Protein 3D5K (pdb70)

Radius of gyration: 39.55 Å; Cα contacts (8 Å, |Δi|>4): 2605; chains: 3; bounding box: 68×72×136 Å

Structure (mmCIF, N/CA/C/O backbone):
data_3D5K
#
_entry.id   3D5K
#
_cell.length_a   73.900
_cell.length_b   70.200
_cell.length_c   344.500
_cell.angle_alpha   90.00
_cell.angle_beta   90.00
_cell.angle_gamma   90.00
#
_symmetry.space_group_name_H-M   'P 21 21 21'
#
loop_
_entity.id
_entity.type
_entity.pdbx_description
1 polymer 'Outer membrane protein oprM'
2 non-polymer 'SODIUM ION'
3 non-polymer 'CHLORIDE ION'
4 water water
#
loop_
_atom_site.group_PDB
_atom_site.id
_atom_site.type_symbol
_atom_site.label_atom_id
_atom_site.label_alt_id
_atom_site.label_comp_id
_atom_site.label_asym_id
_atom_site.label_entity_id
_atom_site.label_seq_id
_atom_site.pdbx_PDB_ins_code
_atom_site.Cartn_x
_atom_site.Cartn_y
_atom_site.Cartn_z
_atom_site.occupancy
_atom_site.B_iso_or_equiv
_atom_site.auth_seq_id
_atom_site.auth_comp_id
_atom_site.auth_asym_id
_atom_site.auth_atom_id
_atom_site.pdbx_PDB_model_num
ATOM 10 N N . SER A 1 2 ? 1.162 0.787 -13.020 1.00 41.15 2 SER A N 1
ATOM 11 C CA . SER A 1 2 ? 0.592 0.382 -14.300 1.00 41.03 2 SER A CA 1
ATOM 12 C C . SER A 1 2 ? 0.937 -1.040 -14.727 1.00 40.87 2 SER A C 1
ATOM 13 O O . SER A 1 2 ? 2.093 -1.457 -14.655 1.00 40.81 2 SER A O 1
ATOM 16 N N . LEU A 1 3 ? -0.073 -1.780 -15.173 1.00 40.58 3 LEU A N 1
ATOM 17 C CA . LEU A 1 3 ? 0.121 -3.157 -15.613 1.00 40.32 3 LEU A CA 1
ATOM 18 C C . LEU A 1 3 ? 0.067 -3.263 -17.133 1.00 40.14 3 LEU A C 1
ATOM 19 O O . LEU A 1 3 ? -0.036 -4.358 -17.685 1.00 40.18 3 LEU A O 1
ATOM 24 N N . ILE A 1 4 ? 0.137 -2.118 -17.804 1.00 39.98 4 ILE A N 1
ATOM 25 C CA . ILE A 1 4 ? 0.097 -2.080 -19.261 1.00 39.82 4 ILE A CA 1
ATOM 26 C C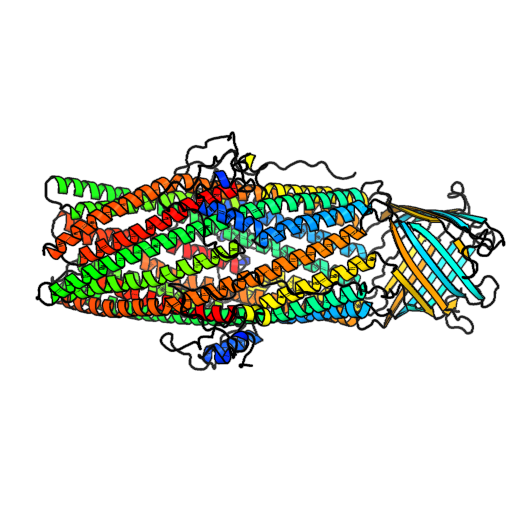 . ILE A 1 4 ? 1.406 -2.650 -19.808 1.00 39.87 4 ILE A C 1
ATOM 27 O O . ILE A 1 4 ? 2.485 -2.172 -19.447 1.00 39.95 4 ILE A O 1
ATOM 32 N N . PRO A 1 5 ? 1.318 -3.680 -20.675 1.00 39.82 5 PRO A N 1
ATOM 33 C CA . PRO A 1 5 ? 2.508 -4.272 -21.290 1.00 39.76 5 PRO A CA 1
ATOM 34 C C . PRO A 1 5 ? 3.215 -3.271 -22.198 1.00 39.71 5 PRO A C 1
ATOM 35 O O . PRO A 1 5 ? 2.588 -2.312 -22.651 1.00 39.74 5 PRO A O 1
ATOM 39 N N . ASP A 1 6 ? 4.506 -3.492 -22.453 1.00 39.70 6 ASP A N 1
ATOM 40 C CA . ASP A 1 6 ? 5.288 -2.619 -23.337 1.00 39.68 6 ASP A CA 1
ATOM 41 C C . ASP A 1 6 ? 4.730 -2.657 -24.755 1.00 39.32 6 ASP A C 1
ATOM 42 O O . ASP A 1 6 ? 4.389 -3.729 -25.265 1.00 39.21 6 ASP A O 1
ATOM 47 N N . TYR A 1 7 ? 4.627 -1.488 -25.386 1.00 38.87 7 TYR A N 1
ATOM 48 C CA . TYR A 1 7 ? 4.177 -1.430 -26.771 1.00 38.49 7 TYR A CA 1
ATOM 49 C C . TYR A 1 7 ? 5.332 -1.579 -27.761 1.00 38.53 7 TYR A C 1
ATOM 50 O O . TYR A 1 7 ? 6.261 -0.766 -27.785 1.00 38.43 7 TYR A O 1
ATOM 59 N N . GLN A 1 8 ? 5.246 -2.625 -28.577 1.00 38.54 8 GLN A N 1
ATOM 60 C CA . GLN A 1 8 ? 6.165 -2.846 -29.682 1.00 38.59 8 GLN A CA 1
ATOM 61 C C . GLN A 1 8 ? 5.360 -2.810 -30.979 1.00 38.23 8 GLN A C 1
ATOM 62 O O . GLN A 1 8 ? 4.373 -3.534 -31.125 1.00 38.41 8 GLN A O 1
ATOM 68 N N . ARG A 1 9 ? 5.774 -1.945 -31.901 1.00 37.84 9 ARG A N 1
ATOM 69 C CA . ARG A 1 9 ? 5.138 -1.838 -33.207 1.00 37.42 9 ARG A CA 1
ATOM 70 C C . ARG A 1 9 ? 5.520 -3.047 -34.061 1.00 37.36 9 ARG A C 1
ATOM 71 O O . ARG A 1 9 ? 6.710 -3.303 -34.270 1.00 37.54 9 ARG A O 1
ATOM 79 N N . PRO A 1 10 ? 4.512 -3.800 -34.548 1.00 37.12 10 PRO A N 1
ATOM 80 C CA . PRO A 1 10 ? 4.755 -4.956 -35.417 1.00 36.88 10 PRO A CA 1
ATOM 81 C C . PRO A 1 10 ? 5.519 -4.580 -36.687 1.00 36.65 10 PRO A C 1
ATOM 82 O O . PRO A 1 10 ? 5.393 -3.454 -37.176 1.00 36.56 10 PRO A O 1
ATOM 86 N N . GLU A 1 11 ? 6.308 -5.521 -37.201 1.00 36.36 11 GLU A N 1
ATOM 87 C CA . GLU A 1 11 ? 7.063 -5.320 -38.436 1.00 36.30 11 GLU A CA 1
ATOM 88 C C . GLU A 1 11 ? 6.120 -5.248 -39.633 1.00 35.90 11 GLU A C 1
ATOM 89 O O . GLU A 1 11 ? 5.059 -5.880 -39.633 1.00 35.95 11 GLU A O 1
ATOM 95 N N . ALA A 1 12 ? 6.508 -4.472 -40.645 1.00 35.29 12 ALA A N 1
ATOM 96 C CA . ALA A 1 12 ? 5.740 -4.362 -41.884 1.00 34.60 12 ALA A CA 1
ATOM 97 C C . ALA A 1 12 ? 5.754 -5.693 -42.644 1.00 34.12 12 ALA A C 1
ATOM 98 O O . ALA A 1 12 ? 6.819 -6.149 -43.075 1.00 34.19 12 ALA A O 1
ATOM 100 N N . PRO A 1 13 ? 4.572 -6.327 -42.795 1.00 33.54 13 PRO A N 1
ATOM 101 C CA . PRO A 1 13 ? 4.457 -7.593 -43.516 1.00 33.01 13 PRO A CA 1
ATOM 102 C C . PRO A 1 13 ? 4.286 -7.397 -45.030 1.00 32.54 13 PRO A C 1
ATOM 103 O O . PRO A 1 13 ? 3.451 -8.056 -45.655 1.00 32.45 13 PRO A O 1
ATOM 107 N N . VAL A 1 14 ? 5.077 -6.487 -45.596 1.00 31.99 14 VAL A N 1
ATOM 108 C CA . VAL A 1 14 ? 5.121 -6.246 -47.035 1.00 31.37 14 VAL A CA 1
ATOM 109 C C . VAL A 1 14 ? 6.573 -6.259 -47.508 1.00 31.20 14 VAL A C 1
ATOM 110 O O . VAL A 1 14 ? 7.492 -6.350 -46.693 1.00 31.22 14 VAL A O 1
ATOM 114 N N . ALA A 1 15 ? 6.769 -6.169 -48.822 1.00 30.92 15 ALA A N 1
ATOM 115 C CA . ALA A 1 15 ? 8.099 -6.135 -49.424 1.00 30.69 15 ALA A CA 1
ATOM 116 C C . ALA A 1 15 ? 8.838 -4.831 -49.110 1.00 30.74 15 ALA A C 1
ATOM 117 O O . ALA A 1 15 ? 8.212 -3.778 -48.942 1.00 30.67 15 ALA A O 1
ATOM 119 N N . ALA A 1 16 ? 10.169 -4.909 -49.040 1.00 30.71 16 ALA A N 1
ATOM 120 C CA . ALA A 1 16 ? 11.019 -3.742 -48.750 1.00 30.72 16 ALA A CA 1
ATOM 121 C C . ALA A 1 16 ? 11.011 -2.697 -49.869 1.00 30.73 16 ALA A C 1
ATOM 122 O O . ALA A 1 16 ? 11.464 -1.564 -49.680 1.00 31.04 16 ALA A O 1
ATOM 124 N N . ALA A 1 17 ? 10.495 -3.086 -51.032 1.00 30.63 17 ALA A N 1
ATOM 125 C CA . ALA A 1 17 ? 10.405 -2.205 -52.188 1.00 30.37 17 ALA A CA 1
ATOM 126 C C . ALA A 1 17 ? 9.149 -2.519 -52.995 1.00 30.29 17 ALA A C 1
ATOM 127 O O . ALA A 1 17 ? 8.608 -3.627 -52.920 1.00 30.08 17 ALA A O 1
ATOM 129 N N . TYR A 1 18 ? 8.689 -1.533 -53.760 1.00 30.30 18 TYR A N 1
ATOM 130 C CA . TYR A 1 18 ? 7.510 -1.685 -54.605 1.00 30.23 18 TYR A CA 1
ATOM 131 C C . TYR A 1 18 ? 7.825 -2.565 -55.816 1.00 30.42 18 TYR A C 1
ATOM 132 O O . TYR A 1 18 ? 8.975 -2.615 -56.248 1.00 30.46 18 TYR A O 1
ATOM 141 N N . PRO A 1 19 ? 6.804 -3.253 -56.374 1.00 30.74 19 PRO A N 1
ATOM 142 C CA . PRO A 1 19 ? 7.026 -4.249 -57.437 1.00 30.86 19 PRO A CA 1
ATOM 143 C C . PRO A 1 19 ? 7.818 -3.742 -58.651 1.00 31.11 19 PRO A C 1
ATOM 144 O O . PRO A 1 19 ? 7.885 -2.536 -58.901 1.00 31.18 19 PRO A O 1
ATOM 148 N N . GLN A 1 20 ? 8.421 -4.674 -59.381 1.00 31.35 20 GLN A N 1
ATOM 149 C CA . GLN A 1 20 ? 9.127 -4.367 -60.618 1.00 31.70 20 GLN A CA 1
ATOM 150 C C . GLN A 1 20 ? 8.688 -5.324 -61.723 1.00 31.77 20 GLN A C 1
ATOM 151 O O . GLN A 1 20 ? 8.292 -6.462 -61.457 1.00 31.55 20 GLN A O 1
ATOM 157 N N . GLY A 1 21 ? 8.771 -4.855 -62.963 1.00 31.91 21 GLY A N 1
ATOM 158 C CA . GLY A 1 21 ? 8.381 -5.650 -64.117 1.00 32.17 21 GLY A CA 1
ATOM 159 C C . GLY A 1 21 ? 8.070 -4.790 -65.321 1.00 32.33 21 GLY A C 1
ATOM 160 O O . GLY A 1 21 ? 8.344 -3.590 -65.323 1.00 32.36 21 GLY A O 1
ATOM 161 N N . GLN A 1 22 ? 7.488 -5.418 -66.338 1.00 32.64 22 GLN A N 1
ATOM 162 C CA . GLN A 1 22 ? 7.132 -4.775 -67.602 1.00 33.06 22 GLN A CA 1
ATOM 163 C C . GLN A 1 22 ? 6.265 -3.526 -67.404 1.00 33.15 22 GLN A C 1
ATOM 164 O O . GLN A 1 22 ? 6.360 -2.574 -68.176 1.00 33.06 22 GLN A O 1
ATOM 170 N N . ALA A 1 23 ? 5.436 -3.538 -66.359 1.00 33.36 23 ALA A N 1
ATOM 171 C CA . ALA A 1 23 ? 4.461 -2.474 -66.101 1.00 33.48 23 ALA A CA 1
ATOM 172 C C . ALA A 1 23 ? 4.981 -1.339 -65.222 1.00 33.72 23 ALA A C 1
ATOM 173 O O . ALA A 1 23 ? 4.318 -0.310 -65.073 1.00 33.82 23 ALA A O 1
ATOM 175 N N . TYR A 1 24 ? 6.163 -1.518 -64.643 1.00 33.99 24 TYR A N 1
ATOM 176 C CA . TYR A 1 24 ? 6.682 -0.557 -63.674 1.00 34.36 24 TYR A CA 1
ATOM 177 C C . TYR A 1 24 ? 7.901 0.219 -64.162 1.00 34.74 24 TYR A C 1
ATOM 178 O O . TYR A 1 24 ? 8.779 -0.329 -64.827 1.00 34.82 24 TYR A O 1
ATOM 187 N N . GLY A 1 25 ? 7.929 1.507 -63.833 1.00 35.34 25 GLY A N 1
ATOM 188 C CA . GLY A 1 25 ? 9.138 2.307 -63.960 1.00 36.04 25 GLY A CA 1
ATOM 189 C C . GLY A 1 25 ? 10.071 1.953 -62.817 1.00 36.57 25 GLY A C 1
ATOM 190 O O . GLY A 1 25 ? 9.628 1.443 -61.780 1.00 36.66 25 GLY A O 1
ATOM 191 N N . GLN A 1 26 ? 11.363 2.213 -63.005 1.00 37.03 26 GLN A N 1
ATOM 192 C CA . GLN A 1 26 ? 12.375 1.975 -61.969 1.00 37.46 26 GLN A CA 1
ATOM 193 C C . GLN A 1 26 ? 11.957 2.572 -60.629 1.00 37.53 26 GLN A C 1
ATOM 194 O O . GLN A 1 26 ? 11.324 3.627 -60.591 1.00 37.53 26 GLN A O 1
ATOM 200 N N . ASN A 1 27 ? 12.300 1.895 -59.535 1.00 37.77 27 ASN A N 1
ATOM 201 C CA . ASN A 1 27 ? 12.002 2.418 -58.204 1.00 38.06 27 ASN A CA 1
ATOM 202 C C . ASN A 1 27 ? 12.877 3.625 -57.891 1.00 38.43 27 ASN A C 1
ATOM 203 O O . ASN A 1 27 ? 14.108 3.538 -57.931 1.00 38.45 27 ASN A O 1
ATOM 208 N N . THR A 1 28 ? 12.226 4.750 -57.598 1.00 38.81 28 THR A N 1
ATOM 209 C CA . THR A 1 28 ? 12.906 6.041 -57.444 1.00 39.21 28 THR A CA 1
ATOM 210 C C . THR A 1 28 ? 13.685 6.181 -56.131 1.00 39.50 28 THR A C 1
ATOM 211 O O . THR A 1 28 ? 14.703 6.878 -56.078 1.00 39.71 28 THR A O 1
ATOM 215 N N . GLY A 1 29 ? 13.208 5.515 -55.082 1.00 39.76 29 GLY A N 1
ATOM 216 C CA . GLY A 1 29 ? 13.887 5.509 -53.787 1.00 39.99 29 GLY A CA 1
ATOM 217 C C . GLY A 1 29 ? 13.171 6.335 -52.739 1.00 40.19 29 GLY A C 1
ATOM 218 O O . GLY A 1 29 ? 11.972 6.592 -52.853 1.00 40.02 29 GLY A O 1
ATOM 219 N N . ALA A 1 30 ? 13.912 6.745 -51.711 1.00 40.52 30 ALA A N 1
ATOM 220 C CA . ALA A 1 30 ? 13.378 7.605 -50.659 1.00 40.93 30 ALA A CA 1
ATOM 221 C C . ALA A 1 30 ? 13.253 9.040 -51.164 1.00 41.26 30 ALA A C 1
ATOM 222 O O . ALA A 1 30 ? 14.176 9.569 -51.792 1.00 41.42 30 ALA A O 1
ATOM 224 N N . ALA A 1 31 ? 12.107 9.658 -50.889 1.00 41.55 31 ALA A N 1
ATOM 225 C CA . ALA A 1 31 ? 11.806 11.005 -51.369 1.00 41.88 31 ALA A CA 1
ATOM 226 C C . ALA A 1 31 ? 12.142 12.066 -50.325 1.00 42.17 31 ALA A C 1
ATOM 227 O O . ALA A 1 31 ? 11.878 11.875 -49.129 1.00 42.31 31 ALA A O 1
ATOM 229 N N . ALA A 1 32 ? 12.718 13.179 -50.783 1.00 42.27 32 ALA A N 1
ATOM 230 C CA . ALA A 1 32 ? 13.026 14.312 -49.911 1.00 42.44 32 ALA A CA 1
ATOM 231 C C . ALA A 1 32 ? 11.744 14.901 -49.330 1.00 42.52 32 ALA A C 1
ATOM 232 O O . ALA A 1 32 ? 11.567 14.941 -48.110 1.00 42.58 32 ALA A O 1
ATOM 234 N N . VAL A 1 33 ? 10.856 15.351 -50.211 1.00 42.56 33 VAL A N 1
ATOM 235 C CA . VAL A 1 33 ? 9.540 15.827 -49.807 1.00 42.63 33 VAL A CA 1
ATOM 236 C C . VAL A 1 33 ? 8.533 14.710 -50.100 1.00 42.73 33 VAL A C 1
ATOM 237 O O . VAL A 1 33 ? 8.224 14.431 -51.267 1.00 42.84 33 VAL A O 1
ATOM 241 N N . PRO A 1 34 ? 8.032 14.048 -49.041 1.00 42.65 34 PRO A N 1
ATOM 242 C CA . PRO A 1 34 ? 7.113 12.926 -49.216 1.00 42.60 34 PRO A CA 1
ATOM 243 C C . PRO A 1 34 ? 5.787 13.355 -49.833 1.00 42.49 34 PRO A C 1
ATOM 244 O O . PRO A 1 34 ? 5.404 14.526 -49.738 1.00 42.51 34 PRO A O 1
ATOM 248 N N . ALA A 1 35 ? 5.103 12.398 -50.455 1.00 42.37 35 ALA A N 1
ATOM 249 C CA . ALA A 1 35 ? 3.800 12.616 -51.087 1.00 42.15 35 ALA A CA 1
ATOM 250 C C . ALA A 1 35 ? 2.736 13.139 -50.119 1.00 41.93 35 ALA A C 1
ATOM 251 O O . ALA A 1 35 ? 1.841 13.889 -50.515 1.00 41.92 35 ALA A O 1
ATOM 253 N N . ALA A 1 36 ? 2.843 12.734 -48.856 1.00 41.75 36 ALA A N 1
ATOM 254 C CA . ALA A 1 36 ? 1.905 13.146 -47.815 1.00 41.57 36 ALA A CA 1
ATOM 255 C C . ALA A 1 36 ? 2.007 14.638 -47.502 1.00 41.44 36 ALA A C 1
ATOM 256 O O . ALA A 1 36 ? 1.007 15.270 -47.142 1.00 41.39 36 ALA A O 1
ATOM 258 N N . ASP A 1 37 ? 3.214 15.186 -47.651 1.00 41.15 37 ASP A N 1
ATOM 259 C CA . ASP A 1 37 ? 3.504 16.581 -47.307 1.00 40.88 37 ASP A CA 1
ATOM 260 C C . ASP A 1 37 ? 3.225 17.579 -48.434 1.00 40.49 37 ASP A C 1
ATOM 261 O O . ASP A 1 37 ? 3.203 18.789 -48.201 1.00 40.38 37 ASP A O 1
ATOM 266 N N . ILE A 1 38 ? 3.010 17.071 -49.647 1.00 40.02 38 ILE A N 1
ATOM 267 C CA . ILE A 1 38 ? 2.640 17.909 -50.788 1.00 39.53 38 ILE A CA 1
ATOM 268 C C . ILE A 1 38 ? 1.206 18.402 -50.608 1.00 39.15 38 ILE A C 1
ATOM 269 O O . ILE A 1 38 ? 0.302 17.608 -50.343 1.00 39.16 38 ILE A O 1
ATOM 274 N N . GLY A 1 39 ? 1.013 19.714 -50.726 1.00 38.59 39 GLY A N 1
ATOM 275 C CA . GLY A 1 39 ? -0.305 20.322 -50.569 1.00 37.97 39 GLY A CA 1
ATOM 276 C C . GLY A 1 39 ? -1.179 20.066 -51.777 1.00 37.62 39 GLY A C 1
ATOM 277 O O . GLY A 1 39 ? -0.669 19.934 -52.888 1.00 37.74 39 GLY A O 1
ATOM 278 N N . TRP A 1 40 ? -2.493 19.980 -51.568 1.00 37.28 40 TRP A N 1
ATOM 279 C CA . TRP A 1 40 ? -3.426 19.771 -52.683 1.00 36.83 40 TRP A CA 1
ATOM 280 C C . TRP A 1 40 ? -3.503 20.990 -53.598 1.00 36.73 40 TRP A C 1
ATOM 281 O O . TRP A 1 40 ? -3.754 20.862 -54.795 1.00 36.72 40 TRP A O 1
ATOM 292 N N . ARG A 1 41 ? -3.264 22.165 -53.020 1.00 36.61 41 ARG A N 1
ATOM 293 C CA . ARG A 1 41 ? -3.105 23.411 -53.766 1.00 36.51 41 ARG A CA 1
ATOM 294 C C . ARG A 1 41 ? -1.913 23.325 -54.739 1.00 36.14 41 ARG A C 1
ATOM 295 O O . ARG A 1 41 ? -1.962 23.887 -55.834 1.00 36.08 41 ARG A O 1
ATOM 303 N N . GLU A 1 42 ? -0.862 22.607 -54.336 1.00 35.79 42 GLU A N 1
ATOM 304 C CA . GLU A 1 42 ? 0.303 22.342 -55.189 1.00 35.52 42 GLU A CA 1
ATOM 305 C C . GLU A 1 42 ? 0.072 21.192 -56.183 1.00 35.13 42 GLU A C 1
ATOM 306 O O . GLU A 1 42 ? 0.430 21.307 -57.359 1.00 35.08 42 GLU A O 1
ATOM 312 N N . PHE A 1 43 ? -0.523 20.094 -55.707 1.00 34.66 43 PHE A N 1
ATOM 313 C CA . PHE A 1 43 ? -0.741 18.889 -56.522 1.00 34.14 43 PHE A CA 1
ATOM 314 C C . PHE A 1 43 ? -1.766 19.082 -57.642 1.00 33.79 43 PHE A C 1
ATOM 315 O O . PHE A 1 43 ? -1.549 18.624 -58.766 1.00 33.53 43 PHE A O 1
ATOM 323 N N . PHE A 1 44 ? -2.880 19.741 -57.329 1.00 33.46 44 PHE A N 1
ATOM 324 C CA . PHE A 1 44 ? -3.903 20.036 -58.331 1.00 33.21 44 PHE A CA 1
ATOM 325 C C . PHE A 1 44 ? -3.645 21.409 -58.946 1.00 33.20 44 PHE A C 1
ATOM 326 O O . PHE A 1 44 ? -3.873 22.438 -58.305 1.00 33.21 44 PHE A O 1
ATOM 334 N N . ARG A 1 45 ? -3.168 21.408 -60.190 1.00 33.03 45 ARG A N 1
ATOM 335 C CA . ARG A 1 45 ? -2.792 22.632 -60.900 1.00 33.01 45 ARG A CA 1
ATOM 336 C C . ARG A 1 45 ? -3.987 23.504 -61.314 1.00 32.57 45 ARG A C 1
ATOM 337 O O . ARG A 1 45 ? -3.856 24.725 -61.430 1.00 32.83 45 ARG A O 1
ATOM 345 N N . ASP A 1 46 ? -5.139 22.875 -61.535 1.00 32.02 46 ASP A N 1
ATOM 346 C CA . ASP A 1 46 ? -6.358 23.568 -61.978 1.00 31.56 46 ASP A CA 1
ATOM 347 C C . ASP A 1 46 ? -6.954 24.450 -60.866 1.00 31.23 46 ASP A C 1
ATOM 348 O O . ASP A 1 46 ? -7.362 23.931 -59.822 1.00 31.03 46 ASP A O 1
ATOM 353 N N . PRO A 1 47 ? -7.006 25.785 -61.089 1.00 30.95 47 PRO A N 1
ATOM 354 C CA . PRO A 1 47 ? -7.557 26.726 -60.096 1.00 30.75 47 PRO A CA 1
ATOM 355 C C . PRO A 1 47 ? -9.073 26.617 -59.889 1.00 30.52 47 PRO A C 1
ATOM 356 O O . PRO A 1 47 ? -9.568 26.964 -58.814 1.00 30.60 47 PRO A O 1
ATOM 360 N N . GLN A 1 48 ? -9.794 26.143 -60.904 1.00 30.15 48 GLN A N 1
ATOM 361 C CA . GLN A 1 48 ? -11.220 25.853 -60.765 1.00 29.87 48 GLN A CA 1
ATOM 362 C C . GLN A 1 48 ? -11.464 24.645 -59.850 1.00 29.62 48 GLN A C 1
ATOM 363 O O . GLN A 1 48 ? -12.463 24.598 -59.131 1.00 29.53 48 GLN A O 1
ATOM 369 N N . LEU A 1 49 ? -10.549 23.678 -59.876 1.00 29.24 49 LEU A N 1
ATOM 370 C CA . LEU A 1 49 ? -10.635 22.526 -58.982 1.00 28.89 49 LEU A CA 1
ATOM 371 C C . LEU A 1 49 ? -10.271 22.906 -57.546 1.00 28.85 49 LEU A C 1
ATOM 372 O O . LEU A 1 49 ? -10.850 22.383 -56.600 1.00 28.99 49 LEU A O 1
ATOM 377 N N . GLN A 1 50 ? -9.328 23.831 -57.394 1.00 28.95 50 GLN A N 1
ATOM 378 C CA . GLN A 1 50 ? -8.893 24.308 -56.076 1.00 28.86 50 GLN A CA 1
ATOM 379 C C . GLN A 1 50 ? -9.990 25.053 -55.321 1.00 28.83 50 GLN A C 1
ATOM 380 O O . GLN A 1 50 ? -10.105 24.917 -54.098 1.00 28.97 50 GLN A O 1
ATOM 386 N N . GLN A 1 51 ? -10.781 25.852 -56.039 1.00 28.73 51 GLN A N 1
ATOM 387 C CA . GLN A 1 51 ? -11.920 26.537 -55.426 1.00 28.74 51 GLN A CA 1
ATOM 388 C C . GLN A 1 51 ? -13.000 25.517 -55.047 1.00 28.43 51 GLN A C 1
ATOM 389 O O . GLN A 1 51 ? -13.613 25.621 -53.986 1.00 28.53 51 GLN A O 1
ATOM 395 N N . LEU A 1 52 ? -13.206 24.518 -55.904 1.00 28.11 52 LEU A N 1
ATOM 396 C CA . LEU A 1 52 ? -14.169 23.451 -55.627 1.00 27.74 52 LEU A CA 1
ATOM 397 C C . LEU A 1 52 ? -13.810 22.598 -54.402 1.00 27.51 52 LEU A C 1
ATOM 398 O O . LEU A 1 52 ? -14.679 22.330 -53.564 1.00 27.59 52 LEU A O 1
ATOM 403 N N . ILE A 1 53 ? -12.544 22.193 -54.289 1.00 27.04 53 ILE A N 1
ATOM 404 C CA . ILE A 1 53 ? -12.075 21.446 -53.116 1.00 26.87 53 ILE A CA 1
ATOM 405 C C . ILE A 1 53 ? -12.236 22.268 -51.835 1.00 26.85 53 ILE A C 1
ATOM 406 O O . ILE A 1 53 ? -12.619 21.733 -50.795 1.00 26.88 53 ILE A O 1
ATOM 411 N N . GLY A 1 54 ? -11.958 23.568 -51.918 1.00 26.87 54 GLY A N 1
ATOM 412 C CA . GLY A 1 54 ? -12.167 24.479 -50.788 1.00 26.82 54 GLY A CA 1
ATOM 413 C C . GLY A 1 54 ? -13.619 24.558 -50.339 1.00 26.75 54 GLY A C 1
ATOM 414 O O . GLY A 1 54 ? -13.908 24.594 -49.140 1.00 26.64 54 GLY A O 1
ATOM 415 N N . VAL A 1 55 ? -14.528 24.590 -51.310 1.00 26.78 55 VAL A N 1
ATOM 416 C CA . VAL A 1 55 ? -15.970 24.560 -51.049 1.00 26.95 55 VAL A CA 1
ATOM 417 C C . VAL A 1 55 ? -16.375 23.246 -50.367 1.00 26.99 55 VAL A C 1
ATOM 418 O O . VAL A 1 55 ? -17.138 23.250 -49.400 1.00 27.15 55 VAL A O 1
ATOM 422 N N . ALA A 1 56 ? -15.839 22.134 -50.866 1.00 26.96 56 ALA A N 1
ATOM 423 C CA . ALA A 1 56 ? -16.134 20.806 -50.321 1.00 26.88 56 ALA A CA 1
ATOM 424 C C . ALA A 1 56 ? -15.608 20.619 -48.896 1.00 26.81 56 ALA A C 1
ATOM 425 O O . ALA A 1 56 ? -16.267 19.997 -48.063 1.00 26.52 56 ALA A O 1
ATOM 427 N N . LEU A 1 57 ? -14.429 21.168 -48.614 1.00 26.96 57 LEU A N 1
ATOM 428 C CA . LEU A 1 57 ? -13.814 21.006 -47.294 1.00 27.06 57 LEU A CA 1
ATOM 429 C C . LEU A 1 57 ? -14.620 21.658 -46.183 1.00 27.38 57 LEU A C 1
ATOM 430 O O . LEU A 1 57 ? -14.527 21.253 -45.020 1.00 27.70 57 LEU A O 1
ATOM 435 N N . GLU A 1 58 ? -15.418 22.659 -46.542 1.00 27.57 58 GLU A N 1
ATOM 436 C CA . GLU A 1 58 ? -16.212 23.372 -45.551 1.00 27.56 58 GLU A CA 1
ATOM 437 C C . GLU A 1 58 ? -17.708 23.056 -45.592 1.00 27.03 58 GLU A C 1
ATOM 438 O O . GLU A 1 58 ? -18.395 23.237 -44.590 1.00 27.22 58 GLU A O 1
ATOM 444 N N . ASN A 1 59 ? -18.204 22.568 -46.728 1.00 26.22 59 ASN A N 1
ATOM 445 C CA . ASN A 1 59 ? -19.629 22.249 -46.858 1.00 25.67 59 ASN A CA 1
ATOM 446 C C . ASN A 1 59 ? -20.020 20.761 -46.785 1.00 25.36 59 ASN A C 1
ATOM 447 O O . ASN A 1 59 ? -21.127 20.445 -46.359 1.00 25.13 59 ASN A O 1
ATOM 452 N N . ASN A 1 60 ? -19.124 19.858 -47.183 1.00 25.12 60 ASN A N 1
ATOM 453 C CA . ASN A 1 60 ? -19.423 18.416 -47.168 1.00 25.08 60 ASN A CA 1
ATOM 454 C C . ASN A 1 60 ? -19.781 17.883 -45.781 1.00 25.25 60 ASN A C 1
ATOM 455 O O . ASN A 1 60 ? -19.033 18.072 -44.821 1.00 25.35 60 ASN A O 1
ATOM 460 N N . ARG A 1 61 ? -20.922 17.203 -45.691 1.00 25.58 61 ARG A N 1
ATOM 461 C CA . ARG A 1 61 ? -21.458 16.779 -44.393 1.00 25.92 61 ARG A CA 1
ATOM 462 C C . ARG A 1 61 ? -20.726 15.594 -43.761 1.00 26.25 61 ARG A C 1
ATOM 463 O O . ARG A 1 61 ? -20.616 15.524 -42.537 1.00 26.35 61 ARG A O 1
ATOM 471 N N . ASP A 1 62 ? -20.209 14.681 -44.586 1.00 26.68 62 ASP A N 1
ATOM 472 C CA . ASP A 1 62 ? -19.442 13.529 -44.083 1.00 27.04 62 ASP A CA 1
ATOM 473 C C . ASP A 1 62 ? -18.102 13.911 -43.445 1.00 27.00 62 ASP A C 1
ATOM 474 O O . ASP A 1 62 ? -17.637 13.238 -42.524 1.00 26.94 62 ASP A O 1
ATOM 479 N N . LEU A 1 63 ? -17.486 14.989 -43.924 1.00 27.06 63 LEU A N 1
ATOM 480 C CA . LEU A 1 63 ? -16.279 15.502 -43.276 1.00 27.02 63 LEU A CA 1
ATOM 481 C C . LEU A 1 63 ? -16.644 16.263 -42.002 1.00 26.92 63 LEU A C 1
ATOM 482 O O . LEU A 1 63 ? -15.871 16.298 -41.044 1.00 26.91 63 LEU A O 1
ATOM 487 N N . ARG A 1 64 ? -17.832 16.863 -42.000 1.00 26.83 64 ARG A N 1
ATOM 488 C CA . ARG A 1 64 ? -18.358 17.533 -40.817 1.00 26.74 64 ARG A CA 1
ATOM 489 C C . ARG A 1 64 ? -18.605 16.517 -39.697 1.00 26.56 64 ARG A C 1
ATOM 490 O O . ARG A 1 64 ? -18.229 16.763 -38.551 1.00 26.55 64 ARG A O 1
ATOM 498 N N . VAL A 1 65 ? -19.212 15.375 -40.043 1.00 26.36 65 VAL A N 1
ATOM 499 C CA . VAL A 1 65 ? -19.442 14.270 -39.091 1.00 26.07 65 VAL A CA 1
ATOM 500 C C . VAL A 1 65 ? -18.122 13.697 -38.565 1.00 26.11 65 VAL A C 1
ATOM 501 O O . VAL A 1 65 ? -18.002 13.386 -37.380 1.00 26.09 65 VAL A O 1
ATOM 505 N N . ALA A 1 66 ? -17.137 13.567 -39.451 1.00 26.21 66 ALA A N 1
ATOM 506 C CA . ALA A 1 66 ? -15.825 13.025 -39.087 1.00 26.39 66 ALA A CA 1
ATOM 507 C C . ALA A 1 66 ? -15.070 13.903 -38.079 1.00 26.51 66 ALA A C 1
ATOM 508 O O . ALA A 1 66 ? -14.384 13.383 -37.196 1.00 26.42 66 ALA A O 1
ATOM 510 N N . ALA A 1 67 ? -15.201 15.225 -38.219 1.00 26.55 67 ALA A N 1
ATOM 511 C CA . ALA A 1 67 ? -14.585 16.180 -37.296 1.00 26.47 67 ALA A CA 1
ATOM 512 C C . ALA A 1 67 ? -15.351 16.266 -35.978 1.00 26.41 67 ALA A C 1
ATOM 513 O O . ALA A 1 67 ? -14.760 16.515 -34.924 1.00 26.42 67 ALA A O 1
ATOM 515 N N . LEU A 1 68 ? -16.665 16.067 -36.041 1.00 26.40 68 LEU A N 1
ATOM 516 C CA . LEU A 1 68 ? -17.493 16.034 -34.834 1.00 26.37 68 LEU A CA 1
ATOM 517 C C . LEU A 1 68 ? -17.284 14.738 -34.053 1.00 26.47 68 LEU A C 1
ATOM 518 O O . LEU A 1 68 ? -17.350 14.734 -32.825 1.00 26.43 68 LEU A O 1
ATOM 523 N N . ASN A 1 69 ? -17.018 13.644 -34.765 1.00 26.81 69 ASN A N 1
ATOM 524 C CA . ASN A 1 69 ? -16.678 12.369 -34.122 1.00 27.05 69 ASN A CA 1
ATOM 525 C C . ASN A 1 69 ? -15.438 12.465 -33.232 1.00 27.05 69 ASN A C 1
ATOM 526 O O . ASN A 1 69 ? -15.383 11.844 -32.172 1.00 27.24 69 ASN A O 1
ATOM 531 N N . VAL A 1 70 ? -14.459 13.254 -33.668 1.00 27.26 70 VAL A N 1
ATOM 532 C CA . VAL A 1 70 ? -13.228 13.489 -32.909 1.00 27.50 70 VAL A CA 1
ATOM 533 C C . VAL A 1 70 ? -13.547 14.143 -31.566 1.00 27.76 70 VAL A C 1
ATOM 534 O O . VAL A 1 70 ? -12.941 13.809 -30.547 1.00 27.77 70 VAL A O 1
ATOM 538 N N . GLU A 1 71 ? -14.507 15.066 -31.583 1.00 28.05 71 GLU A N 1
ATOM 539 C CA . GLU A 1 71 ? -14.965 15.755 -30.382 1.00 28.45 71 GLU A CA 1
ATOM 540 C C . GLU A 1 71 ? -15.722 14.825 -29.433 1.00 28.38 71 GLU A C 1
ATOM 541 O O . GLU A 1 71 ? -15.605 14.944 -28.215 1.00 28.25 71 GLU A O 1
ATOM 547 N N . ALA A 1 72 ? -16.503 13.910 -30.003 1.00 28.57 72 ALA A N 1
ATOM 548 C CA . ALA A 1 72 ? -17.258 12.922 -29.231 1.00 28.68 72 ALA A CA 1
ATOM 549 C C . ALA A 1 72 ? -16.341 11.933 -28.510 1.00 28.90 72 ALA A C 1
ATOM 550 O O . ALA A 1 72 ? -16.574 11.599 -27.348 1.00 28.79 72 ALA A O 1
ATOM 552 N N . PHE A 1 73 ? -15.296 11.475 -29.197 1.00 29.20 73 PHE A N 1
ATOM 553 C CA . PHE A 1 73 ? -14.338 10.551 -28.596 1.00 29.54 73 PHE A CA 1
ATOM 554 C C . PHE A 1 73 ? -13.412 11.237 -27.592 1.00 29.91 73 PHE A C 1
ATOM 555 O O . PHE A 1 73 ? -12.925 10.595 -26.656 1.00 29.90 73 PHE A O 1
ATOM 563 N N . ARG A 1 74 ? -13.176 12.535 -27.792 1.00 30.39 74 ARG A N 1
ATOM 564 C CA . ARG A 1 74 ? -12.409 13.351 -26.845 1.00 30.88 74 ARG A CA 1
ATOM 565 C C . ARG A 1 74 ? -13.200 13.560 -25.560 1.00 31.10 74 ARG A C 1
ATOM 566 O O . ARG A 1 74 ? -12.643 13.494 -24.466 1.00 31.31 74 ARG A O 1
ATOM 574 N N . ALA A 1 75 ? -14.498 13.814 -25.706 1.00 31.40 75 ALA A N 1
ATOM 575 C CA . ALA A 1 75 ? -15.402 13.931 -24.566 1.00 31.77 75 ALA A CA 1
ATOM 576 C C . ALA A 1 75 ? -15.443 12.620 -23.784 1.00 31.95 75 ALA A C 1
ATOM 577 O O . ALA A 1 75 ? -15.553 12.626 -22.562 1.00 31.95 75 ALA A O 1
ATOM 579 N N . GLN A 1 76 ? -15.331 11.504 -24.501 1.00 32.39 76 GLN A N 1
ATOM 580 C CA . GLN A 1 76 ? -15.321 10.175 -23.892 1.00 32.86 76 GLN A CA 1
ATOM 581 C C . GLN A 1 76 ? -14.023 9.901 -23.130 1.00 32.88 76 GLN A C 1
ATOM 582 O O . GLN A 1 76 ? -14.027 9.177 -22.135 1.00 32.97 76 GLN A O 1
ATOM 588 N N . TYR A 1 77 ? -12.919 10.478 -23.603 1.00 33.12 77 TYR A N 1
ATOM 589 C CA . TYR A 1 77 ? -11.639 10.412 -22.894 1.00 33.37 77 TYR A CA 1
ATOM 590 C C . TYR A 1 77 ? -11.672 11.232 -21.600 1.00 33.51 77 TYR A C 1
ATOM 591 O O . TYR A 1 77 ? -11.127 10.812 -20.572 1.00 33.43 77 TYR A O 1
ATOM 600 N N . ARG A 1 78 ? -12.317 12.396 -21.661 1.00 33.58 78 ARG A N 1
ATOM 601 C CA . ARG A 1 78 ? -12.416 13.303 -20.518 1.00 33.53 78 ARG A CA 1
ATOM 602 C C . ARG A 1 78 ? -13.265 12.720 -19.394 1.00 33.79 78 ARG A C 1
ATOM 603 O O . ARG A 1 78 ? -12.957 12.914 -18.214 1.00 33.67 78 ARG A O 1
ATOM 611 N N . ILE A 1 79 ? -14.327 12.008 -19.773 1.00 34.20 79 ILE A N 1
ATOM 612 C CA . ILE A 1 79 ? -15.219 11.335 -18.823 1.00 34.71 79 ILE A CA 1
ATOM 613 C C . ILE A 1 79 ? -14.467 10.275 -18.014 1.00 35.13 79 ILE A C 1
ATOM 614 O O . ILE A 1 79 ? -14.671 10.151 -16.809 1.00 35.33 79 ILE A O 1
ATOM 619 N N . GLN A 1 80 ? -13.590 9.530 -18.678 1.00 35.71 80 GLN A N 1
ATOM 620 C CA . GLN A 1 80 ? -12.838 8.460 -18.027 1.00 36.38 80 GLN A CA 1
ATOM 621 C C . GLN A 1 80 ? -11.576 8.947 -17.304 1.00 36.68 80 GLN A C 1
ATOM 622 O O . GLN A 1 80 ? -11.074 8.274 -16.403 1.00 36.63 80 GLN A O 1
ATOM 628 N N . ARG A 1 81 ? -11.079 10.119 -17.696 1.00 37.15 81 ARG A N 1
ATOM 629 C CA . ARG A 1 81 ? -9.991 10.785 -16.979 1.00 37.60 81 ARG A CA 1
ATOM 630 C C . ARG A 1 81 ? -10.487 11.306 -15.631 1.00 38.01 81 ARG A C 1
ATOM 631 O O . ARG A 1 81 ? -9.728 11.364 -14.659 1.00 37.94 81 ARG A O 1
ATOM 639 N N . ALA A 1 82 ? -11.768 11.675 -15.592 1.00 38.54 82 ALA A N 1
ATOM 640 C CA . ALA A 1 82 ? -12.419 12.205 -14.394 1.00 38.84 82 ALA A CA 1
ATOM 641 C C . ALA A 1 82 ? -12.745 11.128 -13.359 1.00 39.18 82 ALA A C 1
ATOM 642 O O . ALA A 1 82 ? -12.879 11.427 -12.172 1.00 39.32 82 ALA A O 1
ATOM 644 N N . ASP A 1 83 ? -12.865 9.880 -13.812 1.00 39.64 83 ASP A N 1
ATOM 645 C CA . ASP A 1 83 ? -13.148 8.739 -12.929 1.00 40.07 83 ASP A CA 1
ATOM 646 C C . ASP A 1 83 ? -12.026 8.445 -11.922 1.00 40.22 83 ASP A C 1
ATOM 647 O O . ASP A 1 83 ? -12.219 7.675 -10.976 1.00 40.26 83 ASP A O 1
ATOM 652 N N . LEU A 1 84 ? -10.863 9.059 -12.135 1.00 40.42 84 LEU A N 1
ATOM 653 C CA . LEU A 1 84 ? -9.716 8.922 -11.237 1.00 40.61 84 LEU A CA 1
ATOM 654 C C . LEU A 1 84 ? -9.854 9.802 -10.000 1.00 40.78 84 LEU A C 1
ATOM 655 O O . LEU A 1 84 ? -9.296 9.497 -8.944 1.00 40.78 84 LEU A O 1
ATOM 660 N N . PHE A 1 85 ? -10.599 10.894 -10.142 1.00 41.02 85 PHE A N 1
ATOM 661 C CA . PHE A 1 85 ? -10.788 11.859 -9.065 1.00 41.27 85 PHE A CA 1
ATOM 662 C C . PHE A 1 85 ? -12.110 11.621 -8.339 1.00 41.34 85 PHE A C 1
ATOM 663 O O . PHE A 1 85 ? -13.094 11.230 -8.968 1.00 41.30 85 PHE A O 1
ATOM 671 N N . PRO A 1 86 ? -12.133 11.848 -7.010 1.00 41.57 86 PRO A N 1
ATOM 672 C CA . PRO A 1 86 ? -13.323 11.594 -6.198 1.00 41.74 86 PRO A CA 1
ATOM 673 C C . PRO A 1 86 ? -14.483 12.529 -6.527 1.00 41.99 86 PRO A C 1
ATOM 674 O O . PRO A 1 86 ? -14.291 13.740 -6.654 1.00 42.08 86 PRO A O 1
ATOM 678 N N . ARG A 1 87 ? -15.674 11.956 -6.669 1.00 42.25 87 ARG A N 1
ATOM 679 C CA . ARG A 1 87 ? -16.882 12.730 -6.920 1.00 42.46 87 ARG A CA 1
ATOM 680 C C . ARG A 1 87 ? -17.411 13.295 -5.605 1.00 42.57 87 ARG A C 1
ATOM 681 O O . ARG A 1 87 ? -17.950 12.559 -4.775 1.00 42.55 87 ARG A O 1
ATOM 689 N N . ILE A 1 88 ? -17.244 14.603 -5.419 1.00 42.72 88 ILE A N 1
ATOM 690 C CA . ILE A 1 88 ? -17.684 15.270 -4.195 1.00 42.88 88 ILE A CA 1
ATOM 691 C C . ILE A 1 88 ? -19.038 15.933 -4.417 1.00 43.03 88 ILE A C 1
ATOM 692 O O . ILE A 1 88 ? -19.193 16.755 -5.320 1.00 42.94 88 ILE A O 1
ATOM 697 N N . GLY A 1 89 ? -20.013 15.559 -3.592 1.00 43.22 89 GLY A N 1
ATOM 698 C CA . GLY A 1 89 ? -21.348 16.143 -3.659 1.00 43.55 89 GLY A CA 1
ATOM 699 C C . GLY A 1 89 ? -21.952 16.430 -2.296 1.00 43.85 89 GLY A C 1
ATOM 700 O O . GLY A 1 89 ? -21.336 16.170 -1.261 1.00 43.79 89 GLY A O 1
ATOM 701 N N . VAL A 1 90 ? -23.161 16.985 -2.309 1.00 44.17 90 VAL A N 1
ATOM 702 C CA . VAL A 1 90 ? -23.946 17.196 -1.099 1.00 44.49 90 VAL A CA 1
ATOM 703 C C . VAL A 1 90 ? -24.958 16.056 -0.999 1.00 44.77 90 VAL A C 1
ATOM 704 O O . VAL A 1 90 ? -25.786 15.881 -1.894 1.00 44.77 90 VAL A O 1
ATOM 708 N N . ASP A 1 91 ? -24.882 15.279 0.079 1.00 45.15 91 ASP A N 1
ATOM 709 C CA . ASP A 1 91 ? -25.797 14.157 0.267 1.00 45.57 91 ASP A CA 1
ATOM 710 C C . ASP A 1 91 ? -26.718 14.377 1.469 1.00 45.73 91 ASP A C 1
ATOM 711 O O . ASP A 1 91 ? -26.273 14.388 2.621 1.00 45.63 91 ASP A O 1
ATOM 716 N N . GLY A 1 92 ? -28.001 14.578 1.179 1.00 46.00 92 GLY A N 1
ATOM 717 C CA . GLY A 1 92 ? -29.031 14.698 2.206 1.00 46.36 92 GLY A CA 1
ATOM 718 C C . GLY A 1 92 ? -29.784 13.389 2.322 1.00 46.66 92 GLY A C 1
ATOM 719 O O . GLY A 1 92 ? -30.200 12.819 1.312 1.00 46.69 92 GLY A O 1
ATOM 720 N N . SER A 1 93 ? -29.953 12.904 3.549 1.00 46.96 93 SER A N 1
ATOM 721 C CA . SER A 1 93 ? -30.601 11.612 3.773 1.00 47.29 93 SER A CA 1
ATOM 722 C C . SER A 1 93 ? -31.539 11.610 4.974 1.00 47.40 93 SER A C 1
ATOM 723 O O . SER A 1 93 ? -31.261 12.232 5.999 1.00 47.36 93 SER A O 1
ATOM 726 N N . GLY A 1 94 ? -32.653 10.902 4.826 1.00 47.63 94 GLY A N 1
ATOM 727 C CA . GLY A 1 94 ? -33.607 10.702 5.909 1.00 47.86 94 GLY A CA 1
ATOM 728 C C . GLY A 1 94 ? -33.837 9.222 6.119 1.00 48.07 94 GLY A C 1
ATOM 729 O O . GLY A 1 94 ? -33.662 8.424 5.196 1.00 48.17 94 GLY A O 1
ATOM 730 N N . THR A 1 95 ? -34.213 8.854 7.341 1.00 48.24 95 THR A N 1
ATOM 731 C CA . THR A 1 95 ? -34.494 7.459 7.691 1.00 48.44 95 THR A CA 1
ATOM 732 C C . THR A 1 95 ? -35.519 7.416 8.819 1.00 48.48 95 THR A C 1
ATOM 733 O O . THR A 1 95 ? -35.348 8.064 9.854 1.00 48.42 95 THR A O 1
ATOM 737 N N . ARG A 1 96 ? -36.585 6.654 8.604 1.00 48.54 96 ARG A N 1
ATOM 738 C CA . ARG A 1 96 ? -37.646 6.517 9.588 1.00 48.68 96 ARG A CA 1
ATOM 739 C C . ARG A 1 96 ? -38.236 5.115 9.502 1.00 48.63 96 ARG A C 1
ATOM 740 O O . ARG A 1 96 ? -38.864 4.757 8.502 1.00 48.56 96 ARG A O 1
ATOM 748 N N . GLN A 1 97 ? -38.016 4.317 10.542 1.00 48.63 97 GLN A N 1
ATOM 749 C CA . GLN A 1 97 ? -38.534 2.952 10.562 1.00 48.70 97 GLN A CA 1
ATOM 750 C C . GLN A 1 97 ? -39.135 2.523 11.899 1.00 48.76 97 GLN A C 1
ATOM 751 O O . GLN A 1 97 ? -38.574 2.784 12.966 1.00 48.68 97 GLN A O 1
ATOM 757 N N . ARG A 1 98 ? -40.293 1.875 11.819 1.00 48.87 98 ARG A N 1
ATOM 758 C CA . ARG A 1 98 ? -40.877 1.204 12.966 1.00 49.10 98 ARG A CA 1
ATOM 759 C C . ARG A 1 98 ? -40.220 -0.165 13.116 1.00 49.17 98 ARG A C 1
ATOM 760 O O . ARG A 1 98 ? -40.108 -0.921 12.148 1.00 49.10 98 ARG A O 1
ATOM 768 N N . LEU A 1 99 ? -39.770 -0.460 14.331 1.00 49.38 99 LEU A N 1
ATOM 769 C CA . LEU A 1 99 ? -39.203 -1.761 14.660 1.00 49.61 99 LEU A CA 1
ATOM 770 C C . LEU A 1 99 ? -40.088 -2.467 15.683 1.00 49.79 99 LEU A C 1
ATOM 771 O O . LEU A 1 99 ? -40.519 -1.845 16.657 1.00 49.79 99 LEU A O 1
ATOM 776 N N . PRO A 1 100 ? -40.375 -3.766 15.459 1.00 49.94 100 PRO A N 1
ATOM 777 C CA . PRO A 1 100 ? -41.185 -4.555 16.391 1.00 50.09 100 PRO A CA 1
ATOM 778 C C . PRO A 1 100 ? -40.469 -4.803 17.722 1.00 50.25 100 PRO A C 1
ATOM 779 O O . PRO A 1 100 ? -39.254 -4.621 17.812 1.00 50.17 100 PRO A O 1
ATOM 783 N N . GLY A 1 101 ? -41.230 -5.225 18.731 1.00 50.48 101 GLY A N 1
ATOM 784 C CA . GLY A 1 101 ? -40.736 -5.392 20.101 1.00 50.66 101 GLY A CA 1
ATOM 785 C C . GLY A 1 101 ? -39.369 -6.027 20.263 1.00 50.77 101 GLY A C 1
ATOM 786 O O . GLY A 1 101 ? -38.506 -5.489 20.958 1.00 50.75 101 GLY A O 1
ATOM 787 N N . ASP A 1 102 ? -39.170 -7.167 19.607 1.00 51.00 102 ASP A N 1
ATOM 788 C CA . ASP A 1 102 ? -37.945 -7.956 19.753 1.00 51.18 102 ASP A CA 1
ATOM 789 C C . ASP A 1 102 ? -36.698 -7.323 19.123 1.00 51.41 102 ASP A C 1
ATOM 790 O O . ASP A 1 102 ? -35.571 -7.666 19.494 1.00 51.57 102 ASP A O 1
ATOM 795 N N . LEU A 1 103 ? -36.902 -6.399 18.186 1.00 51.59 103 LEU A N 1
ATOM 796 C CA . LEU A 1 103 ? -35.797 -5.779 17.449 1.00 51.76 103 LEU A CA 1
ATOM 797 C C . LEU A 1 103 ? -35.398 -4.396 17.963 1.00 51.90 103 LEU A C 1
ATOM 798 O O . LEU A 1 103 ? -34.272 -3.950 17.737 1.00 51.90 103 LEU A O 1
ATOM 803 N N . SER A 1 104 ? -36.321 -3.731 18.652 1.00 52.13 104 SER A N 1
ATOM 804 C CA . SER A 1 104 ? -36.093 -2.387 19.180 1.00 52.34 104 SER A CA 1
ATOM 805 C C . SER A 1 104 ? -35.178 -2.388 20.406 1.00 52.56 104 SER A C 1
ATOM 806 O O . SER A 1 104 ? -34.987 -3.423 21.053 1.00 52.58 104 SER A O 1
ATOM 809 N N . THR A 1 105 ? -34.622 -1.219 20.715 1.00 52.80 105 THR A N 1
ATOM 810 C CA . THR A 1 105 ? -33.731 -1.045 21.866 1.00 53.06 105 THR A CA 1
ATOM 811 C C . THR A 1 105 ? -34.492 -0.943 23.193 1.00 53.13 105 THR A C 1
ATOM 812 O O . THR A 1 105 ? -33.927 -1.199 24.260 1.00 53.15 105 THR A O 1
ATOM 816 N N . THR A 1 106 ? -35.771 -0.577 23.117 1.00 53.24 106 THR A N 1
ATOM 817 C CA . THR A 1 106 ? -36.613 -0.422 24.308 1.00 53.25 106 THR A CA 1
ATOM 818 C C . THR A 1 106 ? -37.298 -1.723 24.744 1.00 53.21 106 THR A C 1
ATOM 819 O O . THR A 1 106 ? -37.711 -1.854 25.899 1.00 53.23 106 THR A O 1
ATOM 823 N N . GLY A 1 107 ? -37.411 -2.679 23.825 1.00 53.16 107 GLY A N 1
ATOM 824 C CA . GLY A 1 107 ? -38.074 -3.955 24.107 1.00 53.10 107 GLY A CA 1
ATOM 825 C C . GLY A 1 107 ? -39.530 -3.985 23.675 1.00 53.05 107 GLY A C 1
ATOM 826 O O . GLY A 1 107 ? -40.200 -5.017 23.781 1.00 53.00 107 GLY A O 1
ATOM 827 N N . SER A 1 108 ? -40.015 -2.844 23.189 1.00 53.02 108 SER A N 1
ATOM 828 C CA . SER A 1 108 ? -41.385 -2.700 22.705 1.00 53.00 108 SER A CA 1
ATOM 829 C C . SER A 1 108 ? -41.386 -1.946 21.369 1.00 52.94 108 SER A C 1
ATOM 830 O O . SER A 1 108 ? -40.413 -1.259 21.059 1.00 53.00 108 SER A O 1
ATOM 833 N N . PRO A 1 109 ? -42.465 -2.085 20.567 1.00 52.91 109 PRO A N 1
ATOM 834 C CA . PRO A 1 109 ? -42.572 -1.382 19.283 1.00 52.92 109 PRO A CA 1
ATOM 835 C C . PRO A 1 109 ? -42.149 0.090 19.345 1.00 52.95 109 PRO A C 1
ATOM 836 O O . PRO A 1 109 ? -42.821 0.911 19.983 1.00 53.11 109 PRO A O 1
ATOM 840 N N . ALA A 1 110 ? -41.036 0.403 18.682 1.00 52.87 110 ALA A N 1
ATOM 841 C CA . ALA A 1 110 ? -40.465 1.750 18.677 1.00 52.75 110 ALA A CA 1
ATOM 842 C C . ALA A 1 110 ? -40.172 2.241 17.258 1.00 52.68 110 ALA A C 1
ATOM 843 O O . ALA A 1 110 ? -39.971 1.439 16.342 1.00 52.69 110 ALA A O 1
ATOM 845 N N . ILE A 1 111 ? -40.147 3.562 17.089 1.00 52.50 111 ILE A N 1
ATOM 846 C CA . ILE A 1 111 ? -39.849 4.180 15.796 1.00 52.28 111 ILE A CA 1
ATOM 847 C C . ILE A 1 111 ? -38.512 4.931 15.851 1.00 52.10 111 ILE A C 1
ATOM 848 O O . ILE A 1 111 ? -38.395 5.970 16.509 1.00 52.20 111 ILE A O 1
ATOM 853 N N . SER A 1 112 ? -37.504 4.391 15.169 1.00 51.77 112 SER A N 1
ATOM 854 C CA . SER A 1 112 ? -36.189 5.029 15.120 1.00 51.35 112 SER A CA 1
ATOM 855 C C . SER A 1 112 ? -36.123 6.071 13.999 1.00 51.03 112 SER A C 1
ATOM 856 O O . SER A 1 112 ? -36.901 6.019 13.043 1.00 51.00 112 SER A O 1
ATOM 859 N N . SER A 1 113 ? -35.202 7.022 14.132 1.00 50.55 113 SER A N 1
ATOM 860 C CA . SER A 1 113 ? -35.101 8.136 13.193 1.00 49.99 113 SER A CA 1
ATOM 861 C C . SER A 1 113 ? -33.659 8.617 13.050 1.00 49.64 113 SER A C 1
ATOM 862 O O . SER A 1 113 ? -32.896 8.617 14.021 1.00 49.56 113 SER A O 1
ATOM 865 N N . GLN A 1 114 ? -33.299 9.027 11.834 1.00 49.17 114 GLN A N 1
ATOM 866 C CA . GLN A 1 114 ? -31.943 9.477 11.520 1.00 48.75 114 GLN A CA 1
ATOM 867 C C . GLN A 1 114 ? -31.948 10.420 10.318 1.00 48.44 114 GLN A C 1
ATOM 868 O O . GLN A 1 114 ? -32.507 10.096 9.267 1.00 48.47 114 GLN A O 1
ATOM 874 N N . TYR A 1 115 ? -31.323 11.583 10.485 1.00 47.91 115 TYR A N 1
ATOM 875 C CA . TYR A 1 115 ? -31.213 12.578 9.419 1.00 47.30 115 TYR A CA 1
ATOM 876 C C . TYR A 1 115 ? -29.766 13.033 9.244 1.00 46.87 115 TYR A C 1
ATOM 877 O O . TYR A 1 115 ? -28.929 12.809 10.122 1.00 46.80 115 TYR A O 1
ATOM 886 N N . GLY A 1 116 ? -29.478 13.666 8.108 1.00 46.25 116 GLY A N 1
ATOM 887 C CA . GLY A 1 116 ? -28.126 14.125 7.808 1.00 45.56 116 GLY A CA 1
ATOM 888 C C . GLY A 1 116 ? -27.960 14.863 6.492 1.00 45.09 116 GLY A C 1
ATOM 889 O O . GLY A 1 116 ? -28.402 14.396 5.443 1.00 44.95 116 GLY A O 1
ATOM 890 N N . VAL A 1 117 ? -27.327 16.031 6.568 1.00 44.70 117 VAL A N 1
ATOM 891 C CA . VAL A 1 117 ? -26.894 16.779 5.395 1.00 44.35 117 VAL A CA 1
ATOM 892 C C . VAL A 1 117 ? -25.371 16.814 5.440 1.00 44.24 117 VAL A C 1
ATOM 893 O O . VAL A 1 117 ? -24.781 17.337 6.386 1.00 44.15 117 VAL A O 1
ATOM 897 N N . THR A 1 118 ? -24.742 16.238 4.421 1.00 44.14 118 THR A N 1
ATOM 898 C CA . THR A 1 118 ? -23.303 16.002 4.445 1.00 44.09 118 THR A CA 1
ATOM 899 C C . THR A 1 118 ? -22.626 16.384 3.123 1.00 44.03 118 THR A C 1
ATOM 900 O O . THR A 1 118 ? -23.290 16.566 2.101 1.00 43.90 118 THR A O 1
ATOM 904 N N . LEU A 1 119 ? -21.304 16.520 3.166 1.00 44.01 119 LEU A N 1
ATOM 905 C CA . LEU A 1 119 ? -20.498 16.775 1.979 1.00 43.96 119 LEU A CA 1
ATOM 906 C C . LEU A 1 119 ? -19.366 15.760 1.918 1.00 44.05 119 LEU A C 1
ATOM 907 O O . LEU A 1 119 ? -18.515 15.722 2.808 1.00 44.08 119 LEU A O 1
ATOM 912 N N . GLY A 1 120 ? -19.356 14.933 0.876 1.00 44.20 120 GLY A N 1
ATOM 913 C CA . GLY A 1 120 ? -18.287 13.951 0.717 1.00 44.38 120 GLY A CA 1
ATOM 914 C C . GLY A 1 120 ? -18.302 13.094 -0.533 1.00 44.48 120 GLY A C 1
ATOM 915 O O . GLY A 1 120 ? -18.948 13.426 -1.532 1.00 44.28 120 GLY A O 1
ATOM 916 N N . THR A 1 121 ? -17.569 11.985 -0.460 1.00 44.67 121 THR A N 1
ATOM 917 C CA . THR A 1 121 ? -17.435 11.045 -1.565 1.00 44.88 121 THR A CA 1
ATOM 918 C C . THR A 1 121 ? -17.873 9.645 -1.140 1.00 44.92 121 THR A C 1
ATOM 919 O O . THR A 1 121 ? -17.505 9.163 -0.065 1.00 44.91 121 THR A O 1
ATOM 923 N N . THR A 1 122 ? -18.666 9.005 -1.993 1.00 45.04 122 THR A N 1
ATOM 924 C CA . THR A 1 122 ? -19.103 7.629 -1.774 1.00 45.08 122 THR A CA 1
ATOM 925 C C . THR A 1 122 ? -18.467 6.688 -2.803 1.00 45.06 122 THR A C 1
ATOM 926 O O . THR A 1 122 ? -18.521 6.945 -4.010 1.00 45.16 122 THR A O 1
ATOM 930 N N . ALA A 1 123 ? -17.845 5.620 -2.298 1.00 44.94 123 ALA A N 1
ATOM 931 C CA . ALA A 1 123 ? -17.184 4.581 -3.104 1.00 44.80 123 ALA A CA 1
ATOM 932 C C . ALA A 1 123 ? -16.121 5.097 -4.085 1.00 44.74 123 ALA A C 1
ATOM 933 O O . ALA A 1 123 ? -16.207 4.858 -5.293 1.00 44.82 123 ALA A O 1
ATOM 935 N N . TRP A 1 124 ? -15.116 5.796 -3.563 1.00 44.57 124 TRP A N 1
ATOM 936 C CA . TRP A 1 124 ? -14.022 6.286 -4.401 1.00 44.33 124 TRP A CA 1
ATOM 937 C C . TRP A 1 124 ? -12.911 5.247 -4.556 1.00 44.24 124 TRP A C 1
ATOM 938 O O . TRP A 1 124 ? -12.228 4.894 -3.593 1.00 44.28 124 TRP A O 1
ATOM 949 N N . GLU A 1 125 ? -12.738 4.779 -5.788 1.00 44.10 125 GLU A N 1
ATOM 950 C CA . GLU A 1 125 ? -11.741 3.771 -6.113 1.00 43.97 125 GLU A CA 1
ATOM 951 C C . GLU A 1 125 ? -10.350 4.393 -6.244 1.00 43.87 125 GLU A C 1
ATOM 952 O O . GLU A 1 125 ? -10.072 5.121 -7.202 1.00 43.93 125 GLU A O 1
ATOM 958 N N . LEU A 1 126 ? -9.491 4.112 -5.267 1.00 43.72 126 LEU A N 1
ATOM 959 C CA . LEU A 1 126 ? -8.092 4.541 -5.304 1.00 43.62 126 LEU A CA 1
ATOM 960 C C . LEU A 1 126 ? -7.285 3.671 -6.264 1.00 43.31 126 LEU A C 1
ATOM 961 O O . LEU A 1 126 ? -7.080 2.480 -6.019 1.00 43.23 126 LEU A O 1
ATOM 966 N N . ASP A 1 127 ? -6.821 4.283 -7.348 1.00 43.01 127 ASP A N 1
ATOM 967 C CA . ASP A 1 127 ? -6.211 3.552 -8.456 1.00 42.74 127 ASP A CA 1
ATOM 968 C C . ASP A 1 127 ? -4.769 3.129 -8.177 1.00 42.43 127 ASP A C 1
ATOM 969 O O . ASP A 1 127 ? -3.831 3.613 -8.820 1.00 42.59 127 ASP A O 1
ATOM 974 N N . LEU A 1 128 ? -4.602 2.208 -7.231 1.00 41.90 128 LEU A N 1
ATOM 975 C CA . LEU A 1 128 ? -3.276 1.764 -6.811 1.00 41.44 128 LEU A CA 1
ATOM 976 C C . LEU A 1 128 ? -2.540 0.993 -7.905 1.00 40.92 128 LEU A C 1
ATOM 977 O O . LEU A 1 128 ? -1.362 1.249 -8.162 1.00 40.92 128 LEU A O 1
ATOM 982 N N . PHE A 1 129 ? -3.236 0.062 -8.554 1.00 40.24 129 PHE A N 1
ATOM 983 C CA . PHE A 1 129 ? -2.612 -0.783 -9.578 1.00 39.62 129 PHE A CA 1
ATOM 984 C C . PHE A 1 129 ? -2.947 -0.380 -11.024 1.00 38.98 129 PHE A C 1
ATOM 985 O O . PHE A 1 129 ? -2.750 -1.156 -11.957 1.00 38.93 129 PHE A O 1
ATOM 993 N N . GLY A 1 130 ? -3.444 0.842 -11.190 1.00 38.36 130 GLY A N 1
ATOM 994 C CA . GLY A 1 130 ? -3.617 1.455 -12.503 1.00 37.53 130 GLY A CA 1
ATOM 995 C C . GLY A 1 130 ? -4.703 0.903 -13.404 1.00 36.99 130 GLY A C 1
ATOM 996 O O . GLY A 1 130 ? -4.538 0.888 -14.625 1.00 36.98 130 GLY A O 1
ATOM 997 N N . ARG A 1 131 ? -5.812 0.456 -12.818 1.00 36.40 131 ARG A N 1
ATOM 998 C CA . ARG A 1 131 ? -6.940 -0.041 -13.604 1.00 35.85 131 ARG A CA 1
ATOM 999 C C . ARG A 1 131 ? -7.646 1.101 -14.338 1.00 35.34 131 ARG A C 1
ATOM 1000 O O . ARG A 1 131 ? -7.867 1.023 -15.548 1.00 35.27 131 ARG A O 1
ATOM 1008 N N . LEU A 1 132 ? -7.983 2.157 -13.599 1.00 34.73 132 LEU A N 1
ATOM 1009 C CA . LEU A 1 132 ? -8.692 3.317 -14.147 1.00 34.16 132 LEU A CA 1
ATOM 1010 C C . LEU A 1 132 ? -7.828 4.149 -15.092 1.00 33.87 132 LEU A C 1
ATOM 1011 O O . LEU A 1 132 ? -8.339 4.726 -16.053 1.00 33.84 132 LEU A O 1
ATOM 1016 N N . ARG A 1 133 ? -6.527 4.211 -14.814 1.00 33.40 133 ARG A N 1
ATOM 1017 C CA . ARG A 1 133 ? -5.577 4.877 -15.703 1.00 33.12 133 ARG A CA 1
ATOM 1018 C C . ARG A 1 133 ? -5.419 4.127 -17.025 1.00 32.82 133 ARG A C 1
ATOM 1019 O O . ARG A 1 133 ? -5.251 4.747 -18.074 1.00 32.71 133 ARG A O 1
ATOM 1027 N N . SER A 1 134 ? -5.485 2.795 -16.964 1.00 32.48 134 SER A N 1
ATOM 1028 C CA . SER A 1 134 ? -5.473 1.948 -18.158 1.00 32.15 134 SER A CA 1
ATOM 1029 C C . SER A 1 134 ? -6.707 2.188 -19.029 1.00 31.99 134 SER A C 1
ATOM 1030 O O . SER A 1 134 ? -6.600 2.258 -20.256 1.00 31.86 134 SER A O 1
ATOM 1033 N N . LEU A 1 135 ? -7.871 2.314 -18.392 1.00 31.82 135 LEU A N 1
ATOM 1034 C CA . LEU A 1 135 ? -9.110 2.636 -19.102 1.00 31.77 135 LEU A CA 1
ATOM 1035 C C . LEU A 1 135 ? -9.050 4.024 -19.736 1.00 31.70 135 LEU A C 1
ATOM 1036 O O . LEU A 1 135 ? -9.528 4.217 -20.854 1.00 31.66 135 LEU A O 1
ATOM 1041 N N . ARG A 1 136 ? -8.457 4.977 -19.017 1.00 31.75 136 ARG A N 1
ATOM 1042 C CA . ARG A 1 136 ? -8.256 6.343 -19.509 1.00 31.93 136 ARG A CA 1
ATOM 1043 C C . ARG A 1 136 ? -7.317 6.385 -20.721 1.00 31.95 136 ARG A C 1
ATOM 1044 O O . ARG A 1 136 ? -7.566 7.109 -21.688 1.00 31.82 136 ARG A O 1
ATOM 1052 N N . ASP A 1 137 ? -6.243 5.603 -20.653 1.00 32.17 137 ASP A N 1
ATOM 1053 C CA . ASP A 1 137 ? -5.274 5.507 -21.739 1.00 32.44 137 ASP A CA 1
ATOM 1054 C C . ASP A 1 137 ? -5.831 4.754 -22.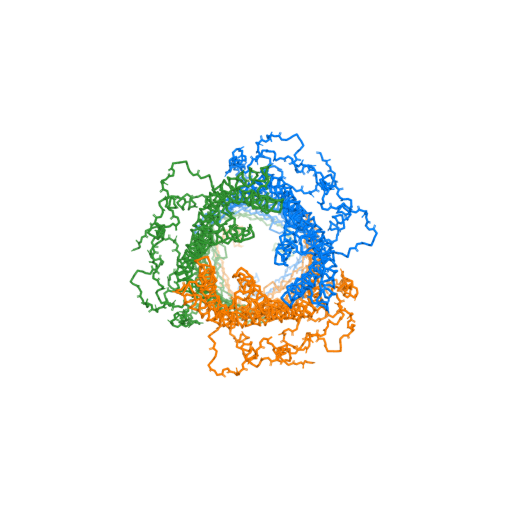941 1.00 32.35 137 ASP A C 1
ATOM 1055 O O . ASP A 1 137 ? -5.422 5.004 -24.078 1.00 32.48 137 ASP A O 1
ATOM 1060 N N . GLN A 1 138 ? -6.761 3.835 -22.684 1.00 32.20 138 GLN A N 1
ATOM 1061 C CA . GLN A 1 138 ? -7.510 3.174 -23.750 1.00 31.91 138 GLN A CA 1
ATOM 1062 C C . GLN A 1 138 ? -8.358 4.202 -24.498 1.00 31.85 138 GLN A C 1
ATOM 1063 O O . GLN A 1 138 ? -8.316 4.270 -25.726 1.00 31.89 138 GLN A O 1
ATOM 1069 N N . ALA A 1 139 ? -9.099 5.012 -23.743 1.00 31.90 139 ALA A N 1
ATOM 1070 C CA . ALA A 1 139 ? -9.977 6.048 -24.297 1.00 31.90 139 ALA A CA 1
ATOM 1071 C C . ALA A 1 139 ? -9.226 7.188 -24.986 1.00 31.99 139 ALA A C 1
ATOM 1072 O O . ALA A 1 139 ? -9.751 7.794 -25.922 1.00 32.12 139 ALA A O 1
ATOM 1074 N N . LEU A 1 140 ? -8.032 7.499 -24.520 1.00 31.99 140 LEU A N 1
ATOM 1075 C CA . LEU A 1 140 ? -7.132 8.414 -25.197 1.00 32.03 140 LEU A CA 1
ATOM 1076 C C . LEU A 1 140 ? -6.683 7.991 -26.575 1.00 32.09 140 LEU A C 1
ATOM 1077 O O . LEU A 1 140 ? -6.661 8.782 -27.468 1.00 31.97 140 LEU A O 1
ATOM 1082 N N . GLU A 1 141 ? -6.312 6.736 -26.719 1.00 32.16 141 GLU A N 1
ATOM 1083 C CA . GLU A 1 141 ? -5.855 6.243 -27.976 1.00 32.44 141 GLU A CA 1
ATOM 1084 C C . GLU A 1 141 ? -6.936 5.995 -29.007 1.00 32.38 141 GLU A C 1
ATOM 1085 O O . GLU A 1 141 ? -6.687 6.027 -30.162 1.00 32.44 141 GLU A O 1
ATOM 1091 N N . GLN A 1 142 ? -8.154 5.835 -28.548 1.00 32.23 142 GLN A N 1
ATOM 1092 C CA . GLN A 1 142 ? -9.337 5.809 -29.413 1.00 32.14 142 GLN A CA 1
ATOM 1093 C C . GLN A 1 142 ? -9.682 7.218 -29.910 1.00 31.97 142 GLN A C 1
ATOM 1094 O O . GLN A 1 142 ? -10.232 7.381 -30.998 1.00 31.99 142 GLN A O 1
ATOM 1100 N N . TYR A 1 143 ? -9.366 8.227 -29.101 1.00 31.82 143 TYR A N 1
ATOM 1101 C CA . TYR A 1 143 ? -9.465 9.626 -29.522 1.00 31.79 143 TYR A CA 1
ATOM 1102 C C . TYR A 1 143 ? -8.387 9.942 -30.561 1.00 31.26 143 TYR A C 1
ATOM 1103 O O . TYR A 1 143 ? -8.671 10.544 -31.596 1.00 31.18 143 TYR A O 1
ATOM 1112 N N . LEU A 1 144 ? -7.156 9.523 -30.275 1.00 30.84 144 LEU A N 1
ATOM 1113 C CA . LEU A 1 144 ? -6.028 9.685 -31.195 1.00 30.28 144 LEU A CA 1
ATOM 1114 C C . LEU A 1 144 ? -6.237 8.986 -32.538 1.00 29.90 144 LEU A C 1
ATOM 1115 O O . LEU A 1 144 ? -5.805 9.492 -33.578 1.00 29.87 144 LEU A O 1
ATOM 1120 N N . ALA A 1 145 ? -6.900 7.831 -32.502 1.00 29.41 145 ALA A N 1
ATOM 1121 C CA . ALA A 1 145 ? -7.275 7.089 -33.705 1.00 28.96 145 ALA A CA 1
ATOM 1122 C C . ALA A 1 145 ? -8.364 7.809 -34.506 1.00 28.70 145 ALA A C 1
ATOM 1123 O O . ALA A 1 145 ? -8.313 7.855 -35.735 1.00 28.65 145 ALA A O 1
ATOM 1125 N N . THR A 1 146 ? -9.344 8.370 -33.804 1.00 28.47 146 THR A N 1
ATOM 1126 C CA . THR A 1 146 ? -10.418 9.134 -34.440 1.00 28.32 146 THR A CA 1
ATOM 1127 C C . THR A 1 146 ? -9.890 10.428 -35.068 1.00 28.11 146 THR A C 1
ATOM 1128 O O . THR A 1 146 ? -10.433 10.902 -36.067 1.00 27.95 146 THR A O 1
ATOM 1132 N N . GLU A 1 147 ? -8.818 10.975 -34.497 1.00 27.99 147 GLU A N 1
ATOM 1133 C CA . GLU A 1 147 ? -8.130 12.123 -35.088 1.00 28.05 147 GLU A CA 1
ATOM 1134 C C . GLU A 1 147 ? -7.490 11.751 -36.430 1.00 27.65 147 GLU A C 1
ATOM 1135 O O . GLU A 1 147 ? -7.546 12.529 -37.385 1.00 27.62 147 GLU A O 1
ATOM 1141 N N . GLN A 1 148 ? -6.896 10.560 -36.503 1.00 27.24 148 GLN A N 1
ATOM 1142 C CA . GLN A 1 148 ? -6.324 10.063 -37.758 1.00 26.79 148 GLN A CA 1
ATOM 1143 C C . GLN A 1 148 ? -7.397 9.724 -38.799 1.00 26.61 148 GLN A C 1
ATOM 1144 O O . GLN A 1 148 ? -7.212 9.980 -39.994 1.00 26.51 148 GLN A O 1
ATOM 1150 N N . ALA A 1 149 ? -8.518 9.164 -38.337 1.00 26.29 149 ALA A N 1
ATOM 1151 C CA . ALA A 1 149 ? -9.648 8.820 -39.204 1.00 25.97 149 ALA A CA 1
ATOM 1152 C C . ALA A 1 149 ? -10.253 10.049 -39.878 1.00 25.92 149 ALA A C 1
ATOM 1153 O O . ALA A 1 149 ? -10.751 9.959 -41.005 1.00 25.94 149 ALA A O 1
ATOM 1155 N N . GLN A 1 150 ? -10.209 11.187 -39.182 1.00 25.61 150 GLN A N 1
ATOM 1156 C CA . GLN A 1 150 ? -10.618 12.470 -39.750 1.00 25.33 150 GLN A CA 1
ATOM 1157 C C . GLN A 1 150 ? -9.677 12.867 -40.887 1.00 25.01 150 GLN A C 1
ATOM 1158 O O . GLN A 1 150 ? -10.122 13.342 -41.931 1.00 25.00 150 GLN A O 1
ATOM 1164 N N . ARG A 1 151 ? -8.379 12.656 -40.686 1.00 24.67 151 ARG A N 1
ATOM 1165 C CA . ARG A 1 151 ? -7.381 12.957 -41.717 1.00 24.40 151 ARG A CA 1
ATOM 1166 C C . ARG A 1 151 ? -7.536 12.069 -42.952 1.00 23.69 151 ARG A C 1
ATOM 1167 O O . ARG A 1 151 ? -7.278 12.501 -44.068 1.00 23.53 151 ARG A O 1
ATOM 1175 N N . SER A 1 152 ? -7.969 10.830 -42.739 1.00 23.16 152 SER A N 1
ATOM 1176 C CA . SER A 1 152 ? -8.241 9.907 -43.835 1.00 22.51 152 SER A CA 1
ATOM 1177 C C . SER A 1 152 ? -9.538 10.282 -44.542 1.00 21.97 152 SER A C 1
ATOM 1178 O O . SER A 1 152 ? -9.650 10.140 -45.755 1.00 22.09 152 SER A O 1
ATOM 1181 N N . ALA A 1 153 ? -10.509 10.770 -43.777 1.00 21.65 153 ALA A N 1
ATOM 1182 C CA . ALA A 1 153 ? -11.777 11.253 -44.329 1.00 21.18 153 ALA A CA 1
ATOM 1183 C C . ALA A 1 153 ? -11.580 12.398 -45.321 1.00 20.87 153 ALA A C 1
ATOM 1184 O O . ALA A 1 153 ? -12.241 12.440 -46.359 1.00 20.72 153 ALA A O 1
ATOM 1186 N N . GLN A 1 154 ? -10.667 13.315 -45.003 1.00 20.79 154 GLN A N 1
ATOM 1187 C CA . GLN A 1 154 ? -10.350 14.436 -45.890 1.00 20.64 154 GLN A CA 1
ATOM 1188 C C . GLN A 1 154 ? -9.699 13.977 -47.193 1.00 20.45 154 GLN A C 1
ATOM 1189 O O . GLN A 1 154 ? -10.157 14.346 -48.278 1.00 20.48 154 GLN A O 1
ATOM 1195 N N . THR A 1 155 ? -8.644 13.169 -47.086 1.00 20.18 155 THR A N 1
ATOM 1196 C CA . THR A 1 155 ? -7.923 12.671 -48.265 1.00 19.92 155 THR A CA 1
ATOM 1197 C C . THR A 1 155 ? -8.848 11.893 -49.203 1.00 20.02 155 THR A C 1
ATOM 1198 O O . THR A 1 155 ? -8.647 11.879 -50.420 1.00 20.16 155 THR A O 1
ATOM 1202 N N . THR A 1 156 ? -9.862 11.254 -48.625 1.00 19.95 156 THR A N 1
ATOM 1203 C CA . THR A 1 156 ? -10.873 10.542 -49.399 1.00 19.89 156 THR A CA 1
ATOM 1204 C C . THR A 1 156 ? -11.779 11.531 -50.122 1.00 19.89 156 THR A C 1
ATOM 1205 O O . THR A 1 156 ? -12.080 11.350 -51.303 1.00 19.96 156 THR A O 1
ATOM 1209 N N . LEU A 1 157 ? -12.204 12.573 -49.409 1.00 20.01 157 LEU A N 1
ATOM 1210 C CA . LEU A 1 157 ? -13.038 13.626 -49.996 1.00 20.24 157 LEU A CA 1
ATOM 1211 C C . LEU A 1 157 ? -12.316 14.362 -51.117 1.00 20.16 157 LEU A C 1
ATOM 1212 O O . LEU A 1 157 ? -12.885 14.568 -52.191 1.00 20.28 157 LEU A O 1
ATOM 1217 N N . VAL A 1 158 ? -11.066 14.746 -50.859 1.00 20.24 158 VAL A N 1
ATOM 1218 C CA . VAL A 1 158 ? -10.228 15.445 -51.844 1.00 20.41 158 VAL A CA 1
ATOM 1219 C C . VAL A 1 158 ? -10.119 14.666 -53.164 1.00 20.55 158 VAL A C 1
ATOM 1220 O O . VAL A 1 158 ? -10.230 15.250 -54.245 1.00 20.73 158 VAL A O 1
ATOM 1224 N N . ALA A 1 159 ? -9.912 13.352 -53.058 1.00 20.57 159 ALA A N 1
ATOM 1225 C CA . ALA A 1 159 ? -9.833 12.454 -54.214 1.00 20.36 159 ALA A CA 1
ATOM 1226 C C . ALA A 1 159 ? -11.175 12.302 -54.929 1.00 20.37 159 ALA A C 1
ATOM 1227 O O . ALA A 1 159 ? -11.228 12.289 -56.161 1.00 20.68 159 ALA A O 1
ATOM 1229 N N . SER A 1 160 ? -12.248 12.177 -54.149 1.00 20.34 160 SER A N 1
ATOM 1230 C CA . SER A 1 160 ? -13.613 12.048 -54.676 1.00 20.25 160 SER A CA 1
ATOM 1231 C C . SER A 1 160 ? -14.058 13.267 -55.470 1.00 20.12 160 SER A C 1
ATOM 1232 O O . SER A 1 160 ? -14.676 13.122 -56.529 1.00 20.16 160 SER A O 1
ATOM 1235 N N . VAL A 1 161 ? -13.752 14.458 -54.948 1.00 19.92 161 VAL A N 1
ATOM 1236 C CA . VAL A 1 161 ? -14.066 15.723 -55.622 1.00 19.67 161 VAL A CA 1
ATOM 1237 C C . VAL A 1 161 ? -13.278 15.839 -56.926 1.00 19.57 161 VAL A C 1
ATOM 1238 O O . VAL A 1 161 ? -13.852 16.115 -57.983 1.00 19.62 161 VAL A O 1
ATOM 1242 N N . ALA A 1 162 ? -11.969 15.600 -56.844 1.00 19.58 162 ALA A N 1
ATOM 1243 C CA . ALA A 1 162 ? -11.081 15.621 -58.011 1.00 19.51 162 ALA A CA 1
ATOM 1244 C C . ALA A 1 162 ? -11.557 14.674 -59.108 1.00 19.55 162 ALA A C 1
ATOM 1245 O O . ALA A 1 162 ? -11.608 15.061 -60.272 1.00 19.68 162 ALA A O 1
ATOM 1247 N N . THR A 1 163 ? -11.919 13.447 -58.724 1.00 19.65 163 THR A N 1
ATOM 1248 C CA . THR A 1 163 ? -12.450 12.441 -59.655 1.00 19.74 163 THR A CA 1
ATOM 1249 C C . THR A 1 163 ? -13.794 12.875 -60.252 1.00 19.77 163 THR A C 1
ATOM 1250 O O . THR A 1 163 ? -13.999 12.783 -61.465 1.00 19.87 163 THR A O 1
ATOM 1254 N N . ALA A 1 164 ? -14.699 13.358 -59.405 1.00 19.84 164 ALA A N 1
ATOM 1255 C CA . ALA A 1 164 ? -15.991 13.869 -59.874 1.00 19.97 164 ALA A CA 1
ATOM 1256 C C . ALA A 1 164 ? -15.826 15.016 -60.869 1.00 20.03 164 ALA A C 1
ATOM 1257 O O . ALA A 1 164 ? -16.516 15.062 -61.887 1.00 20.08 164 ALA A O 1
ATOM 1259 N N . TYR A 1 165 ? -14.903 15.929 -60.569 1.00 20.34 165 TYR A N 1
ATOM 1260 C CA . TYR A 1 165 ? -14.611 17.073 -61.434 1.00 20.55 165 TYR A CA 1
ATOM 1261 C C . TYR A 1 165 ? -14.065 16.631 -62.789 1.00 20.37 165 TYR A C 1
ATOM 1262 O O . TYR A 1 165 ? -14.501 17.130 -63.828 1.00 20.55 165 TYR A O 1
ATOM 1271 N N . LEU A 1 166 ? -13.128 15.683 -62.771 1.00 19.97 166 LEU A N 1
ATOM 1272 C CA . LEU A 1 166 ? -12.521 15.171 -63.998 1.00 19.67 166 LEU A CA 1
ATOM 1273 C C . LEU A 1 166 ? -13.508 14.386 -64.857 1.00 19.54 166 LEU A C 1
ATOM 1274 O O . LEU A 1 166 ? -13.482 14.487 -66.089 1.00 19.16 166 LEU A O 1
ATOM 1279 N N . THR A 1 167 ? -14.371 13.607 -64.202 1.00 19.50 167 THR A N 1
ATOM 1280 C CA . THR A 1 167 ? -15.410 12.829 -64.884 1.00 19.53 167 THR A CA 1
ATOM 1281 C C . THR A 1 167 ? -16.396 13.724 -65.628 1.00 19.54 167 THR A C 1
ATOM 1282 O O . THR A 1 167 ? -16.732 13.447 -66.776 1.00 19.50 167 THR A O 1
ATOM 1286 N N . LEU A 1 168 ? -16.851 14.790 -64.970 1.00 19.96 168 LEU A N 1
ATOM 1287 C CA . LEU A 1 168 ? -17.711 15.795 -65.610 1.00 20.38 168 LEU A CA 1
ATOM 1288 C C . LEU A 1 168 ? -16.980 16.463 -66.777 1.00 20.94 168 LEU A C 1
ATOM 1289 O O . LEU A 1 168 ? -17.557 16.661 -67.842 1.00 21.23 168 LEU A O 1
ATOM 1294 N N . LYS A 1 169 ? -15.742 16.817 -66.594 1.00 21.67 169 LYS A N 1
ATOM 1295 C CA . LYS A 1 169 ? -14.921 17.353 -67.635 1.00 22.71 169 LYS A CA 1
ATOM 1296 C C . LYS A 1 169 ? -14.684 16.424 -68.839 1.00 23.09 169 LYS A C 1
ATOM 1297 O O . LYS A 1 169 ? -14.739 16.843 -69.956 1.00 23.19 169 LYS A O 1
ATOM 1303 N N . ALA A 1 170 ? -14.460 15.149 -68.576 1.00 23.67 170 ALA A N 1
ATOM 1304 C CA . ALA A 1 170 ? -14.328 14.135 -69.629 1.00 24.14 170 ALA A CA 1
ATOM 1305 C C . ALA A 1 170 ? -15.630 13.905 -70.384 1.00 24.49 170 ALA A C 1
ATOM 1306 O O . ALA A 1 170 ? -15.620 13.711 -71.599 1.00 24.73 170 ALA A O 1
ATOM 1308 N N . ASP A 1 171 ? -16.749 13.926 -69.665 1.00 24.95 171 ASP A N 1
ATOM 1309 C CA . ASP A 1 171 ? -18.062 13.791 -70.298 1.00 25.33 171 ASP A CA 1
ATOM 1310 C C . ASP A 1 171 ? -18.482 15.040 -71.065 1.00 25.05 171 ASP A C 1
ATOM 1311 O O . ASP A 1 171 ? -19.236 14.948 -72.034 1.00 25.23 171 ASP A O 1
ATOM 1316 N N . GLN A 1 172 ? -17.980 16.200 -70.643 1.00 24.83 172 GLN A N 1
ATOM 1317 C CA . GLN A 1 172 ? -18.172 17.440 -71.407 1.00 24.46 172 GLN A CA 1
ATOM 1318 C C . GLN A 1 172 ? -17.406 17.413 -72.735 1.00 23.77 172 GLN A C 1
ATOM 1319 O O . GLN A 1 172 ? -17.870 17.954 -73.737 1.00 23.57 172 GLN A O 1
ATOM 1325 N N . ALA A 1 173 ? -16.246 16.758 -72.735 1.00 23.39 173 ALA A N 1
ATOM 1326 C CA . ALA A 1 173 ? -15.469 16.547 -73.958 1.00 22.66 173 ALA A CA 1
ATOM 1327 C C . ALA A 1 173 ? -16.115 15.501 -74.866 1.00 22.16 173 ALA A C 1
ATOM 1328 O O . ALA A 1 173 ? -16.051 15.622 -76.088 1.00 22.00 173 ALA A O 1
ATOM 1330 N N . GLN A 1 174 ? -16.746 14.489 -74.269 1.00 21.81 174 GLN A N 1
ATOM 1331 C CA . GLN A 1 174 ? -17.475 13.462 -75.029 1.00 21.49 174 GLN A CA 1
ATOM 1332 C C . GLN A 1 174 ? -18.694 14.071 -75.719 1.00 21.28 174 GLN A C 1
ATOM 1333 O O . GLN A 1 174 ? -18.976 13.763 -76.877 1.00 21.12 174 GLN A O 1
ATOM 1339 N N . LEU A 1 175 ? -19.405 14.938 -75.000 1.00 21.29 175 LEU A N 1
ATOM 1340 C CA . LEU A 1 175 ? -20.585 15.622 -75.536 1.00 21.45 175 LEU A CA 1
ATOM 1341 C C . LEU A 1 175 ? -20.230 16.595 -76.660 1.00 21.65 175 LEU A C 1
ATOM 1342 O O . LEU A 1 175 ? -20.898 16.615 -77.700 1.00 21.57 175 LEU A O 1
ATOM 1347 N N . GLN A 1 176 ? -19.184 17.394 -76.445 1.00 21.89 176 GLN A N 1
ATOM 1348 C CA . GLN A 1 176 ? -18.730 18.360 -77.444 1.00 22.50 176 GLN A CA 1
ATOM 1349 C C . GLN A 1 176 ? -18.291 17.662 -78.731 1.00 22.59 176 GLN A C 1
ATOM 1350 O O . GLN A 1 176 ? -18.681 18.069 -79.830 1.00 22.72 176 GLN A O 1
ATOM 1356 N N . LEU A 1 177 ? -17.490 16.606 -78.579 1.00 22.71 177 LEU A N 1
ATOM 1357 C CA . LEU A 1 177 ? -17.036 15.785 -79.699 1.00 22.84 177 LEU A CA 1
ATOM 1358 C C . LEU A 1 177 ? -18.204 15.176 -80.488 1.00 23.13 177 LEU A C 1
ATOM 1359 O O . LEU A 1 177 ? -18.141 15.075 -81.717 1.00 23.11 177 LEU A O 1
ATOM 1364 N N . THR A 1 178 ? -19.259 14.772 -79.780 1.00 23.41 178 THR A N 1
ATOM 1365 C CA . THR A 1 178 ? -20.449 14.194 -80.418 1.00 23.94 178 THR A CA 1
ATOM 1366 C C . THR A 1 178 ? -21.248 15.239 -81.216 1.00 24.32 178 THR A C 1
ATOM 1367 O O . THR A 1 178 ? -21.782 14.928 -82.283 1.00 24.39 178 THR A O 1
ATOM 1371 N N . LYS A 1 179 ? -21.322 16.469 -80.706 1.00 24.86 179 LYS A N 1
ATOM 1372 C CA . LYS A 1 179 ? -21.941 17.578 -81.449 1.00 25.41 179 LYS A CA 1
ATOM 1373 C C . LYS A 1 179 ? -21.204 17.828 -82.764 1.00 25.60 179 LYS A C 1
ATOM 1374 O O . LYS A 1 179 ? -21.826 17.966 -83.822 1.00 25.44 179 LYS A O 1
ATOM 1380 N N . ASP A 1 180 ? -19.875 17.866 -82.690 1.00 25.99 180 ASP A N 1
ATOM 1381 C CA . ASP A 1 180 ? -19.040 18.048 -83.881 1.00 26.60 180 ASP A CA 1
ATOM 1382 C C . ASP A 1 180 ? -19.225 16.919 -84.888 1.00 26.67 180 ASP A C 1
ATOM 1383 O O . ASP A 1 180 ? -19.414 17.173 -86.082 1.00 26.69 180 ASP A O 1
ATOM 1388 N N . THR A 1 181 ? -19.197 15.681 -84.392 1.00 26.92 181 THR A N 1
ATOM 1389 C CA . THR A 1 181 ? -19.367 14.484 -85.224 1.00 27.21 181 THR A CA 1
ATOM 1390 C C . THR A 1 181 ? -20.769 14.391 -85.858 1.00 27.58 181 THR A C 1
ATOM 1391 O O . THR A 1 181 ? -20.889 14.024 -87.027 1.00 27.61 181 THR A O 1
ATOM 1395 N N . LEU A 1 182 ? -21.814 14.729 -85.098 1.00 28.11 182 LEU A N 1
ATOM 1396 C CA . LEU A 1 182 ? -23.189 14.743 -85.630 1.00 28.83 182 LEU A CA 1
ATOM 1397 C C . LEU A 1 182 ? -23.383 15.736 -86.785 1.00 29.23 182 LEU A C 1
ATOM 1398 O O . LEU A 1 182 ? -24.087 15.436 -87.755 1.00 29.30 182 LEU A O 1
ATOM 1403 N N . GLY A 1 183 ? -22.770 16.913 -86.667 1.00 29.78 183 GLY A N 1
ATOM 1404 C CA . GLY A 1 183 ? -22.831 17.934 -87.711 1.00 30.45 183 GLY A CA 1
ATOM 1405 C C . GLY A 1 183 ? -22.115 17.486 -88.971 1.00 31.02 183 GLY A C 1
ATOM 1406 O O . GLY A 1 183 ? -22.583 17.734 -90.081 1.00 31.04 183 GLY A O 1
ATOM 1407 N N . THR A 1 184 ? -20.978 16.816 -88.784 1.00 31.64 184 THR A N 1
ATOM 1408 C CA . THR A 1 184 ? -20.179 16.263 -89.879 1.00 32.24 184 THR A CA 1
ATOM 1409 C C . THR A 1 184 ? -20.923 15.136 -90.607 1.00 32.60 184 THR A C 1
ATOM 1410 O O . THR A 1 184 ? -20.845 15.031 -91.834 1.00 32.69 184 THR A O 1
ATOM 1414 N N . TYR A 1 185 ? -21.644 14.307 -89.849 1.00 32.97 185 TYR A N 1
ATOM 1415 C CA . TYR A 1 185 ? -22.435 13.218 -90.426 1.00 33.28 185 TYR A CA 1
ATOM 1416 C C . TYR A 1 185 ? -23.653 13.743 -91.168 1.00 33.77 185 TYR A C 1
ATOM 1417 O O . TYR A 1 185 ? -24.032 13.198 -92.205 1.00 33.93 185 TYR A O 1
ATOM 1426 N N . GLN A 1 186 ? -24.264 14.799 -90.633 1.00 34.47 186 GLN A N 1
ATOM 1427 C CA . GLN A 1 186 ? -25.453 15.395 -91.240 1.00 35.14 186 GLN A CA 1
ATOM 1428 C C . GLN A 1 186 ? -25.099 16.111 -92.543 1.00 35.34 186 GLN A C 1
ATOM 1429 O O . GLN A 1 186 ? -25.805 15.974 -93.544 1.00 35.13 186 GLN A O 1
ATOM 1435 N N . LYS A 1 187 ? -24.001 16.867 -92.519 1.00 35.77 187 LYS A N 1
ATOM 1436 C CA . LYS A 1 187 ? -23.434 17.462 -93.727 1.00 36.26 187 LYS A CA 1
ATOM 1437 C C . LYS A 1 187 ? -23.220 16.384 -94.793 1.00 36.28 187 LYS A C 1
ATOM 1438 O O . LYS A 1 187 ? -23.703 16.515 -95.917 1.00 36.33 187 LYS A O 1
ATOM 1444 N N . SER A 1 188 ? -22.514 15.318 -94.416 1.00 36.53 188 SER A N 1
ATOM 1445 C CA . SER A 1 188 ? -22.240 14.182 -95.300 1.00 36.76 188 SER A CA 1
ATOM 1446 C C . SER A 1 188 ? -23.514 13.532 -95.855 1.00 36.85 188 SER A C 1
ATOM 1447 O O . SER A 1 188 ? -23.599 13.265 -97.057 1.00 36.71 188 SER A O 1
ATOM 1450 N N . PHE A 1 189 ? -24.491 13.287 -94.980 1.00 37.09 189 PHE A N 1
ATOM 1451 C CA . PHE A 1 189 ? -25.780 12.709 -95.376 1.00 37.48 189 PHE A CA 1
ATOM 1452 C C . PHE A 1 189 ? -26.512 13.558 -96.418 1.00 37.83 189 PHE A C 1
ATOM 1453 O O . PHE A 1 189 ? -27.039 13.023 -97.394 1.00 37.92 189 PHE A O 1
ATOM 1461 N N . ASP A 1 190 ? -26.543 14.872 -96.199 1.00 38.20 190 ASP A N 1
ATOM 1462 C CA . ASP A 1 190 ? -27.215 15.803 -97.107 1.00 38.68 190 ASP A CA 1
ATOM 1463 C C . ASP A 1 190 ? -26.586 15.822 -98.506 1.00 38.98 190 ASP A C 1
ATOM 1464 O O . ASP A 1 190 ? -27.305 15.822 -99.508 1.00 38.86 190 ASP A O 1
ATOM 1469 N N . LEU A 1 191 ? -25.253 15.825 -98.566 1.00 39.38 191 LEU A N 1
ATOM 1470 C CA . LEU A 1 191 ? -24.530 15.758 -99.845 1.00 39.88 191 LEU A CA 1
ATOM 1471 C C . LEU A 1 191 ? -24.749 14.438 -100.588 1.00 40.10 191 LEU A C 1
ATOM 1472 O O . LEU A 1 191 ? -24.705 14.403 -101.819 1.00 40.18 191 LEU A O 1
ATOM 1477 N N . THR A 1 192 ? -24.972 13.360 -99.834 1.00 40.44 192 THR A N 1
ATOM 1478 C CA . THR A 1 192 ? -25.366 12.072 -100.405 1.00 40.79 192 THR A CA 1
ATOM 1479 C C . THR A 1 192 ? -26.812 12.153 -100.897 1.00 41.08 192 THR A C 1
ATOM 1480 O O . THR A 1 192 ? -27.137 11.626 -101.958 1.00 41.10 192 THR A O 1
ATOM 1484 N N . GLN A 1 193 ? -27.665 12.827 -100.127 1.00 41.60 193 GLN A N 1
ATOM 1485 C CA . GLN A 1 193 ? -29.061 13.054 -100.508 1.00 42.20 193 GLN A CA 1
ATOM 1486 C C . GLN A 1 193 ? -29.187 13.837 -101.825 1.00 42.61 193 GLN A C 1
ATOM 1487 O O . GLN A 1 193 ? -30.071 13.554 -102.641 1.00 42.76 193 GLN A O 1
ATOM 1493 N N . ARG A 1 194 ? -28.299 14.812 -102.021 1.00 42.87 194 ARG A N 1
ATOM 1494 C CA . ARG A 1 194 ? -28.240 15.582 -103.265 1.00 43.12 194 ARG A CA 1
ATOM 1495 C C . ARG A 1 194 ? -27.699 14.724 -104.408 1.00 43.19 194 ARG A C 1
ATOM 1496 O O . ARG A 1 194 ? -28.183 14.808 -105.539 1.00 43.24 194 ARG A O 1
ATOM 1504 N N . SER A 1 195 ? -26.705 13.894 -104.095 1.00 43.26 195 SER A N 1
ATOM 1505 C CA . SER A 1 195 ? -26.118 12.955 -105.052 1.00 43.32 195 SER A CA 1
ATOM 1506 C C . SER A 1 195 ? -27.055 11.796 -105.393 1.00 43.58 195 SER A C 1
ATOM 1507 O O . SER A 1 195 ? -26.904 11.165 -106.442 1.00 43.62 195 SER A O 1
ATOM 1510 N N . TYR A 1 196 ? -28.011 11.514 -104.506 1.00 43.90 196 TYR A N 1
ATOM 1511 C CA . TYR A 1 196 ? -28.983 10.440 -104.730 1.00 44.13 196 TYR A CA 1
ATOM 1512 C C . TYR A 1 196 ? -30.075 10.850 -105.713 1.00 44.38 196 TYR A C 1
ATOM 1513 O O . TYR A 1 196 ? -30.472 10.058 -106.573 1.00 44.46 196 TYR A O 1
ATOM 1522 N N . ASP A 1 197 ? -30.554 12.085 -105.577 1.00 44.65 197 ASP A N 1
ATOM 1523 C CA . ASP A 1 197 ? -31.640 12.600 -106.412 1.00 45.02 197 ASP A CA 1
ATOM 1524 C C . ASP A 1 197 ? -31.231 12.721 -107.882 1.00 45.13 197 ASP A C 1
ATOM 1525 O O . ASP A 1 197 ? -32.082 12.858 -108.768 1.00 45.26 197 ASP A O 1
ATOM 1530 N N . VAL A 1 198 ? -29.923 12.653 -108.129 1.00 45.18 198 VAL A N 1
ATOM 1531 C CA . VAL A 1 198 ? -29.364 12.791 -109.473 1.00 45.10 198 VAL A CA 1
ATOM 1532 C C . VAL A 1 198 ? -28.834 11.449 -110.014 1.00 44.99 198 VAL A C 1
ATOM 1533 O O . VAL A 1 198 ? -28.099 11.407 -111.006 1.00 45.02 198 VAL A O 1
ATOM 1537 N N . GLY A 1 199 ? -29.223 10.357 -109.360 1.00 44.85 199 GLY A N 1
ATOM 1538 C CA . GLY A 1 199 ? -28.894 9.007 -109.818 1.00 44.66 199 GLY A CA 1
ATOM 1539 C C . GLY A 1 199 ? -27.415 8.653 -109.805 1.00 44.51 199 GLY A C 1
ATOM 1540 O O . GLY A 1 199 ? -26.964 7.824 -110.605 1.00 44.55 199 GLY A O 1
ATOM 1541 N N . VAL A 1 200 ? -26.663 9.281 -108.901 1.00 44.25 200 VAL A N 1
ATOM 1542 C CA . VAL A 1 200 ? -25.236 8.984 -108.728 1.00 43.91 200 VAL A CA 1
ATOM 1543 C C . VAL A 1 200 ? -25.026 8.128 -107.482 1.00 43.61 200 VAL A C 1
ATOM 1544 O O . VAL A 1 200 ? -24.325 7.114 -107.532 1.00 43.75 200 VAL A O 1
ATOM 1548 N N . ALA A 1 201 ? -25.632 8.551 -106.373 1.00 43.18 201 ALA A N 1
ATOM 1549 C CA . ALA A 1 201 ? -25.641 7.773 -105.137 1.00 42.74 201 ALA A CA 1
ATOM 1550 C C . ALA A 1 201 ? -26.793 6.769 -105.160 1.00 42.34 201 ALA A C 1
ATOM 1551 O O . ALA A 1 201 ? -27.887 7.082 -105.633 1.00 42.22 201 ALA A O 1
ATOM 1553 N N . SER A 1 202 ? -26.537 5.564 -104.657 1.00 41.85 202 SER A N 1
ATOM 1554 C CA . SER A 1 202 ? -27.554 4.513 -104.615 1.00 41.35 202 SER A CA 1
ATOM 1555 C C . SER A 1 202 ? -28.429 4.615 -103.364 1.00 40.98 202 SER A C 1
ATOM 1556 O O . SER A 1 202 ? -28.166 5.428 -102.473 1.00 40.93 202 SER A O 1
ATOM 1559 N N . ALA A 1 203 ? -29.479 3.799 -103.311 1.00 40.51 203 ALA A N 1
ATOM 1560 C CA . ALA A 1 203 ? -30.344 3.722 -102.135 1.00 40.03 203 ALA A CA 1
ATOM 1561 C C . ALA A 1 203 ? -29.585 3.156 -100.934 1.00 39.65 203 ALA A C 1
ATOM 1562 O O . ALA A 1 203 ? -29.885 3.491 -99.785 1.00 39.62 203 ALA A O 1
ATOM 1564 N N . LEU A 1 204 ? -28.602 2.304 -101.221 1.00 39.08 204 LEU A N 1
ATOM 1565 C CA . LEU A 1 204 ? -27.737 1.702 -100.210 1.00 38.49 204 LEU A CA 1
ATOM 1566 C C . LEU A 1 204 ? -26.829 2.748 -99.560 1.00 38.06 204 LEU A C 1
ATOM 1567 O O . LEU A 1 204 ? -26.677 2.770 -98.338 1.00 38.11 204 LEU A O 1
ATOM 1572 N N . ASP A 1 205 ? -26.240 3.610 -100.387 1.00 37.51 205 ASP A N 1
ATOM 1573 C CA . ASP A 1 205 ? -25.361 4.688 -99.923 1.00 36.92 205 ASP A CA 1
ATOM 1574 C C . ASP A 1 205 ? -26.068 5.624 -98.950 1.00 36.50 205 ASP A C 1
ATOM 1575 O O . ASP A 1 205 ? -25.467 6.096 -97.980 1.00 36.50 205 ASP A O 1
ATOM 1580 N N . LEU A 1 206 ? -27.343 5.883 -99.223 1.00 35.82 206 LEU A N 1
ATOM 1581 C CA . LEU A 1 206 ? -28.138 6.837 -98.461 1.00 35.29 206 LEU A CA 1
ATOM 1582 C C . LEU A 1 206 ? -28.556 6.290 -97.096 1.00 34.91 206 LEU A C 1
ATOM 1583 O O . LEU A 1 206 ? -28.533 7.018 -96.099 1.00 34.90 206 LEU A O 1
ATOM 1588 N N . ARG A 1 207 ? -28.945 5.016 -97.063 1.00 34.25 207 ARG A N 1
ATOM 1589 C CA . ARG A 1 207 ? -29.347 4.360 -95.823 1.00 33.71 207 ARG A CA 1
ATOM 1590 C C . ARG A 1 207 ? -28.158 4.147 -94.886 1.00 33.02 207 ARG A C 1
ATOM 1591 O O . ARG A 1 207 ? -28.304 4.260 -93.669 1.00 32.97 207 ARG A O 1
ATOM 1599 N N . GLN A 1 208 ? -26.994 3.841 -95.459 1.00 32.24 208 GLN A N 1
ATOM 1600 C CA . GLN A 1 208 ? -25.740 3.769 -94.704 1.00 31.66 208 GLN A CA 1
ATOM 1601 C C . GLN A 1 208 ? -25.421 5.113 -94.059 1.00 31.21 208 GLN A C 1
ATOM 1602 O O . GLN A 1 208 ? -25.091 5.178 -92.873 1.00 30.95 208 GLN A O 1
ATOM 1608 N N . ALA A 1 209 ? -25.527 6.177 -94.857 1.00 30.74 209 ALA A N 1
ATOM 1609 C CA . ALA A 1 209 ? -25.316 7.549 -94.399 1.00 30.31 209 ALA A CA 1
ATOM 1610 C C . ALA A 1 209 ? -26.280 7.908 -93.278 1.00 30.03 209 ALA A C 1
ATOM 1611 O O . ALA A 1 209 ? -25.916 8.616 -92.338 1.00 29.85 209 ALA A O 1
ATOM 1613 N N . GLN A 1 210 ? -27.507 7.403 -93.394 1.00 29.65 210 GLN A N 1
ATOM 1614 C CA . GLN A 1 210 ? -28.562 7.631 -92.417 1.00 29.50 210 GLN A CA 1
ATOM 1615 C C . GLN A 1 210 ? -28.261 6.968 -91.071 1.00 29.11 210 GLN A C 1
ATOM 1616 O O . GLN A 1 210 ? -28.352 7.622 -90.030 1.00 29.03 210 GLN A O 1
ATOM 1622 N N . THR A 1 211 ? -27.901 5.683 -91.094 1.00 28.67 211 THR A N 1
ATOM 1623 C CA . THR A 1 211 ? -27.624 4.935 -89.859 1.00 28.26 211 THR A CA 1
ATOM 1624 C C . THR A 1 211 ? -26.618 5.668 -88.979 1.00 27.97 211 THR A C 1
ATOM 1625 O O . THR A 1 211 ? -26.809 5.769 -87.766 1.00 27.96 211 THR A O 1
ATOM 1629 N N . ALA A 1 212 ? -25.564 6.188 -89.607 1.00 27.63 212 ALA A N 1
ATOM 1630 C CA . ALA A 1 212 ? -24.523 6.964 -88.928 1.00 27.37 212 ALA A CA 1
ATOM 1631 C C . ALA A 1 212 ? -25.086 8.174 -88.171 1.00 27.15 212 ALA A C 1
ATOM 1632 O O . ALA A 1 212 ? -24.696 8.435 -87.032 1.00 27.28 212 ALA A O 1
ATOM 1634 N N . VAL A 1 213 ? -26.006 8.899 -88.806 1.00 26.90 213 VAL A N 1
ATOM 1635 C CA . VAL A 1 213 ? -26.627 10.082 -88.200 1.00 26.67 213 VAL A CA 1
ATOM 1636 C C . VAL A 1 213 ? -27.472 9.721 -86.971 1.00 26.53 213 VAL A C 1
ATOM 1637 O O . VAL A 1 213 ? -27.338 10.341 -85.915 1.00 26.39 213 VAL A O 1
ATOM 1641 N N . GLU A 1 214 ? -28.323 8.708 -87.119 1.00 26.48 214 GLU A N 1
ATOM 1642 C CA . GLU A 1 214 ? -29.171 8.222 -86.032 1.00 26.47 214 GLU A CA 1
ATOM 1643 C C . GLU A 1 214 ? -28.347 7.645 -84.879 1.00 26.24 214 GLU A C 1
ATOM 1644 O O . GLU A 1 214 ? -28.718 7.786 -83.709 1.00 26.30 214 GLU A O 1
ATOM 1650 N N . GLY A 1 215 ? -27.233 6.996 -85.216 1.00 25.83 215 GLY A N 1
ATOM 1651 C CA . GLY A 1 215 ? -26.314 6.464 -84.214 1.00 25.28 215 GLY A CA 1
ATOM 1652 C C . GLY A 1 215 ? -25.683 7.577 -83.402 1.00 25.02 215 GLY A C 1
ATOM 1653 O O . GLY A 1 215 ? -25.612 7.490 -82.179 1.00 24.95 215 GLY A O 1
ATOM 1654 N N . ALA A 1 216 ? -25.239 8.626 -84.094 1.00 24.84 216 ALA A N 1
ATOM 1655 C CA . ALA A 1 216 ? -24.641 9.809 -83.466 1.00 24.63 216 ALA A CA 1
ATOM 1656 C C . ALA A 1 216 ? -25.647 10.616 -82.650 1.00 24.43 216 ALA A C 1
ATOM 1657 O O . ALA A 1 216 ? -25.281 11.270 -81.677 1.00 24.51 216 ALA A O 1
ATOM 1659 N N . ARG A 1 217 ? -26.912 10.556 -83.054 1.00 24.43 217 ARG A N 1
ATOM 1660 C CA . ARG A 1 217 ? -28.005 11.261 -82.385 1.00 24.55 217 ARG A CA 1
ATOM 1661 C C . ARG A 1 217 ? -28.319 10.628 -81.026 1.00 24.43 217 ARG A C 1
ATOM 1662 O O . ARG A 1 217 ? -28.688 11.322 -80.076 1.00 24.29 217 ARG A O 1
ATOM 1670 N N . ALA A 1 218 ? -28.161 9.307 -80.944 1.00 24.32 218 ALA A N 1
ATOM 1671 C CA . ALA A 1 218 ? -28.438 8.560 -79.722 1.00 24.11 218 ALA A CA 1
ATOM 1672 C C . ALA A 1 218 ? -27.320 8.713 -78.691 1.00 23.93 218 ALA A C 1
ATOM 1673 O O . ALA A 1 218 ? -27.575 8.700 -77.487 1.00 23.93 218 ALA A O 1
ATOM 1675 N N . THR A 1 219 ? -26.088 8.859 -79.167 1.00 23.79 219 THR A N 1
ATOM 1676 C CA . THR A 1 219 ? -24.938 9.082 -78.290 1.00 23.67 219 THR A CA 1
ATOM 1677 C C . THR A 1 219 ? -24.975 10.487 -77.704 1.00 23.66 219 THR A C 1
ATOM 1678 O O . THR A 1 219 ? -24.575 10.696 -76.555 1.00 23.65 219 THR A O 1
ATOM 1682 N N . LEU A 1 220 ? -25.465 11.440 -78.499 1.00 23.74 220 LEU A N 1
ATOM 1683 C CA . LEU A 1 220 ? -25.653 12.825 -78.053 1.00 23.68 220 LEU A CA 1
ATOM 1684 C C . LEU A 1 220 ? -26.596 12.912 -76.850 1.00 23.53 220 LEU A C 1
ATOM 1685 O O . LEU A 1 220 ? -26.264 13.529 -75.833 1.00 23.53 220 LEU A O 1
ATOM 1690 N N . ALA A 1 221 ? -27.758 12.275 -76.970 1.00 23.39 221 ALA A N 1
ATOM 1691 C CA . ALA A 1 221 ? -28.750 12.218 -75.892 1.00 23.36 221 ALA A CA 1
ATOM 1692 C C . ALA A 1 221 ? -28.184 11.586 -74.619 1.00 23.31 221 ALA A C 1
ATOM 1693 O O . ALA A 1 221 ? -28.446 12.063 -73.512 1.00 23.46 221 ALA A O 1
ATOM 1695 N N . GLN A 1 222 ? -27.400 10.524 -74.793 1.00 23.08 222 GLN A N 1
ATOM 1696 C CA . GLN A 1 222 ? -26.721 9.842 -73.692 1.00 22.97 222 GLN A CA 1
ATOM 1697 C C . GLN A 1 222 ? -25.697 10.726 -72.960 1.00 22.45 222 GLN A C 1
ATOM 1698 O O . GLN A 1 222 ? -25.728 10.820 -71.732 1.00 22.42 222 GLN A O 1
ATOM 1704 N N . TYR A 1 223 ? -24.796 11.371 -73.700 1.00 22.07 223 TYR A N 1
ATOM 1705 C CA . TYR A 1 223 ? -23.795 12.251 -73.076 1.00 21.64 223 TYR A CA 1
ATOM 1706 C C . TYR A 1 223 ? -24.400 13.516 -72.460 1.00 21.48 223 TYR A C 1
ATOM 1707 O O . TYR A 1 223 ? -23.871 14.038 -71.482 1.00 21.42 223 TYR A O 1
ATOM 1716 N N . THR A 1 224 ? -25.511 13.999 -73.019 1.00 21.44 224 THR A N 1
ATOM 1717 C CA . THR A 1 224 ? -26.279 15.090 -72.404 1.00 21.40 224 THR A CA 1
ATOM 1718 C C . THR A 1 224 ? -26.743 14.699 -70.990 1.00 21.46 224 THR A C 1
ATOM 1719 O O . THR A 1 224 ? -26.642 15.495 -70.057 1.00 21.43 224 THR A O 1
ATOM 1723 N N . ARG A 1 225 ? -27.231 13.464 -70.844 1.00 21.55 225 ARG A N 1
ATOM 1724 C CA . ARG A 1 225 ? -27.634 12.911 -69.544 1.00 21.48 225 ARG A CA 1
ATOM 1725 C C . ARG A 1 225 ? -26.446 12.723 -68.604 1.00 21.68 225 ARG A C 1
ATOM 1726 O O . ARG A 1 225 ? -26.500 13.134 -67.441 1.00 21.79 225 ARG A O 1
ATOM 1734 N N . LEU A 1 226 ? -25.380 12.097 -69.107 1.00 21.88 226 LEU A N 1
ATOM 1735 C CA . LEU A 1 226 ? -24.193 11.809 -68.288 1.00 21.73 226 LEU A CA 1
ATOM 1736 C C . LEU A 1 226 ? -23.524 13.073 -67.761 1.00 21.60 226 LEU A C 1
ATOM 1737 O O . LEU A 1 226 ? -23.019 13.078 -66.645 1.00 21.62 226 LEU A O 1
ATOM 1742 N N . VAL A 1 227 ? -23.528 14.141 -68.555 1.00 21.74 227 VAL A N 1
ATOM 1743 C CA . VAL A 1 227 ? -23.027 15.443 -68.090 1.00 22.05 227 VAL A CA 1
ATOM 1744 C C . VAL A 1 227 ? -23.915 15.989 -66.961 1.00 21.99 227 VAL A C 1
ATOM 1745 O O . VAL A 1 227 ? -23.413 16.457 -65.940 1.00 22.08 227 VAL A O 1
ATOM 1749 N N . ALA A 1 228 ? -25.230 15.910 -67.147 1.00 21.99 228 ALA A N 1
ATOM 1750 C CA . ALA A 1 228 ? -26.181 16.383 -66.139 1.00 22.13 228 ALA A CA 1
ATOM 1751 C C . ALA A 1 228 ? -26.021 15.617 -64.824 1.00 21.98 228 ALA A C 1
ATOM 1752 O O . ALA A 1 228 ? -25.876 16.223 -63.757 1.00 21.87 228 ALA A O 1
ATOM 1754 N N . GLN A 1 229 ? -26.026 14.288 -64.920 1.00 21.75 229 GLN A N 1
ATOM 1755 C CA . GLN A 1 229 ? -25.872 13.414 -63.759 1.00 21.74 229 GLN A CA 1
ATOM 1756 C C . GLN A 1 229 ? -24.488 13.525 -63.109 1.00 21.75 229 GLN A C 1
ATOM 1757 O O . GLN A 1 229 ? -24.360 13.345 -61.896 1.00 22.05 229 GLN A O 1
ATOM 1763 N N . ASP A 1 230 ? -23.465 13.832 -63.906 1.00 21.75 230 ASP A N 1
ATOM 1764 C CA . ASP A 1 230 ? -22.126 14.147 -63.376 1.00 21.91 230 ASP A CA 1
ATOM 1765 C C . ASP A 1 230 ? -22.051 15.458 -62.589 1.00 21.59 230 ASP A C 1
ATOM 1766 O O . ASP A 1 230 ? -21.274 15.558 -61.639 1.00 21.54 230 ASP A O 1
ATOM 1771 N N . GLN A 1 231 ? -22.837 16.457 -62.995 1.00 21.41 231 GLN A N 1
ATOM 1772 C CA . GLN A 1 231 ? -22.984 17.700 -62.225 1.00 21.34 231 GLN A CA 1
ATOM 1773 C C . GLN A 1 231 ? -23.635 17.401 -60.878 1.00 20.99 231 GLN A C 1
ATOM 1774 O O . GLN A 1 231 ? -23.191 17.894 -59.838 1.00 20.79 231 GLN A O 1
ATOM 1780 N N . ASN A 1 232 ? -24.684 16.578 -60.916 1.00 20.87 232 ASN A N 1
ATOM 1781 C CA . ASN A 1 232 ? -25.451 16.195 -59.730 1.00 20.70 232 ASN A CA 1
ATOM 1782 C C . ASN A 1 232 ? -24.624 15.434 -58.706 1.00 20.68 232 ASN A C 1
ATOM 1783 O O . ASN A 1 232 ? -24.780 15.640 -57.500 1.00 20.62 232 ASN A O 1
ATOM 1788 N N . ALA A 1 233 ? -23.745 14.559 -59.190 1.00 20.90 233 ALA A N 1
ATOM 1789 C CA . ALA A 1 233 ? -22.828 13.819 -58.317 1.00 21.10 233 ALA A CA 1
ATOM 1790 C C . ALA A 1 233 ? -21.788 14.737 -57.676 1.00 21.16 233 ALA A C 1
ATOM 1791 O O . ALA A 1 233 ? -21.362 14.502 -56.543 1.00 21.44 233 ALA A O 1
ATOM 1793 N N . LEU A 1 234 ? -21.382 15.780 -58.397 1.00 21.24 234 LEU A N 1
ATOM 1794 C CA . LEU A 1 234 ? -20.422 16.755 -57.863 1.00 21.44 234 LEU A CA 1
ATOM 1795 C C . LEU A 1 234 ? -21.031 17.646 -56.773 1.00 21.55 234 LEU A C 1
ATOM 1796 O O . LEU A 1 234 ? -20.417 17.851 -55.727 1.00 21.64 234 LEU A O 1
ATOM 1801 N N . VAL A 1 235 ? -22.237 18.157 -57.020 1.00 21.80 235 VAL A N 1
ATOM 1802 C CA . VAL A 1 235 ? -22.961 18.979 -56.044 1.00 22.21 235 VAL A CA 1
ATOM 1803 C C . VAL A 1 235 ? -23.127 18.257 -54.698 1.00 22.66 235 VAL A C 1
ATOM 1804 O O . VAL A 1 235 ? -22.979 18.877 -53.640 1.00 22.82 235 VAL A O 1
ATOM 1808 N N . LEU A 1 236 ? -23.416 16.953 -54.739 1.00 23.07 236 LEU A N 1
ATOM 1809 C CA . LEU A 1 236 ? -23.530 16.151 -53.515 1.00 23.55 236 LEU A CA 1
ATOM 1810 C C . LEU A 1 236 ? -22.225 16.129 -52.713 1.00 23.82 236 LEU A C 1
ATOM 1811 O O . LEU A 1 236 ? -22.247 16.259 -51.487 1.00 23.94 236 LEU A O 1
ATOM 1816 N N . LEU A 1 237 ? -21.101 15.973 -53.412 1.00 24.09 237 LEU A N 1
ATOM 1817 C CA . LEU A 1 237 ? -19.778 15.955 -52.788 1.00 24.40 237 LEU A CA 1
ATOM 1818 C C . LEU A 1 237 ? -19.360 17.318 -52.248 1.00 24.85 237 LEU A C 1
ATOM 1819 O O . LEU A 1 237 ? -18.663 17.402 -51.237 1.00 24.89 237 LEU A O 1
ATOM 1824 N N . LEU A 1 238 ? -19.783 18.378 -52.932 1.00 25.52 238 LEU A N 1
ATOM 1825 C CA . LEU A 1 238 ? -19.486 19.745 -52.508 1.00 26.10 238 LEU A CA 1
ATOM 1826 C C . LEU A 1 238 ? -20.247 20.146 -51.248 1.00 26.52 238 LEU A C 1
ATOM 1827 O O . LEU A 1 238 ? -19.780 20.990 -50.484 1.00 26.57 238 LEU A O 1
ATOM 1832 N N . GLY A 1 239 ? -21.418 19.543 -51.045 1.00 27.02 239 GLY A N 1
ATOM 1833 C CA . GLY A 1 239 ? -22.316 19.919 -49.952 1.00 27.70 239 GLY A CA 1
ATOM 1834 C C . GLY A 1 239 ? -22.984 21.255 -50.229 1.00 28.19 239 GLY A C 1
ATOM 1835 O O . GLY A 1 239 ? -23.513 21.900 -49.322 1.00 28.16 239 GLY A O 1
ATOM 1836 N N . SER A 1 240 ? -22.968 21.647 -51.501 1.00 28.75 240 SER A N 1
ATOM 1837 C CA . SER A 1 240 ? -23.363 22.977 -51.947 1.00 29.43 240 SER A CA 1
ATOM 1838 C C . SER A 1 240 ? -23.407 22.996 -53.473 1.00 29.72 240 SER A C 1
ATOM 1839 O O . SER A 1 240 ? -22.817 22.132 -54.123 1.00 29.77 240 SER A O 1
ATOM 1842 N N . GLY A 1 241 ? -24.103 23.978 -54.044 1.00 30.17 241 GLY A N 1
ATOM 1843 C CA . GLY A 1 241 ? -24.154 24.141 -55.500 1.00 30.69 241 GLY A CA 1
ATOM 1844 C C . GLY A 1 241 ? -22.821 24.555 -56.108 1.00 31.18 241 GLY A C 1
ATOM 1845 O O . GLY A 1 241 ? -21.898 24.964 -55.399 1.00 31.18 241 GLY A O 1
ATOM 1846 N N . ILE A 1 242 ? -22.712 24.436 -57.426 1.00 31.74 242 ILE A N 1
ATOM 1847 C CA . ILE A 1 242 ? -21.514 24.880 -58.130 1.00 32.36 242 ILE A CA 1
ATOM 1848 C C . ILE A 1 242 ? -21.578 26.399 -58.300 1.00 32.93 242 ILE A C 1
ATOM 1849 O O . ILE A 1 242 ? -22.556 26.914 -58.852 1.00 32.80 242 ILE A O 1
ATOM 1854 N N . PRO A 1 243 ? -20.548 27.119 -57.801 1.00 33.49 243 PRO A N 1
ATOM 1855 C CA . PRO A 1 243 ? -20.470 28.579 -57.903 1.00 33.93 243 PRO A CA 1
ATOM 1856 C C . PRO A 1 243 ? -20.469 29.063 -59.352 1.00 34.51 243 PRO A C 1
ATOM 1857 O O . PRO A 1 243 ? -19.950 28.375 -60.236 1.00 34.58 243 PRO A O 1
ATOM 1861 N N . ALA A 1 244 ? -21.046 30.241 -59.578 1.00 35.15 244 ALA A N 1
ATOM 1862 C CA . ALA A 1 244 ? -21.166 30.813 -60.921 1.00 35.79 244 ALA A CA 1
ATOM 1863 C C . ALA A 1 244 ? -19.886 31.503 -61.401 1.00 36.14 244 ALA A C 1
ATOM 1864 O O . ALA A 1 244 ? -19.611 31.538 -62.606 1.00 36.37 244 ALA A O 1
ATOM 1866 N N . ASN A 1 245 ? -19.108 32.041 -60.463 1.00 36.54 245 ASN A N 1
ATOM 1867 C CA . ASN A 1 245 ? -17.907 32.817 -60.799 1.00 36.87 245 ASN A CA 1
ATOM 1868 C C . ASN A 1 245 ? -16.574 32.081 -60.596 1.00 36.74 245 ASN A C 1
ATOM 1869 O O . ASN A 1 245 ? -15.578 32.682 -60.177 1.00 37.01 245 ASN A O 1
ATOM 1874 N N . LEU A 1 246 ? -16.557 30.788 -60.913 1.00 36.55 246 LEU A N 1
ATOM 1875 C CA . LEU A 1 246 ? -15.346 29.964 -60.813 1.00 36.24 246 LEU A CA 1
ATOM 1876 C C . LEU A 1 246 ? -14.194 30.503 -61.670 1.00 36.13 246 LEU A C 1
ATOM 1877 O O . LEU A 1 246 ? -14.436 31.108 -62.716 1.00 35.97 246 LEU A O 1
ATOM 1882 N N . PRO A 1 247 ? -12.936 30.286 -61.227 1.00 36.12 247 PRO A N 1
ATOM 1883 C CA . PRO A 1 247 ? -11.773 30.605 -62.062 1.00 36.18 247 PRO A CA 1
ATOM 1884 C C . PRO A 1 247 ? -11.788 29.820 -63.374 1.00 36.23 247 PRO A C 1
ATOM 1885 O O . PRO A 1 247 ? -12.563 28.870 -63.518 1.00 36.25 247 PRO A O 1
ATOM 1889 N N . GLN A 1 248 ? -10.944 30.225 -64.319 1.00 36.24 248 GLN A N 1
ATOM 1890 C CA . GLN A 1 248 ? -10.809 29.530 -65.596 1.00 36.33 248 GLN A CA 1
ATOM 1891 C C . GLN A 1 248 ? -10.169 28.162 -65.362 1.00 36.10 248 GLN A C 1
ATOM 1892 O O . GLN A 1 248 ? -9.157 28.061 -64.671 1.00 36.09 248 GLN A O 1
ATOM 1898 N N . GLY A 1 249 ? -10.768 27.117 -65.929 1.00 35.91 249 GLY A N 1
ATOM 1899 C CA . GLY A 1 249 ? -10.247 25.755 -65.785 1.00 35.58 249 GLY A CA 1
ATOM 1900 C C . GLY A 1 249 ? -9.394 25.316 -66.960 1.00 35.30 249 GLY A C 1
ATOM 1901 O O . GLY A 1 249 ? -9.536 25.839 -68.066 1.00 35.24 249 GLY A O 1
ATOM 1902 N N . LEU A 1 250 ? -8.507 24.352 -66.715 1.00 35.19 250 LEU A N 1
ATOM 1903 C CA . LEU A 1 250 ? -7.648 23.777 -67.758 1.00 35.03 250 LEU A CA 1
ATOM 1904 C C . LEU A 1 250 ? -8.329 22.584 -68.433 1.00 34.95 250 LEU A C 1
ATOM 1905 O O . LEU A 1 250 ? -9.033 21.817 -67.775 1.00 34.82 250 LEU A O 1
ATOM 1910 N N . GLY A 1 251 ? -8.105 22.425 -69.737 1.00 34.82 251 GLY A N 1
ATOM 1911 C CA . GLY A 1 251 ? -8.654 21.295 -70.491 1.00 34.82 251 GLY A CA 1
ATOM 1912 C C . GLY A 1 251 ? -8.019 19.956 -70.145 1.00 34.88 251 GLY A C 1
ATOM 1913 O O . GLY A 1 251 ? -6.970 19.906 -69.495 1.00 34.90 251 GLY A O 1
ATOM 1914 N N . LEU A 1 252 ? -8.657 18.869 -70.586 1.00 34.88 252 LEU A N 1
ATOM 1915 C CA . LEU A 1 252 ? -8.170 17.500 -70.346 1.00 34.95 252 LEU A CA 1
ATOM 1916 C C . LEU A 1 252 ? -6.814 17.186 -70.986 1.00 35.01 252 LEU A C 1
ATOM 1917 O O . LEU A 1 252 ? -6.105 16.284 -70.535 1.00 35.00 252 LEU A O 1
ATOM 1922 N N . ASP A 1 253 ? -6.469 17.922 -72.040 1.00 35.07 253 ASP A N 1
ATOM 1923 C CA . ASP A 1 253 ? -5.229 17.701 -72.781 1.00 35.20 253 ASP A CA 1
ATOM 1924 C C . ASP A 1 253 ? -4.021 18.477 -72.232 1.00 35.12 253 ASP A C 1
ATOM 1925 O O . ASP A 1 253 ? -2.949 18.471 -72.840 1.00 35.33 253 ASP A O 1
ATOM 1930 N N . GLN A 1 254 ? -4.194 19.125 -71.081 1.00 35.00 254 GLN A N 1
ATOM 1931 C CA . GLN A 1 254 ? -3.133 19.928 -70.464 1.00 34.87 254 GLN A CA 1
ATOM 1932 C C . GLN A 1 254 ? -2.417 19.134 -69.367 1.00 34.83 254 GLN A C 1
ATOM 1933 O O . GLN A 1 254 ? -2.759 17.978 -69.110 1.00 34.84 254 GLN A O 1
ATOM 1939 N N . THR A 1 255 ? -1.424 19.756 -68.728 1.00 34.67 255 THR A N 1
ATOM 1940 C CA . THR A 1 255 ? -0.811 19.198 -67.520 1.00 34.54 255 THR A CA 1
ATOM 1941 C C . THR A 1 255 ? -1.620 19.646 -66.301 1.00 34.52 255 THR A C 1
ATOM 1942 O O . THR A 1 255 ? -1.579 20.816 -65.910 1.00 34.69 255 THR A O 1
ATOM 1946 N N . LEU A 1 256 ? -2.350 18.704 -65.710 1.00 34.39 256 LEU A N 1
ATOM 1947 C CA . LEU A 1 256 ? -3.285 18.999 -64.628 1.00 34.34 256 LEU A CA 1
ATOM 1948 C C . LEU A 1 256 ? -2.723 18.696 -63.238 1.00 34.43 256 LEU A C 1
ATOM 1949 O O . LEU A 1 256 ? -3.265 19.164 -62.239 1.00 34.46 256 LEU A O 1
ATOM 1954 N N . LEU A 1 257 ? -1.646 17.914 -63.177 1.00 34.69 257 LEU A N 1
ATOM 1955 C CA . LEU A 1 257 ? -1.083 17.461 -61.899 1.00 35.00 257 LEU A CA 1
ATOM 1956 C C . LEU A 1 257 ? 0.445 17.512 -61.853 1.00 35.29 257 LEU A C 1
ATOM 1957 O O . LEU A 1 257 ? 1.114 17.454 -62.885 1.00 35.27 257 LEU A O 1
ATOM 1962 N N . THR A 1 258 ? 0.977 17.621 -60.638 1.00 35.86 258 THR A N 1
ATOM 1963 C CA . THR A 1 258 ? 2.408 17.495 -60.369 1.00 36.49 258 THR A CA 1
ATOM 1964 C C . THR A 1 258 ? 2.724 16.020 -60.125 1.00 36.81 258 THR A C 1
ATOM 1965 O O . THR A 1 258 ? 1.903 15.296 -59.555 1.00 36.93 258 THR A O 1
ATOM 1969 N N . GLU A 1 259 ? 3.897 15.570 -60.572 1.00 37.18 259 GLU A N 1
ATOM 1970 C CA . GLU A 1 259 ? 4.297 14.181 -60.360 1.00 37.45 259 GLU A CA 1
ATOM 1971 C C . GLU A 1 259 ? 4.712 13.972 -58.913 1.00 37.28 259 GLU A C 1
ATOM 1972 O O . GLU A 1 259 ? 5.660 14.592 -58.424 1.00 37.52 259 GLU A O 1
ATOM 1978 N N . VAL A 1 260 ? 3.978 13.098 -58.235 1.00 37.10 260 VAL A N 1
ATOM 1979 C CA . VAL A 1 260 ? 4.209 12.794 -56.831 1.00 36.83 260 VAL A CA 1
ATOM 1980 C C . VAL A 1 260 ? 5.166 11.603 -56.703 1.00 36.73 260 VAL A C 1
ATOM 1981 O O . VAL A 1 260 ? 4.961 10.576 -57.351 1.00 36.83 260 VAL A O 1
ATOM 1985 N N . PRO A 1 261 ? 6.223 11.744 -55.878 1.00 36.53 261 PRO A N 1
ATOM 1986 C CA . PRO A 1 261 ? 7.169 10.645 -55.694 1.00 36.48 261 PRO A CA 1
ATOM 1987 C C . PRO A 1 261 ? 6.553 9.493 -54.902 1.00 36.44 261 PRO A C 1
ATOM 1988 O O . PRO A 1 261 ? 5.741 9.724 -54.001 1.00 36.35 261 PRO A O 1
ATOM 1992 N N . ALA A 1 262 ? 6.943 8.269 -55.248 1.00 36.33 262 ALA A N 1
ATOM 1993 C CA . ALA A 1 262 ? 6.415 7.065 -54.611 1.00 36.34 262 ALA A CA 1
ATOM 1994 C C . ALA A 1 262 ? 6.996 6.840 -53.219 1.00 36.38 262 ALA A C 1
ATOM 1995 O O . ALA A 1 262 ? 6.299 6.362 -52.320 1.00 36.43 262 ALA A O 1
ATOM 1997 N N . GLY A 1 263 ? 8.271 7.179 -53.046 1.00 36.28 263 GLY A N 1
ATOM 1998 C CA . GLY A 1 263 ? 8.970 6.931 -51.787 1.00 36.35 263 GLY A CA 1
ATOM 1999 C C . GLY A 1 263 ? 9.211 5.449 -51.552 1.00 36.37 263 GLY A C 1
ATOM 2000 O O . GLY A 1 263 ? 9.130 4.642 -52.479 1.00 36.33 263 GLY A O 1
ATOM 2001 N N . LEU A 1 264 ? 9.518 5.099 -50.307 1.00 36.44 264 LEU A N 1
ATOM 2002 C CA . LEU A 1 264 ? 9.646 3.707 -49.897 1.00 36.53 264 LEU A CA 1
ATOM 2003 C C . LEU A 1 264 ? 8.377 3.279 -49.163 1.00 36.80 264 LEU A C 1
ATOM 2004 O O . LEU A 1 264 ? 7.737 4.109 -48.516 1.00 37.04 264 LEU A O 1
ATOM 2009 N N . PRO A 1 265 ? 7.996 1.986 -49.268 1.00 36.96 265 PRO A N 1
ATOM 2010 C CA . PRO A 1 265 ? 6.813 1.467 -48.565 1.00 36.89 265 PRO A CA 1
ATOM 2011 C C . PRO A 1 265 ? 6.791 1.788 -47.068 1.00 36.97 265 PRO A C 1
ATOM 2012 O O . PRO A 1 265 ? 5.712 1.962 -46.494 1.00 36.89 265 PRO A O 1
ATOM 2016 N N . SER A 1 266 ? 7.970 1.876 -46.452 1.00 37.10 266 SER A N 1
ATOM 2017 C CA . SER A 1 266 ? 8.085 2.198 -45.024 1.00 37.11 266 SER A CA 1
ATOM 2018 C C . SER A 1 266 ? 7.720 3.648 -44.668 1.00 37.04 266 SER A C 1
ATOM 2019 O O . SER A 1 266 ? 7.668 4.004 -43.489 1.00 37.16 266 SER A O 1
ATOM 2022 N N . ASP A 1 267 ? 7.473 4.476 -45.684 1.00 37.00 267 ASP A N 1
ATOM 2023 C CA . ASP A 1 267 ? 6.910 5.817 -45.487 1.00 37.05 267 ASP A CA 1
ATOM 2024 C C . ASP A 1 267 ? 5.473 5.746 -44.971 1.00 36.78 267 ASP A C 1
ATOM 2025 O O . ASP A 1 267 ? 5.079 6.544 -44.122 1.00 36.87 267 ASP A O 1
ATOM 2030 N N . LEU A 1 268 ? 4.703 4.794 -45.502 1.00 36.38 268 LEU A N 1
ATOM 2031 C CA . LEU A 1 268 ? 3.277 4.643 -45.194 1.00 36.12 268 LEU A CA 1
ATOM 2032 C C . LEU A 1 268 ? 3.020 4.442 -43.700 1.00 35.95 268 LEU A C 1
ATOM 2033 O O . LEU A 1 268 ? 2.023 4.929 -43.161 1.00 35.92 268 LEU A O 1
ATOM 2038 N N . LEU A 1 269 ? 3.887 3.695 -43.070 1.00 35.76 269 LEU A N 1
ATOM 2039 C CA . LEU A 1 269 ? 3.890 3.501 -41.653 1.00 35.69 269 LEU A CA 1
ATOM 2040 C C . LEU A 1 269 ? 3.890 4.745 -40.823 1.00 35.54 269 LEU A C 1
ATOM 2041 O O . LEU A 1 269 ? 3.526 4.707 -39.708 1.00 35.67 269 LEU A O 1
ATOM 2046 N N . GLN A 1 270 ? 4.315 5.859 -41.360 1.00 35.41 270 GLN A N 1
ATOM 2047 C CA . GLN A 1 270 ? 4.349 7.065 -40.585 1.00 35.30 270 GLN A CA 1
ATOM 2048 C C . GLN A 1 270 ? 3.463 8.122 -41.165 1.00 34.97 270 GLN A C 1
ATOM 2049 O O . GLN A 1 270 ? 3.098 9.023 -40.511 1.00 34.89 270 GLN A O 1
ATOM 2055 N N . ARG A 1 271 ? 3.099 7.961 -42.419 1.00 34.61 271 ARG A N 1
ATOM 2056 C CA . ARG A 1 271 ? 2.485 9.037 -43.213 1.00 34.27 271 ARG A CA 1
ATOM 2057 C C . ARG A 1 271 ? 1.063 8.782 -43.740 1.00 33.58 271 ARG A C 1
ATOM 2058 O O . ARG A 1 271 ? 0.429 9.703 -44.261 1.00 33.41 271 ARG A O 1
ATOM 2066 N N . ARG A 1 272 ? 0.565 7.553 -43.620 1.00 32.71 272 ARG A N 1
ATOM 2067 C CA . ARG A 1 272 ? -0.801 7.258 -44.063 1.00 31.97 272 ARG A CA 1
ATOM 2068 C C . ARG A 1 272 ? -1.772 7.246 -42.886 1.00 31.54 272 ARG A C 1
ATOM 2069 O O . ARG A 1 272 ? -1.579 6.477 -41.938 1.00 31.33 272 ARG A O 1
ATOM 2077 N N . PRO A 1 273 ? -2.825 8.092 -42.950 1.00 31.17 273 PRO A N 1
ATOM 2078 C CA . PRO A 1 273 ? -3.729 8.293 -41.814 1.00 30.98 273 PRO A CA 1
ATOM 2079 C C . PRO A 1 273 ? -4.383 7.008 -41.319 1.00 30.70 273 PRO A C 1
ATOM 2080 O O . PRO A 1 273 ? -4.373 6.756 -40.118 1.00 30.69 273 PRO A O 1
ATOM 2084 N N . ASP A 1 274 ? -4.917 6.190 -42.226 1.00 30.68 274 ASP A N 1
ATOM 2085 C CA . ASP A 1 274 ? -5.640 4.981 -41.805 1.00 30.53 274 ASP A CA 1
ATOM 2086 C C . ASP A 1 274 ? -4.728 3.850 -41.306 1.00 30.07 274 ASP A C 1
ATOM 2087 O O . ASP A 1 274 ? -5.187 2.936 -40.624 1.00 30.09 274 ASP A O 1
ATOM 2092 N N . ILE A 1 275 ? -3.441 3.925 -41.633 1.00 29.66 275 ILE A N 1
ATOM 2093 C CA . ILE A 1 275 ? -2.446 3.042 -41.015 1.00 29.27 275 ILE A CA 1
ATOM 2094 C C . ILE A 1 275 ? -2.131 3.514 -39.589 1.00 29.07 275 ILE A C 1
ATOM 2095 O O . ILE A 1 275 ? -2.037 2.700 -38.669 1.00 29.18 275 ILE A O 1
ATOM 2100 N N . LEU A 1 276 ? -1.986 4.829 -39.414 1.00 28.73 276 LEU A N 1
ATOM 2101 C CA . LEU A 1 276 ? -1.785 5.431 -38.091 1.00 28.41 276 LEU A CA 1
ATOM 2102 C C . LEU A 1 276 ? -3.016 5.285 -37.199 1.00 28.35 276 LEU A C 1
ATOM 2103 O O . LEU A 1 276 ? -2.892 5.104 -35.988 1.00 28.18 276 LEU A O 1
ATOM 2108 N N . GLU A 1 277 ? -4.198 5.377 -37.809 1.00 28.42 277 GLU A N 1
ATOM 2109 C CA . GLU A 1 277 ? -5.468 5.126 -37.131 1.00 28.75 277 GLU A CA 1
ATOM 2110 C C . GLU A 1 277 ? -5.519 3.708 -36.553 1.00 28.75 277 GLU A C 1
ATOM 2111 O O . GLU A 1 277 ? -5.922 3.510 -35.405 1.00 28.80 277 GLU A O 1
ATOM 2117 N N . ALA A 1 278 ? -5.099 2.733 -37.358 1.00 28.78 278 ALA A N 1
ATOM 2118 C CA . ALA A 1 278 ? -5.030 1.336 -36.937 1.00 28.67 278 ALA A CA 1
ATOM 2119 C C . ALA A 1 278 ? -4.038 1.129 -35.792 1.00 28.68 278 ALA A C 1
ATOM 2120 O O . ALA A 1 278 ? -4.244 0.262 -34.938 1.00 28.67 278 ALA A O 1
ATOM 2122 N N . GLU A 1 279 ? -2.968 1.925 -35.782 1.00 28.64 279 GLU A N 1
ATOM 2123 C CA . GLU A 1 279 ? -1.912 1.787 -34.780 1.00 28.72 279 GLU A CA 1
ATOM 2124 C C . GLU A 1 279 ? -2.361 2.270 -33.408 1.00 28.55 279 GLU A C 1
ATOM 2125 O O . GLU A 1 279 ? -1.995 1.681 -32.393 1.00 28.51 279 GLU A O 1
ATOM 2131 N N . HIS A 1 280 ? -3.145 3.346 -33.383 1.00 28.62 280 HIS A N 1
ATOM 2132 C CA . HIS A 1 280 ? -3.713 3.855 -32.137 1.00 28.69 280 HIS A CA 1
ATOM 2133 C C . HIS A 1 280 ? -4.797 2.931 -31.585 1.00 28.72 280 HIS A C 1
ATOM 2134 O O . HIS A 1 280 ? -4.931 2.796 -30.371 1.00 28.80 280 HIS A O 1
ATOM 2141 N N . GLN A 1 281 ? -5.563 2.298 -32.474 1.00 28.83 281 GLN A N 1
ATOM 2142 C CA . GLN A 1 281 ? -6.553 1.297 -32.073 1.00 29.06 281 GLN A CA 1
ATOM 2143 C C . GLN A 1 281 ? -5.866 0.095 -31.425 1.00 29.18 281 GLN A C 1
ATOM 2144 O O . GLN A 1 281 ? -6.346 -0.434 -30.420 1.00 29.26 281 GLN A O 1
ATOM 2150 N N . LEU A 1 282 ? -4.737 -0.322 -32.003 1.00 29.19 282 LEU A N 1
ATOM 2151 C CA . LEU A 1 282 ? -3.901 -1.374 -31.426 1.00 29.15 282 LEU A CA 1
ATOM 2152 C C . LEU A 1 282 ? -3.349 -0.959 -30.065 1.00 29.26 282 LEU A C 1
ATOM 2153 O O . LEU A 1 282 ? -3.378 -1.745 -29.113 1.00 29.37 282 LEU A O 1
ATOM 2158 N N . MET A 1 283 ? -2.854 0.276 -29.985 1.00 29.17 283 MET A N 1
ATOM 2159 C CA . MET A 1 283 ? -2.324 0.828 -28.738 1.00 29.33 283 MET A CA 1
ATOM 2160 C C . MET A 1 283 ? -3.404 0.908 -27.661 1.00 29.25 283 MET A C 1
ATOM 2161 O O . MET A 1 283 ? -3.128 0.672 -26.485 1.00 29.31 283 MET A O 1
ATOM 2166 N N . ALA A 1 284 ? -4.626 1.236 -28.078 1.00 29.21 284 ALA A N 1
ATOM 2167 C CA . ALA A 1 284 ? -5.779 1.306 -27.184 1.00 29.15 284 ALA A CA 1
ATOM 2168 C C . ALA A 1 284 ? -6.135 -0.059 -26.604 1.00 29.13 284 ALA A C 1
ATOM 2169 O O . ALA A 1 284 ? -6.481 -0.162 -25.430 1.00 29.39 284 ALA A O 1
ATOM 2171 N N . ALA A 1 285 ? -6.048 -1.100 -27.432 1.00 29.14 285 ALA A N 1
ATOM 2172 C CA . ALA A 1 285 ? -6.295 -2.479 -26.997 1.00 29.04 285 ALA A CA 1
ATOM 2173 C C . ALA A 1 285 ? -5.189 -3.001 -26.079 1.00 29.09 285 ALA A C 1
ATOM 2174 O O . ALA A 1 285 ? -5.444 -3.839 -25.214 1.00 29.06 285 ALA A O 1
ATOM 2176 N N . ASN A 1 286 ? -3.969 -2.498 -26.279 1.00 29.19 286 ASN A N 1
ATOM 2177 C CA . ASN A 1 286 ? -2.818 -2.825 -25.431 1.00 29.26 286 ASN A CA 1
ATOM 2178 C C . ASN A 1 286 ? -3.002 -2.298 -24.015 1.00 29.28 286 ASN A C 1
ATOM 2179 O O . ASN A 1 286 ? -2.648 -2.967 -23.041 1.00 29.38 286 ASN A O 1
ATOM 2184 N N . ALA A 1 287 ? -3.565 -1.096 -23.915 1.00 29.38 287 ALA A N 1
ATOM 2185 C CA . ALA A 1 287 ? -3.864 -0.468 -22.630 1.00 29.61 287 ALA A CA 1
ATOM 2186 C C . ALA A 1 287 ? -4.984 -1.185 -21.873 1.00 29.66 287 ALA A C 1
ATOM 2187 O O . ALA A 1 287 ? -4.968 -1.233 -20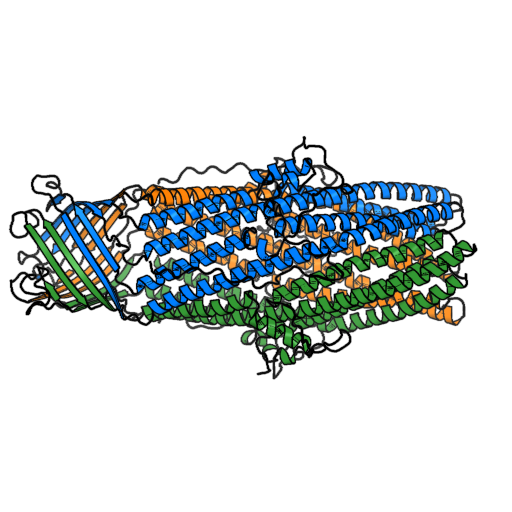.645 1.00 29.64 287 ALA A O 1
ATOM 2189 N N . SER A 1 288 ? -5.946 -1.745 -22.609 1.00 29.86 288 SER A N 1
ATOM 2190 C CA . SER A 1 288 ? -7.079 -2.455 -22.005 1.00 30.05 288 SER A CA 1
ATOM 2191 C C . SER A 1 288 ? -6.663 -3.748 -21.298 1.00 29.93 288 SER A C 1
ATOM 2192 O O . SER A 1 288 ? -7.360 -4.206 -20.390 1.00 30.08 288 SER A O 1
ATOM 2195 N N . ILE A 1 289 ? -5.533 -4.321 -21.719 1.00 29.85 289 ILE A N 1
ATOM 2196 C CA . ILE A 1 289 ? -4.908 -5.457 -21.033 1.00 29.61 289 ILE A CA 1
ATOM 2197 C C . ILE A 1 289 ? -4.451 -5.063 -19.622 1.00 29.65 289 ILE A C 1
ATOM 2198 O O . ILE A 1 289 ? -4.531 -5.865 -18.691 1.00 29.55 289 ILE A O 1
ATOM 2203 N N . GLY A 1 290 ? -3.980 -3.825 -19.475 1.00 29.79 290 GLY A N 1
ATOM 2204 C CA . GLY A 1 290 ? -3.588 -3.277 -18.177 1.00 29.87 290 GLY A CA 1
ATOM 2205 C C . GLY A 1 290 ? -4.734 -3.179 -17.182 1.00 29.93 290 GLY A C 1
ATOM 2206 O O . GLY A 1 290 ? -4.530 -3.336 -15.978 1.00 29.97 290 GLY A O 1
ATOM 2207 N N . ALA A 1 291 ? -5.939 -2.918 -17.683 1.00 30.15 291 ALA A N 1
ATOM 2208 C CA . ALA A 1 291 ? -7.145 -2.904 -16.848 1.00 30.38 291 ALA A CA 1
ATOM 2209 C C . ALA A 1 291 ? -7.637 -4.319 -16.517 1.00 30.59 291 ALA A C 1
ATOM 2210 O O . ALA A 1 291 ? -8.266 -4.540 -15.483 1.00 30.56 291 ALA A O 1
ATOM 2212 N N . ALA A 1 292 ? -7.346 -5.271 -17.400 1.00 30.91 292 ALA A N 1
ATOM 2213 C CA . ALA A 1 292 ? -7.714 -6.669 -17.184 1.00 31.30 292 ALA A CA 1
ATOM 2214 C C . ALA A 1 292 ? -6.779 -7.350 -16.184 1.00 31.66 292 ALA A C 1
ATOM 2215 O O . ALA A 1 292 ? -7.211 -8.200 -15.402 1.00 31.63 292 ALA A O 1
ATOM 2217 N N . ARG A 1 293 ? -5.503 -6.968 -16.214 1.00 32.28 293 ARG A N 1
ATOM 2218 C CA . ARG A 1 293 ? -4.504 -7.476 -15.268 1.00 32.80 293 ARG A CA 1
ATOM 2219 C C . ARG A 1 293 ? -4.730 -6.956 -13.852 1.00 33.03 293 ARG A C 1
ATOM 2220 O O . ARG A 1 293 ? -4.552 -7.691 -12.879 1.00 32.90 293 ARG A O 1
ATOM 2228 N N . ALA A 1 294 ? -5.123 -5.687 -13.748 1.00 33.56 294 ALA A N 1
ATOM 2229 C CA . ALA A 1 294 ? -5.338 -5.033 -12.457 1.00 34.09 294 ALA A CA 1
ATOM 2230 C C . ALA A 1 294 ? -6.620 -5.490 -11.751 1.00 34.49 294 ALA A C 1
ATOM 2231 O O . ALA A 1 294 ? -6.968 -4.973 -10.691 1.00 34.63 294 ALA A O 1
ATOM 2233 N N . ALA A 1 295 ? -7.308 -6.467 -12.340 1.00 35.00 295 ALA A N 1
ATOM 2234 C CA . ALA A 1 295 ? -8.486 -7.083 -11.729 1.00 35.54 295 ALA A CA 1
ATOM 2235 C C . ALA A 1 295 ? -8.099 -8.213 -10.770 1.00 35.92 295 ALA A C 1
ATOM 2236 O O . ALA A 1 295 ? -8.893 -8.612 -9.913 1.00 35.99 295 ALA A O 1
ATOM 2238 N N . PHE A 1 296 ? -6.882 -8.726 -10.929 1.00 36.37 296 PHE A N 1
ATOM 2239 C CA . PHE A 1 296 ? -6.342 -9.753 -10.040 1.00 36.96 296 PHE A CA 1
ATOM 2240 C C . PHE A 1 296 ? -5.761 -9.143 -8.765 1.00 37.46 296 PHE A C 1
ATOM 2241 O O . PHE A 1 296 ? -5.661 -9.812 -7.738 1.00 37.44 296 PHE A O 1
ATOM 2249 N N . PHE A 1 297 ? -5.384 -7.870 -8.848 1.00 38.20 297 PHE A N 1
ATOM 2250 C CA . PHE A 1 297 ? -4.743 -7.157 -7.747 1.00 38.89 297 PHE A CA 1
ATOM 2251 C C . PHE A 1 297 ? -5.750 -6.478 -6.809 1.00 39.23 297 PHE A C 1
ATOM 2252 O O . PHE A 1 297 ? -6.907 -6.274 -7.190 1.00 39.22 297 PHE A O 1
ATOM 2260 N N . PRO A 1 298 ? -5.319 -6.149 -5.568 1.00 39.68 298 PRO A N 1
ATOM 2261 C CA . PRO A 1 298 ? -6.189 -5.510 -4.569 1.00 40.03 298 PRO A CA 1
ATOM 2262 C C . PRO A 1 298 ? -6.893 -4.240 -5.063 1.00 40.50 298 PRO A C 1
ATOM 2263 O O . PRO A 1 298 ? -6.277 -3.394 -5.723 1.00 40.44 298 PRO A O 1
ATOM 2267 N N . SER A 1 299 ? -8.179 -4.127 -4.739 1.00 41.02 299 SER A N 1
ATOM 2268 C CA . SER A 1 299 ? -8.985 -2.965 -5.103 1.00 41.68 299 SER A CA 1
ATOM 2269 C C . SER A 1 299 ? -9.331 -2.154 -3.861 1.00 41.97 299 SER A C 1
ATOM 2270 O O . SER A 1 299 ? -10.057 -2.628 -2.980 1.00 42.08 299 SER A O 1
ATOM 2273 N N . ILE A 1 300 ? -8.805 -0.934 -3.802 1.00 42.28 300 ILE A N 1
ATOM 2274 C CA . ILE A 1 300 ? -9.031 -0.036 -2.671 1.00 42.64 300 ILE A CA 1
ATOM 2275 C C . ILE A 1 300 ? -10.177 0.949 -2.950 1.00 42.73 300 ILE A C 1
ATOM 2276 O O . ILE A 1 300 ? -10.245 1.547 -4.024 1.00 42.90 300 ILE A O 1
ATOM 2281 N N . SER A 1 301 ? -11.074 1.091 -1.976 1.00 42.88 301 SER A N 1
ATOM 2282 C CA . SER A 1 301 ? -12.211 2.008 -2.062 1.00 43.02 301 SER A CA 1
ATOM 2283 C C . SER A 1 301 ? -12.341 2.839 -0.785 1.00 43.09 301 SER A C 1
ATOM 2284 O O . SER A 1 301 ? -12.074 2.350 0.315 1.00 43.08 301 SER A O 1
ATOM 2287 N N . LEU A 1 302 ? -12.765 4.091 -0.941 1.00 43.17 302 LEU A N 1
ATOM 2288 C CA . LEU A 1 302 ? -12.809 5.037 0.169 1.00 43.25 302 LEU A CA 1
ATOM 2289 C C . LEU A 1 302 ? -14.099 5.864 0.191 1.00 43.32 302 LEU A C 1
ATOM 2290 O O . LEU A 1 302 ? -14.431 6.546 -0.779 1.00 43.21 302 LEU A O 1
ATOM 2295 N N . THR A 1 303 ? -14.823 5.780 1.305 1.00 43.49 303 THR A N 1
ATOM 2296 C CA . THR A 1 303 ? -15.991 6.624 1.557 1.00 43.71 303 THR A CA 1
ATOM 2297 C C . THR A 1 303 ? -15.680 7.561 2.726 1.00 43.73 303 THR A C 1
ATOM 2298 O O . THR A 1 303 ? -15.341 7.106 3.819 1.00 43.70 303 THR A O 1
ATOM 2302 N N . ALA A 1 304 ? -15.780 8.866 2.477 1.00 43.82 304 ALA A N 1
ATOM 2303 C CA . ALA A 1 304 ? -15.478 9.886 3.481 1.00 43.79 304 ALA A CA 1
ATOM 2304 C C . ALA A 1 304 ? -16.340 11.138 3.304 1.00 43.84 304 ALA A C 1
ATOM 2305 O O . ALA A 1 304 ? -16.469 11.664 2.197 1.00 43.79 304 ALA A O 1
ATOM 2307 N N . ASN A 1 305 ? -16.926 11.605 4.405 1.00 43.92 305 ASN A N 1
ATOM 2308 C CA . ASN A 1 305 ? -17.780 12.791 4.393 1.00 43.94 305 ASN A CA 1
ATOM 2309 C C . ASN A 1 305 ? -17.758 13.553 5.716 1.00 44.03 305 ASN A C 1
ATOM 2310 O O . ASN A 1 305 ? -17.281 13.042 6.733 1.00 44.01 305 ASN A O 1
ATOM 2315 N N . ALA A 1 306 ? -18.284 14.776 5.688 1.00 44.10 306 ALA A N 1
ATOM 2316 C CA . ALA A 1 306 ? -18.464 15.591 6.889 1.00 44.09 306 ALA A CA 1
ATOM 2317 C C . ALA A 1 306 ? -19.693 16.477 6.732 1.00 44.05 306 ALA A C 1
ATOM 2318 O O . ALA A 1 306 ? -20.002 16.933 5.630 1.00 43.91 306 ALA A O 1
ATOM 2320 N N . GLY A 1 307 ? -20.399 16.709 7.833 1.00 44.12 307 GLY A N 1
ATOM 2321 C CA . GLY A 1 307 ? -21.595 17.541 7.804 1.00 44.35 307 GLY A CA 1
ATOM 2322 C C . GLY A 1 307 ? -22.304 17.604 9.137 1.00 44.59 307 GLY A C 1
ATOM 2323 O O . GLY A 1 307 ? -21.670 17.744 10.184 1.00 44.58 307 GLY A O 1
ATOM 2324 N N . THR A 1 308 ? -23.628 17.510 9.089 1.00 44.92 308 THR A N 1
ATOM 2325 C CA . THR A 1 308 ? -24.463 17.539 10.283 1.00 45.39 308 THR A CA 1
ATOM 2326 C C . THR A 1 308 ? -25.402 16.340 10.303 1.00 45.68 308 THR A C 1
ATOM 2327 O O . THR A 1 308 ? -25.921 15.938 9.264 1.00 45.65 308 THR A O 1
ATOM 2331 N N . MET A 1 309 ? -25.610 15.776 11.491 1.00 46.23 309 MET A N 1
ATOM 2332 C CA . MET A 1 309 ? -26.548 14.669 11.688 1.00 46.77 309 MET A CA 1
ATOM 2333 C C . MET A 1 309 ? -27.402 14.875 12.940 1.00 47.14 309 MET A C 1
ATOM 2334 O O . MET A 1 309 ? -27.001 15.583 13.866 1.00 47.26 309 MET A O 1
ATOM 2339 N N . SER A 1 310 ? -28.580 14.252 12.957 1.00 47.60 310 SER A N 1
ATOM 2340 C CA . SER A 1 310 ? -29.563 14.453 14.022 1.00 48.02 310 SER A CA 1
ATOM 2341 C C . SER A 1 310 ? -30.635 13.357 14.042 1.00 48.32 310 SER A C 1
ATOM 2342 O O . SER A 1 310 ? -30.808 12.622 13.067 1.00 48.19 310 SER A O 1
ATOM 2345 N N . ARG A 1 311 ? -31.347 13.265 15.164 1.00 48.82 311 ARG A N 1
ATOM 2346 C CA . ARG A 1 311 ? -32.508 12.387 15.302 1.00 49.40 311 ARG A CA 1
ATOM 2347 C C . ARG A 1 311 ? -33.762 13.035 14.698 1.00 49.65 311 ARG A C 1
ATOM 2348 O O . ARG A 1 311 ? -34.615 12.346 14.136 1.00 49.68 311 ARG A O 1
ATOM 2356 N N . GLN A 1 312 ? -33.863 14.357 14.818 1.00 50.12 312 GLN A N 1
ATOM 2357 C CA . GLN A 1 312 ? -34.989 15.113 14.263 1.00 50.65 312 GLN A CA 1
ATOM 2358 C C . GLN A 1 312 ? -34.532 15.956 13.078 1.00 50.85 312 GLN A C 1
ATOM 2359 O O . GLN A 1 312 ? -33.338 16.217 12.916 1.00 50.91 312 GLN A O 1
ATOM 2365 N N . LEU A 1 313 ? -35.489 16.390 12.261 1.00 51.15 313 LEU A N 1
ATOM 2366 C CA . LEU A 1 313 ? -35.198 17.249 11.115 1.00 51.47 313 LEU A CA 1
ATOM 2367 C C . LEU A 1 313 ? -34.876 18.683 11.554 1.00 51.66 313 LEU A C 1
ATOM 2368 O O . LEU A 1 313 ? -34.079 19.370 10.910 1.00 51.59 313 LEU A O 1
ATOM 2373 N N . SER A 1 314 ? -35.491 19.113 12.657 1.00 51.93 314 SER A N 1
ATOM 2374 C CA . SER A 1 314 ? -35.370 20.488 13.148 1.00 52.15 314 SER A CA 1
ATOM 2375 C C . SER A 1 314 ? -34.018 20.792 13.795 1.00 52.29 314 SER A C 1
ATOM 2376 O O . SER A 1 314 ? -33.571 21.943 13.801 1.00 52.36 314 SER A O 1
ATOM 2379 N N . GLY A 1 315 ? -33.375 19.761 14.339 1.00 52.38 315 GLY A N 1
ATOM 2380 C CA . GLY A 1 315 ? -32.086 19.927 15.005 1.00 52.48 315 GLY A CA 1
ATOM 2381 C C . GLY A 1 315 ? -30.885 19.607 14.135 1.00 52.58 315 GLY A C 1
ATOM 2382 O O . GLY A 1 315 ? -29.885 19.082 14.631 1.00 52.65 315 GLY A O 1
ATOM 2383 N N . LEU A 1 316 ? -30.971 19.935 12.845 1.00 52.60 316 LEU A N 1
ATOM 2384 C CA . LEU A 1 316 ? -29.908 19.600 11.888 1.00 52.65 316 LEU A CA 1
ATOM 2385 C C . LEU A 1 316 ? -28.648 20.462 11.994 1.00 52.71 316 LEU A C 1
ATOM 2386 O O . LEU A 1 316 ? -27.591 19.959 12.378 1.00 52.99 316 LEU A O 1
ATOM 2391 N N . PHE A 1 317 ? -28.755 21.745 11.655 1.00 52.57 317 PHE A N 1
ATOM 2392 C CA . PHE A 1 317 ? -27.590 22.639 11.659 1.00 52.48 317 PHE A CA 1
ATOM 2393 C C . PHE A 1 317 ? -27.352 23.304 13.025 1.00 52.33 317 PHE A C 1
ATOM 2394 O O . PHE A 1 317 ? -26.975 24.477 13.103 1.00 52.30 317 PHE A O 1
ATOM 2402 N N . ASP A 1 318 ? -27.556 22.544 14.087 1.00 52.09 318 ASP A N 1
ATOM 2403 C CA . ASP A 1 318 ? -27.395 23.000 15.457 1.00 51.89 318 ASP A CA 1
ATOM 2404 C C . ASP A 1 318 ? -26.006 22.782 16.014 1.00 51.67 318 ASP A C 1
ATOM 2405 O O . ASP A 1 318 ? -25.206 22.152 15.380 1.00 51.72 318 ASP A O 1
ATOM 2410 N N . ALA A 1 319 ? -25.727 23.334 17.192 1.00 51.26 319 ALA A N 1
ATOM 2411 C CA . ALA A 1 319 ? -24.428 23.188 17.842 1.00 50.76 319 ALA A CA 1
ATOM 2412 C C . ALA A 1 319 ? -24.247 21.772 18.381 1.00 50.47 319 ALA A C 1
ATOM 2413 O O . ALA A 1 319 ? -25.160 21.209 18.993 1.00 50.42 319 ALA A O 1
ATOM 2415 N N . GLY A 1 320 ? -23.070 21.202 18.139 1.00 50.11 320 GLY A N 1
ATOM 2416 C CA . GLY A 1 320 ? -22.762 19.837 18.565 1.00 49.67 320 GLY A CA 1
ATOM 2417 C C . GLY A 1 320 ? -23.458 18.765 17.744 1.00 49.36 320 GLY A C 1
ATOM 2418 O O . GLY A 1 320 ? -23.535 17.609 18.166 1.00 49.28 320 GLY A O 1
ATOM 2419 N N . SER A 1 321 ? -23.966 19.154 16.574 1.00 49.09 321 SER A N 1
ATOM 2420 C CA . SER A 1 321 ? -24.635 18.231 15.654 1.00 48.78 321 SER A CA 1
ATOM 2421 C C . SER A 1 321 ? -23.709 17.783 14.519 1.00 48.62 321 SER A C 1
ATOM 2422 O O . SER A 1 321 ? -24.131 17.062 13.613 1.00 48.60 321 SER A O 1
ATOM 2425 N N . GLY A 1 322 ? -22.452 18.219 14.577 1.00 48.46 322 GLY A N 1
ATOM 2426 C CA . GLY A 1 322 ? -21.444 17.840 13.590 1.00 48.32 322 GLY A CA 1
ATOM 2427 C C . GLY A 1 322 ? -21.183 16.346 13.552 1.00 48.18 322 GLY A C 1
ATOM 2428 O O . GLY A 1 322 ? -21.331 15.648 14.561 1.00 48.19 322 GLY A O 1
ATOM 2429 N N . SER A 1 323 ? -20.800 15.858 12.375 1.00 48.01 323 SER A N 1
ATOM 2430 C CA . SER A 1 323 ? -20.540 14.437 12.157 1.00 47.83 323 SER A CA 1
ATOM 2431 C C . SER A 1 323 ? -19.550 14.234 11.018 1.00 47.82 323 SER A C 1
ATOM 2432 O O . SER A 1 323 ? -19.423 15.086 10.135 1.00 47.76 323 SER A O 1
ATOM 2435 N N . TRP A 1 324 ? -18.848 13.105 11.050 1.00 47.81 324 TRP A N 1
ATOM 2436 C CA . TRP A 1 324 ? -18.017 12.684 9.929 1.00 47.93 324 TRP A CA 1
ATOM 2437 C C . TRP A 1 324 ? -18.029 11.169 9.747 1.00 47.74 324 TRP A C 1
ATOM 2438 O O . TRP A 1 324 ? -18.507 10.430 10.612 1.00 47.64 324 TRP A O 1
ATOM 2449 N N . LEU A 1 325 ? -17.503 10.723 8.610 1.00 47.48 325 LEU A N 1
ATOM 2450 C CA . LEU A 1 325 ? -17.317 9.304 8.337 1.00 47.19 325 LEU A CA 1
ATOM 2451 C C . LEU A 1 325 ? -16.047 9.099 7.524 1.00 46.98 325 LEU A C 1
ATOM 2452 O O . LEU A 1 325 ? -15.756 9.866 6.607 1.00 46.92 325 LEU A O 1
ATOM 2457 N N . PHE A 1 326 ? -15.287 8.073 7.892 1.00 46.81 326 PHE A N 1
ATOM 2458 C CA . PHE A 1 326 ? -14.100 7.659 7.155 1.00 46.66 326 PHE A CA 1
ATOM 2459 C C . PHE A 1 326 ? -14.142 6.140 7.048 1.00 46.40 326 PHE A C 1
ATOM 2460 O O . PHE A 1 326 ? -14.089 5.438 8.060 1.00 46.41 326 PHE A O 1
ATOM 2468 N N . GLN A 1 327 ? -14.262 5.643 5.819 1.00 46.08 327 GLN A N 1
ATOM 2469 C CA . GLN A 1 327 ? -14.538 4.227 5.582 1.00 45.73 327 GLN A CA 1
ATOM 2470 C C . GLN A 1 327 ? -13.664 3.623 4.472 1.00 45.45 327 GLN A C 1
ATOM 2471 O O . GLN A 1 327 ? -14.135 3.422 3.350 1.00 45.45 327 GLN A O 1
ATOM 2477 N N . PRO A 1 328 ? -12.382 3.344 4.781 1.00 45.24 328 PRO A N 1
ATOM 2478 C CA . PRO A 1 328 ? -11.508 2.674 3.815 1.00 45.06 328 PRO A CA 1
ATOM 2479 C C . PRO A 1 328 ? -11.817 1.184 3.654 1.00 44.83 328 PRO A C 1
ATOM 2480 O O . PRO A 1 328 ? -12.250 0.529 4.606 1.00 44.84 328 PRO A O 1
ATOM 2484 N N . SER A 1 329 ? -11.589 0.669 2.448 1.00 44.61 329 SER A N 1
ATOM 2485 C CA . SER A 1 329 ? -11.801 -0.745 2.131 1.00 44.33 329 SER A CA 1
ATOM 2486 C C . SER A 1 329 ? -10.681 -1.282 1.240 1.00 44.05 329 SER A C 1
ATOM 2487 O O . SER A 1 329 ? -10.034 -0.523 0.514 1.00 43.96 329 SER A O 1
ATOM 2490 N N . ILE A 1 330 ? -10.453 -2.591 1.317 1.00 43.69 330 ILE A N 1
ATOM 2491 C CA . ILE A 1 330 ? -9.570 -3.300 0.390 1.00 43.37 330 ILE A CA 1
ATOM 2492 C C . ILE A 1 330 ? -10.231 -4.628 0.024 1.00 43.08 330 ILE A C 1
ATOM 2493 O O . ILE A 1 330 ? -10.628 -5.395 0.907 1.00 43.03 330 ILE A O 1
ATOM 2498 N N . ASN A 1 331 ? -10.356 -4.885 -1.277 1.00 42.68 331 ASN A N 1
ATOM 2499 C CA . ASN A 1 331 ? -10.855 -6.166 -1.771 1.00 42.28 331 ASN A CA 1
ATOM 2500 C C . ASN A 1 331 ? -9.797 -6.897 -2.592 1.00 41.89 331 ASN A C 1
ATOM 2501 O O . ASN A 1 331 ? -9.161 -6.305 -3.464 1.00 41.83 331 ASN A O 1
ATOM 2506 N N . LEU A 1 332 ? -9.608 -8.181 -2.299 1.00 41.40 332 LEU A N 1
ATOM 2507 C CA . LEU A 1 332 ? -8.749 -9.039 -3.111 1.00 40.89 332 LEU A CA 1
ATOM 2508 C C . LEU A 1 332 ? -9.485 -10.317 -3.506 1.00 40.53 332 LEU A C 1
ATOM 2509 O O . LEU A 1 332 ? -9.823 -11.127 -2.641 1.00 40.50 332 LEU A O 1
ATOM 2514 N N . PRO A 1 333 ? -9.748 -10.494 -4.816 1.00 40.20 333 PRO A N 1
ATOM 2515 C CA . PRO A 1 333 ? -10.367 -11.719 -5.321 1.00 39.90 333 PRO A CA 1
ATOM 2516 C C . PRO A 1 333 ? -9.456 -12.934 -5.148 1.00 39.59 333 PRO A C 1
ATOM 2517 O O . PRO A 1 333 ? -8.246 -12.844 -5.361 1.00 39.44 333 PRO A O 1
ATOM 2521 N N . ILE A 1 334 ? -10.051 -14.052 -4.749 1.00 39.30 334 ILE A N 1
ATOM 2522 C CA . ILE A 1 334 ? -9.324 -15.296 -4.518 1.00 39.01 334 ILE A CA 1
ATOM 2523 C C . ILE A 1 334 ? -9.888 -16.364 -5.456 1.00 38.64 334 ILE A C 1
ATOM 2524 O O . ILE A 1 334 ? -9.186 -16.877 -6.330 1.00 38.63 334 ILE A O 1
ATOM 2529 N N . PHE A 1 335 ? -11.165 -16.683 -5.272 1.00 38.14 335 PHE A N 1
ATOM 2530 C CA . PHE A 1 335 ? -11.847 -17.616 -6.144 1.00 37.66 335 PHE A CA 1
ATOM 2531 C C . PHE A 1 335 ? -12.780 -16.899 -7.114 1.00 37.38 335 PHE A C 1
ATOM 2532 O O . PHE A 1 335 ? -13.686 -16.163 -6.720 1.00 37.23 335 PHE A O 1
ATOM 2540 N N . THR A 1 336 ? -12.502 -17.110 -8.392 1.00 37.06 336 THR A N 1
ATOM 2541 C CA . THR A 1 336 ? -13.431 -16.851 -9.474 1.00 36.64 336 THR A CA 1
ATOM 2542 C C . THR A 1 336 ? -13.354 -18.114 -10.313 1.00 36.37 336 THR A C 1
ATOM 2543 O O . THR A 1 336 ? -12.269 -18.701 -10.452 1.00 36.55 336 THR A O 1
ATOM 2547 N N . ALA A 1 337 ? -14.489 -18.551 -10.851 1.00 35.62 337 ALA A N 1
ATOM 2548 C CA . ALA A 1 337 ? -14.535 -19.789 -11.631 1.00 35.00 337 ALA A CA 1
ATOM 2549 C C . ALA A 1 337 ? -13.973 -19.469 -13.020 1.00 34.54 337 ALA A C 1
ATOM 2550 O O . ALA A 1 337 ? -14.622 -19.723 -14.043 1.00 34.57 337 ALA A O 1
ATOM 2552 N N . GLY A 1 338 ? -12.730 -19.061 -13.082 1.00 33.82 338 GLY A N 1
ATOM 2553 C CA . GLY A 1 338 ? -12.085 -18.595 -14.304 1.00 33.11 338 GLY A CA 1
ATOM 2554 C C . GLY A 1 338 ? -12.494 -17.266 -14.914 1.00 32.66 338 GLY A C 1
ATOM 2555 O O . GLY A 1 338 ? -12.015 -16.905 -15.991 1.00 32.72 338 GLY A O 1
ATOM 2556 N N . SER A 1 339 ? -13.371 -16.538 -14.220 1.00 32.15 339 SER A N 1
ATOM 2557 C CA . SER A 1 339 ? -13.945 -15.285 -14.714 1.00 31.60 339 SER A CA 1
ATOM 2558 C C . SER A 1 339 ? -12.896 -14.238 -15.100 1.00 31.37 339 SER A C 1
ATOM 2559 O O . SER A 1 339 ? -12.924 -13.707 -16.211 1.00 31.39 339 SER A O 1
ATOM 2562 N N . LEU A 1 340 ? -11.973 -13.952 -14.186 1.00 31.05 340 LEU A N 1
ATOM 2563 C CA . LEU A 1 340 ? -10.944 -12.929 -14.406 1.00 30.78 340 LEU A CA 1
ATOM 2564 C C . LEU A 1 340 ? -9.905 -13.347 -15.445 1.00 30.64 340 LEU A C 1
ATOM 2565 O O . LEU A 1 340 ? -9.323 -12.495 -16.115 1.00 30.72 340 LEU A O 1
ATOM 2570 N N . ARG A 1 341 ? -9.673 -14.653 -15.573 1.00 30.45 341 ARG A N 1
ATOM 2571 C CA . ARG A 1 341 ? -8.765 -15.168 -16.591 1.00 30.28 341 ARG A CA 1
ATOM 2572 C C . ARG A 1 341 ? -9.371 -15.006 -17.979 1.00 29.94 341 ARG A C 1
ATOM 2573 O O . ARG A 1 341 ? -8.680 -14.604 -18.918 1.00 29.94 341 ARG A O 1
ATOM 2581 N N . ALA A 1 342 ? -10.660 -15.315 -18.098 1.00 29.54 342 ALA A N 1
ATOM 2582 C CA . ALA A 1 342 ? -11.388 -15.145 -19.353 1.00 29.36 342 ALA A CA 1
ATOM 2583 C C . ALA A 1 342 ? -11.417 -13.683 -19.805 1.00 29.15 342 ALA A C 1
ATOM 2584 O O . ALA A 1 342 ? -11.245 -13.399 -20.990 1.00 29.17 342 ALA A O 1
ATOM 2586 N N . SER A 1 343 ? -11.616 -12.768 -18.857 1.00 28.89 343 SER A N 1
ATOM 2587 C CA . SER A 1 343 ? -11.609 -11.333 -19.144 1.00 28.77 343 SER A CA 1
ATOM 2588 C C . SER A 1 343 ? -10.221 -10.848 -19.563 1.00 28.61 343 SER A C 1
ATOM 2589 O O . SER A 1 343 ? -10.102 -9.917 -20.358 1.00 28.61 343 SER A O 1
ATOM 2592 N N . LEU A 1 344 ? -9.180 -11.477 -19.022 1.00 28.45 344 LEU A N 1
ATOM 2593 C CA . LEU A 1 344 ? -7.805 -11.172 -19.419 1.00 28.25 344 LEU A CA 1
ATOM 2594 C C . LEU A 1 344 ? -7.490 -11.768 -20.789 1.00 28.04 344 LEU A C 1
ATOM 2595 O O . LEU A 1 344 ? -6.862 -11.114 -21.627 1.00 28.23 344 LEU A O 1
ATOM 2600 N N . ASP A 1 345 ? -7.924 -13.010 -21.006 1.00 27.75 345 ASP A N 1
ATOM 2601 C CA . ASP A 1 345 ? -7.831 -13.652 -22.315 1.00 27.33 345 ASP A CA 1
ATOM 2602 C C . ASP A 1 345 ? -8.521 -12.801 -23.386 1.00 27.04 345 ASP A C 1
ATOM 2603 O O . ASP A 1 345 ? -7.961 -12.589 -24.462 1.00 27.03 345 ASP A O 1
ATOM 2608 N N . TYR A 1 346 ? -9.722 -12.303 -23.075 1.00 26.64 346 TYR A N 1
ATOM 2609 C CA . TYR A 1 346 ? -10.488 -11.457 -23.998 1.00 26.28 346 TYR A CA 1
ATOM 2610 C C . TYR A 1 346 ? -9.717 -10.207 -24.413 1.00 26.16 346 TYR A C 1
ATOM 2611 O O . TYR A 1 346 ? -9.703 -9.849 -25.592 1.00 26.03 346 TYR A O 1
ATOM 2620 N N . ALA A 1 347 ? -9.084 -9.547 -23.444 1.00 26.14 347 ALA A N 1
ATOM 2621 C CA . ALA A 1 347 ? -8.292 -8.347 -23.716 1.00 26.17 347 ALA A CA 1
ATOM 2622 C C . ALA A 1 347 ? -7.099 -8.671 -24.614 1.00 26.22 347 ALA A C 1
ATOM 2623 O O . ALA A 1 347 ? -6.830 -7.951 -25.577 1.00 26.36 347 ALA A O 1
ATOM 2625 N N . LYS A 1 348 ? -6.407 -9.767 -24.299 1.00 26.20 348 LYS A N 1
ATOM 2626 C CA . LYS A 1 348 ? -5.274 -10.244 -25.089 1.00 26.05 348 LYS A CA 1
ATOM 2627 C C . LYS A 1 348 ? -5.678 -10.661 -26.498 1.00 25.96 348 LYS A C 1
ATOM 2628 O O . LYS A 1 348 ? -4.933 -10.426 -27.448 1.00 26.16 348 LYS A O 1
ATOM 2634 N N . ILE A 1 349 ? -6.851 -11.280 -26.632 1.00 25.77 349 ILE A N 1
ATOM 2635 C CA . ILE A 1 349 ? -7.383 -11.652 -27.946 1.00 25.55 349 ILE A CA 1
ATOM 2636 C C . ILE A 1 349 ? -7.676 -10.411 -28.793 1.00 25.36 349 ILE A C 1
ATOM 2637 O O . ILE A 1 349 ? -7.359 -10.380 -29.983 1.00 25.17 349 ILE A O 1
ATOM 2642 N N . GLN A 1 350 ? -8.263 -9.389 -28.171 1.00 25.28 350 GLN A N 1
ATOM 2643 C CA . GLN A 1 350 ? -8.560 -8.130 -28.859 1.00 25.39 350 GLN A CA 1
ATOM 2644 C C . GLN A 1 350 ? -7.303 -7.397 -29.342 1.00 25.41 350 GLN A C 1
ATOM 2645 O O . GLN A 1 350 ? -7.318 -6.800 -30.415 1.00 25.32 350 GLN A O 1
ATOM 2651 N N . LYS A 1 351 ? -6.228 -7.442 -28.554 1.00 25.63 351 LYS A N 1
ATOM 2652 C CA . LYS A 1 351 ? -4.939 -6.894 -28.982 1.00 25.78 351 LYS A CA 1
ATOM 2653 C C . LYS A 1 351 ? -4.428 -7.611 -30.230 1.00 25.65 351 LYS A C 1
ATOM 2654 O O . LYS A 1 351 ? -4.003 -6.958 -31.183 1.00 25.84 351 LYS A O 1
ATOM 2660 N N . ASP A 1 352 ? -4.477 -8.944 -30.210 1.00 25.37 352 ASP A N 1
ATOM 2661 C CA . ASP A 1 352 ? -4.130 -9.789 -31.364 1.00 25.29 352 ASP A CA 1
ATOM 2662 C C . ASP A 1 352 ? -4.960 -9.499 -32.617 1.00 24.86 352 ASP A C 1
ATOM 2663 O O . ASP A 1 352 ? -4.457 -9.611 -33.738 1.00 24.70 352 ASP A O 1
ATOM 2668 N N . ILE A 1 353 ? -6.228 -9.140 -32.416 1.00 24.66 353 ILE A N 1
ATOM 2669 C CA . ILE A 1 353 ? -7.131 -8.754 -33.511 1.00 24.42 353 ILE A CA 1
ATOM 2670 C C . ILE A 1 353 ? -6.682 -7.431 -34.131 1.00 24.21 353 ILE A C 1
ATOM 2671 O O . ILE A 1 353 ? -6.654 -7.279 -35.355 1.00 24.27 353 ILE A O 1
ATOM 2676 N N . ASN A 1 354 ? -6.318 -6.483 -33.277 1.00 24.08 354 ASN A N 1
ATOM 2677 C CA . ASN A 1 354 ? -5.838 -5.189 -33.736 1.00 24.04 354 ASN A CA 1
ATOM 2678 C C . ASN A 1 354 ? -4.470 -5.256 -34.411 1.00 23.91 354 ASN A C 1
ATOM 2679 O O . ASN A 1 354 ? -4.175 -4.439 -35.275 1.00 24.09 354 ASN A O 1
ATOM 2684 N N . VAL A 1 355 ? -3.651 -6.235 -34.026 1.00 23.87 355 VAL A N 1
ATOM 2685 C CA . VAL A 1 355 ? -2.371 -6.506 -34.695 1.00 23.74 355 VAL A CA 1
ATOM 2686 C C . VAL A 1 355 ? -2.622 -6.910 -36.147 1.00 23.74 355 VAL A C 1
ATOM 2687 O O . VAL A 1 355 ? -2.005 -6.364 -37.063 1.00 23.88 355 VAL A O 1
ATOM 2691 N N . ALA A 1 356 ? -3.536 -7.862 -36.339 1.00 23.64 356 ALA A N 1
ATOM 2692 C CA . ALA A 1 356 ? -3.914 -8.355 -37.663 1.00 23.54 356 ALA A CA 1
ATOM 2693 C C . ALA A 1 356 ? -4.565 -7.275 -38.530 1.00 23.48 356 ALA A C 1
ATOM 2694 O O . ALA A 1 356 ? -4.335 -7.224 -39.736 1.00 23.66 356 ALA A O 1
ATOM 2696 N N . GLN A 1 357 ? -5.376 -6.421 -37.910 1.00 23.42 357 GLN A N 1
ATOM 2697 C CA . GLN A 1 357 ? -5.980 -5.274 -38.596 1.00 23.35 357 GLN A CA 1
ATOM 2698 C C . GLN A 1 357 ? -4.970 -4.181 -38.960 1.00 23.24 357 GLN A C 1
ATOM 2699 O O . GLN A 1 357 ? -5.140 -3.497 -39.969 1.00 23.12 357 GLN A O 1
ATOM 2705 N N . TYR A 1 358 ? -3.936 -4.015 -38.136 1.00 23.27 358 TYR A N 1
ATOM 2706 C CA . TYR A 1 358 ? -2.840 -3.083 -38.432 1.00 23.41 358 TYR A CA 1
ATOM 2707 C C . TYR A 1 358 ? -1.959 -3.611 -39.569 1.00 23.64 358 TYR A C 1
ATOM 2708 O O . TYR A 1 358 ? -1.570 -2.855 -40.460 1.00 23.56 358 TYR A O 1
ATOM 2717 N N . GLU A 1 359 ? -1.661 -4.910 -39.534 1.00 23.78 359 GLU A N 1
ATOM 2718 C CA . GLU A 1 359 ? -0.899 -5.570 -40.594 1.00 24.13 359 GLU A CA 1
ATOM 2719 C C . GLU A 1 359 ? -1.660 -5.580 -41.919 1.00 24.27 359 GLU A C 1
ATOM 2720 O O . GLU A 1 359 ? -1.054 -5.501 -42.992 1.00 24.33 359 GLU A O 1
ATOM 2726 N N . LYS A 1 360 ? -2.987 -5.671 -41.841 1.00 24.45 360 LYS A N 1
ATOM 2727 C CA . LYS A 1 360 ? -3.827 -5.662 -43.037 1.00 24.54 360 LYS A CA 1
ATOM 2728 C C . LYS A 1 360 ? -3.904 -4.280 -43.665 1.00 24.21 360 LYS A C 1
ATOM 2729 O O . LYS A 1 360 ? -3.928 -4.157 -44.888 1.00 24.36 360 LYS A O 1
ATOM 2735 N N . ALA A 1 361 ? -3.954 -3.248 -42.825 1.00 24.08 361 ALA A N 1
ATOM 2736 C CA . ALA A 1 361 ? -3.963 -1.858 -43.292 1.00 23.92 361 ALA A CA 1
ATOM 2737 C C . ALA A 1 361 ? -2.718 -1.530 -44.130 1.00 23.60 361 ALA A C 1
ATOM 2738 O O . ALA A 1 361 ? -2.808 -0.839 -45.147 1.00 23.45 361 ALA A O 1
ATOM 2740 N N . ILE A 1 362 ? -1.572 -2.048 -43.698 1.00 23.33 362 ILE A N 1
ATOM 2741 C CA . ILE A 1 362 ? -0.300 -1.889 -44.411 1.00 23.14 362 ILE A CA 1
ATOM 2742 C C . ILE A 1 362 ? -0.307 -2.655 -45.736 1.00 23.10 362 ILE A C 1
ATOM 2743 O O . ILE A 1 362 ? 0.085 -2.112 -46.774 1.00 23.22 362 ILE A O 1
ATOM 2748 N N . GLN A 1 363 ? -0.762 -3.910 -45.696 1.00 23.08 363 GLN A N 1
ATOM 2749 C CA . GLN A 1 363 ? -0.876 -4.746 -46.894 1.00 22.90 363 GLN A CA 1
ATOM 2750 C C . GLN A 1 363 ? -1.832 -4.153 -47.927 1.00 22.74 363 GLN A C 1
ATOM 2751 O O . GLN A 1 363 ? -1.558 -4.189 -49.126 1.00 23.05 363 GLN A O 1
ATOM 2757 N N . THR A 1 364 ? -2.950 -3.609 -47.455 1.00 22.52 364 THR A N 1
ATOM 2758 C CA . THR A 1 364 ? -3.927 -2.935 -48.318 1.00 22.14 364 THR A CA 1
ATOM 2759 C C . THR A 1 364 ? -3.326 -1.683 -48.963 1.00 22.04 364 THR A C 1
ATOM 2760 O O . THR A 1 364 ? -3.487 -1.456 -50.161 1.00 22.02 364 THR A O 1
ATOM 2764 N N . ALA A 1 365 ? -2.624 -0.883 -48.164 1.00 22.04 365 ALA A N 1
ATOM 2765 C CA . ALA A 1 365 ? -2.007 0.350 -48.650 1.00 21.99 365 ALA A CA 1
ATOM 2766 C C . ALA A 1 365 ? -0.945 0.049 -49.696 1.00 22.04 365 ALA A C 1
ATOM 2767 O O . ALA A 1 365 ? -0.804 0.793 -50.662 1.00 21.94 365 ALA A O 1
ATOM 2769 N N . PHE A 1 366 ? -0.209 -1.047 -49.489 1.00 22.27 366 PHE A N 1
ATOM 2770 C CA . PHE A 1 366 ? 0.789 -1.521 -50.442 1.00 22.38 366 PHE A CA 1
ATOM 2771 C C . PHE A 1 366 ? 0.155 -1.844 -51.798 1.00 22.55 366 PHE A C 1
ATOM 2772 O O . PHE A 1 366 ? 0.666 -1.423 -52.837 1.00 22.66 366 PHE A O 1
ATOM 2780 N N . GLN A 1 367 ? -0.961 -2.578 -51.778 1.00 22.82 367 GLN A N 1
ATOM 2781 C CA . GLN A 1 367 ? -1.694 -2.946 -52.994 1.00 22.84 367 GLN A CA 1
ATOM 2782 C C . GLN A 1 367 ? -2.120 -1.726 -53.804 1.00 22.99 367 GLN A C 1
ATOM 2783 O O . GLN A 1 367 ? -1.938 -1.693 -55.026 1.00 23.23 367 GLN A O 1
ATOM 2789 N N . GLU A 1 368 ? -2.666 -0.723 -53.119 1.00 23.06 368 GLU A N 1
ATOM 2790 C CA . GLU A 1 368 ? -3.214 0.468 -53.780 1.00 23.25 368 GLU A CA 1
ATOM 2791 C C . GLU A 1 368 ? -2.134 1.340 -54.433 1.00 23.10 368 GLU A C 1
ATOM 2792 O O . GLU A 1 368 ? -2.350 1.891 -55.514 1.00 23.11 368 GLU A O 1
ATOM 2798 N N . VAL A 1 369 ? -0.980 1.461 -53.777 1.00 23.05 369 VAL A N 1
ATOM 2799 C CA . VAL A 1 369 ? 0.155 2.210 -54.334 1.00 23.07 369 VAL A CA 1
ATOM 2800 C C . VAL A 1 369 ? 0.776 1.436 -55.504 1.00 23.19 369 VAL A C 1
ATOM 2801 O O . VAL A 1 369 ? 1.102 2.022 -56.539 1.00 23.02 369 VAL A O 1
ATOM 2805 N N . ALA A 1 370 ? 0.924 0.121 -55.334 1.00 23.32 370 ALA A N 1
ATOM 2806 C CA . ALA A 1 370 ? 1.509 -0.737 -56.367 1.00 23.44 370 ALA A CA 1
ATOM 2807 C C . ALA A 1 370 ? 0.681 -0.717 -57.656 1.00 23.53 370 ALA A C 1
ATOM 2808 O O . ALA A 1 370 ? 1.238 -0.658 -58.756 1.00 23.79 370 ALA A O 1
ATOM 2810 N N . ASP A 1 371 ? -0.642 -0.751 -57.511 1.00 23.58 371 ASP A N 1
ATOM 2811 C CA . ASP A 1 371 ? -1.565 -0.589 -58.642 1.00 23.61 371 ASP A CA 1
ATOM 2812 C C . ASP A 1 371 ? -1.480 0.800 -59.257 1.00 23.29 371 ASP A C 1
ATOM 2813 O O . ASP A 1 371 ? -1.656 0.961 -60.466 1.00 23.22 371 ASP A O 1
ATOM 2818 N N . GLY A 1 372 ? -1.213 1.796 -58.414 1.00 23.19 372 GLY A N 1
ATOM 2819 C CA . GLY A 1 372 ? -1.038 3.180 -58.856 1.00 22.93 372 GLY A CA 1
ATOM 2820 C C . GLY A 1 372 ? 0.250 3.403 -59.625 1.00 22.73 372 GLY A C 1
ATOM 2821 O O . GLY A 1 372 ? 0.299 4.242 -60.525 1.00 22.77 372 GLY A O 1
ATOM 2822 N N . LEU A 1 373 ? 1.292 2.656 -59.263 1.00 22.57 373 LEU A N 1
ATOM 2823 C CA . LEU A 1 373 ? 2.570 2.699 -59.974 1.00 22.46 373 LEU A CA 1
ATOM 2824 C C . LEU A 1 373 ? 2.512 1.923 -61.289 1.00 22.49 373 LEU A C 1
ATOM 2825 O O . LEU A 1 373 ? 3.182 2.286 -62.261 1.00 22.47 373 LEU A O 1
ATOM 2830 N N . ALA A 1 374 ? 1.705 0.859 -61.306 1.00 22.59 374 ALA A N 1
ATOM 2831 C CA . ALA A 1 374 ? 1.424 0.087 -62.521 1.00 22.50 374 ALA A CA 1
ATOM 2832 C C . ALA A 1 374 ? 0.656 0.910 -63.553 1.00 22.53 374 ALA A C 1
ATOM 2833 O O . ALA A 1 374 ? 0.896 0.787 -64.755 1.00 22.75 374 ALA A O 1
ATOM 2835 N N . ALA A 1 375 ? -0.271 1.740 -63.082 1.00 22.51 375 ALA A N 1
ATOM 2836 C CA . ALA A 1 375 ? -0.954 2.709 -63.945 1.00 22.50 375 ALA A CA 1
ATOM 2837 C C . ALA A 1 375 ? 0.015 3.781 -64.455 1.00 22.63 375 ALA A C 1
ATOM 2838 O O . ALA A 1 375 ? 0.010 4.118 -65.642 1.00 22.81 375 ALA A O 1
ATOM 2840 N N . ARG A 1 376 ? 0.848 4.306 -63.559 1.00 22.75 376 ARG A N 1
ATOM 2841 C CA . ARG A 1 376 ? 1.874 5.280 -63.937 1.00 23.22 376 ARG A CA 1
ATOM 2842 C C . ARG A 1 376 ? 2.770 4.736 -65.056 1.00 23.31 376 ARG A C 1
ATOM 2843 O O . ARG A 1 376 ? 2.983 5.410 -66.068 1.00 23.26 376 ARG A O 1
ATOM 2851 N N . GLY A 1 377 ? 3.255 3.505 -64.880 1.00 23.29 377 GLY A N 1
ATOM 2852 C CA . GLY A 1 377 ? 4.205 2.901 -65.809 1.00 23.19 377 GLY A CA 1
ATOM 2853 C C . GLY A 1 377 ? 3.648 2.337 -67.105 1.00 23.08 377 GLY A C 1
ATOM 2854 O O . GLY A 1 377 ? 4.382 1.692 -67.854 1.00 23.38 377 GLY A O 1
ATOM 2855 N N . THR A 1 378 ? 2.367 2.574 -67.384 1.00 22.85 378 THR A N 1
ATOM 2856 C CA . THR A 1 378 ? 1.718 1.990 -68.570 1.00 22.50 378 THR A CA 1
ATOM 2857 C C . THR A 1 378 ? 0.813 2.942 -69.359 1.00 22.50 378 THR A C 1
ATOM 2858 O O . THR A 1 378 ? 0.639 2.765 -70.563 1.00 22.12 378 THR A O 1
ATOM 2862 N N . PHE A 1 379 ? 0.233 3.936 -68.690 1.00 22.86 379 PHE A N 1
ATOM 2863 C CA . PHE A 1 379 ? -0.699 4.865 -69.355 1.00 23.26 379 PHE A CA 1
ATOM 2864 C C . PHE A 1 379 ? -0.074 5.817 -70.382 1.00 23.50 379 PHE A C 1
ATOM 2865 O O . PHE A 1 379 ? -0.721 6.161 -71.372 1.00 23.57 379 PHE A O 1
ATOM 2873 N N . THR A 1 380 ? 1.169 6.241 -70.156 1.00 24.02 380 THR A N 1
ATOM 2874 C CA . THR A 1 380 ? 1.901 7.052 -71.144 1.00 24.57 380 THR A CA 1
ATOM 2875 C C . THR A 1 380 ? 1.951 6.324 -72.489 1.00 25.04 380 THR A C 1
ATOM 2876 O O . THR A 1 380 ? 1.620 6.897 -73.532 1.00 25.10 380 THR A O 1
ATOM 2880 N N . GLU A 1 381 ? 2.352 5.054 -72.441 1.00 25.56 381 GLU A N 1
ATOM 2881 C CA . GLU A 1 381 ? 2.411 4.183 -73.613 1.00 26.15 381 GLU A CA 1
ATOM 2882 C C . GLU A 1 381 ? 1.039 3.970 -74.265 1.00 25.90 381 GLU A C 1
ATOM 2883 O O . GLU A 1 381 ? 0.903 4.075 -75.487 1.00 26.13 381 GLU A O 1
ATOM 2889 N N . GLN A 1 382 ? 0.025 3.679 -73.452 1.00 25.53 382 GLN A N 1
ATOM 2890 C CA . GLN A 1 382 ? -1.328 3.456 -73.960 1.00 25.10 382 GLN A CA 1
ATOM 2891 C C . GLN A 1 382 ? -1.867 4.687 -74.688 1.00 25.10 382 GLN A C 1
ATOM 2892 O O . GLN A 1 382 ? -2.350 4.583 -75.816 1.00 24.97 382 GLN A O 1
ATOM 2898 N N . LEU A 1 383 ? -1.758 5.849 -74.048 1.00 25.20 383 LEU A N 1
ATOM 2899 C CA . LEU A 1 383 ? -2.269 7.097 -74.620 1.00 25.46 383 LEU A CA 1
ATOM 2900 C C . LEU A 1 383 ? -1.499 7.559 -75.859 1.00 25.61 383 LEU A C 1
ATOM 2901 O O . LEU A 1 383 ? -2.088 8.130 -76.774 1.00 25.65 383 LEU A O 1
ATOM 2906 N N . GLN A 1 384 ? -0.197 7.293 -75.892 1.00 25.82 384 GLN A N 1
ATOM 2907 C CA . GLN A 1 384 ? 0.612 7.565 -77.080 1.00 26.15 384 GLN A CA 1
ATOM 2908 C C . GLN A 1 384 ? 0.110 6.733 -78.258 1.00 25.81 384 GLN A C 1
ATOM 2909 O O . GLN A 1 384 ? -0.171 7.274 -79.330 1.00 25.86 384 GLN A O 1
ATOM 2915 N N . ALA A 1 385 ? -0.018 5.425 -78.042 1.00 25.48 385 ALA A N 1
ATOM 2916 C CA . ALA A 1 385 ? -0.609 4.516 -79.026 1.00 25.13 385 ALA A CA 1
ATOM 2917 C C . ALA A 1 385 ? -2.027 4.927 -79.455 1.00 24.91 385 ALA A C 1
ATOM 2918 O O . ALA A 1 385 ? -2.351 4.880 -80.638 1.00 24.75 385 ALA A O 1
ATOM 2920 N N . GLN A 1 386 ? -2.858 5.337 -78.499 1.00 25.10 386 GLN A N 1
ATOM 2921 C CA . GLN A 1 386 ? -4.233 5.775 -78.793 1.00 25.31 386 GLN A CA 1
ATOM 2922 C C . GLN A 1 386 ? -4.292 7.101 -79.574 1.00 25.58 386 GLN A C 1
ATOM 2923 O O . GLN A 1 386 ? -5.157 7.276 -80.438 1.00 25.50 386 GLN A O 1
ATOM 2929 N N . ARG A 1 387 ? -3.373 8.019 -79.271 1.00 26.00 387 ARG A N 1
ATOM 2930 C CA . ARG A 1 387 ? -3.230 9.272 -80.023 1.00 26.71 387 ARG A CA 1
ATOM 2931 C C . ARG A 1 387 ? -2.804 9.013 -81.462 1.00 26.75 387 ARG A C 1
ATOM 2932 O O . ARG A 1 387 ? -3.351 9.609 -82.392 1.00 26.80 387 ARG A O 1
ATOM 2940 N N . ASP A 1 388 ? -1.826 8.122 -81.631 1.00 26.90 388 ASP A N 1
ATOM 2941 C CA . ASP A 1 388 ? -1.367 7.692 -82.951 1.00 27.07 388 ASP A CA 1
ATOM 2942 C C . ASP A 1 388 ? -2.485 7.004 -83.729 1.00 26.92 388 ASP A C 1
ATOM 2943 O O . ASP A 1 388 ? -2.565 7.135 -84.951 1.00 26.89 388 ASP A O 1
ATOM 2948 N N . LEU A 1 389 ? -3.335 6.267 -83.015 1.00 26.81 389 LEU A N 1
ATOM 2949 C CA . LEU A 1 389 ? -4.506 5.620 -83.615 1.00 27.01 389 LEU A CA 1
ATOM 2950 C C . LEU A 1 389 ? -5.520 6.649 -84.129 1.00 26.97 389 LEU A C 1
ATOM 2951 O O . LEU A 1 389 ? -5.973 6.555 -85.270 1.00 26.83 389 LEU A O 1
ATOM 2956 N N . VAL A 1 390 ? -5.855 7.627 -83.287 1.00 27.15 390 VAL A N 1
ATOM 2957 C CA . VAL A 1 390 ? -6.732 8.744 -83.674 1.00 27.37 390 VAL A CA 1
ATOM 2958 C C . VAL A 1 390 ? -6.219 9.457 -84.933 1.00 27.54 390 VAL A C 1
ATOM 2959 O O . VAL A 1 390 ? -6.984 9.671 -85.879 1.00 27.53 390 VAL A O 1
ATOM 2963 N N . LYS A 1 391 ? -4.929 9.802 -84.943 1.00 27.74 391 LYS A N 1
ATOM 2964 C CA . LYS A 1 391 ? -4.295 10.443 -86.105 1.00 27.86 391 LYS A CA 1
ATOM 2965 C C . LYS A 1 391 ? -4.405 9.598 -87.370 1.00 27.80 391 LYS A C 1
ATOM 2966 O O . LYS A 1 391 ? -4.815 10.099 -88.417 1.00 27.77 391 LYS A O 1
ATOM 2972 N N . ALA A 1 392 ? -4.056 8.317 -87.257 1.00 27.79 392 ALA A N 1
ATOM 2973 C CA . ALA A 1 392 ? -4.128 7.373 -88.377 1.00 27.69 392 ALA A CA 1
ATOM 2974 C C . ALA A 1 392 ? -5.554 7.202 -88.893 1.00 27.69 392 ALA A C 1
ATOM 2975 O O . ALA A 1 392 ? -5.767 7.079 -90.095 1.00 27.64 392 ALA A O 1
ATOM 2977 N N . SER A 1 393 ? -6.519 7.195 -87.976 1.00 27.94 393 SER A N 1
ATOM 2978 C CA . SER A 1 393 ? -7.940 7.126 -88.327 1.00 28.29 393 SER A CA 1
ATOM 2979 C C . SER A 1 393 ? -8.412 8.427 -88.980 1.00 28.56 393 SER A C 1
ATOM 2980 O O . SER A 1 393 ? -9.277 8.415 -89.859 1.00 28.63 393 SER A O 1
ATOM 2983 N N . ASP A 1 394 ? -7.833 9.543 -88.545 1.00 28.92 394 ASP A N 1
ATOM 2984 C CA . ASP A 1 394 ? -8.108 10.852 -89.133 1.00 29.38 394 ASP A CA 1
ATOM 2985 C C . ASP A 1 394 ? -7.654 10.916 -90.595 1.00 29.31 394 ASP A C 1
ATOM 2986 O O . ASP A 1 394 ? -8.429 11.317 -91.462 1.00 29.19 394 ASP A O 1
ATOM 2991 N N . GLU A 1 395 ? -6.407 10.511 -90.859 1.00 29.41 395 GLU A N 1
ATOM 2992 C CA . GLU A 1 395 ? -5.871 10.447 -92.227 1.00 29.66 395 GLU A CA 1
ATOM 2993 C C . GLU A 1 395 ? -6.727 9.499 -93.066 1.00 29.49 395 GLU A C 1
ATOM 2994 O O . GLU A 1 395 ? -7.032 9.783 -94.224 1.00 29.42 395 GLU A O 1
ATOM 3000 N N . TYR A 1 396 ? -7.110 8.380 -92.450 1.00 29.59 396 TYR A N 1
ATOM 3001 C CA . TYR A 1 396 ? -7.953 7.345 -93.055 1.00 29.68 396 TYR A CA 1
ATOM 3002 C C . TYR A 1 396 ? -9.327 7.892 -93.455 1.00 30.12 396 TYR A C 1
ATOM 3003 O O . TYR A 1 396 ? -9.758 7.706 -94.595 1.00 30.01 396 TYR A O 1
ATOM 3012 N N . TYR A 1 397 ? -9.998 8.579 -92.532 1.00 30.76 397 TYR A N 1
ATOM 3013 C CA . TYR A 1 397 ? -11.296 9.190 -92.827 1.00 31.55 397 TYR A CA 1
ATOM 3014 C C . TYR A 1 397 ? -11.222 10.190 -93.986 1.00 31.98 397 TYR A C 1
ATOM 3015 O O . TYR A 1 397 ? -12.073 10.169 -94.876 1.00 31.85 397 TYR A O 1
ATOM 3024 N N . GLN A 1 398 ? -10.204 11.051 -93.965 1.00 32.57 398 GLN A N 1
ATOM 3025 C CA . GLN A 1 398 ? -10.005 12.066 -95.003 1.00 33.28 398 GLN A CA 1
ATOM 3026 C C . GLN A 1 398 ? -9.801 11.454 -96.387 1.00 33.58 398 GLN A C 1
ATOM 3027 O O . GLN A 1 398 ? -10.409 11.905 -97.360 1.00 33.58 398 GLN A O 1
ATOM 3033 N N . LEU A 1 399 ? -8.947 10.432 -96.466 1.00 34.12 399 LEU A N 1
ATOM 3034 C CA . LEU A 1 399 ? -8.725 9.690 -97.708 1.00 34.58 399 LEU A CA 1
ATOM 3035 C C . LEU A 1 399 ? -10.003 8.995 -98.169 1.00 35.05 399 LEU A C 1
ATOM 3036 O O . LEU A 1 399 ? -10.371 9.083 -99.341 1.00 35.14 399 LEU A O 1
ATOM 3041 N N . ALA A 1 400 ? -10.676 8.313 -97.243 1.00 35.57 400 ALA A N 1
ATOM 3042 C CA . ALA A 1 400 ? -11.933 7.625 -97.542 1.00 36.23 400 ALA A CA 1
ATOM 3043 C C . ALA A 1 400 ? -13.050 8.577 -97.981 1.00 36.68 400 ALA A C 1
ATOM 3044 O O . ALA A 1 400 ? -13.847 8.227 -98.851 1.00 36.73 400 ALA A O 1
ATOM 3046 N N . ASP A 1 401 ? -13.093 9.771 -97.385 1.00 37.40 401 ASP A N 1
ATOM 3047 C CA . ASP A 1 401 ? -14.099 10.789 -97.713 1.00 38.15 401 ASP A CA 1
ATOM 3048 C C . ASP A 1 401 ? -13.991 11.274 -99.157 1.00 38.61 401 ASP A C 1
ATOM 3049 O O . ASP A 1 401 ? -14.982 11.268 -99.887 1.00 38.65 401 ASP A O 1
ATOM 3054 N N . LYS A 1 402 ? -12.789 11.692 -99.555 1.00 39.28 402 LYS A N 1
ATOM 3055 C CA . LYS A 1 402 ? -12.525 12.167 -100.916 1.00 39.89 402 LYS A CA 1
ATOM 3056 C C . LYS A 1 402 ? -12.717 11.056 -101.942 1.00 40.22 402 LYS A C 1
ATOM 3057 O O . LYS A 1 402 ? -13.313 11.270 -102.999 1.00 40.46 402 LYS A O 1
ATOM 3063 N N . ARG A 1 403 ? -12.215 9.870 -101.610 1.00 40.52 403 ARG A N 1
ATOM 3064 C CA . ARG A 1 403 ? -12.303 8.692 -102.465 1.00 40.97 403 ARG A CA 1
ATOM 3065 C C . ARG A 1 403 ? -13.746 8.305 -102.810 1.00 41.17 403 ARG A C 1
ATOM 3066 O O . ARG A 1 403 ? -14.002 7.792 -103.898 1.00 41.24 403 ARG A O 1
ATOM 3074 N N . TYR A 1 404 ? -14.681 8.544 -101.891 1.00 41.51 404 TYR A N 1
ATOM 3075 C CA . TYR A 1 404 ? -16.095 8.267 -102.160 1.00 41.94 404 TYR A CA 1
ATOM 3076 C C . TYR A 1 404 ? -16.725 9.273 -103.127 1.00 42.40 404 TYR A C 1
ATOM 3077 O O . TYR A 1 404 ? -17.175 8.892 -104.210 1.00 42.48 404 TYR A O 1
ATOM 3086 N N . ARG A 1 405 ? -16.762 10.547 -102.735 1.00 42.93 405 ARG A N 1
ATOM 3087 C CA . ARG A 1 405 ? -17.425 11.583 -103.541 1.00 43.47 405 ARG A CA 1
ATOM 3088 C C . ARG A 1 405 ? -16.782 11.818 -104.919 1.00 43.49 405 ARG A C 1
ATOM 3089 O O . ARG A 1 405 ? -17.380 12.464 -105.786 1.00 43.65 405 ARG A O 1
ATOM 3097 N N . THR A 1 406 ? -15.581 11.278 -105.120 1.00 43.45 406 THR A N 1
ATOM 3098 C CA . THR A 1 406 ? -14.917 11.323 -106.426 1.00 43.41 406 THR A CA 1
ATOM 3099 C C . THR A 1 406 ? -15.266 10.090 -107.276 1.00 43.28 406 THR A C 1
ATOM 3100 O O . THR A 1 406 ? -14.893 10.007 -108.447 1.00 43.40 406 THR A O 1
ATOM 3104 N N . GLY A 1 407 ? -15.993 9.142 -106.687 1.00 43.03 407 GLY A N 1
ATOM 3105 C CA . GLY A 1 407 ? -16.442 7.952 -107.405 1.00 42.80 407 GLY A CA 1
ATOM 3106 C C . GLY A 1 407 ? -15.448 6.802 -107.415 1.00 42.75 407 GLY A C 1
ATOM 3107 O O . GLY A 1 407 ? -15.730 5.736 -107.963 1.00 42.84 407 GLY A O 1
ATOM 3108 N N . VAL A 1 408 ? -14.287 7.017 -106.801 1.00 42.62 408 VAL A N 1
ATOM 3109 C CA . VAL A 1 408 ? -13.231 6.005 -106.735 1.00 42.40 408 VAL A CA 1
ATOM 3110 C C . VAL A 1 408 ? -13.632 4.817 -105.842 1.00 42.21 408 VAL A C 1
ATOM 3111 O O . VAL A 1 408 ? -13.474 3.660 -106.241 1.00 42.24 408 VAL A O 1
ATOM 3115 N N . ASP A 1 409 ? -14.176 5.104 -104.664 1.00 41.91 409 ASP A N 1
ATOM 3116 C CA . ASP A 1 409 ? -14.620 4.091 -103.715 1.00 41.58 409 ASP A CA 1
ATOM 3117 C C . ASP A 1 409 ? -16.082 4.173 -103.292 1.00 41.08 409 ASP A C 1
ATOM 3118 O O . ASP A 1 409 ? -16.770 5.119 -103.610 1.00 41.13 409 ASP A O 1
ATOM 3123 N N . ASN A 1 410 ? -16.537 3.164 -102.559 1.00 40.28 410 ASN A N 1
ATOM 3124 C CA . ASN A 1 410 ? -17.927 3.064 -102.114 1.00 39.33 410 ASN A CA 1
ATOM 3125 C C . ASN A 1 410 ? -18.093 3.564 -100.676 1.00 38.40 410 ASN A C 1
ATOM 3126 O O . ASN A 1 410 ? -17.102 3.776 -99.972 1.00 38.23 410 ASN A O 1
ATOM 3131 N N . TYR A 1 411 ? -19.343 3.750 -100.247 1.00 37.27 411 TYR A N 1
ATOM 3132 C CA . TYR A 1 411 ? -19.638 4.368 -98.949 1.00 36.09 411 TYR A CA 1
ATOM 3133 C C . TYR A 1 411 ? -19.215 3.547 -97.723 1.00 35.29 411 TYR A C 1
ATOM 3134 O O . TYR A 1 411 ? -18.903 4.120 -96.674 1.00 35.09 411 TYR A O 1
ATOM 3143 N N . LEU A 1 412 ? -19.208 2.219 -97.857 1.00 34.08 412 LEU A N 1
ATOM 3144 C CA . LEU A 1 412 ? -18.876 1.322 -96.743 1.00 33.04 412 LEU A CA 1
ATOM 3145 C C . LEU A 1 412 ? -17.524 1.653 -96.110 1.00 32.35 412 LEU A C 1
ATOM 3146 O O . LEU A 1 412 ? -17.388 1.642 -94.883 1.00 32.27 412 LEU A O 1
ATOM 3151 N N . THR A 1 413 ? -16.538 1.961 -96.950 1.00 31.42 413 THR A N 1
ATOM 3152 C CA . THR A 1 413 ? -15.205 2.329 -96.479 1.00 30.61 413 THR A CA 1
ATOM 3153 C C . THR A 1 413 ? -15.246 3.662 -95.720 1.00 29.87 413 THR A C 1
ATOM 3154 O O . THR A 1 413 ? -14.612 3.798 -94.676 1.00 29.59 413 THR A O 1
ATOM 3158 N N . LEU A 1 414 ? -16.007 4.627 -96.239 1.00 29.26 414 LEU A N 1
ATOM 3159 C CA . LEU A 1 414 ? -16.249 5.893 -95.538 1.00 28.60 414 LEU A CA 1
ATOM 3160 C C . LEU A 1 414 ? -16.948 5.666 -94.192 1.00 28.19 414 LEU A C 1
ATOM 3161 O O . LEU A 1 414 ? -16.531 6.212 -93.170 1.00 28.10 414 LEU A O 1
ATOM 3166 N N . LEU A 1 415 ? -18.002 4.852 -94.203 1.00 27.71 415 LEU A N 1
ATOM 3167 C CA . LEU A 1 415 ? -18.726 4.476 -92.987 1.00 27.44 415 LEU A CA 1
ATOM 3168 C C . LEU A 1 415 ? -17.800 3.865 -91.926 1.00 27.23 415 LEU A C 1
ATOM 3169 O O . LEU A 1 415 ? -17.884 4.223 -90.753 1.00 27.25 415 LEU A O 1
ATOM 3174 N N . ASP A 1 416 ? -16.913 2.962 -92.345 1.00 27.04 416 ASP A N 1
ATOM 3175 C CA . ASP A 1 416 ? -15.963 2.311 -91.435 1.00 26.92 416 ASP A CA 1
ATOM 3176 C C . ASP A 1 416 ? -14.892 3.265 -90.899 1.00 26.69 416 ASP A C 1
ATOM 3177 O O . ASP A 1 416 ? -14.486 3.167 -89.742 1.00 26.76 416 ASP A O 1
ATOM 3182 N N . ALA A 1 417 ? -14.435 4.181 -91.744 1.00 26.61 417 ALA A N 1
ATOM 3183 C CA . ALA A 1 417 ? -13.500 5.224 -91.322 1.00 26.52 417 ALA A CA 1
ATOM 3184 C C . ALA A 1 417 ? -14.130 6.155 -90.287 1.00 26.47 417 ALA A C 1
ATOM 3185 O O . ALA A 1 417 ? -13.443 6.617 -89.377 1.00 26.45 417 ALA A O 1
ATOM 3187 N N . GLN A 1 418 ? -15.433 6.415 -90.427 1.00 26.41 418 GLN A N 1
ATOM 3188 C CA . GLN A 1 418 ? -16.181 7.258 -89.487 1.00 26.59 418 GLN A CA 1
ATOM 3189 C C . GLN A 1 418 ? -16.326 6.592 -88.118 1.00 26.43 418 GLN A C 1
ATOM 3190 O O . GLN A 1 418 ? -16.120 7.235 -87.091 1.00 26.64 418 GLN A O 1
ATOM 3196 N N . ARG A 1 419 ? -16.677 5.306 -88.113 1.00 26.30 419 ARG A N 1
ATOM 3197 C CA . ARG A 1 419 ? -16.786 4.525 -86.876 1.00 26.25 419 ARG A CA 1
ATOM 3198 C C . ARG A 1 419 ? -15.459 4.447 -86.130 1.00 25.96 419 ARG A C 1
ATOM 3199 O O . ARG A 1 419 ? -15.417 4.651 -84.915 1.00 26.08 419 ARG A O 1
ATOM 3207 N N . SER A 1 420 ? -14.391 4.124 -86.861 1.00 25.45 420 SER A N 1
ATOM 3208 C CA . SER A 1 420 ? -13.063 3.964 -86.276 1.00 25.11 420 SER A CA 1
ATOM 3209 C C . SER A 1 420 ? -12.599 5.233 -85.574 1.00 24.68 420 SER A C 1
ATOM 3210 O O . SER A 1 420 ? -12.148 5.174 -84.435 1.00 24.77 420 SER A O 1
ATOM 3213 N N . LEU A 1 421 ? -12.718 6.370 -86.259 1.00 24.10 421 LEU A N 1
ATOM 3214 C CA . LEU A 1 421 ? -12.283 7.659 -85.727 1.00 23.46 421 LEU A CA 1
ATOM 3215 C C . LEU A 1 421 ? -13.103 8.086 -84.509 1.00 23.28 421 LEU A C 1
ATOM 3216 O O . LEU A 1 421 ? -12.536 8.474 -83.487 1.00 23.16 421 LEU A O 1
ATOM 3221 N N . PHE A 1 422 ? -14.430 8.003 -84.619 1.00 23.05 422 PHE A N 1
ATOM 3222 C CA . PHE A 1 422 ? -15.319 8.392 -83.524 1.00 22.78 422 PHE A CA 1
ATOM 3223 C C . PHE A 1 422 ? -15.109 7.522 -82.280 1.00 22.61 422 PHE A C 1
ATOM 3224 O O . PHE A 1 422 ? -15.027 8.047 -81.167 1.00 22.74 422 PHE A O 1
ATOM 3232 N N . THR A 1 423 ? -15.004 6.205 -82.475 1.00 22.19 423 THR A N 1
ATOM 3233 C CA . THR A 1 423 ? -14.696 5.271 -81.391 1.00 21.90 423 THR A CA 1
ATOM 3234 C C . THR A 1 423 ? -13.308 5.554 -80.820 1.00 21.61 423 THR A C 1
ATOM 3235 O O . THR A 1 423 ? -13.147 5.651 -79.607 1.00 21.67 423 THR A O 1
ATOM 3239 N N . ALA A 1 424 ? -12.320 5.694 -81.705 1.00 21.46 424 ALA A N 1
ATOM 3240 C CA . ALA A 1 424 ? -10.942 6.054 -81.331 1.00 21.37 424 ALA A CA 1
ATOM 3241 C C . ALA A 1 424 ? -10.855 7.290 -80.434 1.00 21.16 424 ALA A C 1
ATOM 3242 O O . ALA A 1 424 ? -10.164 7.271 -79.416 1.00 20.99 424 ALA A O 1
ATOM 3244 N N . GLN A 1 425 ? -11.562 8.350 -80.823 1.00 21.36 425 GLN A N 1
ATOM 3245 C CA . GLN A 1 425 ? -11.581 9.622 -80.084 1.00 21.56 425 GLN A CA 1
ATOM 3246 C C . GLN A 1 425 ? -12.270 9.520 -78.728 1.00 21.37 425 GLN A C 1
ATOM 3247 O O . GLN A 1 425 ? -11.816 10.117 -77.755 1.00 21.60 425 GLN A O 1
ATOM 3253 N N . GLN A 1 426 ? -13.368 8.772 -78.673 1.00 21.43 426 GLN A N 1
ATOM 3254 C CA . GLN A 1 426 ? -14.087 8.527 -77.416 1.00 21.41 426 GLN A CA 1
ATOM 3255 C C . GLN A 1 426 ? -13.207 7.760 -76.434 1.00 21.36 426 GLN A C 1
ATOM 3256 O O . GLN A 1 426 ? -13.189 8.064 -75.237 1.00 21.29 426 GLN A O 1
ATOM 3262 N N . GLN A 1 427 ? -12.485 6.766 -76.950 1.00 21.24 427 GLN A N 1
ATOM 3263 C CA . GLN A 1 427 ? -11.608 5.929 -76.132 1.00 21.43 427 GLN A CA 1
ATOM 3264 C C . GLN A 1 427 ? -10.391 6.694 -75.599 1.00 21.25 427 GLN A C 1
ATOM 3265 O O . GLN A 1 427 ? -9.920 6.424 -74.500 1.00 21.27 427 GLN A O 1
ATOM 3271 N N . LEU A 1 428 ? -9.896 7.650 -76.378 1.00 21.53 428 LEU A N 1
ATOM 3272 C CA . LEU A 1 428 ? -8.785 8.511 -75.948 1.00 21.66 428 LEU A CA 1
ATOM 3273 C C . LEU A 1 428 ? -9.166 9.389 -74.748 1.00 21.65 428 LEU A C 1
ATOM 3274 O O . LEU A 1 428 ? -8.376 9.557 -73.816 1.00 21.64 428 LEU A O 1
ATOM 3279 N N . ILE A 1 429 ? -10.377 9.938 -74.779 1.00 21.71 429 ILE A N 1
ATOM 3280 C CA . ILE A 1 429 ? -10.910 10.694 -73.645 1.00 21.89 429 ILE A CA 1
ATOM 3281 C C . ILE A 1 429 ? -11.001 9.810 -72.389 1.00 22.19 429 ILE A C 1
ATOM 3282 O O . ILE A 1 429 ? -10.486 10.182 -71.326 1.00 22.17 429 ILE A O 1
ATOM 3287 N N . THR A 1 430 ? -11.627 8.639 -72.534 1.00 22.40 430 THR A N 1
ATOM 3288 C CA . THR A 1 430 ? -11.733 7.646 -71.459 1.00 22.74 430 THR A CA 1
ATOM 3289 C C . THR A 1 430 ? -10.374 7.235 -70.880 1.00 22.99 430 THR A C 1
ATOM 3290 O O . THR A 1 430 ? -10.223 7.156 -69.656 1.00 23.31 430 THR A O 1
ATOM 3294 N N . ASP A 1 431 ? -9.395 6.970 -71.747 1.00 23.10 431 ASP A N 1
ATOM 3295 C CA . ASP A 1 431 ? -8.043 6.589 -71.294 1.00 23.28 431 ASP A CA 1
ATOM 3296 C C . ASP A 1 431 ? -7.345 7.718 -70.552 1.00 22.75 431 ASP A C 1
ATOM 3297 O O . ASP A 1 431 ? -6.629 7.473 -69.584 1.00 22.63 431 ASP A O 1
ATOM 3302 N N . ARG A 1 432 ? -7.563 8.947 -71.017 1.00 22.55 432 ARG A N 1
ATOM 3303 C CA . ARG A 1 432 ? -7.084 10.148 -70.333 1.00 22.35 432 ARG A CA 1
ATOM 3304 C C . ARG A 1 432 ? -7.737 10.278 -68.958 1.00 22.33 432 ARG A C 1
ATOM 3305 O O . ARG A 1 432 ? -7.057 10.570 -67.979 1.00 22.44 432 ARG A O 1
ATOM 3313 N N . LEU A 1 433 ? -9.043 10.023 -68.880 1.00 22.59 433 LEU A N 1
ATOM 3314 C CA . LEU A 1 433 ? -9.755 10.075 -67.600 1.00 22.69 433 LEU A CA 1
ATOM 3315 C C . LEU A 1 433 ? -9.206 9.052 -66.611 1.00 22.83 433 LEU A C 1
ATOM 3316 O O . LEU A 1 433 ? -8.992 9.369 -65.438 1.00 22.89 433 LEU A O 1
ATOM 3321 N N . ASN A 1 434 ? -8.971 7.834 -67.095 1.00 22.98 434 ASN A N 1
ATOM 3322 C CA . ASN A 1 434 ? -8.481 6.752 -66.249 1.00 23.21 434 ASN A CA 1
ATOM 3323 C C . ASN A 1 434 ? -7.029 6.929 -65.811 1.00 23.16 434 ASN A C 1
ATOM 3324 O O . ASN A 1 434 ? -6.680 6.599 -64.678 1.00 23.37 434 ASN A O 1
ATOM 3329 N N . GLN A 1 435 ? -6.191 7.458 -66.697 1.00 23.13 435 GLN A N 1
ATOM 3330 C CA . GLN A 1 435 ? -4.813 7.793 -66.333 1.00 23.13 435 GLN A CA 1
ATOM 3331 C C . GLN A 1 435 ? -4.777 8.790 -65.184 1.00 22.80 435 GLN A C 1
ATOM 3332 O O . GLN A 1 435 ? -4.008 8.627 -64.237 1.00 23.04 435 GLN A O 1
ATOM 3338 N N . LEU A 1 436 ? -5.608 9.824 -65.290 1.00 22.65 436 LEU A N 1
ATOM 3339 C CA . LEU A 1 436 ? -5.683 10.892 -64.294 1.00 22.32 436 LEU A CA 1
ATOM 3340 C C . LEU A 1 436 ? -6.272 10.431 -62.965 1.00 22.31 436 LEU A C 1
ATOM 3341 O O . LEU A 1 436 ? -5.757 10.787 -61.903 1.00 22.35 436 LEU A O 1
ATOM 3346 N N . THR A 1 437 ? -7.347 9.644 -63.028 1.00 22.24 437 THR A N 1
ATOM 3347 C CA . THR A 1 437 ? -7.953 9.046 -61.835 1.00 22.35 437 THR A CA 1
ATOM 3348 C C . THR A 1 437 ? -6.916 8.253 -61.036 1.00 22.25 437 THR A C 1
ATOM 3349 O O . THR A 1 437 ? -6.796 8.408 -59.820 1.00 22.33 437 THR A O 1
ATOM 3353 N N . SER A 1 438 ? -6.159 7.413 -61.733 1.00 22.13 438 SER A N 1
ATOM 3354 C CA . SER A 1 438 ? -5.135 6.590 -61.102 1.00 22.25 438 SER A CA 1
ATOM 3355 C C . SER A 1 438 ? -4.099 7.426 -60.343 1.00 22.03 438 SER A C 1
ATOM 3356 O O . SER A 1 438 ? -3.725 7.089 -59.221 1.00 21.94 438 SER A O 1
ATOM 3359 N N . GLU A 1 439 ? -3.656 8.519 -60.960 1.00 21.98 439 GLU A N 1
ATOM 3360 C CA . GLU A 1 439 ? -2.731 9.457 -60.325 1.00 21.92 439 GLU A CA 1
ATOM 3361 C C . GLU A 1 439 ? -3.357 10.127 -59.107 1.00 21.89 439 GLU A C 1
ATOM 3362 O O . GLU A 1 439 ? -2.713 10.248 -58.065 1.00 21.96 439 GLU A O 1
ATOM 3368 N N . VAL A 1 440 ? -4.616 10.542 -59.242 1.00 21.96 440 VAL A N 1
ATOM 3369 C CA . VAL A 1 440 ? -5.394 11.093 -58.126 1.00 22.14 440 VAL A CA 1
ATOM 3370 C C . VAL A 1 440 ? -5.488 10.100 -56.957 1.00 22.12 440 VAL A C 1
ATOM 3371 O O . VAL A 1 440 ? -5.242 10.465 -55.810 1.00 22.14 440 VAL A O 1
ATOM 3375 N N . ASN A 1 441 ? -5.829 8.849 -57.262 1.00 22.45 441 ASN A N 1
ATOM 3376 C CA . ASN A 1 441 ? -5.927 7.788 -56.254 1.00 22.67 441 ASN A CA 1
ATOM 3377 C C . ASN A 1 441 ? -4.582 7.334 -55.676 1.00 23.02 441 ASN A C 1
ATOM 3378 O O . ASN A 1 441 ? -4.523 6.869 -54.534 1.00 23.07 441 ASN A O 1
ATOM 3383 N N . LEU A 1 442 ? -3.512 7.460 -56.460 1.00 23.33 442 LEU A N 1
ATOM 3384 C CA . LEU A 1 442 ? -2.157 7.168 -55.972 1.00 24.07 442 LEU A CA 1
ATOM 3385 C C . LEU A 1 442 ? -1.721 8.163 -54.884 1.00 24.53 442 LEU A C 1
ATOM 3386 O O . LEU A 1 442 ? -1.222 7.760 -53.828 1.00 24.62 442 LEU A O 1
ATOM 3391 N N . TYR A 1 443 ? -1.915 9.454 -55.162 1.00 24.93 443 TYR A N 1
ATOM 3392 C CA . TYR A 1 443 ? -1.672 10.538 -54.209 1.00 25.54 443 TYR A CA 1
ATOM 3393 C C . TYR A 1 443 ? -2.367 10.269 -52.876 1.00 26.01 443 TYR A C 1
ATOM 3394 O O . TYR A 1 443 ? -1.769 10.430 -51.812 1.00 25.87 443 TYR A O 1
ATOM 3403 N N . LYS A 1 444 ? -3.628 9.843 -52.958 1.00 26.65 444 LYS A N 1
ATOM 3404 C CA . LYS A 1 444 ? -4.442 9.483 -51.798 1.00 27.25 444 LYS A CA 1
ATOM 3405 C C . LYS A 1 444 ? -3.888 8.266 -51.047 1.00 27.56 444 LYS A C 1
ATOM 3406 O O . LYS A 1 444 ? -3.889 8.238 -49.815 1.00 27.75 444 LYS A O 1
ATOM 3412 N N . ALA A 1 445 ? -3.412 7.272 -51.794 1.00 27.99 445 ALA A N 1
ATOM 3413 C CA . ALA A 1 445 ? -2.865 6.044 -51.212 1.00 28.49 445 ALA A CA 1
ATOM 3414 C C . ALA A 1 445 ? -1.566 6.279 -50.437 1.00 28.87 445 ALA A C 1
ATOM 3415 O O . ALA A 1 445 ? -1.262 5.563 -49.485 1.00 28.68 445 ALA A O 1
ATOM 3417 N N . LEU A 1 446 ? -0.808 7.287 -50.855 1.00 29.56 446 LEU A N 1
ATOM 3418 C CA . LEU A 1 446 ? 0.475 7.591 -50.232 1.00 30.33 446 LEU A CA 1
ATOM 3419 C C . LEU A 1 446 ? 0.289 8.397 -48.951 1.00 30.99 446 LEU A C 1
ATOM 3420 O O . LEU A 1 446 ? 1.154 8.396 -48.075 1.00 31.11 446 LEU A O 1
ATOM 3425 N N . GLY A 1 447 ? -0.845 9.082 -48.848 1.00 31.93 447 GLY A N 1
ATOM 3426 C CA . GLY A 1 447 ? -1.208 9.778 -47.628 1.00 33.00 447 GLY A CA 1
ATOM 3427 C C . GLY A 1 447 ? -2.102 10.975 -47.886 1.00 33.89 447 GLY A C 1
ATOM 3428 O O . GLY A 1 447 ? -2.579 11.618 -46.951 1.00 33.94 447 GLY A O 1
ATOM 3429 N N . GLY A 1 448 ? -2.329 11.273 -49.161 1.00 34.66 448 GLY A N 1
ATOM 3430 C CA . GLY A 1 448 ? -3.483 12.075 -49.569 1.00 35.41 448 GLY A CA 1
ATOM 3431 C C . GLY A 1 448 ? -3.305 13.572 -49.505 1.00 35.93 448 GLY A C 1
ATOM 3432 O O . GLY A 1 448 ? -2.180 14.070 -49.499 1.00 36.16 448 GLY A O 1
ATOM 3433 N N . GLY A 1 449 ? -4.429 14.282 -49.456 1.00 36.42 449 GLY A N 1
ATOM 3434 C CA . GLY A 1 449 ? -4.433 15.738 -49.402 1.00 36.99 449 GLY A CA 1
ATOM 3435 C C . GLY A 1 449 ? -4.968 16.340 -48.118 1.00 37.55 449 GLY A C 1
ATOM 3436 O O . GLY A 1 449 ? -5.976 17.052 -48.129 1.00 37.53 449 GLY A O 1
ATOM 3437 N N . TRP A 1 450 ? -4.289 16.048 -47.010 1.00 38.12 450 TRP A N 1
ATOM 3438 C CA . TRP A 1 450 ? -4.569 16.686 -45.723 1.00 38.75 450 TRP A CA 1
ATOM 3439 C C . TRP A 1 450 ? -4.039 18.129 -45.626 1.00 39.26 450 TRP A C 1
ATOM 3440 O O . TRP A 1 450 ? -4.731 19.024 -45.128 1.00 39.15 450 TRP A O 1
ATOM 3451 N N . ASN A 1 451 ? -2.816 18.346 -46.106 1.00 39.82 451 ASN A N 1
ATOM 3452 C CA . ASN A 1 451 ? -2.215 19.678 -46.115 1.00 40.35 451 ASN A CA 1
ATOM 3453 C C . ASN A 1 451 ? -2.647 20.488 -47.331 1.00 40.67 451 ASN A C 1
ATOM 3454 O O . ASN A 1 451 ? -2.679 19.969 -48.449 1.00 40.72 451 ASN A O 1
ATOM 3459 N N . GLN A 1 452 ? -2.983 21.755 -47.098 1.00 41.02 452 GLN A N 1
ATOM 3460 C CA . GLN A 1 452 ? -3.359 22.683 -48.161 1.00 41.50 452 GLN A CA 1
ATOM 3461 C C . GLN A 1 452 ? -2.126 23.144 -48.936 1.00 41.84 452 GLN A C 1
ATOM 3462 O O . GLN A 1 452 ? -2.070 23.011 -50.156 1.00 41.88 452 GLN A O 1
ATOM 3468 N N . GLN A 1 453 ? -1.153 23.701 -48.219 1.00 42.29 453 GLN A N 1
ATOM 3469 C CA . GLN A 1 453 ? 0.138 24.050 -48.799 1.00 42.81 453 GLN A CA 1
ATOM 3470 C C . GLN A 1 453 ? 1.143 22.950 -48.477 1.00 43.00 453 GLN A C 1
ATOM 3471 O O . GLN A 1 453 ? 0.931 22.156 -47.557 1.00 43.01 453 GLN A O 1
ATOM 3477 N N . THR A 1 454 ? 2.231 22.909 -49.241 1.00 43.35 454 THR A N 1
ATOM 3478 C CA . THR A 1 454 ? 3.299 21.933 -49.039 1.00 43.64 454 THR A CA 1
ATOM 3479 C C . THR A 1 454 ? 4.063 22.189 -47.734 1.00 43.83 454 THR A C 1
ATOM 3480 O O . THR A 1 454 ? 4.331 23.335 -47.374 1.00 44.06 454 THR A O 1
ATOM 3484 N N . VAL A 1 455 ? 4.395 21.107 -47.033 1.00 44.07 455 VAL A N 1
ATOM 3485 C CA . VAL A 1 455 ? 5.074 21.173 -45.739 1.00 44.20 455 VAL A CA 1
ATOM 3486 C C . VAL A 1 455 ? 6.554 20.797 -45.866 1.00 44.34 455 VAL A C 1
ATOM 3487 O O . VAL A 1 455 ? 6.900 19.664 -46.214 1.00 44.35 455 VAL A O 1
ATOM 3500 N N . SER B 1 2 ? -38.767 19.712 -17.507 1.00 42.22 2 SER B N 1
ATOM 3501 C CA . SER B 1 2 ? -37.676 19.132 -18.356 1.00 41.60 2 SER B CA 1
ATOM 3502 C C . SER B 1 2 ? -36.711 20.190 -18.885 1.00 41.38 2 SER B C 1
ATOM 3503 O O . SER B 1 2 ? -37.076 21.358 -19.045 1.00 41.39 2 SER B O 1
ATOM 3506 N N . LEU B 1 3 ? -35.481 19.761 -19.158 1.00 40.90 3 LEU B N 1
ATOM 3507 C CA . LEU B 1 3 ? -34.420 20.654 -19.618 1.00 40.36 3 LEU B CA 1
ATOM 3508 C C . LEU B 1 3 ? -34.068 20.410 -21.089 1.00 40.09 3 LEU B C 1
ATOM 3509 O O . LEU B 1 3 ? -33.003 20.821 -21.562 1.00 40.02 3 LEU B O 1
ATOM 3514 N N . ILE B 1 4 ? -34.969 19.741 -21.806 1.00 39.76 4 ILE B N 1
ATOM 3515 C CA . ILE B 1 4 ? -34.797 19.499 -23.239 1.00 39.51 4 ILE B CA 1
ATOM 3516 C C . ILE B 1 4 ? -34.922 20.823 -23.989 1.00 39.38 4 ILE B C 1
ATOM 3517 O O . ILE B 1 4 ? -35.928 21.520 -23.841 1.00 39.38 4 ILE B O 1
ATOM 3522 N N . PRO B 1 5 ? -33.889 21.183 -24.781 1.00 39.31 5 PRO B N 1
ATOM 3523 C CA . PRO B 1 5 ? -33.954 22.398 -25.599 1.00 39.28 5 PRO B CA 1
ATOM 3524 C C . PRO B 1 5 ? -35.085 22.325 -26.624 1.00 39.36 5 PRO B C 1
ATOM 3525 O O . PRO B 1 5 ? -35.544 21.232 -26.966 1.00 39.26 5 PRO B O 1
ATOM 3529 N N . ASP B 1 6 ? -35.543 23.485 -27.090 1.00 39.46 6 ASP B N 1
ATOM 3530 C CA . ASP B 1 6 ? -36.570 23.540 -28.128 1.00 39.47 6 ASP B CA 1
ATOM 3531 C C . ASP B 1 6 ? -36.008 23.013 -29.444 1.00 39.14 6 ASP B C 1
ATOM 3532 O O . ASP B 1 6 ? -34.814 23.153 -29.724 1.00 39.11 6 ASP B O 1
ATOM 3537 N N . TYR B 1 7 ? -36.866 22.386 -30.239 1.00 38.82 7 TYR B N 1
ATOM 3538 C CA . TYR B 1 7 ? -36.447 21.862 -31.530 1.00 38.41 7 TYR B CA 1
ATOM 3539 C C . TYR B 1 7 ? -36.758 22.843 -32.654 1.00 38.23 7 TYR B C 1
ATOM 3540 O O . TYR B 1 7 ? -37.844 23.429 -32.708 1.00 38.22 7 TYR B O 1
ATOM 3549 N N . GLN B 1 8 ? -35.785 23.013 -33.542 1.00 37.97 8 GLN B N 1
ATOM 3550 C CA . GLN B 1 8 ? -35.959 23.803 -34.747 1.00 37.77 8 GLN B CA 1
ATOM 3551 C C . GLN B 1 8 ? -35.345 23.044 -35.917 1.00 37.28 8 GLN B C 1
ATOM 3552 O O . GLN B 1 8 ? -34.141 22.770 -35.927 1.00 37.13 8 GLN B O 1
ATOM 3558 N N . ARG B 1 9 ? -36.189 22.690 -36.885 1.00 36.76 9 ARG B N 1
ATOM 3559 C CA . ARG B 1 9 ? -35.761 21.985 -38.089 1.00 36.23 9 ARG B CA 1
ATOM 3560 C C . ARG B 1 9 ? -34.733 22.823 -38.848 1.00 35.96 9 ARG B C 1
ATOM 3561 O O . ARG B 1 9 ? -35.019 23.967 -39.212 1.00 35.86 9 ARG B O 1
ATOM 3569 N N . PRO B 1 10 ? -33.530 22.257 -39.078 1.00 35.75 10 PRO B N 1
ATOM 3570 C CA . PRO B 1 10 ? -32.489 22.948 -39.838 1.00 35.58 10 PRO B CA 1
ATOM 3571 C C . PRO B 1 10 ? -32.962 23.243 -41.255 1.00 35.45 10 PRO B C 1
ATOM 3572 O O . PRO B 1 10 ? -33.798 22.507 -41.791 1.00 35.48 10 PRO B O 1
ATOM 3576 N N . GLU B 1 11 ? -32.448 24.321 -41.844 1.00 35.18 11 GLU B N 1
ATOM 3577 C CA . GLU B 1 11 ? -32.806 24.695 -43.213 1.00 35.07 11 GLU B CA 1
ATOM 3578 C C . GLU B 1 11 ? -32.313 23.638 -44.195 1.00 34.41 11 GLU B C 1
ATOM 3579 O O . GLU B 1 11 ? -31.252 23.049 -43.993 1.00 34.37 11 GLU B O 1
ATOM 3585 N N . ALA B 1 12 ? -33.095 23.390 -45.244 1.00 33.82 12 ALA B N 1
ATOM 3586 C CA . ALA B 1 12 ? -32.700 22.451 -46.294 1.00 33.32 12 ALA B CA 1
ATOM 3587 C C . ALA B 1 12 ? -31.535 23.031 -47.102 1.00 32.76 12 ALA B C 1
ATOM 3588 O O . ALA B 1 12 ? -31.685 24.079 -47.732 1.00 32.88 12 ALA B O 1
ATOM 3590 N N . PRO B 1 13 ? -30.368 22.355 -47.077 1.00 32.16 13 PRO B N 1
ATOM 3591 C CA . PRO B 1 13 ? -29.172 22.864 -47.743 1.00 31.68 13 PRO B CA 1
ATOM 3592 C C . PRO B 1 13 ? -29.107 22.478 -49.227 1.00 31.18 13 PRO B C 1
ATOM 3593 O O . PRO B 1 13 ? -28.047 22.092 -49.732 1.00 30.89 13 PRO B O 1
ATOM 3597 N N . VAL B 1 14 ? -30.247 22.586 -49.906 1.00 30.71 14 VAL B N 1
ATOM 3598 C CA . VAL B 1 14 ? -30.344 22.350 -51.347 1.00 30.29 14 VAL B CA 1
ATOM 3599 C C . VAL B 1 14 ? -31.007 23.552 -52.023 1.00 30.21 14 VAL B C 1
ATOM 3600 O O . VAL B 1 14 ? -31.559 24.421 -51.344 1.00 30.35 14 VAL B O 1
ATOM 3604 N N . ALA B 1 15 ? -30.945 23.598 -53.352 1.00 30.03 15 ALA B N 1
ATOM 3605 C CA . ALA B 1 15 ? -31.570 24.669 -54.130 1.00 29.83 15 ALA B CA 1
ATOM 3606 C C . ALA B 1 15 ? -33.096 24.558 -54.097 1.00 29.65 15 ALA B C 1
ATOM 3607 O O . ALA B 1 15 ? -33.637 23.464 -53.923 1.00 29.49 15 ALA B O 1
ATOM 3609 N N . ALA B 1 16 ? -33.776 25.693 -54.266 1.00 29.58 16 ALA B N 1
ATOM 3610 C CA . ALA B 1 16 ? -35.238 25.770 -54.146 1.00 29.43 16 ALA B CA 1
ATOM 3611 C C . ALA B 1 16 ? -35.979 25.087 -55.292 1.00 29.24 16 ALA B C 1
ATOM 3612 O O . ALA B 1 16 ? -37.119 24.648 -55.127 1.00 29.41 16 ALA B O 1
ATOM 3614 N N . ALA B 1 17 ? -35.335 25.014 -56.452 1.00 28.99 17 ALA B N 1
ATOM 3615 C CA . ALA B 1 17 ? -35.892 24.316 -57.605 1.00 28.81 17 ALA B CA 1
ATOM 3616 C C . ALA B 1 17 ? -34.905 23.283 -58.145 1.00 28.64 17 ALA B C 1
ATOM 3617 O O . ALA B 1 17 ? -33.701 23.385 -57.908 1.00 28.80 17 ALA B O 1
ATOM 3619 N N . TYR B 1 18 ? -35.421 22.286 -58.861 1.00 28.43 18 TYR B N 1
ATOM 3620 C CA . TYR B 1 18 ? -34.581 21.270 -59.500 1.00 28.23 18 TYR B CA 1
ATOM 3621 C C . TYR B 1 18 ? -33.815 21.853 -60.705 1.00 28.29 18 TYR B C 1
ATOM 3622 O O . TYR B 1 18 ? -34.234 22.878 -61.256 1.00 28.23 18 TYR B O 1
ATOM 3631 N N . PRO B 1 19 ? -32.690 21.213 -61.108 1.00 28.25 19 PRO B N 1
ATOM 3632 C CA . PRO B 1 19 ? -31.811 21.762 -62.146 1.00 28.31 19 PRO B CA 1
ATOM 3633 C C . PRO B 1 19 ? -32.473 21.936 -63.508 1.00 28.46 19 PRO B C 1
ATOM 3634 O O . PRO B 1 19 ? -33.465 21.272 -63.816 1.00 28.46 19 PRO B O 1
ATOM 3638 N N . GLN B 1 20 ? -31.923 22.840 -64.311 1.00 28.72 20 GLN B N 1
ATOM 3639 C CA . GLN B 1 20 ? -32.415 23.065 -65.666 1.00 28.95 20 GLN B CA 1
ATOM 3640 C C . GLN B 1 20 ? -31.243 23.055 -66.641 1.00 28.93 20 GLN B C 1
ATOM 3641 O O . GLN B 1 20 ? -30.093 23.232 -66.240 1.00 28.83 20 GLN B O 1
ATOM 3647 N N . GLY B 1 21 ? -31.543 22.828 -67.916 1.00 29.20 21 GLY B N 1
ATOM 3648 C CA . GLY B 1 21 ? -30.516 22.731 -68.944 1.00 29.48 21 GLY B CA 1
ATOM 3649 C C . GLY B 1 21 ? -30.895 21.764 -70.043 1.00 29.72 21 GLY B C 1
ATOM 3650 O O . GLY B 1 21 ? -32.062 21.392 -70.176 1.00 29.74 21 GLY B O 1
ATOM 3651 N N . GLN B 1 22 ? -29.896 21.355 -70.823 1.00 30.04 22 GLN B N 1
ATOM 3652 C CA . GLN B 1 22 ? -30.082 20.472 -71.978 1.00 30.31 22 GLN B CA 1
ATOM 3653 C C . GLN B 1 22 ? -30.793 19.156 -71.635 1.00 30.16 22 GLN B C 1
ATOM 3654 O O . GLN B 1 22 ? -31.601 18.653 -72.421 1.00 30.13 22 GLN B O 1
ATOM 3660 N N . ALA B 1 23 ? -30.490 18.617 -70.458 1.00 30.04 23 ALA B N 1
ATOM 3661 C CA . ALA B 1 23 ? -30.957 17.291 -70.060 1.00 30.06 23 ALA B CA 1
ATOM 3662 C C . ALA B 1 23 ? -32.278 17.316 -69.297 1.00 30.11 23 ALA B C 1
ATOM 3663 O O . ALA B 1 23 ? -32.888 16.266 -69.056 1.00 30.01 23 ALA B O 1
ATOM 3665 N N . TYR B 1 24 ? -32.711 18.514 -68.916 1.00 29.99 24 TYR B N 1
ATOM 3666 C CA . TYR B 1 24 ? -33.897 18.674 -68.087 1.00 29.88 24 TYR B CA 1
ATOM 3667 C C . TYR B 1 24 ? -35.028 19.333 -68.857 1.00 30.04 24 TYR B C 1
ATOM 3668 O O . TYR B 1 24 ? -34.841 20.377 -69.488 1.00 30.01 24 TYR B O 1
ATOM 3677 N N . GLY B 1 25 ? -36.199 18.707 -68.810 1.00 30.20 25 GLY B N 1
ATOM 3678 C CA . GLY B 1 25 ? -37.428 19.360 -69.247 1.00 30.55 25 GLY B CA 1
ATOM 3679 C C . GLY B 1 25 ? -37.818 20.424 -68.235 1.00 30.65 25 GLY B C 1
ATOM 3680 O O . GLY B 1 25 ? -37.290 20.450 -67.117 1.00 30.60 25 GLY B O 1
ATOM 3681 N N . GLN B 1 26 ? -38.732 21.310 -68.620 1.00 30.94 26 GLN B N 1
ATOM 3682 C CA . GLN B 1 26 ? -39.179 22.368 -67.716 1.00 31.23 26 GLN B CA 1
ATOM 3683 C C . GLN B 1 26 ? -39.739 21.813 -66.415 1.00 31.26 26 GLN B C 1
ATOM 3684 O O . GLN B 1 26 ? -40.485 20.832 -66.420 1.00 31.20 26 GLN B O 1
ATOM 3690 N N . ASN B 1 27 ? -39.347 22.437 -65.307 1.00 31.49 27 ASN B N 1
ATOM 3691 C CA . ASN B 1 27 ? -39.837 22.077 -63.979 1.00 31.82 27 ASN B CA 1
ATOM 3692 C C . ASN B 1 27 ? -41.360 22.164 -63.868 1.00 32.30 27 ASN B C 1
ATOM 3693 O O . ASN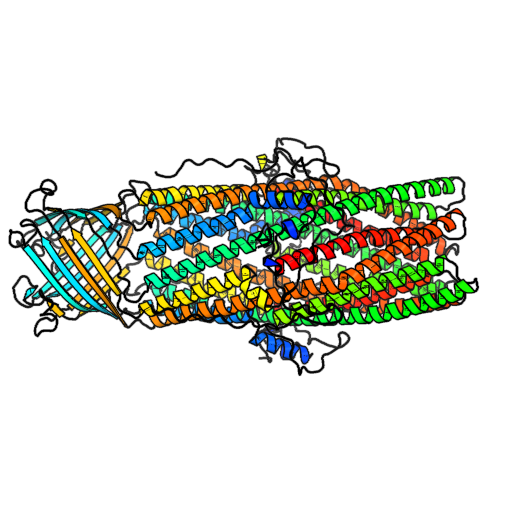 B 1 27 ? -41.991 23.048 -64.454 1.00 32.36 27 ASN B O 1
ATOM 3698 N N . THR B 1 28 ? -41.938 21.237 -63.112 1.00 32.88 28 THR B N 1
ATOM 3699 C CA . THR B 1 28 ? -43.385 21.062 -63.071 1.00 33.40 28 THR B CA 1
ATOM 3700 C C . THR B 1 28 ? -44.043 21.887 -61.955 1.00 33.65 28 THR B C 1
ATOM 3701 O O . THR B 1 28 ? -45.268 22.022 -61.907 1.00 33.72 28 THR B O 1
ATOM 3705 N N . GLY B 1 29 ? -43.217 22.449 -61.073 1.00 33.99 29 GLY B N 1
ATOM 3706 C CA . GLY B 1 29 ? -43.705 23.220 -59.931 1.00 34.34 29 GLY B CA 1
ATOM 3707 C C . GLY B 1 29 ? -44.394 22.354 -58.892 1.00 34.64 29 GLY B C 1
ATOM 3708 O O . GLY B 1 29 ? -44.197 21.135 -58.853 1.00 34.77 29 GLY B O 1
ATOM 3709 N N . ALA B 1 30 ? -45.209 22.987 -58.050 1.00 34.84 30 ALA B N 1
ATOM 3710 C CA . ALA B 1 30 ? -45.929 22.296 -56.978 1.00 34.80 30 ALA B CA 1
ATOM 3711 C C . ALA B 1 30 ? -46.750 21.122 -57.501 1.00 34.77 30 ALA B C 1
ATOM 3712 O O . ALA B 1 30 ? -47.398 21.221 -58.547 1.00 34.94 30 ALA B O 1
ATOM 3714 N N . ALA B 1 31 ? -46.700 20.009 -56.777 1.00 34.62 31 ALA B N 1
ATOM 3715 C CA . ALA B 1 31 ? -47.500 18.837 -57.110 1.00 34.55 31 ALA B CA 1
ATOM 3716 C C . ALA B 1 31 ? -48.746 18.791 -56.228 1.00 34.49 31 ALA B C 1
ATOM 3717 O O . ALA B 1 31 ? -48.640 18.832 -54.997 1.00 34.58 31 ALA B O 1
ATOM 3719 N N . ALA B 1 32 ? -49.919 18.731 -56.863 1.00 34.28 32 ALA B N 1
ATOM 3720 C CA . ALA B 1 32 ? -51.189 18.587 -56.145 1.00 34.06 32 ALA B CA 1
ATOM 3721 C C . ALA B 1 32 ? -51.256 17.241 -55.422 1.00 33.93 32 ALA B C 1
ATOM 3722 O O . ALA B 1 32 ? -51.589 17.183 -54.233 1.00 34.00 32 ALA B O 1
ATOM 3724 N N . VAL B 1 33 ? -50.938 16.170 -56.149 1.00 33.59 33 VAL B N 1
ATOM 3725 C CA . VAL B 1 33 ? -50.826 14.829 -55.574 1.00 33.38 33 VAL B CA 1
ATOM 3726 C C . VAL B 1 33 ? -49.363 14.385 -55.673 1.00 33.27 33 VAL B C 1
ATOM 3727 O O . VAL B 1 33 ? -48.918 13.923 -56.731 1.00 33.27 33 VAL B O 1
ATOM 3731 N N . PRO B 1 34 ? -48.601 14.550 -54.575 1.00 33.06 34 PRO B N 1
ATOM 3732 C CA . PRO B 1 34 ? -47.180 14.214 -54.557 1.00 32.84 34 PRO B CA 1
ATOM 3733 C C . PRO B 1 34 ? -46.948 12.733 -54.820 1.00 32.56 34 PRO B C 1
ATOM 3734 O O . PRO B 1 34 ? -47.802 11.907 -54.488 1.00 32.65 34 PRO B O 1
ATOM 3738 N N . ALA B 1 35 ? -45.799 12.417 -55.414 1.00 32.14 35 ALA B N 1
ATOM 3739 C CA . ALA B 1 35 ? -45.422 11.043 -55.760 1.00 31.63 35 ALA B CA 1
ATOM 3740 C C . ALA B 1 35 ? -45.584 10.057 -54.609 1.00 31.26 35 ALA B C 1
ATOM 3741 O O . ALA B 1 35 ? -46.043 8.937 -54.819 1.00 31.19 35 ALA B O 1
ATOM 3743 N N . ALA B 1 36 ? -45.208 10.482 -53.403 1.00 31.02 36 ALA B N 1
ATOM 3744 C CA . ALA B 1 36 ? -45.314 9.655 -52.198 1.00 30.88 36 ALA B CA 1
ATOM 3745 C C . ALA B 1 36 ? -46.755 9.240 -51.898 1.00 30.99 36 ALA B C 1
ATOM 3746 O O . ALA B 1 36 ? -47.001 8.147 -51.372 1.00 30.89 36 ALA B O 1
ATOM 3748 N N . ASP B 1 37 ? -47.693 10.117 -52.251 1.00 30.86 37 ASP B N 1
ATOM 3749 C CA . ASP B 1 37 ? -49.117 9.890 -52.024 1.00 30.96 37 ASP B CA 1
ATOM 3750 C C . ASP B 1 37 ? -49.776 8.991 -53.072 1.00 30.58 37 ASP B C 1
ATOM 3751 O O . ASP B 1 37 ? -50.941 8.622 -52.923 1.00 30.56 37 ASP B O 1
ATOM 3756 N N . ILE B 1 38 ? -49.029 8.640 -54.118 1.00 30.23 38 ILE B N 1
ATOM 3757 C CA . ILE B 1 38 ? -49.546 7.814 -55.214 1.00 29.73 38 ILE B CA 1
ATOM 3758 C C . ILE B 1 38 ? -49.238 6.331 -54.977 1.00 29.31 38 ILE B C 1
ATOM 3759 O O . ILE B 1 38 ? -48.134 5.977 -54.564 1.00 29.34 38 ILE B O 1
ATOM 3764 N N . GLY B 1 39 ? -50.226 5.476 -55.236 1.00 28.75 39 GLY B N 1
ATOM 3765 C CA . GLY B 1 39 ? -50.101 4.047 -54.971 1.00 28.05 39 GLY B CA 1
ATOM 3766 C C . GLY B 1 39 ? -49.302 3.300 -56.020 1.00 27.73 39 GLY B C 1
ATOM 3767 O O . GLY B 1 39 ? -49.342 3.648 -57.203 1.00 27.69 39 GLY B O 1
ATOM 3768 N N . TRP B 1 40 ? -48.576 2.267 -55.598 1.00 27.08 40 TRP B N 1
ATOM 3769 C CA . TRP B 1 40 ? -47.838 1.437 -56.553 1.00 26.87 40 TRP B CA 1
ATOM 3770 C C . TRP B 1 40 ? -48.789 0.706 -57.510 1.00 26.97 40 TRP B C 1
ATOM 3771 O O . TRP B 1 40 ? -48.433 0.417 -58.651 1.00 26.86 40 TRP B O 1
ATOM 3782 N N . ARG B 1 41 ? -50.006 0.449 -57.035 1.00 27.29 41 ARG B N 1
ATOM 3783 C CA . ARG B 1 41 ? -51.106 -0.066 -57.852 1.00 27.69 41 ARG B CA 1
ATOM 3784 C C . ARG B 1 41 ? -51.517 0.949 -58.941 1.00 27.80 41 ARG B C 1
ATOM 3785 O O . ARG B 1 41 ? -52.065 0.566 -59.976 1.00 27.96 41 ARG B O 1
ATOM 3793 N N . GLU B 1 42 ? -51.237 2.235 -58.710 1.00 27.89 42 GLU B N 1
ATOM 3794 C CA . GLU B 1 42 ? -51.508 3.294 -59.693 1.00 28.02 42 GLU B CA 1
ATOM 3795 C C . GLU B 1 42 ? -50.287 3.566 -60.584 1.00 27.57 42 GLU B C 1
ATOM 3796 O O . GLU B 1 42 ? -50.429 3.813 -61.785 1.00 27.76 42 GLU B O 1
ATOM 3802 N N . PHE B 1 43 ? -49.095 3.517 -59.992 1.00 26.96 43 PHE B N 1
ATOM 3803 C CA . PHE B 1 43 ? -47.839 3.689 -60.733 1.00 26.36 43 PHE B CA 1
ATOM 3804 C C . PHE B 1 43 ? -47.581 2.544 -61.711 1.00 26.13 43 PHE B C 1
ATOM 3805 O O . PHE B 1 43 ? -47.386 2.773 -62.906 1.00 26.13 43 PHE B O 1
ATOM 3813 N N . PHE B 1 44 ? -47.576 1.318 -61.195 1.00 25.92 44 PHE B N 1
ATOM 3814 C CA . PHE B 1 44 ? -47.340 0.136 -62.014 1.00 25.61 44 PHE B CA 1
ATOM 3815 C C . PHE B 1 44 ? -48.639 -0.307 -62.678 1.00 25.91 44 PHE B C 1
ATOM 3816 O O . PHE B 1 44 ? -49.636 -0.571 -61.998 1.00 26.04 44 PHE B O 1
ATOM 3824 N N . ARG B 1 45 ? -48.618 -0.374 -64.008 1.00 26.12 45 ARG B N 1
ATOM 3825 C CA . ARG B 1 45 ? -49.812 -0.668 -64.809 1.00 26.34 45 ARG B CA 1
ATOM 3826 C C . ARG B 1 45 ? -49.945 -2.146 -65.203 1.00 26.14 45 ARG B C 1
ATOM 3827 O O . ARG B 1 45 ? -51.035 -2.600 -65.568 1.00 26.30 45 ARG B O 1
ATOM 3835 N N . ASP B 1 46 ? -48.836 -2.882 -65.137 1.00 25.72 46 ASP B N 1
ATOM 3836 C CA . ASP B 1 46 ? -48.823 -4.318 -65.402 1.00 25.30 46 ASP B CA 1
ATOM 3837 C C . ASP B 1 46 ? -49.456 -5.013 -64.206 1.00 24.97 46 ASP B C 1
ATOM 3838 O O . ASP B 1 46 ? -48.961 -4.875 -63.084 1.00 24.88 46 ASP B O 1
ATOM 3843 N N . PRO B 1 47 ? -50.560 -5.748 -64.438 1.00 24.72 47 PRO B N 1
ATOM 3844 C CA . PRO B 1 47 ? -51.249 -6.455 -63.352 1.00 24.51 47 PRO B CA 1
ATOM 3845 C C . PRO B 1 47 ? -50.446 -7.617 -62.769 1.00 24.40 47 PRO B C 1
ATOM 3846 O O . PRO B 1 47 ? -50.623 -7.937 -61.592 1.00 24.52 47 PRO B O 1
ATOM 3850 N N . GLN B 1 48 ? -49.578 -8.234 -63.575 1.00 24.27 48 GLN B N 1
ATOM 3851 C CA . GLN B 1 48 ? -48.716 -9.325 -63.097 1.00 24.14 48 GLN B CA 1
ATOM 3852 C C . GLN B 1 48 ? -47.694 -8.830 -62.071 1.00 23.81 48 GLN B C 1
ATOM 3853 O O . GLN B 1 48 ? -47.567 -9.416 -60.992 1.00 23.71 48 GLN B O 1
ATOM 3859 N N . LEU B 1 49 ? -46.986 -7.748 -62.406 1.00 23.57 49 LEU B N 1
ATOM 3860 C CA . LEU B 1 49 ? -46.050 -7.105 -61.478 1.00 23.36 49 LEU B CA 1
ATOM 3861 C C . LEU B 1 49 ? -46.731 -6.658 -60.179 1.00 23.47 49 LEU B C 1
ATOM 3862 O O . LEU B 1 49 ? -46.165 -6.819 -59.094 1.00 23.42 49 LEU B O 1
ATOM 3867 N N . GLN B 1 50 ? -47.936 -6.098 -60.297 1.00 23.39 50 GLN B N 1
ATOM 3868 C CA . GLN B 1 50 ? -48.729 -5.696 -59.133 1.00 23.65 50 GLN B CA 1
ATOM 3869 C C . GLN B 1 50 ? -48.946 -6.871 -58.183 1.00 23.54 50 GLN B C 1
ATOM 3870 O O . GLN B 1 50 ? -48.748 -6.747 -56.975 1.00 23.78 50 GLN B O 1
ATOM 3876 N N . GLN B 1 51 ? -49.347 -8.011 -58.737 1.00 23.50 51 GLN B N 1
ATOM 3877 C CA . GLN B 1 51 ? -49.521 -9.221 -57.946 1.00 23.52 51 GLN B CA 1
ATOM 3878 C C . GLN B 1 51 ? -48.196 -9.660 -57.321 1.00 23.19 51 GLN B C 1
ATOM 3879 O O . GLN B 1 51 ? -48.140 -9.955 -56.126 1.00 23.39 51 GLN B O 1
ATOM 3885 N N . LEU B 1 52 ? -47.135 -9.680 -58.125 1.00 22.91 52 LEU B N 1
ATOM 3886 C CA . LEU B 1 52 ? -45.796 -10.043 -57.643 1.00 22.58 52 LEU B CA 1
ATOM 3887 C C . LEU B 1 52 ? -45.281 -9.135 -56.519 1.00 22.34 52 LEU B C 1
ATOM 3888 O O . LEU B 1 52 ? -44.626 -9.615 -55.591 1.00 22.29 52 LEU B O 1
ATOM 3893 N N . ILE B 1 53 ? -45.577 -7.836 -56.600 1.00 21.98 53 ILE B N 1
ATOM 3894 C CA . ILE B 1 53 ? -45.212 -6.896 -55.533 1.00 21.87 53 ILE B CA 1
ATOM 3895 C C . ILE B 1 53 ? -45.977 -7.221 -54.250 1.00 21.75 53 ILE B C 1
ATOM 3896 O O . ILE B 1 53 ? -45.404 -7.221 -53.155 1.00 21.70 53 ILE B O 1
ATOM 3901 N N . GLY B 1 54 ? -47.265 -7.517 -54.399 1.00 21.57 54 GLY B N 1
ATOM 3902 C CA . GLY B 1 54 ? -48.087 -7.978 -53.282 1.00 21.58 54 GLY B CA 1
ATOM 3903 C C . GLY B 1 54 ? -47.549 -9.224 -52.601 1.00 21.46 54 GLY B C 1
ATOM 3904 O O . GLY B 1 54 ? -47.642 -9.357 -51.381 1.00 21.35 54 GLY B O 1
ATOM 3905 N N . VAL B 1 55 ? -46.983 -10.132 -53.391 1.00 21.68 55 VAL B N 1
ATOM 3906 C CA . VAL B 1 55 ? -46.373 -11.360 -52.869 1.00 21.88 55 VAL B CA 1
ATOM 3907 C C . VAL B 1 55 ? -45.095 -11.047 -52.081 1.00 22.01 55 VAL B C 1
ATOM 3908 O O . VAL B 1 55 ? -44.855 -11.633 -51.022 1.00 22.28 55 VAL B O 1
ATOM 3912 N N . ALA B 1 56 ? -44.299 -10.107 -52.591 1.00 21.96 56 ALA B N 1
ATOM 3913 C CA . ALA B 1 56 ? -43.058 -9.674 -51.937 1.00 21.89 56 ALA B CA 1
ATOM 3914 C C . ALA B 1 56 ? -43.298 -8.968 -50.610 1.00 21.97 56 ALA B C 1
ATOM 3915 O O . ALA B 1 56 ? -42.561 -9.179 -49.647 1.00 22.05 56 ALA B O 1
ATOM 3917 N N . LEU B 1 57 ? -44.330 -8.132 -50.557 1.00 22.19 57 LEU B N 1
ATOM 3918 C CA . LEU B 1 57 ? -44.669 -7.419 -49.326 1.00 22.41 57 LEU B CA 1
ATOM 3919 C C . LEU B 1 57 ? -44.997 -8.340 -48.147 1.00 22.63 57 LEU B C 1
ATOM 3920 O O . LEU B 1 57 ? -44.697 -8.012 -47.001 1.00 22.59 57 LEU B O 1
ATOM 3925 N N . GLU B 1 58 ? -45.598 -9.493 -48.429 1.00 23.10 58 GLU B N 1
ATOM 3926 C CA . GLU B 1 58 ? -45.952 -10.435 -47.368 1.00 23.58 58 GLU B CA 1
ATOM 3927 C C . GLU B 1 58 ? -44.848 -11.450 -47.048 1.00 23.50 58 GLU B C 1
ATOM 3928 O O . GLU B 1 58 ? -44.808 -11.989 -45.938 1.00 23.52 58 GLU B O 1
ATOM 3934 N N . ASN B 1 59 ? -43.953 -11.697 -48.007 1.00 23.42 59 ASN B N 1
ATOM 3935 C CA . ASN B 1 59 ? -42.994 -12.800 -47.893 1.00 23.40 59 ASN B CA 1
ATOM 3936 C C . ASN B 1 59 ? -41.508 -12.430 -47.787 1.00 23.44 59 ASN B C 1
ATOM 3937 O O . ASN B 1 59 ? -40.728 -13.195 -47.221 1.00 23.60 59 ASN B O 1
ATOM 3942 N N . ASN B 1 60 ? -41.113 -11.275 -48.323 1.00 23.21 60 ASN B N 1
ATOM 3943 C CA . ASN B 1 60 ? -39.703 -10.866 -48.294 1.00 22.94 60 ASN B CA 1
ATOM 3944 C C . ASN B 1 60 ? -39.175 -10.707 -46.870 1.00 22.96 60 ASN B C 1
ATOM 3945 O O . ASN B 1 60 ? -39.742 -9.967 -46.066 1.00 22.91 60 ASN B O 1
ATOM 3950 N N . ARG B 1 61 ? -38.081 -11.405 -46.576 1.00 22.93 61 ARG B N 1
ATOM 3951 C CA . ARG B 1 61 ? -37.554 -11.482 -45.213 1.00 22.88 61 ARG B CA 1
ATOM 3952 C C . ARG B 1 61 ? -36.874 -10.206 -44.712 1.00 23.05 61 ARG B C 1
ATOM 3953 O O . ARG B 1 61 ? -36.881 -9.942 -43.506 1.00 23.00 61 ARG B O 1
ATOM 3961 N N . ASP B 1 62 ? -36.302 -9.418 -45.629 1.00 23.01 62 ASP B N 1
ATOM 3962 C CA . ASP B 1 62 ? -35.682 -8.133 -45.278 1.00 23.17 62 ASP B CA 1
ATOM 3963 C C . ASP B 1 62 ? -36.709 -7.147 -44.746 1.00 23.08 62 ASP B C 1
ATOM 3964 O O . ASP B 1 62 ? -36.471 -6.478 -43.742 1.00 23.12 62 ASP B O 1
ATOM 3969 N N . LEU B 1 63 ? -37.843 -7.056 -45.437 1.00 23.14 63 LEU B N 1
ATOM 3970 C CA . LEU B 1 63 ? -38.938 -6.189 -45.029 1.00 23.19 63 LEU B CA 1
ATOM 3971 C C . LEU B 1 63 ? -39.584 -6.698 -43.746 1.00 23.16 63 LEU B C 1
ATOM 3972 O O . LEU B 1 63 ? -40.056 -5.908 -42.929 1.00 23.40 63 LEU B O 1
ATOM 3977 N N . ARG B 1 64 ? -39.594 -8.018 -43.574 1.00 23.02 64 ARG B N 1
ATOM 3978 C CA . ARG B 1 64 ? -40.139 -8.641 -42.373 1.00 22.79 64 ARG B CA 1
ATOM 3979 C C . ARG B 1 64 ? -39.310 -8.265 -41.140 1.00 22.66 64 ARG B C 1
ATOM 3980 O O . ARG B 1 64 ? -39.872 -7.888 -40.112 1.00 22.61 64 ARG B O 1
ATOM 3988 N N . VAL B 1 65 ? -37.981 -8.345 -41.258 1.00 22.51 65 VAL B N 1
ATOM 3989 C CA . VAL B 1 65 ? -37.059 -7.898 -40.198 1.00 22.18 65 VAL B CA 1
ATOM 3990 C C . VAL B 1 65 ? -37.233 -6.404 -39.895 1.00 22.19 65 VAL B C 1
ATOM 3991 O O . VAL B 1 65 ? -37.152 -5.983 -38.739 1.00 22.27 65 VAL B O 1
ATOM 3995 N N . ALA B 1 66 ? -37.474 -5.612 -40.936 1.00 22.11 66 ALA B N 1
ATOM 3996 C CA . ALA B 1 66 ? -37.740 -4.187 -40.778 1.00 22.02 66 ALA B CA 1
ATOM 3997 C C . ALA B 1 66 ? -39.029 -3.926 -39.985 1.00 22.02 66 ALA B C 1
ATOM 3998 O O . ALA B 1 66 ? -39.071 -3.019 -39.144 1.00 21.91 66 ALA B O 1
ATOM 4000 N N . ALA B 1 67 ? -40.064 -4.729 -40.244 1.00 21.91 67 ALA B N 1
ATOM 4001 C CA . ALA B 1 67 ? -41.338 -4.637 -39.517 1.00 21.89 67 ALA B CA 1
ATOM 4002 C C . ALA B 1 67 ? -41.186 -4.991 -38.040 1.00 21.96 67 ALA B C 1
ATOM 4003 O O . ALA B 1 67 ? -41.934 -4.498 -37.185 1.00 21.93 67 ALA B O 1
ATOM 4005 N N . LEU B 1 68 ? -40.207 -5.844 -37.751 1.00 21.99 68 LEU B N 1
ATOM 4006 C CA . LEU B 1 68 ? -39.970 -6.328 -36.402 1.00 21.98 68 LEU B CA 1
ATOM 4007 C C . LEU B 1 68 ? -39.099 -5.378 -35.583 1.00 22.29 68 LEU B C 1
ATOM 4008 O O . LEU B 1 68 ? -39.300 -5.242 -34.377 1.00 22.37 68 LEU B O 1
ATOM 4013 N N . ASN B 1 69 ? -38.135 -4.725 -36.233 1.00 22.87 69 ASN B N 1
ATOM 4014 C CA . ASN B 1 69 ? -37.331 -3.680 -35.583 1.00 23.41 69 ASN B CA 1
ATOM 4015 C C . ASN B 1 69 ? -38.201 -2.576 -34.960 1.00 23.70 69 ASN B C 1
ATOM 4016 O O . ASN B 1 69 ? -37.906 -2.095 -33.866 1.00 23.85 69 ASN B O 1
ATOM 4021 N N . VAL B 1 70 ? -39.270 -2.190 -35.664 1.00 24.04 70 VAL B N 1
ATOM 4022 C CA . VAL B 1 70 ? -40.254 -1.220 -35.161 1.00 24.19 70 VAL B CA 1
ATOM 4023 C C . VAL B 1 70 ? -40.818 -1.674 -33.820 1.00 24.50 70 VAL B C 1
ATOM 4024 O O . VAL B 1 70 ? -40.894 -0.883 -32.878 1.00 24.60 70 VAL B O 1
ATOM 4028 N N . GLU B 1 71 ? -41.197 -2.950 -33.746 1.00 24.75 71 GLU B N 1
ATOM 4029 C CA . GLU B 1 71 ? -41.740 -3.547 -32.527 1.00 25.28 71 GLU B CA 1
ATOM 4030 C C . GLU B 1 71 ? -40.694 -3.655 -31.417 1.00 25.16 71 GLU B C 1
ATOM 4031 O O . GLU B 1 71 ? -41.024 -3.558 -30.236 1.00 25.09 71 GLU B O 1
ATOM 4037 N N . ALA B 1 72 ? -39.441 -3.883 -31.804 1.00 25.20 72 ALA B N 1
ATOM 4038 C CA . ALA B 1 72 ? -38.334 -3.965 -30.856 1.00 25.29 72 ALA B CA 1
ATOM 4039 C C . ALA B 1 72 ? -38.005 -2.600 -30.239 1.00 25.40 72 ALA B C 1
ATOM 4040 O O . ALA B 1 72 ? -37.652 -2.518 -29.060 1.00 25.58 72 ALA B O 1
ATOM 4042 N N . PHE B 1 73 ? -38.121 -1.541 -31.039 1.00 25.51 73 PHE B N 1
ATOM 4043 C CA . PHE B 1 73 ? -37.906 -0.171 -30.562 1.00 25.63 73 PHE B CA 1
ATOM 4044 C C . PHE B 1 73 ? -39.098 0.357 -29.768 1.00 25.87 73 PHE B C 1
ATOM 4045 O O . PHE B 1 73 ? -38.928 1.182 -28.869 1.00 25.93 73 PHE B O 1
ATOM 4053 N N . ARG B 1 74 ? -40.295 -0.118 -30.110 1.00 26.15 74 ARG B N 1
ATOM 4054 C CA . ARG B 1 74 ? -41.511 0.184 -29.351 1.00 26.74 74 ARG B CA 1
ATOM 4055 C C . ARG B 1 74 ? -41.445 -0.424 -27.951 1.00 26.73 74 ARG B C 1
ATOM 4056 O O . ARG B 1 74 ? -41.835 0.216 -26.972 1.00 26.62 74 ARG B O 1
ATOM 4064 N N . ALA B 1 75 ? -40.933 -1.653 -27.867 1.00 26.90 75 ALA B N 1
ATOM 4065 C CA . ALA B 1 75 ? -40.762 -2.349 -26.597 1.00 26.99 75 ALA B CA 1
ATOM 4066 C C . ALA B 1 75 ? -39.697 -1.680 -25.740 1.00 27.21 75 ALA B C 1
ATOM 4067 O O . ALA B 1 75 ? -39.835 -1.592 -24.520 1.00 27.04 75 ALA B O 1
ATOM 4069 N N . GLN B 1 76 ? -38.636 -1.206 -26.387 1.00 27.76 76 GLN B N 1
ATOM 4070 C CA . GLN B 1 76 ? -37.567 -0.490 -25.693 1.00 28.34 76 GLN B CA 1
ATOM 4071 C C . GLN B 1 76 ? -38.064 0.854 -25.152 1.00 28.51 76 GLN B C 1
ATOM 4072 O O . GLN B 1 76 ? -37.700 1.254 -24.047 1.00 28.49 76 GLN B O 1
ATOM 4078 N N . TYR B 1 77 ? -38.907 1.534 -25.928 1.00 28.89 77 TYR B N 1
ATOM 4079 C CA . TYR B 1 77 ? -39.611 2.725 -25.449 1.00 29.12 77 TYR B CA 1
ATOM 4080 C C . TYR B 1 77 ? -40.458 2.422 -24.202 1.00 29.44 77 TYR B C 1
ATOM 4081 O O . TYR B 1 77 ? -40.424 3.181 -23.230 1.00 29.45 77 TYR B O 1
ATOM 4090 N N . ARG B 1 78 ? -41.202 1.312 -24.244 1.00 29.82 78 ARG B N 1
ATOM 4091 C CA . ARG B 1 78 ? -42.063 0.869 -23.137 1.00 30.21 78 ARG B CA 1
ATOM 4092 C C . ARG B 1 78 ? -41.303 0.531 -21.849 1.00 30.42 78 ARG B C 1
ATOM 4093 O O . ARG B 1 78 ? -41.856 0.638 -20.754 1.00 30.32 78 ARG B O 1
ATOM 4101 N N . ILE B 1 79 ? -40.047 0.110 -21.986 1.00 30.72 79 ILE B N 1
ATOM 4102 C CA . ILE B 1 79 ? -39.182 -0.134 -20.832 1.00 31.07 79 ILE B CA 1
ATOM 4103 C C . ILE B 1 79 ? -38.801 1.186 -20.156 1.00 31.54 79 ILE B C 1
ATOM 4104 O O . ILE B 1 79 ? -38.923 1.326 -18.939 1.00 31.59 79 ILE B O 1
ATOM 4109 N N . GLN B 1 80 ? -38.354 2.149 -20.958 1.00 32.12 80 GLN B N 1
ATOM 4110 C CA . GLN B 1 80 ? -37.933 3.461 -20.468 1.00 32.67 80 GLN B CA 1
ATOM 4111 C C . GLN B 1 80 ? -39.114 4.265 -19.920 1.00 32.95 80 GLN B C 1
ATOM 4112 O O . GLN B 1 80 ? -38.950 5.064 -18.994 1.00 32.88 80 GLN B O 1
ATOM 4118 N N . ARG B 1 81 ? -40.294 4.043 -20.499 1.00 33.32 81 ARG B N 1
ATOM 4119 C CA . ARG B 1 81 ? -41.538 4.671 -20.045 1.00 33.74 81 ARG B CA 1
ATOM 4120 C C . ARG B 1 81 ? -41.923 4.218 -18.638 1.00 34.09 81 ARG B C 1
ATOM 4121 O O . ARG B 1 81 ? -42.446 5.008 -17.849 1.00 34.18 81 ARG B O 1
ATOM 4129 N N . ALA B 1 82 ? -41.651 2.949 -18.340 1.00 34.55 82 ALA B N 1
ATOM 4130 C CA . ALA B 1 82 ? -42.041 2.323 -17.078 1.00 35.05 82 ALA B CA 1
ATOM 4131 C C . ALA B 1 82 ? -41.156 2.734 -15.906 1.00 35.51 82 ALA B C 1
ATOM 4132 O O . ALA B 1 82 ? -41.603 2.743 -14.758 1.00 35.55 82 ALA B O 1
ATOM 4134 N N . ASP B 1 83 ? -39.904 3.079 -16.202 1.00 36.15 83 ASP B N 1
ATOM 4135 C CA . ASP B 1 83 ? -38.920 3.422 -15.170 1.00 36.77 83 ASP B CA 1
ATOM 4136 C C . ASP B 1 83 ? -39.179 4.762 -14.477 1.00 36.99 83 ASP B C 1
ATOM 4137 O O . ASP B 1 83 ? -38.466 5.134 -13.538 1.00 37.07 83 ASP B O 1
ATOM 4142 N N . LEU B 1 84 ? -40.204 5.472 -14.943 1.00 37.31 84 LEU B N 1
ATOM 4143 C CA . LEU B 1 84 ? -40.699 6.682 -14.291 1.00 37.69 84 LEU B CA 1
ATOM 4144 C C . LEU B 1 84 ? -41.616 6.354 -13.113 1.00 38.03 84 LEU B C 1
ATOM 4145 O O . LEU B 1 84 ? -42.004 7.241 -12.347 1.00 38.14 84 LEU B O 1
ATOM 4150 N N . PHE B 1 85 ? -41.952 5.074 -12.976 1.00 38.39 85 PHE B N 1
ATOM 4151 C CA . PHE B 1 85 ? -42.845 4.603 -11.926 1.00 38.70 85 PHE B CA 1
ATOM 4152 C C . PHE B 1 85 ? -42.084 3.748 -10.911 1.00 38.88 85 PHE B C 1
ATOM 4153 O O . PHE B 1 85 ? -41.089 3.107 -11.266 1.00 38.98 85 PHE B O 1
ATOM 4161 N N . PRO B 1 86 ? -42.536 3.753 -9.638 1.00 39.01 86 PRO B N 1
ATOM 4162 C CA . PRO B 1 86 ? -41.894 2.925 -8.616 1.00 39.06 86 PRO B CA 1
ATOM 4163 C C . PRO B 1 86 ? -42.094 1.428 -8.862 1.00 39.07 86 PRO B C 1
ATOM 4164 O O . PRO B 1 86 ? -43.205 0.985 -9.168 1.00 39.09 86 PRO B O 1
ATOM 4168 N N . ARG B 1 87 ? -41.009 0.672 -8.733 1.00 38.99 87 ARG B N 1
ATOM 4169 C CA . ARG B 1 87 ? -41.039 -0.773 -8.874 1.00 38.94 87 ARG B CA 1
ATOM 4170 C C . ARG B 1 87 ? -41.422 -1.410 -7.541 1.00 38.88 87 ARG B C 1
ATOM 4171 O O . ARG B 1 87 ? -40.668 -1.339 -6.571 1.00 39.00 87 ARG B O 1
ATOM 4179 N N . ILE B 1 88 ? -42.599 -2.025 -7.499 1.00 38.68 88 ILE B N 1
ATOM 4180 C CA . ILE B 1 88 ? -43.121 -2.593 -6.261 1.00 38.60 88 ILE B CA 1
ATOM 4181 C C . ILE B 1 88 ? -42.954 -4.107 -6.251 1.00 38.70 88 ILE B C 1
ATOM 4182 O O . ILE B 1 88 ? -43.417 -4.798 -7.159 1.00 38.64 88 ILE B O 1
ATOM 4187 N N . GLY B 1 89 ? -42.275 -4.610 -5.224 1.00 38.83 89 GLY B N 1
ATOM 4188 C CA . GLY B 1 89 ? -42.010 -6.038 -5.096 1.00 39.12 89 GLY B CA 1
ATOM 4189 C C . GLY B 1 89 ? -41.994 -6.526 -3.662 1.00 39.30 89 GLY B C 1
ATOM 4190 O O . GLY B 1 89 ? -42.166 -5.741 -2.728 1.00 39.30 89 GLY B O 1
ATOM 4191 N N . VAL B 1 90 ? -41.793 -7.831 -3.497 1.00 39.52 90 VAL B N 1
ATOM 4192 C CA . VAL B 1 90 ? -41.733 -8.462 -2.182 1.00 39.80 90 VAL B CA 1
ATOM 4193 C C . VAL B 1 90 ? -40.292 -8.841 -1.862 1.00 40.11 90 VAL B C 1
ATOM 4194 O O . VAL B 1 90 ? -39.656 -9.576 -2.619 1.00 40.13 90 VAL B O 1
ATOM 4198 N N . ASP B 1 91 ? -39.786 -8.341 -0.738 1.00 40.49 91 ASP B N 1
ATOM 4199 C CA . ASP B 1 91 ? -38.418 -8.623 -0.317 1.00 40.88 91 ASP B CA 1
ATOM 4200 C C . ASP B 1 91 ? -38.361 -9.463 0.953 1.00 41.18 91 ASP B C 1
ATOM 4201 O O . ASP B 1 91 ? -38.825 -9.040 2.011 1.00 41.15 91 ASP B O 1
ATOM 4206 N N . GLY B 1 92 ? -37.799 -10.662 0.825 1.00 41.59 92 GLY B N 1
ATOM 4207 C CA . GLY B 1 92 ? -37.514 -11.528 1.963 1.00 42.24 92 GLY B CA 1
ATOM 4208 C C . GLY B 1 92 ? -36.060 -11.369 2.367 1.00 42.78 92 GLY B C 1
ATOM 4209 O O . GLY B 1 92 ? -35.168 -11.405 1.514 1.00 42.86 92 GLY B O 1
ATOM 4210 N N . SER B 1 93 ? -35.820 -11.183 3.663 1.00 43.22 93 SER B N 1
ATOM 4211 C CA . SER B 1 93 ? -34.472 -10.937 4.179 1.00 43.73 93 SER B CA 1
ATOM 4212 C C . SER B 1 93 ? -34.099 -11.827 5.361 1.00 44.10 93 SER B C 1
ATOM 4213 O O . SER B 1 93 ? -34.964 -12.310 6.092 1.00 43.96 93 SER B O 1
ATOM 4216 N N . GLY B 1 94 ? -32.796 -12.028 5.529 1.00 44.64 94 GLY B N 1
ATOM 4217 C CA . GLY B 1 94 ? -32.241 -12.791 6.640 1.00 45.35 94 GLY B CA 1
ATOM 4218 C C . GLY B 1 94 ? -30.858 -12.275 6.983 1.00 45.85 94 GLY B C 1
ATOM 4219 O O . GLY B 1 94 ? -30.126 -11.816 6.102 1.00 45.90 94 GLY B O 1
ATOM 4220 N N . THR B 1 95 ? -30.507 -12.336 8.266 1.00 46.26 95 THR B N 1
ATOM 4221 C CA . THR B 1 95 ? -29.203 -11.881 8.750 1.00 46.69 95 THR B CA 1
ATOM 4222 C C . THR B 1 95 ? -28.846 -12.604 10.048 1.00 47.00 95 THR B C 1
ATOM 4223 O O . THR B 1 95 ? -29.438 -12.338 11.090 1.00 47.13 95 THR B O 1
ATOM 4227 N N . ARG B 1 96 ? -27.893 -13.529 9.975 1.00 47.34 96 ARG B N 1
ATOM 4228 C CA . ARG B 1 96 ? -27.359 -14.188 11.165 1.00 47.73 96 ARG B CA 1
ATOM 4229 C C . ARG B 1 96 ? -25.863 -13.924 11.240 1.00 47.96 96 ARG B C 1
ATOM 4230 O O . ARG B 1 96 ? -25.122 -14.239 10.303 1.00 48.10 96 ARG B O 1
ATOM 4238 N N . GLN B 1 97 ? -25.422 -13.345 12.354 1.00 48.22 97 GLN B N 1
ATOM 4239 C CA . GLN B 1 97 ? -24.032 -12.914 12.494 1.00 48.48 97 GLN B CA 1
ATOM 4240 C C . GLN B 1 97 ? -23.453 -13.130 13.891 1.00 48.62 97 GLN B C 1
ATOM 4241 O O . GLN B 1 97 ? -24.095 -12.821 14.897 1.00 48.51 97 GLN B O 1
ATOM 4247 N N . ARG B 1 98 ? -22.238 -13.673 13.934 1.00 48.93 98 ARG B N 1
ATOM 4248 C CA . ARG B 1 98 ? -21.448 -13.704 15.157 1.00 49.23 98 ARG B CA 1
ATOM 4249 C C . ARG B 1 98 ? -20.663 -12.398 15.272 1.00 49.43 98 ARG B C 1
ATOM 4250 O O . ARG B 1 98 ? -19.995 -11.971 14.324 1.00 49.32 98 ARG B O 1
ATOM 4258 N N . LEU B 1 99 ? -20.771 -11.762 16.433 1.00 49.72 99 LEU B N 1
ATOM 4259 C CA . LEU B 1 99 ? -20.017 -10.553 16.727 1.00 50.01 99 LEU B CA 1
ATOM 4260 C C . LEU B 1 99 ? -19.220 -10.749 18.011 1.00 50.17 99 LEU B C 1
ATOM 4261 O O . LEU B 1 99 ? -19.746 -11.295 18.984 1.00 50.20 99 LEU B O 1
ATOM 4266 N N . PRO B 1 100 ? -17.941 -10.323 18.013 1.00 50.37 100 PRO B N 1
ATOM 4267 C CA . PRO B 1 100 ? -17.129 -10.336 19.233 1.00 50.58 100 PRO B CA 1
ATOM 4268 C C . PRO B 1 100 ? -17.691 -9.407 20.312 1.00 50.82 100 PRO B C 1
ATOM 4269 O O . PRO B 1 100 ? -18.533 -8.555 20.018 1.00 50.92 100 PRO B O 1
ATOM 4273 N N . GLY B 1 101 ? -17.219 -9.574 21.545 1.00 51.14 101 GLY B N 1
ATOM 4274 C CA . GLY B 1 101 ? -17.715 -8.812 22.690 1.00 51.53 101 GLY B CA 1
ATOM 4275 C C . GLY B 1 101 ? -17.589 -7.302 22.599 1.00 51.89 101 GLY B C 1
ATOM 4276 O O . GLY B 1 101 ? -18.462 -6.572 23.071 1.00 51.88 101 GLY B O 1
ATOM 4277 N N . ASP B 1 102 ? -16.556 -6.835 21.945 1.00 52.30 102 ASP B N 1
ATOM 4278 C CA . ASP B 1 102 ? -16.294 -5.414 21.877 1.00 52.79 102 ASP B CA 1
ATOM 4279 C C . ASP B 1 102 ? -17.011 -4.733 20.741 1.00 53.04 102 ASP B C 1
ATOM 4280 O O . ASP B 1 102 ? -16.828 -3.566 20.532 1.00 53.08 102 ASP B O 1
ATOM 4285 N N . LEU B 1 103 ? -17.845 -5.414 20.026 1.00 53.36 103 LEU B N 1
ATOM 4286 C CA . LEU B 1 103 ? -18.537 -4.843 18.892 1.00 53.60 103 LEU B CA 1
ATOM 4287 C C . LEU B 1 103 ? -19.995 -5.106 19.028 1.00 53.86 103 LEU B C 1
ATOM 4288 O O . LEU B 1 103 ? -20.756 -4.720 18.198 1.00 53.84 103 LEU B O 1
ATOM 4293 N N . SER B 1 104 ? -20.340 -5.913 20.030 1.00 54.20 104 SER B N 1
ATOM 4294 C CA . SER B 1 104 ? -21.675 -6.455 20.188 1.00 54.60 104 SER B CA 1
ATOM 4295 C C . SER B 1 104 ? -22.294 -5.448 21.167 1.00 54.85 104 SER B C 1
ATOM 4296 O O . SER B 1 104 ? -21.709 -4.393 21.408 1.00 55.07 104 SER B O 1
ATOM 4299 N N . THR B 1 105 ? -23.448 -5.768 21.746 1.00 55.02 105 THR B N 1
ATOM 4300 C CA . THR B 1 105 ? -23.927 -4.865 22.764 1.00 55.20 105 THR B CA 1
ATOM 4301 C C . THR B 1 105 ? -23.832 -5.089 24.263 1.00 55.26 105 THR B C 1
ATOM 4302 O O . THR B 1 105 ? -23.972 -4.217 25.087 1.00 55.28 105 THR B O 1
ATOM 4306 N N . THR B 1 106 ? -23.376 -6.277 24.542 1.00 55.25 106 THR B N 1
ATOM 4307 C CA . THR B 1 106 ? -23.825 -7.205 25.566 1.00 55.20 106 THR B CA 1
ATOM 4308 C C . THR B 1 106 ? -22.466 -7.241 26.254 1.00 55.14 106 THR B C 1
ATOM 4309 O O . THR B 1 106 ? -22.335 -7.560 27.423 1.00 55.11 106 THR B O 1
ATOM 4313 N N . GLY B 1 107 ? -21.477 -6.891 25.482 1.00 55.01 107 GLY B N 1
ATOM 4314 C CA . GLY B 1 107 ? -20.083 -6.866 25.918 1.00 54.85 107 GLY B CA 1
ATOM 4315 C C . GLY B 1 107 ? -19.408 -8.219 25.782 1.00 54.74 107 GLY B C 1
ATOM 4316 O O . GLY B 1 107 ? -18.194 -8.338 25.965 1.00 54.75 107 GLY B O 1
ATOM 4317 N N . SER B 1 108 ? -20.206 -9.236 25.459 1.00 54.61 108 SER B N 1
ATOM 4318 C CA . SER B 1 108 ? -19.729 -10.608 25.289 1.00 54.53 108 SER B CA 1
ATOM 4319 C C . SER B 1 108 ? -20.146 -11.160 23.920 1.00 54.33 108 SER B C 1
ATOM 4320 O O . SER B 1 108 ? -21.172 -10.735 23.374 1.00 54.38 108 SER B O 1
ATOM 4323 N N . PRO B 1 109 ? -19.341 -12.086 23.350 1.00 54.02 109 PRO B N 1
ATOM 4324 C CA . PRO B 1 109 ? -19.662 -12.741 22.076 1.00 53.77 109 PRO B CA 1
ATOM 4325 C C . PRO B 1 109 ? -21.120 -13.194 21.980 1.00 53.47 109 PRO B C 1
ATOM 4326 O O . PRO B 1 109 ? -21.651 -13.799 22.917 1.00 53.56 109 PRO B O 1
ATOM 4330 N N . ALA B 1 110 ? -21.749 -12.890 20.848 1.00 52.93 110 ALA B N 1
ATOM 4331 C CA . ALA B 1 110 ? -23.170 -13.145 20.650 1.00 52.33 110 ALA B CA 1
ATOM 4332 C C . ALA B 1 110 ? -23.496 -13.476 19.196 1.00 51.92 110 ALA B C 1
ATOM 4333 O O . ALA B 1 110 ? -22.739 -13.137 18.283 1.00 51.83 110 ALA B O 1
ATOM 4335 N N . ILE B 1 111 ? -24.628 -14.145 18.999 1.00 51.36 111 ILE B N 1
ATOM 4336 C CA . ILE B 1 111 ? -25.177 -14.390 17.670 1.00 50.72 111 ILE B CA 1
ATOM 4337 C C . ILE B 1 111 ? -26.527 -13.685 17.569 1.00 50.29 111 ILE B C 1
ATOM 4338 O O . ILE B 1 111 ? -27.509 -14.108 18.185 1.00 50.34 111 ILE B O 1
ATOM 4343 N N . SER B 1 112 ? -26.558 -12.594 16.809 1.00 49.67 112 SER B N 1
ATOM 4344 C CA . SER B 1 112 ? -27.788 -11.840 16.578 1.00 48.98 112 SER B CA 1
ATOM 4345 C C . SER B 1 112 ? -28.385 -12.196 15.223 1.00 48.54 112 SER B C 1
ATOM 4346 O O . SER B 1 112 ? -27.654 -12.405 14.250 1.00 48.58 112 SER B O 1
ATOM 4349 N N . SER B 1 113 ? -29.714 -12.265 15.167 1.00 47.85 113 SER B N 1
ATOM 4350 C CA . SER B 1 113 ? -30.422 -12.585 13.929 1.00 47.10 113 SER B CA 1
ATOM 4351 C C . SER B 1 113 ? -31.649 -11.707 13.728 1.00 46.64 113 SER B C 1
ATOM 4352 O O . SER B 1 113 ? -32.309 -11.328 14.694 1.00 46.63 113 SER B O 1
ATOM 4355 N N . GLN B 1 114 ? -31.939 -11.377 12.472 1.00 46.01 114 GLN B N 1
ATOM 4356 C CA . GLN B 1 114 ? -33.202 -10.727 12.120 1.00 45.55 114 GLN B CA 1
ATOM 4357 C C . GLN B 1 114 ? -33.729 -11.174 10.759 1.00 45.05 114 GLN B C 1
ATOM 4358 O O . GLN B 1 114 ? -32.960 -11.446 9.835 1.00 45.02 114 GLN B O 1
ATOM 4364 N N . TYR B 1 115 ? -35.052 -11.255 10.660 1.00 44.40 115 TYR B N 1
ATOM 4365 C CA . TYR B 1 115 ? -35.722 -11.700 9.448 1.00 43.75 115 TYR B CA 1
ATOM 4366 C C . TYR B 1 115 ? -36.821 -10.723 9.075 1.00 43.40 115 TYR B C 1
ATOM 4367 O O . TYR B 1 115 ? -37.485 -10.164 9.947 1.00 43.37 115 TYR B O 1
ATOM 4376 N N . GLY B 1 116 ? -37.002 -10.519 7.774 1.00 43.00 116 GLY B N 1
ATOM 4377 C CA . GLY B 1 116 ? -37.984 -9.568 7.276 1.00 42.41 116 GLY B CA 1
ATOM 4378 C C . GLY B 1 116 ? -38.644 -10.001 5.986 1.00 42.02 116 GLY B C 1
ATOM 4379 O O . GLY B 1 116 ? -37.996 -10.553 5.099 1.00 41.95 116 GLY B O 1
ATOM 4380 N N . VAL B 1 117 ? -39.948 -9.766 5.901 1.00 41.68 117 VAL B N 1
ATOM 4381 C CA . VAL B 1 117 ? -40.699 -9.939 4.665 1.00 41.32 117 VAL B CA 1
ATOM 4382 C C . VAL B 1 117 ? -41.505 -8.667 4.467 1.00 41.15 117 VAL B C 1
ATOM 4383 O O . VAL B 1 117 ? -42.339 -8.321 5.302 1.00 41.19 117 VAL B O 1
ATOM 4387 N N . THR B 1 118 ? -41.243 -7.967 3.370 1.00 41.02 118 THR B N 1
ATOM 4388 C CA . THR B 1 118 ? -41.827 -6.645 3.158 1.00 41.00 118 THR B CA 1
ATOM 4389 C C . THR B 1 118 ? -42.286 -6.405 1.718 1.00 40.77 118 THR B C 1
ATOM 4390 O O . THR B 1 118 ? -41.886 -7.128 0.806 1.00 40.74 118 THR B O 1
ATOM 4394 N N . LEU B 1 119 ? -43.123 -5.384 1.537 1.00 40.56 119 LEU B N 1
ATOM 4395 C CA . LEU B 1 119 ? -43.685 -5.024 0.234 1.00 40.27 119 LEU B CA 1
ATOM 4396 C C . LEU B 1 119 ? -43.497 -3.531 -0.033 1.00 40.18 119 LEU B C 1
ATOM 4397 O O . LEU B 1 119 ? -43.957 -2.695 0.747 1.00 40.09 119 LEU B O 1
ATOM 4402 N N . GLY B 1 120 ? -42.816 -3.204 -1.131 1.00 40.02 120 GLY B N 1
ATOM 4403 C CA . GLY B 1 120 ? -42.567 -1.810 -1.495 1.00 39.92 120 GLY B CA 1
ATOM 4404 C C . GLY B 1 120 ? -41.503 -1.610 -2.559 1.00 39.83 120 GLY B C 1
ATOM 4405 O O . GLY B 1 120 ? -41.214 -2.518 -3.338 1.00 39.82 120 GLY B O 1
ATOM 4406 N N . THR B 1 121 ? -40.920 -0.413 -2.584 1.00 39.72 121 THR B N 1
ATOM 4407 C CA . THR B 1 121 ? -39.927 -0.044 -3.597 1.00 39.56 121 THR B CA 1
ATOM 4408 C C . THR B 1 121 ? -38.504 0.097 -3.042 1.00 39.45 121 THR B C 1
ATOM 4409 O O . THR B 1 121 ? -38.309 0.265 -1.836 1.00 39.44 121 THR B O 1
ATOM 4413 N N . THR B 1 122 ? -37.525 0.018 -3.942 1.00 39.37 122 THR B N 1
ATOM 4414 C CA . THR B 1 122 ? -36.112 0.205 -3.611 1.00 39.31 122 THR B CA 1
ATOM 4415 C C . THR B 1 122 ? -35.465 1.173 -4.605 1.00 39.05 122 THR B C 1
ATOM 4416 O O . THR B 1 122 ? -35.439 0.914 -5.813 1.00 39.01 122 THR B O 1
ATOM 4420 N N . ALA B 1 123 ? -34.957 2.288 -4.080 1.00 38.86 123 ALA B N 1
ATOM 4421 C CA . ALA B 1 123 ? -34.262 3.322 -4.861 1.00 38.61 123 ALA B CA 1
ATOM 4422 C C . ALA B 1 123 ? -35.047 3.845 -6.071 1.00 38.52 123 ALA B C 1
ATOM 4423 O O . ALA B 1 123 ? -34.546 3.858 -7.199 1.00 38.54 123 ALA B O 1
ATOM 4425 N N . TRP B 1 124 ? -36.281 4.276 -5.822 1.00 38.39 124 TRP B N 1
ATOM 4426 C CA . TRP B 1 124 ? -37.112 4.897 -6.850 1.00 38.18 124 TRP B CA 1
ATOM 4427 C C . TRP B 1 124 ? -36.669 6.336 -7.104 1.00 38.30 124 TRP B C 1
ATOM 4428 O O . TRP B 1 124 ? -36.674 7.163 -6.192 1.00 38.24 124 TRP B O 1
ATOM 4439 N N . GLU B 1 125 ? -36.291 6.621 -8.349 1.00 38.57 125 GLU B N 1
ATOM 4440 C CA . GLU B 1 125 ? -35.830 7.953 -8.743 1.00 38.87 125 GLU B CA 1
ATOM 4441 C C . GLU B 1 125 ? -37.005 8.869 -9.087 1.00 38.95 125 GLU B C 1
ATOM 4442 O O . GLU B 1 125 ? -37.653 8.711 -10.125 1.00 38.93 125 GLU B O 1
ATOM 4448 N N . LEU B 1 126 ? -37.281 9.819 -8.198 1.00 39.04 126 LEU B N 1
ATOM 4449 C CA . LEU B 1 126 ? -38.303 10.828 -8.441 1.00 39.02 126 LEU B CA 1
ATOM 4450 C C . LEU B 1 126 ? -37.824 11.803 -9.505 1.00 39.05 126 LEU B C 1
ATOM 4451 O O . LEU B 1 126 ? -36.886 12.578 -9.283 1.00 39.11 126 LEU B O 1
ATOM 4456 N N . ASP B 1 127 ? -38.473 11.749 -10.666 1.00 39.02 127 ASP B N 1
ATOM 4457 C CA . ASP B 1 127 ? -38.044 12.508 -11.834 1.00 38.92 127 ASP B CA 1
ATOM 4458 C C . ASP B 1 127 ? -38.474 13.975 -11.755 1.00 38.83 127 ASP B C 1
ATOM 4459 O O . ASP B 1 127 ? -39.405 14.407 -12.442 1.00 38.77 127 ASP B O 1
ATOM 4464 N N . LEU B 1 128 ? -37.781 14.732 -10.910 1.00 38.62 128 LEU B N 1
ATOM 4465 C CA . LEU B 1 128 ? -38.108 16.135 -10.691 1.00 38.36 128 LEU B CA 1
ATOM 4466 C C . LEU B 1 128 ? -37.562 17.018 -11.808 1.00 37.97 128 LEU B C 1
ATOM 4467 O O . LEU B 1 128 ? -38.220 17.970 -12.228 1.00 37.94 128 LEU B O 1
ATOM 4472 N N . PHE B 1 129 ? -36.365 16.689 -12.290 1.00 37.52 129 PHE B N 1
ATOM 4473 C CA . PHE B 1 129 ? -35.680 17.507 -13.289 1.00 37.14 129 PHE B CA 1
ATOM 4474 C C . PHE B 1 129 ? -35.747 16.944 -14.710 1.00 36.71 129 PHE B C 1
ATOM 4475 O O . PHE B 1 129 ? -35.149 17.493 -15.641 1.00 36.79 129 PHE B O 1
ATOM 4483 N N . GLY B 1 130 ? -36.493 15.853 -14.862 1.00 36.20 130 GLY B N 1
ATOM 4484 C CA . GLY B 1 130 ? -36.814 15.298 -16.173 1.00 35.28 130 GLY B CA 1
ATOM 4485 C C . GLY B 1 130 ? -35.698 14.515 -16.829 1.00 34.71 130 GLY B C 1
ATOM 4486 O O . GLY B 1 130 ? -35.627 14.470 -18.055 1.00 34.75 130 GLY B O 1
ATOM 4487 N N . ARG B 1 131 ? -34.833 13.901 -16.019 1.00 33.96 131 ARG B N 1
ATOM 4488 C CA . ARG B 1 131 ? -33.742 13.072 -16.534 1.00 33.29 131 ARG B CA 1
ATOM 4489 C C . ARG B 1 131 ? -34.266 11.797 -17.188 1.00 32.81 131 ARG B C 1
ATOM 4490 O O . ARG B 1 131 ? -33.807 11.417 -18.262 1.00 32.73 131 ARG B O 1
ATOM 4498 N N . LEU B 1 132 ? -35.225 11.147 -16.534 1.00 32.22 132 LEU B N 1
ATOM 4499 C CA . LEU B 1 132 ? -35.827 9.920 -17.048 1.00 31.65 132 LEU B CA 1
ATOM 4500 C C . LEU B 1 132 ? -36.848 10.202 -18.147 1.00 31.41 132 LEU B C 1
ATOM 4501 O O . LEU B 1 132 ? -37.001 9.401 -19.071 1.00 31.37 132 LEU B O 1
ATOM 4506 N N . ARG B 1 133 ? -37.540 11.338 -18.043 1.00 31.11 133 ARG B N 1
ATOM 4507 C CA . ARG B 1 133 ? -38.464 11.791 -19.089 1.00 30.84 133 ARG B CA 1
ATOM 4508 C C . ARG B 1 133 ? -37.743 12.073 -20.404 1.00 30.43 133 ARG B C 1
ATOM 4509 O O . ARG B 1 133 ? -38.257 11.755 -21.476 1.00 30.44 133 ARG B O 1
ATOM 4517 N N . SER B 1 134 ? -36.557 12.674 -20.309 1.00 30.01 134 SER B N 1
ATOM 4518 C CA . SER B 1 134 ? -35.712 12.944 -21.469 1.00 29.75 134 SER B CA 1
ATOM 4519 C C . SER B 1 134 ? -35.280 11.659 -22.170 1.00 29.38 134 SER B C 1
ATOM 4520 O O . SER B 1 134 ? -35.260 11.598 -23.396 1.00 29.22 134 SER B O 1
ATOM 4523 N N . LEU B 1 135 ? -34.938 10.644 -21.379 1.00 29.15 135 LEU B N 1
ATOM 4524 C CA . LEU B 1 135 ? -34.504 9.344 -21.897 1.00 29.03 135 LEU B CA 1
ATOM 4525 C C . LEU B 1 135 ? -35.662 8.555 -22.502 1.00 29.10 135 LEU B C 1
ATOM 4526 O O . LEU B 1 135 ? -35.455 7.698 -23.363 1.00 29.08 135 LEU B O 1
ATOM 4531 N N . ARG B 1 136 ? -36.875 8.844 -22.040 1.00 29.23 136 ARG B N 1
ATOM 4532 C CA . ARG B 1 136 ? -38.082 8.254 -22.606 1.00 29.39 136 ARG B CA 1
ATOM 4533 C C . ARG B 1 136 ? -38.413 8.918 -23.944 1.00 29.48 136 ARG B C 1
ATOM 4534 O O . ARG B 1 136 ? -38.765 8.237 -24.904 1.00 29.59 136 ARG B O 1
ATOM 4542 N N . ASP B 1 137 ? -38.286 10.245 -24.002 1.00 29.50 137 ASP B N 1
ATOM 4543 C CA . ASP B 1 137 ? -38.513 11.007 -25.234 1.00 29.57 137 ASP B CA 1
ATOM 4544 C C . ASP B 1 137 ? -37.509 10.664 -26.339 1.00 29.32 137 ASP B C 1
ATOM 4545 O O . ASP B 1 137 ? -37.851 10.672 -27.521 1.00 29.39 137 ASP B O 1
ATOM 4550 N N . GLN B 1 138 ? -36.273 10.372 -25.942 1.00 29.10 138 GLN B N 1
ATOM 4551 C CA . GLN B 1 138 ? -35.246 9.879 -26.854 1.00 28.88 138 GLN B CA 1
ATOM 4552 C C . GLN B 1 138 ? -35.651 8.517 -27.420 1.00 28.79 138 GLN B C 1
ATOM 4553 O O . GLN B 1 138 ? -35.489 8.264 -28.618 1.00 28.89 138 GLN B O 1
ATOM 4559 N N . ALA B 1 139 ? -36.187 7.658 -26.550 1.00 28.44 139 ALA B N 1
ATOM 4560 C CA . ALA B 1 139 ? -36.626 6.308 -26.913 1.00 28.13 139 ALA B CA 1
ATOM 4561 C C . ALA B 1 139 ? -37.848 6.295 -27.832 1.00 27.87 139 ALA B C 1
ATOM 4562 O O . ALA B 1 139 ? -37.935 5.470 -28.740 1.00 27.80 139 ALA B O 1
ATOM 4564 N N . LEU B 1 140 ? -38.788 7.204 -27.584 1.00 27.72 140 LEU B N 1
ATOM 4565 C CA . LEU B 1 140 ? -39.988 7.337 -28.410 1.00 27.57 140 LEU B CA 1
ATOM 4566 C C . LEU B 1 140 ? -39.632 7.814 -29.809 1.00 27.48 140 LEU B C 1
ATOM 4567 O O . LEU B 1 140 ? -40.190 7.346 -30.802 1.00 27.56 140 LEU B O 1
ATOM 4572 N N . GLU B 1 141 ? -38.698 8.756 -29.868 1.00 27.47 141 GLU B N 1
ATOM 4573 C CA . GLU B 1 141 ? -38.222 9.306 -31.123 1.00 27.48 141 GLU B CA 1
ATOM 4574 C C . GLU B 1 141 ? -37.468 8.274 -31.973 1.00 27.24 141 GLU B C 1
ATOM 4575 O O . GLU B 1 141 ? -37.644 8.229 -33.191 1.00 27.04 141 GLU B O 1
ATOM 4581 N N . GLN B 1 142 ? -36.635 7.458 -31.325 1.00 27.04 142 GLN B N 1
ATOM 4582 C CA . GLN B 1 142 ? -35.938 6.348 -31.987 1.00 26.95 142 GLN B CA 1
ATOM 4583 C C . GLN B 1 142 ? -36.927 5.331 -32.560 1.00 26.73 142 GLN B C 1
ATOM 4584 O O . GLN B 1 142 ? -36.735 4.824 -33.669 1.00 26.76 142 GLN B O 1
ATOM 4590 N N . TYR B 1 143 ? -37.985 5.050 -31.804 1.00 26.43 143 TYR B N 1
ATOM 4591 C CA . TYR B 1 143 ? -39.102 4.236 -32.287 1.00 26.17 143 TYR B CA 1
ATOM 4592 C C . TYR B 1 143 ? -39.755 4.834 -33.546 1.00 25.73 143 TYR B C 1
ATOM 4593 O O . TYR B 1 143 ? -40.053 4.110 -34.502 1.00 25.55 143 TYR B O 1
ATOM 4602 N N . LEU B 1 144 ? -39.961 6.152 -33.534 1.00 25.32 144 LEU B N 1
ATOM 4603 C CA . LEU B 1 144 ? -40.588 6.868 -34.651 1.00 24.89 144 LEU B CA 1
ATOM 4604 C C . LEU B 1 144 ? -39.719 6.862 -35.903 1.00 24.50 144 LEU B C 1
ATOM 4605 O O . LEU B 1 144 ? -40.237 6.858 -37.022 1.00 24.58 144 LEU B O 1
ATOM 4610 N N . ALA B 1 145 ? -38.404 6.877 -35.700 1.00 23.99 145 ALA B N 1
ATOM 4611 C CA . ALA B 1 145 ? -37.435 6.772 -36.787 1.00 23.59 145 ALA B CA 1
ATOM 4612 C C . ALA B 1 145 ? -37.507 5.384 -37.408 1.00 23.16 145 ALA B C 1
ATOM 4613 O O . ALA B 1 145 ? -37.549 5.243 -38.630 1.00 23.17 145 ALA B O 1
ATOM 4615 N N . THR B 1 146 ? -37.548 4.370 -36.546 1.00 22.86 146 THR B N 1
ATOM 4616 C CA . THR B 1 146 ? -37.597 2.963 -36.952 1.00 22.59 146 THR B CA 1
ATOM 4617 C C . THR B 1 146 ? -38.855 2.645 -37.766 1.00 22.60 146 THR B C 1
ATOM 4618 O O . THR B 1 146 ? -38.821 1.799 -38.663 1.00 22.50 146 THR B O 1
ATOM 4622 N N . GLU B 1 147 ? -39.947 3.345 -37.457 1.00 22.68 147 GLU B N 1
ATOM 4623 C CA . GLU B 1 147 ? -41.191 3.262 -38.217 1.00 22.67 147 GLU B CA 1
ATOM 4624 C C . GLU B 1 147 ? -41.012 3.815 -39.624 1.00 22.35 147 GLU B C 1
ATOM 4625 O O . GLU B 1 147 ? -41.484 3.223 -40.595 1.00 22.29 147 GLU B O 1
ATOM 4631 N N . GLN B 1 148 ? -40.336 4.958 -39.723 1.00 22.22 148 GLN B N 1
ATOM 4632 C CA . GLN B 1 148 ? -40.024 5.571 -41.014 1.00 21.88 148 GLN B CA 1
ATOM 4633 C C . GLN B 1 148 ? -39.067 4.701 -41.828 1.00 21.51 148 GLN B C 1
ATOM 4634 O O . GLN B 1 148 ? -39.217 4.577 -43.045 1.00 21.31 148 GLN B O 1
ATOM 4640 N N . ALA B 1 149 ? -38.098 4.096 -41.145 1.00 21.18 149 ALA B N 1
ATOM 4641 C CA . ALA B 1 149 ? -37.146 3.179 -41.776 1.00 21.01 149 ALA B CA 1
ATOM 4642 C C . ALA B 1 149 ? -37.821 1.950 -42.402 1.00 21.02 149 ALA B C 1
ATOM 4643 O O . ALA B 1 149 ? -37.344 1.431 -43.413 1.00 21.15 149 ALA B O 1
ATOM 4645 N N . GLN B 1 150 ? -38.933 1.497 -41.815 1.00 20.84 150 GLN B N 1
ATOM 4646 C CA . GLN B 1 150 ? -39.742 0.426 -42.410 1.00 20.74 150 GLN B CA 1
ATOM 4647 C C . GLN B 1 150 ? -40.383 0.857 -43.724 1.00 20.73 150 GLN B C 1
ATOM 4648 O O . GLN B 1 150 ? -40.472 0.067 -44.666 1.00 20.99 150 GLN B O 1
ATOM 4654 N N . ARG B 1 151 ? -40.839 2.105 -43.775 1.00 20.60 151 ARG B N 1
ATOM 4655 C CA . ARG B 1 151 ? -41.439 2.667 -44.986 1.00 20.58 151 ARG B CA 1
ATOM 4656 C C . ARG B 1 151 ? -40.391 2.826 -46.083 1.00 20.16 151 ARG B C 1
ATOM 4657 O O . ARG B 1 151 ? -40.675 2.599 -47.258 1.00 20.15 151 ARG B O 1
ATOM 4665 N N . SER B 1 152 ? -39.183 3.220 -45.686 1.00 19.80 152 SER B N 1
ATOM 4666 C CA . SER B 1 152 ? -38.060 3.340 -46.609 1.00 19.63 152 SER B CA 1
ATOM 4667 C C . SER B 1 152 ? -37.615 1.973 -47.136 1.00 19.52 152 SER B C 1
ATOM 4668 O O . SER B 1 152 ? -37.274 1.837 -48.308 1.00 19.53 152 SER B O 1
ATOM 4671 N N . ALA B 1 153 ? -37.627 0.969 -46.263 1.00 19.60 153 ALA B N 1
ATOM 4672 C CA . ALA B 1 153 ? -37.301 -0.408 -46.645 1.00 19.73 153 ALA B CA 1
ATOM 4673 C C . ALA B 1 153 ? -38.298 -0.955 -47.663 1.00 19.79 153 ALA B C 1
ATOM 4674 O O . ALA B 1 153 ? -37.919 -1.709 -48.565 1.00 19.94 153 ALA B O 1
ATOM 4676 N N . GLN B 1 154 ? -39.565 -0.562 -47.524 1.00 19.76 154 GLN B N 1
ATOM 4677 C CA . GLN B 1 154 ? -40.596 -0.963 -48.479 1.00 19.60 154 GLN B CA 1
ATOM 4678 C C . GLN B 1 154 ? -40.434 -0.279 -49.836 1.00 19.46 154 GLN B C 1
ATOM 4679 O O . GLN B 1 154 ? -40.617 -0.922 -50.865 1.00 19.34 154 GLN B O 1
ATOM 4685 N N . THR B 1 155 ? -40.096 1.015 -49.837 1.00 19.44 155 THR B N 1
ATOM 4686 C CA . THR B 1 155 ? -39.896 1.755 -51.092 1.00 19.47 155 THR B CA 1
ATOM 4687 C C . THR B 1 155 ? -38.721 1.187 -51.883 1.00 19.53 155 THR B C 1
ATOM 4688 O O . THR B 1 155 ? -38.748 1.150 -53.112 1.00 19.69 155 THR B O 1
ATOM 4692 N N . THR B 1 156 ? -37.698 0.739 -51.160 1.00 19.67 156 THR B N 1
ATOM 4693 C CA . THR B 1 156 ? -36.573 0.022 -51.745 1.00 19.85 156 THR B CA 1
ATOM 4694 C C . THR B 1 156 ? -37.023 -1.316 -52.358 1.00 19.93 156 THR B C 1
ATOM 4695 O O . THR B 1 156 ? -36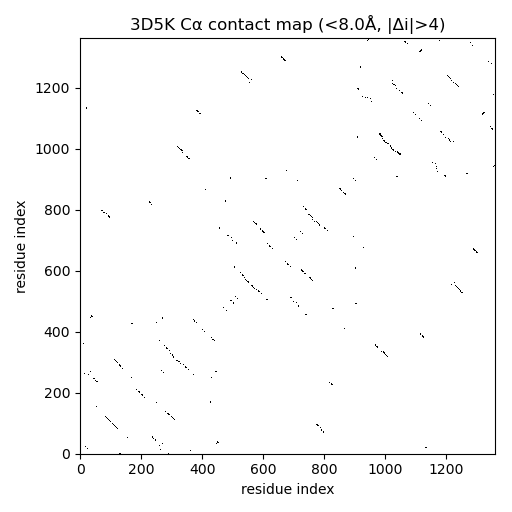.742 -1.588 -53.529 1.00 19.95 156 THR B O 1
ATOM 4699 N N . LEU B 1 157 ? -37.737 -2.132 -51.583 1.00 19.85 157 LEU B N 1
ATOM 4700 C CA . LEU B 1 157 ? -38.154 -3.457 -52.051 1.00 19.94 157 LEU B CA 1
ATOM 4701 C C . LEU B 1 157 ? -39.022 -3.385 -53.308 1.00 19.92 157 LEU B C 1
ATOM 4702 O O . LEU B 1 157 ? -38.793 -4.120 -54.269 1.00 20.25 157 LEU B O 1
ATOM 4707 N N . VAL B 1 158 ? -40.010 -2.495 -53.290 1.00 19.78 158 VAL B N 1
ATOM 4708 C CA . VAL B 1 158 ? -40.900 -2.271 -54.428 1.00 19.34 158 VAL B CA 1
ATOM 4709 C C . VAL B 1 158 ? -40.088 -1.976 -55.696 1.00 19.26 158 VAL B C 1
ATOM 4710 O O . VAL B 1 158 ? -40.304 -2.600 -56.738 1.00 19.51 158 VAL B O 1
ATOM 4714 N N . ALA B 1 159 ? -39.140 -1.046 -55.588 1.00 19.07 159 ALA B N 1
ATOM 4715 C CA . ALA B 1 159 ? -38.212 -0.735 -56.677 1.00 18.91 159 ALA B CA 1
ATOM 4716 C C . ALA B 1 159 ? -37.378 -1.945 -57.122 1.00 18.89 159 ALA B C 1
ATOM 4717 O O . ALA B 1 159 ? -37.139 -2.127 -58.312 1.00 18.93 159 ALA B O 1
ATOM 4719 N N . SER B 1 160 ? -36.952 -2.768 -56.164 1.00 18.95 160 SER B N 1
ATOM 4720 C CA . SER B 1 160 ? -36.143 -3.955 -56.450 1.00 18.87 160 SER B CA 1
ATOM 4721 C C . SER B 1 160 ? -36.918 -5.028 -57.213 1.00 19.12 160 SER B C 1
ATOM 4722 O O . SER B 1 160 ? -36.397 -5.613 -58.162 1.00 19.30 160 SER B O 1
ATOM 4725 N N . VAL B 1 161 ? -38.157 -5.282 -56.795 1.00 19.08 161 VAL B N 1
ATOM 4726 C CA . VAL B 1 161 ? -39.037 -6.222 -57.485 1.00 19.14 161 VAL B CA 1
ATOM 4727 C C . VAL B 1 161 ? -39.326 -5.739 -58.909 1.00 19.36 161 VAL B C 1
ATOM 4728 O O . VAL B 1 161 ? -39.249 -6.519 -59.858 1.00 19.48 161 VAL B O 1
ATOM 4732 N N . ALA B 1 162 ? -39.653 -4.453 -59.051 1.00 19.52 162 ALA B N 1
ATOM 4733 C CA . ALA B 1 162 ? -39.946 -3.865 -60.357 1.00 19.55 162 ALA B CA 1
ATOM 4734 C C . ALA B 1 162 ? -38.756 -4.003 -61.305 1.00 19.73 162 ALA B C 1
ATOM 4735 O O . ALA B 1 162 ? -38.912 -4.433 -62.447 1.00 19.96 162 ALA B O 1
ATOM 4737 N N . THR B 1 163 ? -37.570 -3.651 -60.813 1.00 19.95 163 THR B N 1
ATOM 4738 C CA . THR B 1 163 ? -36.334 -3.721 -61.588 1.00 20.06 163 THR B CA 1
ATOM 4739 C C . THR B 1 163 ? -35.992 -5.158 -61.983 1.00 19.96 163 THR B C 1
ATOM 4740 O O . THR B 1 163 ? -35.629 -5.411 -63.124 1.00 20.30 163 THR B O 1
ATOM 4744 N N . ALA B 1 164 ? -36.129 -6.093 -61.048 1.00 20.07 164 ALA B N 1
ATOM 4745 C CA . ALA B 1 164 ? -35.841 -7.507 -61.314 1.00 20.09 164 ALA B CA 1
ATOM 4746 C C . ALA B 1 164 ? -36.820 -8.130 -62.310 1.00 20.08 164 ALA B C 1
ATOM 4747 O O . ALA B 1 164 ? -36.447 -9.013 -63.081 1.00 20.38 164 ALA B O 1
ATOM 4749 N N . TYR B 1 165 ? -38.066 -7.668 -62.286 1.00 20.02 165 TYR B N 1
ATOM 4750 C CA . TYR B 1 165 ? -39.090 -8.117 -63.230 1.00 19.90 165 TYR B CA 1
ATOM 4751 C C . TYR B 1 165 ? -38.873 -7.512 -64.616 1.00 19.69 165 TYR B C 1
ATOM 4752 O O . TYR B 1 165 ? -39.009 -8.206 -65.631 1.00 19.53 165 TYR B O 1
ATOM 4761 N N . LEU B 1 166 ? -38.540 -6.221 -64.655 1.00 19.31 166 LEU B N 1
ATOM 4762 C CA . LEU B 1 166 ? -38.255 -5.535 -65.917 1.00 19.13 166 LEU B CA 1
ATOM 4763 C C . LEU B 1 166 ? -36.961 -6.034 -66.567 1.00 19.04 166 LEU B C 1
ATOM 4764 O O . LEU B 1 166 ? -36.887 -6.129 -67.791 1.00 18.80 166 LEU B O 1
ATOM 4769 N N . THR B 1 167 ? -35.957 -6.344 -65.744 1.00 19.14 167 THR B N 1
ATOM 4770 C CA . THR B 1 167 ? -34.694 -6.932 -66.213 1.00 19.64 167 THR B CA 1
ATOM 4771 C C . THR B 1 167 ? -34.914 -8.304 -66.863 1.00 19.84 167 THR B C 1
ATOM 4772 O O . THR B 1 167 ? -34.403 -8.569 -67.955 1.00 19.73 167 THR B O 1
ATOM 4776 N N . LEU B 1 168 ? -35.685 -9.154 -66.186 1.00 20.18 168 LEU B N 1
ATOM 4777 C CA . LEU B 1 168 ? -36.053 -10.474 -66.692 1.00 20.67 168 LEU B CA 1
ATOM 4778 C C . LEU B 1 168 ? -36.786 -10.370 -68.023 1.00 21.14 168 LEU B C 1
ATOM 4779 O O . LEU B 1 168 ? -36.512 -11.131 -68.956 1.00 21.31 168 LEU B O 1
ATOM 4784 N N . LYS B 1 169 ? -37.709 -9.415 -68.089 1.00 21.72 169 LYS B N 1
ATOM 4785 C CA . LYS B 1 169 ? -38.554 -9.178 -69.251 1.00 22.30 169 LYS B CA 1
ATOM 4786 C C . LYS B 1 169 ? -37.718 -8.804 -70.477 1.00 22.48 169 LYS B C 1
ATOM 4787 O O . LYS B 1 169 ? -37.984 -9.276 -71.587 1.00 22.79 169 LYS B O 1
ATOM 4793 N N . ALA B 1 170 ? -36.713 -7.955 -70.262 1.00 22.65 170 ALA B N 1
ATOM 4794 C CA . ALA B 1 170 ? -35.824 -7.479 -71.322 1.00 22.52 170 ALA B CA 1
ATOM 4795 C C . ALA B 1 170 ? -34.911 -8.583 -71.841 1.00 22.53 170 ALA B C 1
ATOM 4796 O O . ALA B 1 170 ? -34.765 -8.750 -73.050 1.00 22.52 170 ALA B O 1
ATOM 4798 N N . ASP B 1 171 ? -34.305 -9.337 -70.929 1.00 22.64 171 ASP B N 1
ATOM 4799 C CA . ASP B 1 171 ? -33.431 -10.442 -71.312 1.00 23.03 171 ASP B CA 1
ATOM 4800 C C . ASP B 1 171 ? -34.182 -11.578 -72.008 1.00 23.14 171 ASP B C 1
ATOM 4801 O O . ASP B 1 171 ? -33.623 -12.247 -72.880 1.00 23.14 171 ASP B O 1
ATOM 4806 N N . GLN B 1 172 ? -35.451 -11.776 -71.643 1.00 23.21 172 GLN B N 1
ATOM 4807 C CA . GLN B 1 172 ? -36.339 -12.668 -72.393 1.00 23.42 172 GLN B CA 1
ATOM 4808 C C . GLN B 1 172 ? -36.529 -12.183 -73.835 1.00 23.46 172 GLN B C 1
ATOM 4809 O O . GLN B 1 172 ? -36.516 -12.986 -74.772 1.00 23.36 172 GLN B O 1
ATOM 4815 N N . ALA B 1 173 ? -36.706 -10.870 -73.998 1.00 23.55 173 ALA B N 1
ATOM 4816 C CA . ALA B 1 173 ? -36.868 -10.254 -75.316 1.00 23.68 173 ALA B CA 1
ATOM 4817 C C . ALA B 1 173 ? -35.568 -10.303 -76.114 1.00 23.91 173 ALA B C 1
ATOM 4818 O O . ALA B 1 173 ? -35.593 -10.418 -77.342 1.00 23.93 173 ALA B O 1
ATOM 4820 N N . GLN B 1 174 ? -34.441 -10.217 -75.405 1.00 24.07 174 GLN B N 1
ATOM 4821 C CA . GLN B 1 174 ? -33.120 -10.403 -75.997 1.00 24.22 174 GLN B CA 1
ATOM 4822 C C . GLN B 1 174 ? -32.968 -11.829 -76.509 1.00 24.36 174 GLN B C 1
ATOM 4823 O O . GLN B 1 174 ? -32.510 -12.040 -77.631 1.00 24.11 174 GLN B O 1
ATOM 4829 N N . LEU B 1 175 ? -33.357 -12.794 -75.671 1.00 24.68 175 LEU B N 1
ATOM 4830 C CA . LEU B 1 175 ? -33.280 -14.222 -75.998 1.00 25.10 175 LEU B CA 1
ATOM 4831 C C . LEU B 1 175 ? -34.050 -14.569 -77.275 1.00 25.44 175 LEU B C 1
ATOM 4832 O O . LEU B 1 175 ? -33.519 -15.259 -78.154 1.00 25.58 175 LEU B O 1
ATOM 4837 N N . GLN B 1 176 ? -35.286 -14.079 -77.372 1.00 25.61 176 GLN B N 1
ATOM 4838 C CA . GLN B 1 176 ? -36.139 -14.342 -78.527 1.00 26.02 176 GLN B CA 1
ATOM 4839 C C . GLN B 1 176 ? -35.605 -13.687 -79.800 1.00 26.20 176 GLN B C 1
ATOM 4840 O O . GLN B 1 176 ? -35.662 -14.285 -80.876 1.00 26.33 176 GLN B O 1
ATOM 4846 N N . LEU B 1 177 ? -35.093 -12.464 -79.665 1.00 26.34 177 LEU B N 1
ATOM 4847 C CA . LEU B 1 177 ? -34.491 -11.730 -80.776 1.00 26.53 177 LEU B CA 1
ATOM 4848 C C . LEU B 1 177 ? -33.274 -12.476 -81.311 1.00 26.72 177 LEU B C 1
ATOM 4849 O O . LEU B 1 177 ? -33.055 -12.528 -82.520 1.00 26.75 177 LEU B O 1
ATOM 4854 N N . THR B 1 178 ? -32.494 -13.051 -80.400 1.00 27.05 178 THR B N 1
ATOM 4855 C CA . THR B 1 178 ? -31.322 -13.849 -80.756 1.00 27.40 178 THR B CA 1
ATOM 4856 C C . THR B 1 178 ? -31.715 -15.156 -81.447 1.00 27.64 178 THR B C 1
ATOM 4857 O O . THR B 1 178 ? -31.046 -15.581 -82.393 1.00 27.67 178 THR B O 1
ATOM 4861 N N . LYS B 1 179 ? -32.799 -15.780 -80.984 1.00 27.95 179 LYS B N 1
ATOM 4862 C CA . LYS B 1 179 ? -33.318 -16.997 -81.616 1.00 28.27 179 LYS B CA 1
ATOM 4863 C C . LYS B 1 179 ? -33.739 -16.755 -83.062 1.00 28.51 179 LYS B C 1
ATOM 4864 O O . LYS B 1 179 ? -33.428 -17.559 -83.945 1.00 28.64 179 LYS B O 1
ATOM 4870 N N . ASP B 1 180 ? -34.435 -15.642 -83.292 1.00 28.73 180 ASP B N 1
ATOM 4871 C CA . ASP B 1 180 ? -34.908 -15.268 -84.621 1.00 29.06 180 ASP B CA 1
ATOM 4872 C C . ASP B 1 180 ? -33.758 -14.867 -85.530 1.00 29.05 180 ASP B C 1
ATOM 4873 O O . ASP B 1 180 ? -33.731 -15.236 -86.707 1.00 29.26 180 ASP B O 1
ATOM 4878 N N . THR B 1 181 ? -32.811 -14.111 -84.979 1.00 28.87 181 THR B N 1
ATOM 4879 C CA . THR B 1 181 ? -31.650 -13.659 -85.734 1.00 28.80 181 THR B CA 1
ATOM 4880 C C . THR B 1 181 ? -30.779 -14.833 -86.199 1.00 28.88 181 THR B C 1
ATOM 4881 O O . THR B 1 181 ? -30.330 -14.850 -87.346 1.00 29.11 181 THR B O 1
ATOM 4885 N N . LEU B 1 182 ? -30.566 -15.812 -85.322 1.00 28.84 182 LEU B N 1
ATOM 4886 C CA . LEU B 1 182 ? -29.835 -17.029 -85.683 1.00 28.87 182 LEU B CA 1
ATOM 4887 C C . LEU B 1 182 ? -30.535 -17.778 -86.820 1.00 28.86 182 LEU B C 1
ATOM 4888 O O . LEU B 1 182 ? -29.876 -18.307 -87.719 1.00 28.83 182 LEU B O 1
ATOM 4893 N N . GLY B 1 183 ? -31.865 -17.803 -86.778 1.00 28.82 183 GLY B N 1
ATOM 4894 C CA . GLY B 1 183 ? -32.669 -18.445 -87.816 1.00 28.96 183 GLY B CA 1
ATOM 4895 C C . GLY B 1 183 ? -32.425 -17.858 -89.194 1.00 29.05 183 GLY B C 1
ATOM 4896 O O . GLY B 1 183 ? -32.180 -18.593 -90.148 1.00 28.90 183 GLY B O 1
ATOM 4897 N N . THR B 1 184 ? -32.474 -16.528 -89.289 1.00 29.30 184 THR B N 1
ATOM 4898 C CA . THR B 1 184 ? -32.213 -15.823 -90.546 1.00 29.46 184 THR B CA 1
ATOM 4899 C C . THR B 1 184 ? -30.745 -15.932 -90.985 1.00 29.49 184 THR B C 1
ATOM 4900 O O . THR B 1 184 ? -30.449 -15.884 -92.181 1.00 29.65 184 THR B O 1
ATOM 4904 N N . TYR B 1 185 ? -29.837 -16.077 -90.020 1.00 29.40 185 TYR B N 1
ATOM 4905 C CA . TYR B 1 185 ? -28.412 -16.252 -90.314 1.00 29.39 185 TYR B CA 1
ATOM 4906 C C . TYR B 1 185 ? -28.133 -17.638 -90.893 1.00 29.70 185 TYR B C 1
ATOM 4907 O O . TYR B 1 185 ? -27.290 -17.791 -91.785 1.00 29.50 185 TYR B O 1
ATOM 4916 N N . GLN B 1 186 ? -28.848 -18.634 -90.372 1.00 30.09 186 GLN B N 1
ATOM 4917 C CA . GLN B 1 186 ? -28.732 -20.025 -90.811 1.00 30.50 186 GLN B CA 1
ATOM 4918 C C . GLN B 1 186 ? -29.240 -20.201 -92.245 1.00 30.48 186 GLN B C 1
ATOM 4919 O O . GLN B 1 186 ? -28.614 -20.892 -93.050 1.00 30.34 186 GLN B O 1
ATOM 4925 N N . LYS B 1 187 ? -30.371 -19.567 -92.553 1.00 30.79 187 LYS B N 1
ATOM 4926 C CA . LYS B 1 187 ? -30.939 -19.583 -93.902 1.00 31.10 187 LYS B CA 1
ATOM 4927 C C . LYS B 1 187 ? -29.978 -18.933 -94.897 1.00 31.23 187 LYS B C 1
ATOM 4928 O O . LYS B 1 187 ? -29.599 -19.549 -95.898 1.00 31.32 187 LYS B O 1
ATOM 4934 N N . SER B 1 188 ? -29.583 -17.693 -94.603 1.00 31.22 188 SER B N 1
ATOM 4935 C CA . SER B 1 188 ? -28.627 -16.950 -95.418 1.00 31.23 188 SER B CA 1
ATOM 4936 C C . SER B 1 188 ? -27.371 -17.770 -95.727 1.00 31.06 188 SER B C 1
ATOM 4937 O O . SER B 1 188 ? -26.945 -17.837 -96.881 1.00 31.04 188 SER B O 1
ATOM 4940 N N . PHE B 1 189 ? -26.794 -18.396 -94.701 1.00 30.96 189 PHE B N 1
ATOM 4941 C CA . PHE B 1 189 ? -25.615 -19.249 -94.872 1.00 30.81 189 PHE B CA 1
ATOM 4942 C C . PHE B 1 189 ? -25.869 -20.402 -95.850 1.00 31.03 189 PHE B C 1
ATOM 4943 O O . PHE B 1 189 ? -25.006 -20.724 -96.669 1.00 30.98 189 PHE B O 1
ATOM 4951 N N . ASP B 1 190 ? -27.045 -21.021 -95.750 1.00 31.25 190 ASP B N 1
ATOM 4952 C CA . ASP B 1 190 ? -27.405 -22.153 -96.611 1.00 31.45 190 ASP B CA 1
ATOM 4953 C C . ASP B 1 190 ? -27.623 -21.734 -98.068 1.00 31.41 190 ASP B C 1
ATOM 4954 O O . ASP B 1 190 ? -27.326 -22.503 -98.989 1.00 31.31 190 ASP B O 1
ATOM 4959 N N . LEU B 1 191 ? -28.139 -20.518 -98.263 1.00 31.46 191 LEU B N 1
ATOM 4960 C CA . LEU B 1 191 ? -28.267 -19.917 -99.592 1.00 31.52 191 LEU B CA 1
ATOM 4961 C C . LEU B 1 191 ? -26.898 -19.661 -100.220 1.00 31.64 191 LEU B C 1
ATOM 4962 O O . LEU B 1 191 ? -26.733 -19.795 -101.434 1.00 31.56 191 LEU B O 1
ATOM 4967 N N . THR B 1 192 ? -25.929 -19.293 -99.382 1.00 31.84 192 THR B N 1
ATOM 4968 C CA . THR B 1 192 ? -24.557 -19.029 -99.823 1.00 32.07 192 THR B CA 1
ATOM 4969 C C . THR B 1 192 ? -23.834 -20.338 -100.148 1.00 32.34 192 THR B C 1
ATOM 4970 O O . THR B 1 192 ? -23.089 -20.413 -101.127 1.00 32.20 192 THR B O 1
ATOM 4974 N N . GLN B 1 193 ? -24.075 -21.361 -99.328 1.00 32.79 193 GLN B N 1
ATOM 4975 C CA . GLN B 1 193 ? -23.526 -22.703 -99.544 1.00 33.22 193 GLN B CA 1
ATOM 4976 C C . GLN B 1 193 ? -23.926 -23.257 -100.915 1.00 33.38 193 GLN B C 1
ATOM 4977 O O . GLN B 1 193 ? -23.085 -23.784 -101.645 1.00 33.55 193 GLN B O 1
ATOM 4983 N N . ARG B 1 194 ? -25.207 -23.123 -101.258 1.00 33.51 194 ARG B N 1
ATOM 4984 C CA . ARG B 1 194 ? -25.720 -23.534 -102.564 1.00 33.61 194 ARG B CA 1
ATOM 4985 C C . ARG B 1 194 ? -25.095 -22.712 -103.693 1.00 33.63 194 ARG B C 1
ATOM 4986 O O . ARG B 1 194 ? -24.724 -23.255 -104.734 1.00 33.49 194 ARG B O 1
ATOM 4994 N N . SER B 1 195 ? -24.986 -21.403 -103.471 1.00 33.80 195 SER B N 1
ATOM 4995 C CA . SER B 1 195 ? -24.428 -20.467 -104.450 1.00 33.77 195 SER B CA 1
ATOM 4996 C C . SER B 1 195 ? -22.940 -20.713 -104.701 1.00 33.62 195 SER B C 1
ATOM 4997 O O . SER B 1 195 ? -22.465 -20.559 -105.827 1.00 33.49 195 SER B O 1
ATOM 5000 N N . TYR B 1 196 ? -22.218 -21.093 -103.647 1.00 33.71 196 TYR B N 1
ATOM 5001 C CA . TYR B 1 196 ? -20.811 -21.489 -103.752 1.00 33.91 196 TYR B CA 1
ATOM 5002 C C . TYR B 1 196 ? -20.673 -22.790 -104.546 1.00 34.17 196 TYR B C 1
ATOM 5003 O O . TYR B 1 196 ? -19.731 -22.957 -105.329 1.00 34.09 196 TYR B O 1
ATOM 5012 N N . ASP B 1 197 ? -21.620 -23.703 -104.331 1.00 34.34 197 ASP B N 1
ATOM 5013 C CA . ASP B 1 197 ? -21.637 -25.002 -105.002 1.00 34.56 197 ASP B CA 1
ATOM 5014 C C . ASP B 1 197 ? -21.837 -24.931 -106.521 1.00 34.39 197 ASP B C 1
ATOM 5015 O O . ASP B 1 197 ? -21.511 -25.883 -107.229 1.00 34.41 197 ASP B O 1
ATOM 5020 N N . VAL B 1 198 ? -22.363 -23.813 -107.017 1.00 34.29 198 VAL B N 1
ATOM 5021 C CA . VAL B 1 198 ? -22.479 -23.598 -108.466 1.00 34.22 198 VAL B CA 1
ATOM 5022 C C . VAL B 1 198 ? -21.368 -22.718 -109.036 1.00 34.30 198 VAL B C 1
ATOM 5023 O O . VAL B 1 198 ? -21.218 -22.613 -110.255 1.00 34.45 198 VAL B O 1
ATOM 5027 N N . GLY B 1 199 ? -20.596 -22.087 -108.152 1.00 34.37 199 GLY B N 1
ATOM 5028 C CA . GLY B 1 199 ? -19.443 -21.283 -108.554 1.00 34.24 199 GLY B CA 1
ATOM 5029 C C . GLY B 1 199 ? -19.701 -19.790 -108.618 1.00 34.41 199 GLY B C 1
ATOM 5030 O O . GLY B 1 199 ? -18.916 -19.047 -109.218 1.00 34.50 199 GLY B O 1
ATOM 5031 N N . VAL B 1 200 ? -20.794 -19.345 -108.001 1.00 34.32 200 VAL B N 1
ATOM 5032 C CA . VAL B 1 200 ? -21.129 -17.918 -107.954 1.00 34.25 200 VAL B CA 1
ATOM 5033 C C . VAL B 1 200 ? -20.546 -17.261 -106.696 1.00 34.14 200 VAL B C 1
ATOM 5034 O O . VAL B 1 200 ? -19.765 -16.315 -106.798 1.00 34.11 200 VAL B O 1
ATOM 5038 N N . ALA B 1 201 ? -20.923 -17.768 -105.522 1.00 34.02 201 ALA B N 1
ATOM 5039 C CA . ALA B 1 201 ? -20.361 -17.302 -104.251 1.00 33.90 201 ALA B CA 1
ATOM 5040 C C . ALA B 1 201 ? -18.940 -17.828 -104.039 1.00 33.79 201 ALA B C 1
ATOM 5041 O O . ALA B 1 201 ? -18.634 -18.977 -104.385 1.00 33.70 201 ALA B O 1
ATOM 5043 N N . SER B 1 202 ? -18.083 -16.979 -103.472 1.00 33.55 202 SER B N 1
ATOM 5044 C CA . SER B 1 202 ? -16.693 -17.340 -103.190 1.00 33.37 202 SER B CA 1
ATOM 5045 C C . SER B 1 202 ? -16.545 -18.021 -101.826 1.00 33.27 202 SER B C 1
ATOM 5046 O O . SER B 1 202 ? -17.445 -17.944 -100.983 1.00 33.20 202 SER B O 1
ATOM 5049 N N . ALA B 1 203 ? -15.410 -18.689 -101.619 1.00 33.10 203 ALA B N 1
ATOM 5050 C CA . ALA B 1 203 ? -15.094 -19.312 -100.334 1.00 32.97 203 ALA B CA 1
ATOM 5051 C C . ALA B 1 203 ? -15.081 -18.290 -99.195 1.00 32.99 203 ALA B C 1
ATOM 5052 O O . ALA B 1 203 ? -15.466 -18.605 -98.070 1.00 33.07 203 ALA B O 1
ATOM 5054 N N . LEU B 1 204 ? -14.643 -17.068 -99.503 1.00 32.98 204 LEU B N 1
ATOM 5055 C CA . LEU B 1 204 ? -14.637 -15.962 -98.549 1.00 32.82 204 LEU B CA 1
ATOM 5056 C C . LEU B 1 204 ? -16.053 -15.596 -98.097 1.00 32.68 204 LEU B C 1
ATOM 5057 O O . LEU B 1 204 ? -16.297 -15.412 -96.905 1.00 32.56 204 LEU B O 1
ATOM 5062 N N . ASP B 1 205 ? -16.973 -15.488 -99.056 1.00 32.48 205 ASP B N 1
ATOM 5063 C CA . ASP B 1 205 ? -18.385 -15.222 -98.764 1.00 32.46 205 ASP B CA 1
ATOM 5064 C C . ASP B 1 205 ? -18.947 -16.223 -97.756 1.00 32.21 205 ASP B C 1
ATOM 5065 O O . ASP B 1 205 ? -19.652 -15.842 -96.820 1.00 32.07 205 ASP B O 1
ATOM 5070 N N . LEU B 1 206 ? -18.610 -17.497 -97.958 1.00 32.02 206 LEU B N 1
ATOM 5071 C CA . LEU B 1 206 ? -19.144 -18.601 -97.168 1.00 31.94 206 LEU B CA 1
ATOM 5072 C C . LEU B 1 206 ? -18.670 -18.558 -95.721 1.00 31.84 206 LEU B C 1
ATOM 5073 O O . LEU B 1 206 ? -19.449 -18.778 -94.794 1.00 31.82 206 LEU B O 1
ATOM 5078 N N . ARG B 1 207 ? -17.389 -18.267 -95.535 1.00 31.78 207 ARG B N 1
ATOM 5079 C CA . ARG B 1 207 ? -16.806 -18.197 -94.200 1.00 31.67 207 ARG B CA 1
ATOM 5080 C C . ARG B 1 207 ? -17.196 -16.922 -93.455 1.00 31.06 207 ARG B C 1
ATOM 5081 O O . ARG B 1 207 ? -17.209 -16.907 -92.228 1.00 30.94 207 ARG B O 1
ATOM 5089 N N . GLN B 1 208 ? -17.526 -15.868 -94.203 1.00 30.48 208 GLN B N 1
ATOM 5090 C CA . GLN B 1 208 ? -18.091 -14.642 -93.632 1.00 30.03 208 GLN B CA 1
ATOM 5091 C C . GLN B 1 208 ? -19.477 -14.911 -93.051 1.00 29.87 208 GLN B C 1
ATOM 5092 O O . GLN B 1 208 ? -19.780 -14.498 -91.934 1.00 29.74 208 GLN B O 1
ATOM 5098 N N . ALA B 1 209 ? -20.302 -15.619 -93.823 1.00 29.72 209 ALA B N 1
ATOM 5099 C CA . ALA B 1 209 ? -21.625 -16.067 -93.387 1.00 29.44 209 ALA B CA 1
ATOM 5100 C C . ALA B 1 209 ? -21.560 -16.983 -92.167 1.00 29.31 209 ALA B C 1
ATOM 5101 O O . ALA B 1 209 ? -22.462 -16.965 -91.328 1.00 29.30 209 ALA B O 1
ATOM 5103 N N . GLN B 1 210 ? -20.496 -17.782 -92.080 1.00 29.21 210 GLN B N 1
ATOM 5104 C CA . GLN B 1 210 ? -20.304 -18.711 -90.968 1.00 29.18 210 GLN B CA 1
ATOM 5105 C C . GLN B 1 210 ? -20.019 -17.999 -89.641 1.00 29.04 210 GLN B C 1
ATOM 5106 O O . GLN B 1 210 ? -20.577 -18.377 -88.608 1.00 29.28 210 GLN B O 1
ATOM 5112 N N . THR B 1 211 ? -19.160 -16.979 -89.674 1.00 28.74 211 THR B N 1
ATOM 5113 C CA . THR B 1 211 ? -18.807 -16.202 -88.479 1.00 28.60 211 THR B CA 1
ATOM 5114 C C . THR B 1 211 ? -20.031 -15.515 -87.880 1.00 28.63 211 THR B C 1
ATOM 5115 O O . THR B 1 211 ? -20.112 -15.321 -86.665 1.00 28.87 211 THR B O 1
ATOM 5119 N N . ALA B 1 212 ? -20.971 -15.142 -88.745 1.00 28.55 212 ALA B N 1
ATOM 5120 C CA . ALA B 1 212 ? -22.232 -14.544 -88.326 1.00 28.52 212 ALA B CA 1
ATOM 5121 C C . ALA B 1 212 ? -23.093 -15.534 -87.538 1.00 28.57 212 ALA B C 1
ATOM 5122 O O . ALA B 1 212 ? -23.698 -15.168 -86.529 1.00 28.72 212 ALA B O 1
ATOM 5124 N N . VAL B 1 213 ? -23.129 -16.785 -88.000 1.00 28.48 213 VAL B N 1
ATOM 5125 C CA . VAL B 1 213 ? -23.926 -17.848 -87.374 1.00 28.34 213 VAL B CA 1
ATOM 5126 C C . VAL B 1 213 ? -23.378 -18.243 -85.996 1.00 28.30 213 VAL B C 1
ATOM 5127 O O . VAL B 1 213 ? -24.124 -18.289 -85.015 1.00 28.07 213 VAL B O 1
ATOM 5131 N N . GLU B 1 214 ? -22.074 -18.518 -85.934 1.00 28.30 214 GLU B N 1
ATOM 5132 C CA . GLU B 1 214 ? -21.430 -18.974 -84.704 1.00 28.38 214 GLU B CA 1
ATOM 5133 C C . GLU B 1 214 ? -21.413 -17.899 -83.621 1.00 28.22 214 GLU B C 1
ATOM 5134 O O . GLU B 1 214 ? -21.417 -18.215 -82.430 1.00 28.36 214 GLU B O 1
ATOM 5140 N N . GLY B 1 215 ? -21.393 -16.635 -84.040 1.00 27.98 215 GLY B N 1
ATOM 5141 C CA . GLY B 1 215 ? -21.456 -15.503 -83.118 1.00 27.50 215 GLY B CA 1
ATOM 5142 C C . GLY B 1 215 ? -22.817 -15.368 -82.463 1.00 27.27 215 GLY B C 1
ATOM 5143 O O . GLY B 1 215 ? -22.912 -15.032 -81.284 1.00 27.38 215 GLY B O 1
ATOM 5144 N N . ALA B 1 216 ? -23.873 -15.629 -83.231 1.00 27.02 216 ALA B N 1
ATOM 5145 C CA . ALA B 1 216 ? -25.236 -15.625 -82.705 1.00 26.78 216 ALA B CA 1
ATOM 5146 C C . ALA B 1 216 ? -25.475 -16.833 -81.804 1.00 26.80 216 ALA B C 1
ATOM 5147 O O . ALA B 1 216 ? -26.249 -16.766 -80.848 1.00 26.93 216 ALA B O 1
ATOM 5149 N N . ARG B 1 217 ? -24.797 -17.932 -82.126 1.00 26.70 217 ARG B N 1
ATOM 5150 C CA . ARG B 1 217 ? -24.857 -19.180 -81.376 1.00 26.68 217 ARG B CA 1
ATOM 5151 C C . ARG B 1 217 ? -24.335 -18.989 -79.947 1.00 26.35 217 ARG B C 1
ATOM 5152 O O . ARG B 1 217 ? -24.895 -19.539 -78.997 1.00 26.19 217 ARG B O 1
ATOM 5160 N N . ALA B 1 218 ? -23.271 -18.197 -79.806 1.00 26.10 218 ALA B N 1
ATOM 5161 C CA . ALA B 1 218 ? -22.695 -17.866 -78.501 1.00 25.84 218 ALA B CA 1
ATOM 5162 C C . ALA B 1 218 ? -23.535 -16.846 -77.725 1.00 25.73 218 ALA B C 1
ATOM 5163 O O . ALA B 1 218 ? -23.564 -16.864 -76.493 1.00 25.70 218 ALA B O 1
ATOM 5165 N N . THR B 1 219 ? -24.212 -15.956 -78.446 1.00 25.54 219 THR B N 1
ATOM 5166 C CA . THR B 1 219 ? -25.081 -14.967 -77.818 1.00 25.48 219 THR B CA 1
ATOM 5167 C C . THR B 1 219 ? -26.340 -15.646 -77.273 1.00 25.50 219 THR B C 1
ATOM 5168 O O . THR B 1 219 ? -26.895 -15.228 -76.251 1.00 25.45 219 THR B O 1
ATOM 5172 N N . LEU B 1 220 ? -26.772 -16.701 -77.957 1.00 25.40 220 LEU B N 1
ATOM 5173 C CA . LEU B 1 220 ? -27.954 -17.445 -77.559 1.00 25.36 220 LEU B CA 1
ATOM 5174 C C . LEU B 1 220 ? -27.754 -18.123 -76.206 1.00 25.10 220 LEU B C 1
ATOM 5175 O O . LEU B 1 220 ? -28.619 -18.032 -75.335 1.00 25.27 220 LEU B O 1
ATOM 5180 N N . ALA B 1 221 ? -26.611 -18.780 -76.027 1.00 24.75 221 ALA B N 1
ATOM 5181 C CA . ALA B 1 221 ? -26.304 -19.473 -74.769 1.00 24.63 221 ALA B CA 1
ATOM 5182 C C . ALA B 1 221 ? -26.074 -18.512 -73.596 1.00 24.49 221 ALA B C 1
ATOM 5183 O O . ALA B 1 221 ? -26.307 -18.867 -72.441 1.00 24.44 221 ALA B O 1
ATOM 5185 N N . GLN B 1 222 ? -25.620 -17.300 -73.899 1.00 24.34 222 GLN B N 1
ATOM 5186 C CA . GLN B 1 222 ? -25.446 -16.267 -72.883 1.00 24.40 222 GLN B CA 1
ATOM 5187 C C . GLN B 1 222 ? -26.792 -15.769 -72.353 1.00 23.97 222 GLN B C 1
ATOM 5188 O O . GLN B 1 222 ? -27.007 -15.714 -71.138 1.00 23.64 222 GLN B O 1
ATOM 5194 N N . TYR B 1 223 ? -27.692 -15.414 -73.268 1.00 23.70 223 TYR B N 1
ATOM 5195 C CA . TYR B 1 223 ? -29.021 -14.930 -72.895 1.00 23.54 223 TYR B CA 1
ATOM 5196 C C . TYR B 1 223 ? -29.898 -16.026 -72.290 1.00 23.39 223 TYR B C 1
ATOM 5197 O O . TYR B 1 223 ? -30.802 -15.732 -71.511 1.00 23.55 223 TYR B O 1
ATOM 5206 N N . THR B 1 224 ? -29.624 -17.283 -72.642 1.00 23.10 224 THR B N 1
ATOM 5207 C CA . THR B 1 224 ? -30.285 -18.422 -72.012 1.00 22.70 224 THR B CA 1
ATOM 5208 C C . THR B 1 224 ? -29.893 -18.503 -70.531 1.00 22.80 224 THR B C 1
ATOM 5209 O O . THR B 1 224 ? -30.746 -18.743 -69.669 1.00 22.99 224 THR B O 1
ATOM 5213 N N . ARG B 1 225 ? -28.611 -18.283 -70.240 1.00 22.53 225 ARG B N 1
ATOM 5214 C CA . ARG B 1 225 ? -28.132 -18.212 -68.855 1.00 22.39 225 ARG B CA 1
ATOM 5215 C C . ARG B 1 225 ? -28.663 -16.984 -68.110 1.00 22.33 225 ARG B C 1
ATOM 5216 O O . ARG B 1 225 ? -29.154 -17.101 -66.986 1.00 22.37 225 ARG B O 1
ATOM 5224 N N . LEU B 1 226 ? -28.562 -15.815 -68.736 1.00 22.44 226 LEU B N 1
ATOM 5225 C CA . LEU B 1 226 ? -29.000 -14.562 -68.113 1.00 22.67 226 LEU B CA 1
ATOM 5226 C C . LEU B 1 226 ? -30.474 -14.567 -67.705 1.00 22.56 226 LEU B C 1
ATOM 5227 O O . LEU B 1 226 ? -30.820 -14.062 -66.637 1.00 22.45 226 LEU B O 1
ATOM 5232 N N . VAL B 1 227 ? -31.325 -15.148 -68.552 1.00 22.51 227 VAL B N 1
ATOM 5233 C CA . VAL B 1 227 ? -32.761 -15.256 -68.273 1.00 22.49 227 VAL B CA 1
ATOM 5234 C C . VAL B 1 227 ? -33.015 -16.059 -66.999 1.00 22.43 227 VAL B C 1
ATOM 5235 O O . VAL B 1 227 ? -33.785 -15.637 -66.133 1.00 22.39 227 VAL B O 1
ATOM 5239 N N . ALA B 1 228 ? -32.338 -17.200 -66.885 1.00 22.53 228 ALA B N 1
ATOM 5240 C CA . ALA B 1 228 ? -32.494 -18.096 -65.745 1.00 22.48 228 ALA B CA 1
ATOM 5241 C C . ALA B 1 228 ? -32.024 -17.451 -64.443 1.00 22.57 228 ALA B C 1
ATOM 5242 O O . ALA B 1 228 ? -32.665 -17.597 -63.399 1.00 22.54 228 ALA B O 1
ATOM 5244 N N . GLN B 1 229 ? -30.906 -16.735 -64.525 1.00 22.72 229 GLN B N 1
ATOM 5245 C CA . GLN B 1 229 ? -30.331 -16.026 -63.384 1.00 22.83 229 GLN B CA 1
ATOM 5246 C C . GLN B 1 229 ? -31.166 -14.802 -62.991 1.00 23.10 229 GLN B C 1
ATOM 5247 O O . GLN B 1 229 ? -31.156 -14.385 -61.831 1.00 23.32 229 GLN B O 1
ATOM 5253 N N . ASP B 1 230 ? -31.893 -14.238 -63.953 1.00 23.40 230 ASP B N 1
ATOM 5254 C CA . ASP B 1 230 ? -32.815 -13.135 -63.678 1.00 23.65 230 ASP B CA 1
ATOM 5255 C C . ASP B 1 230 ? -34.044 -13.602 -62.907 1.00 23.45 230 ASP B C 1
ATOM 5256 O O . ASP B 1 230 ? -34.607 -12.848 -62.118 1.00 23.26 230 ASP B O 1
ATOM 5261 N N . GLN B 1 231 ? -34.458 -14.843 -63.152 1.00 23.50 231 GLN B N 1
ATOM 5262 C CA . GLN B 1 231 ? -35.583 -15.446 -62.442 1.00 23.64 231 GLN B CA 1
ATOM 5263 C C . GLN B 1 231 ? -35.229 -15.804 -61.003 1.00 23.39 231 GLN B C 1
ATOM 5264 O O . GLN B 1 231 ? -36.044 -15.625 -60.101 1.00 23.55 231 GLN B O 1
ATOM 5270 N N . ASN B 1 232 ? -34.018 -16.316 -60.794 1.00 23.13 232 ASN B N 1
ATOM 5271 C CA . ASN B 1 232 ? -33.531 -16.639 -59.455 1.00 22.86 232 ASN B CA 1
ATOM 5272 C C . ASN B 1 232 ? -33.489 -15.413 -58.548 1.00 22.72 232 ASN B C 1
ATOM 5273 O O . ASN B 1 232 ? -33.867 -15.481 -57.373 1.00 22.56 232 ASN B O 1
ATOM 5278 N N . ALA B 1 233 ? -33.017 -14.302 -59.109 1.00 22.54 233 ALA B N 1
ATOM 5279 C CA . ALA B 1 233 ? -32.919 -13.028 -58.405 1.00 22.50 233 ALA B CA 1
ATOM 5280 C C . ALA B 1 233 ? -34.292 -12.462 -58.016 1.00 22.41 233 ALA B C 1
ATOM 5281 O O . ALA B 1 233 ? -34.440 -11.876 -56.943 1.00 22.05 233 ALA B O 1
ATOM 5283 N N . LEU B 1 234 ? -35.285 -12.643 -58.890 1.00 22.49 234 LEU B N 1
ATOM 5284 C CA . LEU B 1 234 ? -36.665 -12.217 -58.612 1.00 22.67 234 LEU B CA 1
ATOM 5285 C C . LEU B 1 234 ? -37.309 -13.064 -57.514 1.00 22.72 234 LEU B C 1
ATOM 5286 O O . LEU B 1 234 ? -38.007 -12.525 -56.651 1.00 22.99 234 LEU B O 1
ATOM 5291 N N . VAL B 1 235 ? -37.069 -14.378 -57.549 1.00 22.52 235 VAL B N 1
ATOM 5292 C CA . VAL B 1 235 ? -37.618 -15.310 -56.552 1.00 22.32 235 VAL B CA 1
ATOM 5293 C C . VAL B 1 235 ? -37.073 -15.025 -55.147 1.00 22.42 235 VAL B C 1
ATOM 5294 O O . VAL B 1 235 ? -37.807 -15.115 -54.160 1.00 22.66 235 VAL B O 1
ATOM 5298 N N . LEU B 1 236 ? -35.792 -14.674 -55.063 1.00 22.47 236 LEU B N 1
ATOM 5299 C CA . LEU B 1 236 ? -35.182 -14.257 -53.798 1.00 22.46 236 LEU B CA 1
ATOM 5300 C C . LEU B 1 236 ? -35.887 -13.026 -53.216 1.00 22.56 236 LEU B C 1
ATOM 5301 O O . LEU B 1 236 ? -36.129 -12.957 -52.006 1.00 22.59 236 LEU B O 1
ATOM 5306 N N . LEU B 1 237 ? -36.218 -12.069 -54.084 1.00 22.61 237 LEU B N 1
ATOM 5307 C CA . LEU B 1 237 ? -36.874 -10.828 -53.667 1.00 22.64 237 LEU B CA 1
ATOM 5308 C C . LEU B 1 237 ? -38.329 -11.052 -53.253 1.00 23.18 237 LEU B C 1
ATOM 5309 O O . LEU B 1 237 ? -38.828 -10.387 -52.344 1.00 23.10 237 LEU B O 1
ATOM 5314 N N . LEU B 1 238 ? -38.997 -11.993 -53.919 1.00 23.85 238 LEU B N 1
ATOM 5315 C CA . LEU B 1 238 ? -40.381 -12.348 -53.598 1.00 24.54 238 LEU B CA 1
ATOM 5316 C C . LEU B 1 238 ? -40.521 -12.973 -52.215 1.00 25.22 238 LEU B C 1
ATOM 5317 O O . LEU B 1 238 ? -41.482 -12.691 -51.503 1.00 25.33 238 LEU B O 1
ATOM 5322 N N . GLY B 1 239 ? -39.558 -13.814 -51.840 1.00 26.04 239 GLY B N 1
ATOM 5323 C CA . GLY B 1 239 ? -39.590 -14.515 -50.560 1.00 26.97 239 GLY B CA 1
ATOM 5324 C C . GLY B 1 239 ? -40.296 -15.848 -50.685 1.00 27.81 239 GLY B C 1
ATOM 5325 O O . GLY B 1 239 ? -40.524 -16.537 -49.691 1.00 27.99 239 GLY B O 1
ATOM 5326 N N . SER B 1 240 ? -40.654 -16.193 -51.918 1.00 28.69 240 SER B N 1
ATOM 5327 C CA . SER B 1 240 ? -41.241 -17.489 -52.262 1.00 29.64 240 SER B CA 1
ATOM 5328 C C . SER B 1 240 ? -41.159 -17.691 -53.776 1.00 30.10 240 SER B C 1
ATOM 5329 O O . SER B 1 240 ? -40.592 -16.859 -54.491 1.00 29.91 240 SER B O 1
ATOM 5332 N N . GLY B 1 241 ? -41.716 -18.801 -54.253 1.00 30.73 241 GLY B N 1
ATOM 5333 C CA . GLY B 1 241 ? -41.750 -19.098 -55.680 1.00 31.58 241 GLY B CA 1
ATOM 5334 C C . GLY B 1 241 ? -42.741 -18.229 -56.430 1.00 32.28 241 GLY B C 1
ATOM 5335 O O . GLY B 1 241 ? -43.596 -17.564 -55.828 1.00 32.26 241 GLY B O 1
ATOM 5336 N N . ILE B 1 242 ? -42.614 -18.233 -57.751 1.00 32.94 242 ILE B N 1
ATOM 5337 C CA . ILE B 1 242 ? -43.511 -17.489 -58.629 1.00 33.73 242 ILE B CA 1
ATOM 5338 C C . ILE B 1 242 ? -44.902 -18.145 -58.592 1.00 34.37 242 ILE B C 1
ATOM 5339 O O . ILE B 1 242 ? -45.011 -19.365 -58.745 1.00 34.42 242 ILE B O 1
ATOM 5344 N N . PRO B 1 243 ? -45.959 -17.341 -58.343 1.00 34.99 243 PRO B N 1
ATOM 5345 C CA . PRO B 1 243 ? -47.337 -17.836 -58.226 1.00 35.52 243 PRO B CA 1
ATOM 5346 C C . PRO B 1 243 ? -47.887 -18.460 -59.513 1.00 36.15 243 PRO B C 1
ATOM 5347 O O . PRO B 1 243 ? -47.486 -18.076 -60.617 1.00 36.09 243 PRO B O 1
ATOM 5351 N N . ALA B 1 244 ? -48.818 -19.399 -59.351 1.00 36.92 244 ALA B N 1
ATOM 5352 C CA . ALA B 1 244 ? -49.333 -20.215 -60.456 1.00 37.58 244 ALA B CA 1
ATOM 5353 C C . ALA B 1 244 ? -50.492 -19.610 -61.268 1.00 38.01 244 ALA B C 1
ATOM 5354 O O . ALA B 1 244 ? -50.734 -20.027 -62.404 1.00 38.16 244 ALA B O 1
ATOM 5356 N N . ASN B 1 245 ? -51.204 -18.639 -60.702 1.00 38.41 245 ASN B N 1
ATOM 5357 C CA . ASN B 1 245 ? -52.369 -18.075 -61.389 1.00 38.98 245 ASN B CA 1
ATOM 5358 C C . ASN B 1 245 ? -52.241 -16.581 -61.722 1.00 39.07 245 ASN B C 1
ATOM 5359 O O . ASN B 1 245 ? -53.219 -15.824 -61.653 1.00 39.15 245 ASN B O 1
ATOM 5364 N N . LEU B 1 246 ? -51.031 -16.178 -62.106 1.00 39.01 246 LEU B N 1
ATOM 5365 C CA . LEU B 1 246 ? -50.729 -14.787 -62.442 1.00 39.04 246 LEU B CA 1
ATOM 5366 C C . LEU B 1 246 ? -51.461 -14.310 -63.696 1.00 39.22 246 LEU B C 1
ATOM 5367 O O . LEU B 1 246 ? -51.582 -15.066 -64.669 1.00 39.15 246 LEU B O 1
ATOM 5372 N N . PRO B 1 247 ? -51.942 -13.049 -63.680 1.00 39.31 247 PRO B N 1
ATOM 5373 C CA . PRO B 1 247 ? -52.574 -12.450 -64.852 1.00 39.54 247 PRO B CA 1
ATOM 5374 C C . PRO B 1 247 ? -51.565 -12.220 -65.973 1.00 39.84 247 PRO B C 1
ATOM 5375 O O . PRO B 1 247 ? -50.351 -12.338 -65.753 1.00 40.04 247 PRO B O 1
ATOM 5379 N N . GLN B 1 248 ? -52.068 -11.898 -67.161 1.00 39.96 248 GLN B N 1
ATOM 5380 C CA . GLN B 1 248 ? -51.227 -11.653 -68.326 1.00 40.13 248 GLN B CA 1
ATOM 5381 C C . GLN B 1 248 ? -50.407 -10.373 -68.146 1.00 39.97 248 GLN B C 1
ATOM 5382 O O . GLN B 1 248 ? -50.951 -9.320 -67.797 1.00 39.97 248 GLN B O 1
ATOM 5388 N N . GLY B 1 249 ? -49.100 -10.478 -68.374 1.00 39.72 249 GLY B N 1
ATOM 5389 C CA . GLY B 1 249 ? -48.204 -9.326 -68.297 1.00 39.45 249 GLY B CA 1
ATOM 5390 C C . GLY B 1 249 ? -48.260 -8.457 -69.540 1.00 39.27 249 GLY B C 1
ATOM 5391 O O . GLY B 1 249 ? -48.868 -8.832 -70.540 1.00 39.29 249 GLY B O 1
ATOM 5392 N N . LEU B 1 250 ? -47.624 -7.289 -69.470 1.00 39.15 250 LEU B N 1
ATOM 5393 C CA . LEU B 1 250 ? -47.535 -6.370 -70.605 1.00 38.95 250 LEU B CA 1
ATOM 5394 C C . LEU B 1 250 ? -46.144 -6.389 -71.237 1.00 38.82 250 LEU B C 1
ATOM 5395 O O . LEU B 1 250 ? -45.146 -6.631 -70.555 1.00 38.79 250 LEU B O 1
ATOM 5400 N N . GLY B 1 251 ? -46.090 -6.121 -72.540 1.00 38.57 251 GLY B N 1
ATOM 5401 C CA . GLY B 1 251 ? -44.829 -6.064 -73.274 1.00 38.39 251 GLY B CA 1
ATOM 5402 C C . GLY B 1 251 ? -44.056 -4.780 -73.032 1.00 38.25 251 GLY B C 1
ATOM 5403 O O . GLY B 1 251 ? -44.614 -3.789 -72.556 1.00 38.20 251 GLY B O 1
ATOM 5404 N N . LEU B 1 252 ? -42.768 -4.800 -73.374 1.00 38.12 252 LEU B N 1
ATOM 5405 C CA . LEU B 1 252 ? -41.881 -3.649 -73.180 1.00 38.00 252 LEU B CA 1
ATOM 5406 C C . LEU B 1 252 ? -42.122 -2.503 -74.165 1.00 38.02 252 LEU B C 1
ATOM 5407 O O . LEU B 1 252 ? -41.614 -1.399 -73.972 1.00 37.96 252 LEU B O 1
ATOM 5412 N N . ASP B 1 253 ? -42.876 -2.772 -75.227 1.00 38.08 253 ASP B N 1
ATOM 5413 C CA . ASP B 1 253 ? -43.209 -1.741 -76.211 1.00 38.25 253 ASP B CA 1
ATOM 5414 C C . ASP B 1 253 ? -44.480 -0.979 -75.837 1.00 38.17 253 ASP B C 1
ATOM 5415 O O . ASP B 1 253 ? -44.827 0.016 -76.477 1.00 38.38 253 ASP B O 1
ATOM 5420 N N . GLN B 1 254 ? -45.155 -1.450 -74.790 1.00 37.99 254 GLN B N 1
ATOM 5421 C CA . GLN B 1 254 ? -46.401 -0.851 -74.311 1.00 37.83 254 GLN B CA 1
ATOM 5422 C C . GLN B 1 254 ? -46.138 0.112 -73.154 1.00 37.39 254 GLN B C 1
ATOM 5423 O O . GLN B 1 254 ? -45.068 0.073 -72.537 1.00 37.50 254 GLN B O 1
ATOM 5429 N N . THR B 1 255 ? -47.103 0.988 -72.882 1.00 36.84 255 THR B N 1
ATOM 5430 C CA . THR B 1 255 ? -47.007 1.925 -71.763 1.00 36.26 255 THR B CA 1
ATOM 5431 C C . THR B 1 255 ? -47.063 1.135 -70.454 1.00 35.92 255 THR B C 1
ATOM 5432 O O . THR B 1 255 ? -48.052 0.451 -70.174 1.00 35.95 255 THR B O 1
ATOM 5436 N N . LEU B 1 256 ? -45.996 1.233 -69.663 1.00 35.35 256 LEU B N 1
ATOM 5437 C CA . LEU B 1 256 ? -45.829 0.391 -68.476 1.00 34.87 256 LEU B CA 1
ATOM 5438 C C . LEU B 1 256 ? -45.980 1.122 -67.149 1.00 34.66 256 LEU B C 1
ATOM 5439 O O . LEU B 1 256 ? -46.451 0.549 -66.166 1.00 34.37 256 LEU B O 1
ATOM 5444 N N . LEU B 1 257 ? -45.570 2.385 -67.128 1.00 34.61 257 LEU B N 1
ATOM 5445 C CA . LEU B 1 257 ? -45.521 3.164 -65.902 1.00 34.57 257 LEU B CA 1
ATOM 5446 C C . LEU B 1 257 ? -46.315 4.458 -66.036 1.00 34.71 257 LEU B C 1
ATOM 5447 O O . LEU B 1 257 ? -46.314 5.088 -67.094 1.00 34.72 257 LEU B O 1
ATOM 5452 N N . THR B 1 258 ? -46.997 4.843 -64.960 1.00 34.74 258 THR B N 1
ATOM 5453 C CA . THR B 1 258 ? -47.689 6.126 -64.915 1.00 34.73 258 THR B CA 1
ATOM 5454 C C . THR B 1 258 ? -46.728 7.189 -64.368 1.00 34.74 258 THR B C 1
ATOM 5455 O O . THR B 1 258 ? -46.726 7.501 -63.172 1.00 34.68 258 THR B O 1
ATOM 5459 N N . GLU B 1 259 ? -45.908 7.717 -65.277 1.00 34.66 259 GLU B N 1
ATOM 5460 C CA . GLU B 1 259 ? -44.880 8.716 -64.995 1.00 34.61 259 GLU B CA 1
ATOM 5461 C C . GLU B 1 259 ? -45.297 9.722 -63.925 1.00 34.48 259 GLU B C 1
ATOM 5462 O O . GLU B 1 259 ? -46.322 10.394 -64.057 1.00 34.73 259 GLU B O 1
ATOM 5468 N N . VAL B 1 260 ? -44.475 9.839 -62.885 1.00 34.04 260 VAL B N 1
ATOM 5469 C CA . VAL B 1 260 ? -44.853 10.556 -61.673 1.00 33.56 260 VAL B CA 1
ATOM 5470 C C . VAL B 1 260 ? -44.360 12.021 -61.664 1.00 33.31 260 VAL B C 1
ATOM 5471 O O . VAL B 1 260 ? -43.221 12.295 -62.042 1.00 33.46 260 VAL B O 1
ATOM 5475 N N . PRO B 1 261 ? -45.231 12.972 -61.265 1.00 33.00 261 PRO B N 1
ATOM 5476 C CA . PRO B 1 261 ? -44.827 14.387 -61.210 1.00 32.65 261 PRO B CA 1
ATOM 5477 C C . PRO B 1 261 ? -43.810 14.667 -60.105 1.00 32.22 261 PRO B C 1
ATOM 5478 O O . PRO B 1 261 ? -43.943 14.147 -58.993 1.00 32.20 261 PRO B O 1
ATOM 5482 N N . ALA B 1 262 ? -42.818 15.500 -60.421 1.00 31.66 262 ALA B N 1
ATOM 5483 C CA . ALA B 1 262 ? -41.645 15.705 -59.569 1.00 31.08 262 ALA B CA 1
ATOM 5484 C C . ALA B 1 262 ? -41.915 16.530 -58.316 1.00 30.81 262 ALA B C 1
ATOM 5485 O O . ALA B 1 262 ? -41.348 16.258 -57.251 1.00 30.59 262 ALA B O 1
ATOM 5487 N N . GLY B 1 263 ? -42.768 17.543 -58.451 1.00 30.37 263 GLY B N 1
ATOM 5488 C CA . GLY B 1 263 ? -43.041 18.464 -57.358 1.00 29.93 263 GLY B CA 1
ATOM 5489 C C . GLY B 1 263 ? -41.869 19.382 -57.067 1.00 29.89 263 GLY B C 1
ATOM 5490 O O . GLY B 1 263 ? -40.975 19.568 -57.902 1.00 29.80 263 GLY B O 1
ATOM 5491 N N . LEU B 1 264 ? -41.876 19.958 -55.871 1.00 29.80 264 LEU B N 1
ATOM 5492 C CA . LEU B 1 264 ? -40.821 20.866 -55.447 1.00 29.68 264 LEU B CA 1
ATOM 5493 C C . LEU B 1 264 ? -39.897 20.171 -54.441 1.00 29.57 264 LEU B C 1
ATOM 5494 O O . LEU B 1 264 ? -40.358 19.327 -53.668 1.00 29.48 264 LEU B O 1
ATOM 5499 N N . PRO B 1 265 ? -38.590 20.513 -54.457 1.00 29.43 265 PRO B N 1
ATOM 5500 C CA . PRO B 1 265 ? -37.597 19.945 -53.538 1.00 29.49 265 PRO B CA 1
ATOM 5501 C C . PRO B 1 265 ? -38.038 19.877 -52.074 1.00 29.63 265 PRO B C 1
ATOM 5502 O O . PRO B 1 265 ? -37.607 18.971 -51.347 1.00 29.69 265 PRO B O 1
ATOM 5506 N N . SER B 1 266 ? -38.885 20.822 -51.658 1.00 29.60 266 SER B N 1
ATOM 5507 C CA . SER B 1 266 ? -39.367 20.919 -50.275 1.00 29.58 266 SER B CA 1
ATOM 5508 C C . SER B 1 266 ? -40.313 19.785 -49.870 1.00 29.68 266 SER B C 1
ATOM 5509 O O . SER B 1 266 ? -40.461 19.495 -48.684 1.00 29.57 266 SER B O 1
ATOM 5512 N N . ASP B 1 267 ? -40.947 19.151 -50.855 1.00 30.11 267 ASP B N 1
ATOM 5513 C CA . ASP B 1 267 ? -41.813 17.991 -50.619 1.00 30.58 267 ASP B CA 1
ATOM 5514 C C . ASP B 1 267 ? -41.065 16.819 -49.996 1.00 30.70 267 ASP B C 1
ATOM 5515 O O . ASP B 1 267 ? -41.666 15.996 -49.308 1.00 30.97 267 ASP B O 1
ATOM 5520 N N . LEU B 1 268 ? -39.760 16.745 -50.249 1.00 30.61 268 LEU B N 1
ATOM 5521 C CA . LEU B 1 268 ? -38.934 15.659 -49.730 1.00 30.82 268 LEU B CA 1
ATOM 5522 C C . LEU B 1 268 ? -38.861 15.671 -48.205 1.00 30.81 268 LEU B C 1
ATOM 5523 O O . LEU B 1 268 ? -38.871 14.611 -47.573 1.00 30.96 268 LEU B O 1
ATOM 5528 N N . LEU B 1 269 ? -38.819 16.871 -47.627 1.00 30.82 269 LEU B N 1
ATOM 5529 C CA . LEU B 1 269 ? -38.710 17.041 -46.174 1.00 31.00 269 LEU B CA 1
ATOM 5530 C C . LEU B 1 269 ? -39.948 16.552 -45.425 1.00 31.09 269 LEU B C 1
ATOM 5531 O O . LEU B 1 269 ? -39.875 16.242 -44.235 1.00 31.24 269 LEU B O 1
ATOM 5536 N N . GLN B 1 270 ? -41.078 16.485 -46.122 1.00 31.09 270 GLN B N 1
ATOM 5537 C CA . GLN B 1 270 ? -42.341 16.089 -45.510 1.00 31.33 270 GLN B CA 1
ATOM 5538 C C . GLN B 1 270 ? -42.721 14.636 -45.788 1.00 31.14 270 GLN B C 1
ATOM 5539 O O . GLN B 1 270 ? -43.472 14.037 -45.018 1.00 31.25 270 GLN B O 1
ATOM 5545 N N . ARG B 1 271 ? -42.199 14.070 -46.876 1.00 30.93 271 ARG B N 1
ATOM 5546 C CA . ARG B 1 271 ? -42.770 12.845 -47.442 1.00 30.77 271 ARG B CA 1
ATOM 5547 C C . ARG B 1 271 ? -41.816 11.671 -47.699 1.00 30.34 271 ARG B C 1
ATOM 5548 O O . ARG B 1 271 ? -42.257 10.514 -47.755 1.00 30.33 271 ARG B O 1
ATOM 5556 N N . ARG B 1 272 ? -40.528 11.962 -47.872 1.00 29.59 272 ARG B N 1
ATOM 5557 C CA . ARG B 1 272 ? -39.537 10.916 -48.109 1.00 28.75 272 ARG B CA 1
ATOM 5558 C C . ARG B 1 272 ? -39.101 10.280 -46.789 1.00 28.28 272 ARG B C 1
ATOM 5559 O O . ARG B 1 272 ? -38.486 10.951 -45.958 1.00 28.20 272 ARG B O 1
ATOM 5567 N N . PRO B 1 273 ? -39.413 8.979 -46.597 1.00 27.92 273 PRO B N 1
ATOM 5568 C CA . PRO B 1 273 ? -39.133 8.243 -45.350 1.00 27.62 273 PRO B CA 1
ATOM 5569 C C . PRO B 1 273 ? -37.675 8.308 -44.880 1.00 27.30 273 PRO B C 1
ATOM 5570 O O . PRO B 1 273 ? -37.416 8.248 -43.682 1.00 27.40 273 PRO B O 1
ATOM 5574 N N . ASP B 1 274 ? -36.744 8.432 -45.820 1.00 27.03 274 ASP B N 1
ATOM 5575 C CA . ASP B 1 274 ? -35.315 8.538 -45.516 1.00 26.74 274 ASP B CA 1
ATOM 5576 C C . ASP B 1 274 ? -34.988 9.799 -44.717 1.00 26.09 274 ASP B C 1
ATOM 5577 O O . ASP B 1 274 ? -34.221 9.757 -43.752 1.00 25.93 274 ASP B O 1
ATOM 5582 N N . ILE B 1 275 ? -35.572 10.917 -45.142 1.00 25.53 275 ILE B N 1
ATOM 5583 C CA . ILE B 1 275 ? -35.327 12.226 -44.539 1.00 25.06 275 ILE B CA 1
ATOM 5584 C C . ILE B 1 275 ? -36.035 12.341 -43.186 1.00 24.88 275 ILE B C 1
ATOM 5585 O O . ILE B 1 275 ? -35.447 12.805 -42.207 1.00 24.48 275 ILE B O 1
ATOM 5590 N N . LEU B 1 276 ? -37.292 11.899 -43.147 1.00 24.84 276 LEU B N 1
ATOM 5591 C CA . LEU B 1 276 ? -38.093 11.901 -41.924 1.00 24.86 276 LEU B CA 1
ATOM 5592 C C . LEU B 1 276 ? -37.465 11.026 -40.847 1.00 24.68 276 LEU B C 1
ATOM 5593 O O . LEU B 1 276 ? -37.570 11.331 -39.664 1.00 24.62 276 LEU B O 1
ATOM 5598 N N . GLU B 1 277 ? -36.809 9.946 -41.270 1.00 24.62 277 GLU B N 1
ATOM 5599 C CA . GLU B 1 277 ? -36.075 9.057 -40.365 1.00 24.41 277 GLU B CA 1
ATOM 5600 C C . GLU B 1 277 ? -34.927 9.783 -39.656 1.00 24.03 277 GLU B C 1
ATOM 5601 O O . GLU B 1 277 ? -34.798 9.699 -38.436 1.00 24.04 277 GLU B O 1
ATOM 5607 N N . ALA B 1 278 ? -34.109 10.498 -40.425 1.00 23.90 278 ALA B N 1
ATOM 5608 C CA . ALA B 1 278 ? -32.967 11.248 -39.887 1.00 23.71 278 ALA B CA 1
ATOM 5609 C C . ALA B 1 278 ? -33.380 12.452 -39.034 1.00 23.81 278 ALA B C 1
ATOM 5610 O O . ALA B 1 278 ? -32.606 12.912 -38.185 1.00 23.77 278 ALA B O 1
ATOM 5612 N N . GLU B 1 279 ? -34.586 12.968 -39.270 1.00 23.74 279 GLU B N 1
ATOM 5613 C CA . GLU B 1 279 ? -35.140 14.032 -38.437 1.00 23.87 279 GLU B CA 1
ATOM 5614 C C . GLU B 1 279 ? -35.502 13.518 -37.041 1.00 23.93 279 GLU B C 1
ATOM 5615 O O . GLU B 1 279 ? -35.169 14.151 -36.040 1.00 23.99 279 GLU B O 1
ATOM 5621 N N . HIS B 1 280 ? -36.183 12.374 -36.979 1.00 23.99 280 HIS B N 1
ATOM 5622 C CA . HIS B 1 280 ? -36.516 11.747 -35.704 1.00 23.88 280 HIS B CA 1
ATOM 5623 C C . HIS B 1 280 ? -35.272 11.384 -34.885 1.00 24.08 280 HIS B C 1
ATOM 5624 O O . HIS B 1 280 ? -35.274 11.524 -33.663 1.00 24.10 280 HIS B O 1
ATOM 5631 N N . GLN B 1 281 ? -34.210 10.947 -35.561 1.00 24.35 281 GLN B N 1
ATOM 5632 C CA . GLN B 1 281 ? -32.917 10.701 -34.912 1.00 24.67 281 GLN B CA 1
ATOM 5633 C C . GLN B 1 281 ? -32.324 11.988 -34.336 1.00 24.67 281 GLN B C 1
ATOM 5634 O O . GLN B 1 281 ? -31.716 11.973 -33.262 1.00 24.70 281 GLN B O 1
ATOM 5640 N N . LEU B 1 282 ? -32.505 13.092 -35.059 1.00 24.72 282 LEU B N 1
ATOM 5641 C CA . LEU B 1 282 ? -32.079 14.415 -34.597 1.00 24.89 282 LEU B CA 1
ATOM 5642 C C . LEU B 1 282 ? -32.855 14.831 -33.346 1.00 25.13 282 LEU B C 1
ATOM 5643 O O . LEU B 1 282 ? -32.265 15.308 -32.368 1.00 25.24 282 LEU B O 1
ATOM 5648 N N . MET B 1 283 ? -34.173 14.637 -33.386 1.00 25.29 283 MET B N 1
ATOM 5649 C CA . MET B 1 283 ? -35.052 14.948 -32.259 1.00 25.59 283 MET B CA 1
ATOM 5650 C C . MET B 1 283 ? -34.766 14.041 -31.056 1.00 25.56 283 MET B C 1
ATOM 5651 O O . MET B 1 283 ? -34.986 14.435 -29.911 1.00 25.50 283 MET B O 1
ATOM 5656 N N . ALA B 1 284 ? -34.275 12.833 -31.334 1.00 25.60 284 ALA B N 1
ATOM 5657 C CA . ALA B 1 284 ? -33.849 11.885 -30.304 1.00 25.55 284 ALA B CA 1
ATOM 5658 C C . ALA B 1 284 ? -32.561 12.332 -29.619 1.00 25.55 284 ALA B C 1
ATOM 5659 O O . ALA B 1 284 ? -32.415 12.186 -28.405 1.00 25.65 284 ALA B O 1
ATOM 5661 N N . ALA B 1 285 ? -31.626 12.863 -30.404 1.00 25.72 285 ALA B N 1
ATOM 5662 C CA . ALA B 1 285 ? -30.376 13.401 -29.870 1.00 25.90 285 ALA B CA 1
ATOM 5663 C C . ALA B 1 285 ? -30.629 14.657 -29.040 1.00 26.04 285 ALA B C 1
ATOM 5664 O O . ALA B 1 285 ? -30.034 14.833 -27.977 1.00 26.26 285 ALA B O 1
ATOM 5666 N N . ASN B 1 286 ? -31.516 15.520 -29.529 1.00 26.21 286 ASN B N 1
ATOM 5667 C CA . ASN B 1 286 ? -31.956 16.702 -28.789 1.00 26.52 286 ASN B CA 1
ATOM 5668 C C . ASN B 1 286 ? -32.437 16.357 -27.374 1.00 26.59 286 ASN B C 1
ATOM 5669 O O . ASN B 1 286 ? -32.125 17.065 -26.414 1.00 26.53 286 ASN B O 1
ATOM 5674 N N . ALA B 1 287 ? -33.179 15.254 -27.261 1.00 26.64 287 ALA B N 1
ATOM 5675 C CA . ALA B 1 287 ? -33.722 14.777 -25.989 1.00 26.66 287 ALA B CA 1
ATOM 5676 C C . ALA B 1 287 ? -32.656 14.255 -25.014 1.00 26.86 287 ALA B C 1
ATOM 5677 O O . ALA B 1 287 ? -32.835 14.351 -23.800 1.00 26.75 287 ALA B O 1
ATOM 5679 N N . SER B 1 288 ? -31.557 13.712 -25.541 1.00 27.16 288 SER B N 1
ATOM 5680 C CA . SER B 1 288 ? -30.432 13.250 -24.705 1.00 27.61 288 SER B CA 1
ATOM 5681 C C . SER B 1 288 ? -29.687 14.388 -23.983 1.00 27.76 288 SER B C 1
ATOM 5682 O O . SER B 1 288 ? -29.017 14.156 -22.972 1.00 27.81 288 SER B O 1
ATOM 5685 N N . ILE B 1 289 ? -29.807 15.607 -24.510 1.00 28.06 289 ILE B N 1
ATOM 5686 C CA . ILE B 1 289 ? -29.237 16.803 -23.879 1.00 28.19 289 ILE B CA 1
ATOM 5687 C C . ILE B 1 289 ? -30.000 17.134 -22.589 1.00 28.32 289 ILE B C 1
ATOM 5688 O O . ILE B 1 289 ? -29.406 17.595 -21.610 1.00 28.41 289 ILE B O 1
ATOM 5693 N N . GLY B 1 290 ? -31.308 16.873 -22.588 1.00 28.41 290 GLY B N 1
ATOM 5694 C CA . GLY B 1 290 ? -32.143 17.043 -21.395 1.00 28.39 290 GLY B CA 1
ATOM 5695 C C . GLY B 1 290 ? -31.757 16.141 -20.230 1.00 28.46 290 GLY B C 1
ATOM 5696 O O . GLY B 1 290 ? -31.898 16.524 -19.068 1.00 28.45 290 GLY B O 1
ATOM 5697 N N . ALA B 1 291 ? -31.274 14.942 -20.545 1.00 28.61 291 ALA B N 1
ATOM 5698 C CA . ALA B 1 291 ? -30.825 13.980 -19.537 1.00 28.75 291 ALA B CA 1
ATOM 5699 C C . ALA B 1 291 ? -29.395 14.254 -19.062 1.00 28.93 291 ALA B C 1
ATOM 5700 O O . ALA B 1 291 ? -29.013 13.862 -17.952 1.00 28.85 291 ALA B O 1
ATOM 5702 N N . ALA B 1 292 ? -28.608 14.913 -19.911 1.00 29.21 292 ALA B N 1
ATOM 5703 C CA . ALA B 1 292 ? -27.247 15.314 -19.559 1.00 29.41 292 ALA B CA 1
ATOM 5704 C C . ALA B 1 292 ? -27.238 16.577 -18.692 1.00 29.61 292 ALA B C 1
ATOM 5705 O O . ALA B 1 292 ? -26.466 16.665 -17.739 1.00 29.69 292 ALA B O 1
ATOM 5707 N N . ARG B 1 293 ? -28.092 17.545 -19.025 1.00 29.86 293 ARG B N 1
ATOM 5708 C CA . ARG B 1 293 ? -28.281 18.750 -18.204 1.00 30.32 293 ARG B CA 1
ATOM 5709 C C . ARG B 1 293 ? -28.801 18.407 -16.808 1.00 30.52 293 ARG B C 1
ATOM 5710 O O . ARG B 1 293 ? -28.328 18.955 -15.809 1.00 30.45 293 ARG B O 1
ATOM 5718 N N . ALA B 1 294 ? -29.769 17.492 -16.755 1.00 30.89 294 ALA B N 1
ATOM 5719 C CA . ALA B 1 294 ? -30.428 17.092 -15.512 1.00 31.32 294 ALA B CA 1
ATOM 5720 C C . ALA B 1 294 ? -29.477 16.489 -14.486 1.00 31.71 294 ALA B C 1
ATOM 5721 O O . ALA B 1 294 ? -29.774 16.489 -13.292 1.00 31.85 294 ALA B O 1
ATOM 5723 N N . ALA B 1 295 ? -28.335 15.991 -14.953 1.00 32.24 295 ALA B N 1
ATOM 5724 C CA . ALA B 1 295 ? -27.307 15.427 -14.078 1.00 32.77 295 ALA B CA 1
ATOM 5725 C C . ALA B 1 295 ? -26.617 16.478 -13.200 1.00 33.22 295 ALA B C 1
ATOM 5726 O O . ALA B 1 295 ? -26.026 16.140 -12.172 1.00 33.26 295 ALA B O 1
ATOM 5728 N N . PHE B 1 296 ? -26.694 17.744 -13.608 1.00 33.75 296 PHE B N 1
ATOM 5729 C CA . PHE B 1 296 ? -26.147 18.851 -12.822 1.00 34.31 296 PHE B CA 1
ATOM 5730 C C . PHE B 1 296 ? -27.047 19.210 -11.638 1.00 34.80 296 PHE B C 1
ATOM 5731 O O . PHE B 1 296 ? -26.594 19.809 -10.657 1.00 34.88 296 PHE B O 1
ATOM 5739 N N . PHE B 1 297 ? -28.317 18.829 -11.742 1.00 35.30 297 PHE B N 1
ATOM 5740 C CA . PHE B 1 297 ? -29.332 19.155 -10.746 1.00 35.93 297 PHE B CA 1
ATOM 5741 C C . PHE B 1 297 ? -29.496 18.038 -9.705 1.00 36.27 297 PHE B C 1
ATOM 5742 O O . PHE B 1 297 ? -29.067 16.905 -9.949 1.00 36.28 297 PHE B O 1
ATOM 5750 N N . PRO B 1 298 ? -30.101 18.355 -8.535 1.00 36.64 298 PRO B N 1
ATOM 5751 C CA . PRO B 1 298 ? -30.269 17.376 -7.454 1.00 36.92 298 PRO B CA 1
ATOM 5752 C C . PRO B 1 298 ? -31.001 16.098 -7.873 1.00 37.24 298 PRO B C 1
ATOM 5753 O O . PRO B 1 298 ? -31.999 16.151 -8.591 1.00 37.38 298 PRO B O 1
ATOM 5757 N N . SER B 1 299 ? -30.483 14.962 -7.421 1.00 37.65 299 SER B N 1
ATOM 5758 C CA . SER B 1 299 ? -31.075 13.656 -7.686 1.00 37.96 299 SER B CA 1
ATOM 5759 C C . SER B 1 299 ? -31.874 13.199 -6.467 1.00 38.08 299 SER B C 1
ATOM 5760 O O . SER B 1 299 ? -31.342 13.141 -5.357 1.00 38.31 299 SER B O 1
ATOM 5763 N N . ILE B 1 300 ? -33.148 12.880 -6.675 1.00 38.12 300 ILE B N 1
ATOM 5764 C CA . ILE B 1 300 ? -34.035 12.486 -5.577 1.00 38.03 300 ILE B CA 1
ATOM 5765 C C . ILE B 1 300 ? -34.407 11.005 -5.652 1.00 37.99 300 ILE B C 1
ATOM 5766 O O . ILE B 1 300 ? -34.907 10.525 -6.672 1.00 37.97 300 ILE B O 1
ATOM 5771 N N . SER B 1 301 ? -34.152 10.298 -4.554 1.00 37.92 301 SER B N 1
ATOM 5772 C CA . SER B 1 301 ? -34.382 8.860 -4.459 1.00 37.89 301 SER B CA 1
ATOM 5773 C C . SER B 1 301 ? -35.237 8.528 -3.235 1.00 37.81 301 SER B C 1
ATOM 5774 O O . SER B 1 301 ? -35.272 9.292 -2.267 1.00 37.74 301 SER B O 1
ATOM 5777 N N . LEU B 1 302 ? -35.925 7.388 -3.291 1.00 37.56 302 LEU B N 1
ATOM 5778 C CA . LEU B 1 302 ? -36.760 6.931 -2.185 1.00 37.36 302 LEU B CA 1
ATOM 5779 C C . LEU B 1 302 ? -36.784 5.411 -2.079 1.00 37.36 302 LEU B C 1
ATOM 5780 O O . LEU B 1 302 ? -37.005 4.710 -3.066 1.00 37.28 302 LEU B O 1
ATOM 5785 N N . THR B 1 303 ? -36.541 4.920 -0.868 1.00 37.43 303 THR B N 1
ATOM 5786 C CA . THR B 1 303 ? -36.765 3.523 -0.519 1.00 37.62 303 THR B CA 1
ATOM 5787 C C . THR B 1 303 ? -37.873 3.477 0.537 1.00 37.68 303 THR B C 1
ATOM 5788 O O . THR B 1 303 ? -37.731 4.038 1.627 1.00 37.69 303 THR B O 1
ATOM 5792 N N . ALA B 1 304 ? -38.980 2.824 0.200 1.00 37.72 304 ALA B N 1
ATOM 5793 C CA . ALA B 1 304 ? -40.144 2.777 1.081 1.00 37.78 304 ALA B CA 1
ATOM 5794 C C . ALA B 1 304 ? -40.846 1.428 1.023 1.00 37.79 304 ALA B C 1
ATOM 5795 O O . ALA B 1 304 ? -41.174 0.936 -0.056 1.00 37.88 304 ALA B O 1
ATOM 5797 N N . ASN B 1 305 ? -41.078 0.838 2.192 1.00 37.85 305 ASN B N 1
ATOM 5798 C CA . ASN B 1 305 ? -41.758 -0.452 2.287 1.00 37.86 305 ASN B CA 1
ATOM 5799 C C . ASN B 1 305 ? -42.596 -0.615 3.562 1.00 37.76 305 ASN B C 1
ATOM 5800 O O . ASN B 1 305 ? -42.582 0.246 4.442 1.00 37.66 305 ASN B O 1
ATOM 5805 N N . ALA B 1 306 ? -43.327 -1.725 3.638 1.00 37.72 306 ALA B N 1
ATOM 5806 C CA . ALA B 1 306 ? -44.116 -2.084 4.813 1.00 37.61 306 ALA B CA 1
ATOM 5807 C C . ALA B 1 306 ? -44.268 -3.600 4.890 1.00 37.57 306 ALA B C 1
ATOM 5808 O O . ALA B 1 306 ? -44.379 -4.271 3.866 1.00 37.51 306 ALA B O 1
ATOM 5810 N N . GLY B 1 307 ? -44.267 -4.135 6.105 1.00 37.68 307 GLY B N 1
ATOM 5811 C CA . GLY B 1 307 ? -44.449 -5.568 6.305 1.00 37.86 307 GLY B CA 1
ATOM 5812 C C . GLY B 1 307 ? -44.206 -6.051 7.722 1.00 38.02 307 GLY B C 1
ATOM 5813 O O . GLY B 1 307 ? -44.778 -5.526 8.676 1.00 37.78 307 GLY B O 1
ATOM 5814 N N . THR B 1 308 ? -43.353 -7.065 7.848 1.00 38.33 308 THR B N 1
ATOM 5815 C CA . THR B 1 308 ? -43.125 -7.743 9.119 1.00 38.79 308 THR B CA 1
ATOM 5816 C C . THR B 1 308 ? -41.649 -8.052 9.349 1.00 39.04 308 THR B C 1
ATOM 5817 O O . THR B 1 308 ? -40.932 -8.431 8.420 1.00 39.09 308 THR B O 1
ATOM 5821 N N . MET B 1 309 ? -41.209 -7.894 10.593 1.00 39.35 309 MET B N 1
ATOM 5822 C CA . MET B 1 309 ? -39.841 -8.224 10.982 1.00 39.85 309 MET B CA 1
ATOM 5823 C C . MET B 1 309 ? -39.793 -8.946 12.329 1.00 39.92 309 MET B C 1
ATOM 5824 O O . MET B 1 309 ? -40.630 -8.711 13.201 1.00 39.91 309 MET B O 1
ATOM 5829 N N . SER B 1 310 ? -38.809 -9.827 12.487 1.00 40.16 310 SER B N 1
ATOM 5830 C CA . SER B 1 310 ? -38.659 -10.609 13.712 1.00 40.56 310 SER B CA 1
ATOM 5831 C C . SER B 1 310 ? -37.226 -11.098 13.909 1.00 40.83 310 SER B C 1
ATOM 5832 O O . SER B 1 310 ? -36.476 -11.242 12.944 1.00 40.78 310 SER B O 1
ATOM 5835 N N . ARG B 1 311 ? -36.867 -11.352 15.167 1.00 41.31 311 ARG B N 1
ATOM 5836 C CA . ARG B 1 311 ? -35.588 -11.965 15.527 1.00 41.85 311 ARG B CA 1
ATOM 5837 C C . ARG B 1 311 ? -35.550 -13.440 15.129 1.00 42.11 311 ARG B C 1
ATOM 5838 O O . ARG B 1 311 ? -34.474 -14.028 14.985 1.00 42.08 311 ARG B O 1
ATOM 5846 N N . GLN B 1 312 ? -36.733 -14.033 14.970 1.00 42.58 312 GLN B N 1
ATOM 5847 C CA . GLN B 1 312 ? -36.871 -15.439 14.600 1.00 42.99 312 GLN B CA 1
ATOM 5848 C C . GLN B 1 312 ? -37.788 -15.595 13.393 1.00 43.15 312 GLN B C 1
ATOM 5849 O O . GLN B 1 312 ? -38.770 -14.868 13.252 1.00 43.24 312 GLN B O 1
ATOM 5855 N N . LEU B 1 313 ? -37.455 -16.554 12.533 1.00 43.40 313 LEU B N 1
ATOM 5856 C CA . LEU B 1 313 ? -38.195 -16.826 11.300 1.00 43.57 313 LEU B CA 1
ATOM 5857 C C . LEU B 1 313 ? -39.639 -17.248 11.588 1.00 43.76 313 LEU B C 1
ATOM 5858 O O . LEU B 1 313 ? -40.537 -17.034 10.769 1.00 43.71 313 LEU B O 1
ATOM 5863 N N . SER B 1 314 ? -39.843 -17.827 12.770 1.00 44.01 314 SER B N 1
ATOM 5864 C CA . SER B 1 314 ? -41.153 -18.268 13.244 1.00 44.18 314 SER B CA 1
ATOM 5865 C C . SER B 1 314 ? -42.079 -17.114 13.621 1.00 44.26 314 SER B C 1
ATOM 5866 O O . SER B 1 314 ? -43.303 -17.268 13.623 1.00 44.33 314 SER B O 1
ATOM 5869 N N . GLY B 1 315 ? -41.497 -15.963 13.942 1.00 44.42 315 GLY B N 1
ATOM 5870 C CA . GLY B 1 315 ? -42.272 -14.821 14.421 1.00 44.61 315 GLY B CA 1
ATOM 5871 C C . GLY B 1 315 ? -42.568 -13.756 13.389 1.00 44.68 315 GLY B C 1
ATOM 5872 O O . GLY B 1 315 ? -42.923 -12.632 13.747 1.00 44.79 315 GLY B O 1
ATOM 5873 N N . LEU B 1 316 ? -42.440 -14.116 12.113 1.00 44.79 316 LEU B N 1
ATOM 5874 C CA . LEU B 1 316 ? -42.554 -13.162 11.007 1.00 44.79 316 LEU B CA 1
ATOM 5875 C C . LEU B 1 316 ? -43.930 -12.507 10.842 1.00 44.86 316 LEU B C 1
ATOM 5876 O O . LEU B 1 316 ? -44.044 -11.287 10.948 1.00 45.14 316 LEU B O 1
ATOM 5881 N N . PHE B 1 317 ? -44.966 -13.306 10.590 1.00 44.67 317 PHE B N 1
ATOM 5882 C CA . PHE B 1 317 ? -46.297 -12.756 10.305 1.00 44.58 317 PHE B CA 1
ATOM 5883 C C . PHE B 1 317 ? -47.231 -12.699 11.522 1.00 44.68 317 PHE B C 1
ATOM 5884 O O . PHE B 1 317 ? -48.451 -12.610 11.372 1.00 44.64 317 PHE B O 1
ATOM 5892 N N . ASP B 1 318 ? -46.644 -12.723 12.717 1.00 44.76 318 ASP B N 1
ATOM 5893 C CA . ASP B 1 318 ? -47.397 -12.728 13.970 1.00 44.84 318 ASP B CA 1
ATOM 5894 C C . ASP B 1 318 ? -47.931 -11.334 14.316 1.00 44.75 318 ASP B C 1
ATOM 5895 O O . ASP B 1 318 ? -47.494 -10.334 13.741 1.00 44.70 318 ASP B O 1
ATOM 5900 N N . ALA B 1 319 ? -48.880 -11.279 15.251 1.00 44.60 319 ALA B N 1
ATOM 5901 C CA . ALA B 1 319 ? -49.444 -10.015 15.727 1.00 44.49 319 ALA B CA 1
ATOM 5902 C C . ALA B 1 319 ? -48.392 -9.166 16.440 1.00 44.42 319 ALA B C 1
ATOM 5903 O O . ALA B 1 319 ? -47.645 -9.664 17.290 1.00 44.49 319 ALA B O 1
ATOM 5905 N N . GLY B 1 320 ? -48.331 -7.887 16.078 1.00 44.27 320 GLY B N 1
ATOM 5906 C CA . GLY B 1 320 ? -47.369 -6.961 16.672 1.00 44.02 320 GLY B CA 1
ATOM 5907 C C . GLY B 1 320 ? -45.963 -7.061 16.103 1.00 43.87 320 GLY B C 1
ATOM 5908 O O . GLY B 1 320 ? -45.018 -6.517 16.676 1.00 43.95 320 GLY B O 1
ATOM 5909 N N . SER B 1 321 ? -45.822 -7.756 14.975 1.00 43.64 321 SER B N 1
ATOM 5910 C CA . SER B 1 321 ? -44.534 -7.865 14.287 1.00 43.25 321 SER B CA 1
ATOM 5911 C C . SER B 1 321 ? -44.428 -6.896 13.102 1.00 43.01 321 SER B C 1
ATOM 5912 O O . SER B 1 321 ? -43.524 -7.016 12.277 1.00 43.02 321 SER B O 1
ATOM 5915 N N . GLY B 1 322 ? -45.347 -5.932 13.041 1.00 42.77 322 GLY B N 1
ATOM 5916 C CA . GLY B 1 322 ? -45.405 -4.954 11.954 1.00 42.61 322 GLY B CA 1
ATOM 5917 C C . GLY B 1 322 ? -44.227 -3.998 11.883 1.00 42.50 322 GLY B C 1
ATOM 5918 O O . GLY B 1 322 ? -43.685 -3.587 12.909 1.00 42.31 322 GLY B O 1
ATOM 5919 N N . SER B 1 323 ? -43.839 -3.646 10.658 1.00 42.62 323 SER B N 1
ATOM 5920 C CA . SER B 1 323 ? -42.724 -2.730 10.407 1.00 42.68 323 SER B CA 1
ATOM 5921 C C . SER B 1 323 ? -42.891 -1.961 9.095 1.00 42.78 323 SER B C 1
ATOM 5922 O O . SER B 1 323 ? -43.584 -2.414 8.182 1.00 42.65 323 SER B O 1
ATOM 5925 N N . TRP B 1 324 ? -42.267 -0.786 9.022 1.00 42.96 324 TRP B N 1
ATOM 5926 C CA . TRP B 1 324 ? -42.210 0.003 7.792 1.00 43.10 324 TRP B CA 1
ATOM 5927 C C . TRP B 1 324 ? -40.863 0.711 7.675 1.00 42.97 324 TRP B C 1
ATOM 5928 O O . TRP B 1 324 ? -40.106 0.770 8.643 1.00 43.04 324 TRP B O 1
ATOM 5939 N N . LEU B 1 325 ? -40.568 1.241 6.490 1.00 42.77 325 LEU B N 1
ATOM 5940 C CA . LEU B 1 325 ? -39.354 2.025 6.269 1.00 42.58 325 LEU B CA 1
ATOM 5941 C C . LEU B 1 325 ? -39.626 3.188 5.323 1.00 42.44 325 LEU B C 1
ATOM 5942 O O . LEU B 1 325 ? -40.337 3.039 4.333 1.00 42.46 325 LEU B O 1
ATOM 5947 N N . PHE B 1 326 ? -39.063 4.347 5.650 1.00 42.36 326 PHE B N 1
ATOM 5948 C CA . PHE B 1 326 ? -39.112 5.520 4.784 1.00 42.26 326 PHE B CA 1
ATOM 5949 C C . PHE B 1 326 ? -37.715 6.131 4.737 1.00 42.15 326 PHE B C 1
ATOM 5950 O O . PHE B 1 326 ? -37.231 6.674 5.732 1.00 41.96 326 PHE B O 1
ATOM 5958 N N . GLN B 1 327 ? -37.073 6.026 3.575 1.00 42.20 327 GLN B N 1
ATOM 5959 C CA . GLN B 1 327 ? -35.659 6.351 3.434 1.00 42.25 327 GLN B CA 1
ATOM 5960 C C . GLN B 1 327 ? -35.370 7.191 2.182 1.00 42.42 327 GLN B C 1
ATOM 5961 O O . GLN B 1 327 ? -34.747 6.691 1.238 1.00 42.43 327 GLN B O 1
ATOM 5967 N N . PRO B 1 328 ? -35.809 8.472 2.172 1.00 42.50 328 PRO B N 1
ATOM 5968 C CA . PRO B 1 328 ? -35.541 9.343 1.026 1.00 42.57 328 PRO B CA 1
ATOM 5969 C C . PRO B 1 328 ? -34.086 9.820 0.976 1.00 42.68 328 PRO B C 1
ATOM 5970 O O . PRO B 1 328 ? -33.411 9.870 2.010 1.00 42.75 328 PRO B O 1
ATOM 5974 N N . SER B 1 329 ? -33.619 10.158 -0.224 1.00 42.62 329 SER B N 1
ATOM 5975 C CA . SER B 1 329 ? -32.244 10.607 -0.438 1.00 42.59 329 SER B CA 1
ATOM 5976 C C . SER B 1 329 ? -32.175 11.694 -1.503 1.00 42.48 329 SER B C 1
ATOM 5977 O O . SER B 1 329 ? -32.893 11.646 -2.503 1.00 42.48 329 SER B O 1
ATOM 5980 N N . ILE B 1 330 ? -31.304 12.672 -1.280 1.00 42.34 330 ILE B N 1
ATOM 5981 C CA . ILE B 1 330 ? -31.042 13.715 -2.267 1.00 42.26 330 ILE B CA 1
ATOM 5982 C C . ILE B 1 330 ? -29.532 13.936 -2.418 1.00 42.20 330 ILE B C 1
ATOM 5983 O O . ILE B 1 330 ? -28.805 14.053 -1.426 1.00 42.06 330 ILE B O 1
ATOM 5988 N N . ASN B 1 331 ? -29.072 13.962 -3.666 1.00 42.04 331 ASN B N 1
ATOM 5989 C CA . ASN B 1 331 ? -27.664 14.188 -3.965 1.00 42.00 331 ASN B CA 1
ATOM 5990 C C . ASN B 1 331 ? -27.470 15.279 -5.009 1.00 41.92 331 ASN B C 1
ATOM 5991 O O . ASN B 1 331 ? -28.002 15.192 -6.114 1.00 41.94 331 ASN B O 1
ATOM 5996 N N . LEU B 1 332 ? -26.709 16.304 -4.640 1.00 41.95 332 LEU B N 1
ATOM 5997 C CA . LEU B 1 332 ? -26.357 17.388 -5.548 1.00 41.98 332 LEU B CA 1
ATOM 5998 C C . LEU B 1 332 ? -24.844 17.395 -5.766 1.00 41.94 332 LEU B C 1
ATOM 5999 O O . LEU B 1 332 ? -24.089 17.689 -4.837 1.00 41.96 332 LEU B O 1
ATOM 6004 N N . PRO B 1 333 ? -24.397 17.050 -6.990 1.00 41.92 333 PRO B N 1
ATOM 6005 C CA . PRO B 1 333 ? -22.970 17.037 -7.329 1.00 41.90 333 PRO B CA 1
ATOM 6006 C C . PRO B 1 333 ? -22.318 18.419 -7.225 1.00 41.85 333 PRO B C 1
ATOM 6007 O O . PRO B 1 333 ? -22.895 19.415 -7.673 1.00 41.88 333 PRO B O 1
ATOM 6011 N N . ILE B 1 334 ? -21.131 18.462 -6.625 1.00 41.72 334 ILE B N 1
ATOM 6012 C CA . ILE B 1 334 ? -20.367 19.701 -6.469 1.00 41.64 334 ILE B CA 1
ATOM 6013 C C . ILE B 1 334 ? -19.089 19.617 -7.304 1.00 41.52 334 ILE B C 1
ATOM 6014 O O . ILE B 1 334 ? -18.899 20.396 -8.240 1.00 41.58 334 ILE B O 1
ATOM 6019 N N . PHE B 1 335 ? -18.249 18.627 -7.061 1.00 41.32 335 PHE B N 1
ATOM 6020 C CA . PHE B 1 335 ? -17.035 18.405 -7.833 1.00 41.00 335 PHE B CA 1
ATOM 6021 C C . PHE B 1 335 ? -16.938 17.081 -8.556 1.00 40.72 335 PHE B C 1
ATOM 6022 O O . PHE B 1 335 ? -16.857 16.064 -7.946 1.00 40.68 335 PHE B O 1
ATOM 6030 N N . THR B 1 336 ? -16.890 17.125 -9.872 1.00 40.41 336 THR B N 1
ATOM 6031 C CA . THR B 1 336 ? -16.725 15.932 -10.665 1.00 40.08 336 THR B CA 1
ATOM 6032 C C . THR B 1 336 ? -15.467 15.826 -11.489 1.00 39.87 336 THR B C 1
ATOM 6033 O O . THR B 1 336 ? -15.346 14.901 -12.223 1.00 40.03 336 THR B O 1
ATOM 6037 N N . ALA B 1 337 ? -14.531 16.734 -11.400 1.00 39.29 337 ALA B N 1
ATOM 6038 C CA . ALA B 1 337 ? -13.345 16.563 -12.239 1.00 38.76 337 ALA B CA 1
ATOM 6039 C C . ALA B 1 337 ? -13.665 16.824 -13.718 1.00 38.35 337 ALA B C 1
ATOM 6040 O O . ALA B 1 337 ? -12.916 16.413 -14.610 1.00 38.31 337 ALA B O 1
ATOM 6042 N N . GLY B 1 338 ? -14.793 17.459 -13.973 1.00 37.75 338 GLY B N 1
ATOM 6043 C CA . GLY B 1 338 ? -15.232 17.714 -15.320 1.00 37.09 338 GLY B CA 1
ATOM 6044 C C . GLY B 1 338 ? -16.019 16.638 -16.031 1.00 36.58 338 GLY B C 1
ATOM 6045 O O . GLY B 1 338 ? -16.228 16.732 -17.205 1.00 36.62 338 GLY B O 1
ATOM 6046 N N . SER B 1 339 ? -16.421 15.611 -15.310 1.00 36.04 339 SER B N 1
ATOM 6047 C CA . SER B 1 339 ? -17.223 14.511 -15.845 1.00 35.49 339 SER B CA 1
ATOM 6048 C C . SER B 1 339 ? -18.556 14.937 -16.431 1.00 35.08 339 SER B C 1
ATOM 6049 O O . SER B 1 339 ? -18.885 14.593 -17.506 1.00 35.03 339 SER B O 1
ATOM 6052 N N . LEU B 1 340 ? -19.315 15.690 -15.680 1.00 34.63 340 LEU B N 1
ATOM 6053 C CA . LEU B 1 340 ? -20.689 16.016 -16.054 1.00 34.26 340 LEU B CA 1
ATOM 6054 C C . LEU B 1 340 ? -20.796 16.890 -17.298 1.00 34.05 340 LEU B C 1
ATOM 6055 O O . LEU B 1 340 ? -21.683 16.676 -18.127 1.00 33.99 340 LEU B O 1
ATOM 6060 N N . ARG B 1 341 ? -19.904 17.872 -17.424 1.00 33.80 341 ARG B N 1
ATOM 6061 C CA . ARG B 1 341 ? -19.914 18.770 -18.578 1.00 33.52 341 ARG B CA 1
ATOM 6062 C C . ARG B 1 341 ? -19.390 18.085 -19.841 1.00 32.91 341 ARG B C 1
ATOM 6063 O O . ARG B 1 341 ? -19.792 18.440 -20.947 1.00 33.03 341 ARG B O 1
ATOM 6071 N N . ALA B 1 342 ? -18.503 17.106 -19.670 1.00 32.24 342 ALA B N 1
ATOM 6072 C CA . ALA B 1 342 ? -18.014 16.296 -20.790 1.00 31.53 342 ALA B CA 1
ATOM 6073 C C . ALA B 1 342 ? -19.126 15.404 -21.343 1.00 31.10 342 ALA B C 1
ATOM 6074 O O . ALA B 1 342 ? -19.231 15.213 -22.555 1.00 30.94 342 ALA B O 1
ATOM 6076 N N . SER B 1 343 ? -19.950 14.868 -20.444 1.00 30.53 343 SER B N 1
ATOM 6077 C CA . SER B 1 343 ? -21.142 14.120 -20.826 1.00 30.11 343 SER B CA 1
ATOM 6078 C C . SER B 1 343 ? -22.133 15.009 -21.582 1.00 29.93 343 SER B C 1
ATOM 6079 O O . SER B 1 343 ? -22.756 14.562 -22.552 1.00 29.86 343 SER B O 1
ATOM 6082 N N . LEU B 1 344 ? -22.265 16.262 -21.138 1.00 29.49 344 LEU B N 1
ATOM 6083 C CA . LEU B 1 344 ? -23.137 17.240 -21.792 1.00 29.18 344 LEU B CA 1
ATOM 6084 C C . LEU B 1 344 ? -22.589 17.680 -23.149 1.00 28.89 344 LEU B C 1
ATOM 6085 O O . LEU B 1 344 ? -23.347 17.812 -24.114 1.00 28.84 344 LEU B O 1
ATOM 6090 N N . ASP B 1 345 ? -21.279 17.912 -23.214 1.00 28.61 345 ASP B N 1
ATOM 6091 C CA . ASP B 1 345 ? -20.601 18.199 -24.478 1.00 28.43 345 ASP B CA 1
ATOM 6092 C C . ASP B 1 345 ? -20.845 17.073 -25.484 1.00 28.07 345 ASP B C 1
ATOM 6093 O O . ASP B 1 345 ? -21.189 17.338 -26.632 1.00 28.21 345 ASP B O 1
ATOM 6098 N N . TYR B 1 346 ? -20.689 15.828 -25.030 1.00 27.63 346 TYR B N 1
ATOM 6099 C CA . TYR B 1 346 ? -20.944 14.630 -25.842 1.00 27.31 346 TYR B CA 1
ATOM 6100 C C . TYR B 1 346 ? -22.363 14.611 -26.406 1.00 26.94 346 TYR B C 1
ATOM 6101 O O . TYR B 1 346 ? -22.559 14.347 -27.594 1.00 26.84 346 TYR B O 1
ATOM 6110 N N . ALA B 1 347 ? -23.337 14.889 -25.538 1.00 26.50 347 ALA B N 1
ATOM 6111 C CA . ALA B 1 347 ? -24.740 15.045 -25.923 1.00 26.10 347 ALA B CA 1
ATOM 6112 C C . ALA B 1 347 ? -24.942 16.117 -26.992 1.00 25.80 347 ALA B C 1
ATOM 6113 O O . ALA B 1 347 ? -25.701 15.916 -27.938 1.00 25.56 347 ALA B O 1
ATOM 6115 N N . LYS B 1 348 ? -24.254 17.247 -26.838 1.00 25.64 348 LYS B N 1
ATOM 6116 C CA . LYS B 1 348 ? -24.367 18.364 -27.780 1.00 25.53 348 LYS B CA 1
ATOM 6117 C C . LYS B 1 348 ? -23.673 18.072 -29.108 1.00 25.06 348 LYS B C 1
ATOM 6118 O O . LYS B 1 348 ? -24.116 18.530 -30.160 1.00 25.40 348 LYS B O 1
ATOM 6124 N N . ILE B 1 349 ? -22.590 17.304 -29.051 1.00 24.64 349 ILE B N 1
ATOM 6125 C CA . ILE B 1 349 ? -21.877 16.853 -30.251 1.00 24.27 349 ILE B CA 1
ATOM 6126 C C . ILE B 1 349 ? -22.738 15.885 -31.083 1.00 23.98 349 ILE B C 1
ATOM 6127 O O . ILE B 1 349 ? -22.786 15.988 -32.310 1.00 24.02 349 ILE B O 1
ATOM 6132 N N . GLN B 1 350 ? -23.425 14.965 -30.409 1.00 23.69 350 GLN B N 1
ATOM 6133 C CA . GLN B 1 350 ? -24.305 13.996 -31.074 1.00 23.53 350 GLN B CA 1
ATOM 6134 C C . GLN B 1 350 ? -25.441 14.653 -31.860 1.00 23.53 350 GLN B C 1
ATOM 6135 O O . GLN B 1 350 ? -25.808 14.183 -32.942 1.00 23.49 350 GLN B O 1
ATOM 6141 N N . LYS B 1 351 ? -25.993 15.734 -31.313 1.00 23.54 351 LYS B N 1
ATOM 6142 C CA . LYS B 1 351 ? -27.045 16.484 -31.991 1.00 23.48 351 LYS B CA 1
ATOM 6143 C C . LYS B 1 351 ? -26.502 17.126 -33.266 1.00 23.33 351 LYS B C 1
ATOM 6144 O O . LYS B 1 351 ? -27.182 17.133 -34.296 1.00 23.49 351 LYS B O 1
ATOM 6150 N N . ASP B 1 352 ? -25.278 17.648 -33.186 1.00 23.06 352 ASP B N 1
ATOM 6151 C CA . ASP B 1 352 ? -24.590 18.217 -34.344 1.00 23.00 352 ASP B CA 1
ATOM 6152 C C . ASP B 1 352 ? -24.282 17.164 -35.408 1.00 22.55 352 ASP B C 1
ATOM 6153 O O . ASP B 1 352 ? -24.413 17.433 -36.602 1.00 22.61 352 ASP B O 1
ATOM 6158 N N . ILE B 1 353 ? -23.864 15.976 -34.973 1.00 22.21 353 ILE B N 1
ATOM 6159 C CA . ILE B 1 353 ? -23.710 14.826 -35.870 1.00 21.97 353 ILE B C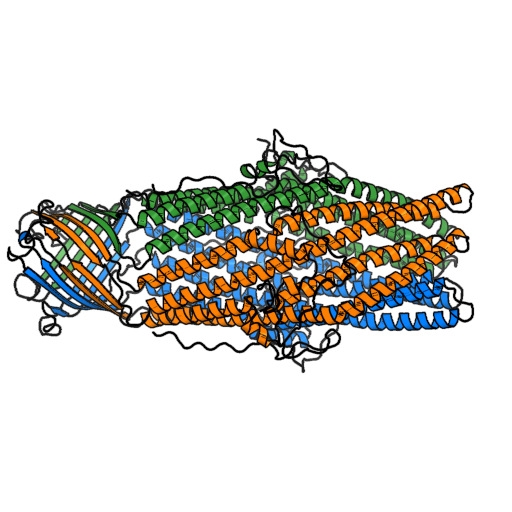A 1
ATOM 6160 C C . ILE B 1 353 ? -25.032 14.540 -36.594 1.00 21.85 353 ILE B C 1
ATOM 6161 O O . ILE B 1 353 ? -25.058 14.388 -37.814 1.00 22.11 353 ILE B O 1
ATOM 6166 N N . ASN B 1 354 ? -26.124 14.501 -35.838 1.00 21.69 354 ASN B N 1
ATOM 6167 C CA . ASN B 1 354 ? -27.448 14.238 -36.397 1.00 21.71 354 ASN B CA 1
ATOM 6168 C C . ASN B 1 354 ? -28.018 15.347 -37.282 1.00 21.68 354 ASN B C 1
ATOM 6169 O O . ASN B 1 354 ? -28.810 15.067 -38.181 1.00 21.77 354 ASN B O 1
ATOM 6174 N N . VAL B 1 355 ? -27.621 16.595 -37.023 1.00 21.47 355 VAL B N 1
ATOM 6175 C CA . VAL B 1 355 ? -27.984 17.723 -37.888 1.00 21.32 355 VAL B CA 1
ATOM 6176 C C . VAL B 1 355 ? -27.316 17.527 -39.245 1.00 21.20 355 VAL B C 1
ATOM 6177 O O . VAL B 1 355 ? -27.970 17.612 -40.291 1.00 21.14 355 VAL B O 1
ATOM 6181 N N . ALA B 1 356 ? -26.012 17.246 -39.199 1.00 21.13 356 ALA B N 1
ATOM 6182 C CA . ALA B 1 356 ? -25.185 16.976 -40.379 1.00 20.88 356 ALA B CA 1
ATOM 6183 C C . ALA B 1 356 ? -25.660 15.761 -41.172 1.00 20.72 356 ALA B C 1
ATOM 6184 O O . ALA B 1 356 ? -25.587 15.753 -42.398 1.00 20.75 356 ALA B O 1
ATOM 6186 N N . GLN B 1 357 ? -26.146 14.738 -40.474 1.00 20.65 357 GLN B N 1
ATOM 6187 C CA . GLN B 1 357 ? -26.725 13.567 -41.139 1.00 20.68 357 GLN B CA 1
ATOM 6188 C C . GLN B 1 357 ? -28.097 13.860 -41.739 1.00 20.35 357 GLN B C 1
ATOM 6189 O O . GLN B 1 357 ? -28.415 13.381 -42.826 1.00 20.21 357 GLN B O 1
ATOM 6195 N N . TYR B 1 358 ? -28.894 14.665 -41.043 1.00 20.31 358 TYR B N 1
ATOM 6196 C CA . TYR B 1 358 ? -30.190 15.099 -41.566 1.00 20.36 358 TYR B CA 1
ATOM 6197 C C . TYR B 1 358 ? -30.029 15.890 -42.865 1.00 20.66 358 TYR B C 1
ATOM 6198 O O . TYR B 1 358 ? -30.790 15.692 -43.814 1.00 20.77 358 TYR B O 1
ATOM 6207 N N . GLU B 1 359 ? -29.027 16.771 -42.898 1.00 21.18 359 GLU B N 1
ATOM 6208 C CA . GLU B 1 359 ? -28.726 17.593 -44.070 1.00 21.61 359 GLU B CA 1
ATOM 6209 C C . GLU B 1 359 ? -28.219 16.761 -45.243 1.00 21.44 359 GLU B C 1
ATOM 6210 O O . GLU B 1 359 ? -28.605 17.002 -46.387 1.00 21.56 359 GLU B O 1
ATOM 6216 N N . LYS B 1 360 ? -27.358 15.785 -44.958 1.00 21.49 360 LYS B N 1
ATOM 6217 C CA . LYS B 1 360 ? -26.839 14.882 -45.991 1.00 21.39 360 LYS B CA 1
ATOM 6218 C C . LYS B 1 360 ? -27.942 14.041 -46.624 1.00 20.87 360 LYS B C 1
ATOM 6219 O O . LYS B 1 360 ? -27.931 13.810 -47.836 1.00 21.00 360 LYS B O 1
ATOM 6225 N N . ALA B 1 361 ? -28.893 13.593 -45.806 1.00 20.32 361 ALA B N 1
ATOM 6226 C CA . ALA B 1 361 ? -30.032 12.817 -46.299 1.00 19.94 361 ALA B CA 1
ATOM 6227 C C . ALA B 1 361 ? -30.861 13.598 -47.312 1.00 19.67 361 ALA B C 1
ATOM 6228 O O . ALA B 1 361 ? -31.419 13.009 -48.238 1.00 19.91 361 ALA B O 1
ATOM 6230 N N . ILE B 1 362 ? -30.937 14.918 -47.128 1.00 19.26 362 ILE B N 1
ATOM 6231 C CA . ILE B 1 362 ? -31.650 15.802 -48.056 1.00 18.83 362 ILE B CA 1
ATOM 6232 C C . ILE B 1 362 ? -30.821 16.052 -49.316 1.00 18.67 362 ILE B C 1
ATOM 6233 O O . ILE B 1 362 ? -31.352 16.054 -50.429 1.00 18.47 362 ILE B O 1
ATOM 6238 N N . GLN B 1 363 ? -29.519 16.258 -49.135 1.00 18.61 363 GLN B N 1
ATOM 6239 C CA . GLN B 1 363 ? -28.603 16.451 -50.259 1.00 18.54 363 GLN B CA 1
ATOM 6240 C C . GLN B 1 363 ? -28.550 15.208 -51.152 1.00 18.61 363 GLN B C 1
ATOM 6241 O O . GLN B 1 363 ? -28.625 15.320 -52.374 1.00 18.54 363 GLN B O 1
ATOM 6247 N N . THR B 1 364 ? -28.456 14.031 -50.533 1.00 18.92 364 THR B N 1
ATOM 6248 C CA . THR B 1 364 ? -28.499 12.746 -51.256 1.00 19.35 364 THR B CA 1
ATOM 6249 C C . THR B 1 364 ? -29.825 12.551 -52.007 1.00 19.55 364 THR B C 1
ATOM 6250 O O . THR B 1 364 ? -29.849 12.025 -53.122 1.00 19.61 364 THR B O 1
ATOM 6254 N N . ALA B 1 365 ? -30.919 12.992 -51.394 1.00 19.94 365 ALA B N 1
ATOM 6255 C CA . ALA B 1 365 ? -32.250 12.858 -51.984 1.00 20.10 365 ALA B CA 1
ATOM 6256 C C . ALA B 1 365 ? -32.426 13.774 -53.195 1.00 20.45 365 ALA B C 1
ATOM 6257 O O . ALA B 1 365 ? -33.086 13.406 -54.162 1.00 20.54 365 ALA B O 1
ATOM 6259 N N . PHE B 1 366 ? -31.829 14.962 -53.134 1.00 20.95 366 PHE B N 1
ATOM 6260 C CA . PHE B 1 366 ? -31.862 15.915 -54.244 1.00 21.52 366 PHE B CA 1
ATOM 6261 C C . PHE B 1 366 ? -31.083 15.353 -55.431 1.00 21.47 366 PHE B C 1
ATOM 6262 O O . PHE B 1 366 ? -31.537 15.428 -56.573 1.00 21.69 366 PHE B O 1
ATOM 6270 N N . GLN B 1 367 ? -29.919 14.777 -55.142 1.00 21.68 367 GLN B N 1
ATOM 6271 C CA . GLN B 1 367 ? -29.056 14.155 -56.148 1.00 21.70 367 GLN B CA 1
ATOM 6272 C C . GLN B 1 367 ? -29.766 13.034 -56.911 1.00 21.65 367 GLN B C 1
ATOM 6273 O O . GLN B 1 367 ? -29.676 12.959 -58.141 1.00 21.64 367 GLN B O 1
ATOM 6279 N N . GLU B 1 368 ? -30.483 12.182 -56.180 1.00 21.70 368 GLU B N 1
ATOM 6280 C CA . GLU B 1 368 ? -31.205 11.043 -56.767 1.00 21.84 368 GLU B CA 1
ATOM 6281 C C . GLU B 1 368 ? -32.390 11.464 -57.641 1.00 21.51 368 GLU B C 1
ATOM 6282 O O . GLU B 1 368 ? -32.569 10.936 -58.735 1.00 21.41 368 GLU B O 1
ATOM 6288 N N . VAL B 1 369 ? -33.191 12.413 -57.156 1.00 21.37 369 VAL B N 1
ATOM 6289 C CA . VAL B 1 369 ? -34.321 12.950 -57.924 1.00 21.06 369 VAL B CA 1
ATOM 6290 C C . VAL B 1 369 ? -33.848 13.636 -59.205 1.00 21.03 369 VAL B C 1
ATOM 6291 O O . VAL B 1 369 ? -34.448 13.447 -60.267 1.00 21.18 369 VAL B O 1
ATOM 6295 N N . ALA B 1 370 ? -32.775 14.424 -59.091 1.00 20.86 370 ALA B N 1
ATOM 6296 C CA . ALA B 1 370 ? -32.221 15.186 -60.211 1.00 20.72 370 ALA B CA 1
ATOM 6297 C C . ALA B 1 370 ? -31.679 14.288 -61.320 1.00 20.63 370 ALA B C 1
ATOM 6298 O O . ALA B 1 370 ? -31.912 14.551 -62.500 1.00 20.77 370 ALA B O 1
ATOM 6300 N N . ASP B 1 371 ? -30.958 13.236 -60.934 1.00 20.73 371 ASP B N 1
ATOM 6301 C CA . ASP B 1 371 ? -30.489 12.203 -61.865 1.00 20.88 371 ASP B CA 1
ATOM 6302 C C . ASP B 1 371 ? -31.650 11.528 -62.591 1.00 20.76 371 ASP B C 1
ATOM 6303 O O . ASP B 1 371 ? -31.567 11.247 -63.790 1.00 20.56 371 ASP B O 1
ATOM 6308 N N . GLY B 1 372 ? -32.727 11.269 -61.848 1.00 20.90 372 GLY B N 1
ATOM 6309 C CA . GLY B 1 372 ? -33.960 10.715 -62.404 1.00 20.72 372 GLY B CA 1
ATOM 6310 C C . GLY B 1 372 ? -34.628 11.654 -63.387 1.00 20.70 372 GLY B C 1
ATOM 6311 O O . GLY B 1 372 ? -35.280 11.206 -64.327 1.00 20.62 372 GLY B O 1
ATOM 6312 N N . LEU B 1 373 ? -34.462 12.957 -63.175 1.00 20.95 373 LEU B N 1
ATOM 6313 C CA . LEU B 1 373 ? -35.022 13.965 -64.085 1.00 21.28 373 LEU B CA 1
ATOM 6314 C C . LEU B 1 373 ? -34.094 14.284 -65.265 1.00 21.49 373 LEU B C 1
ATOM 6315 O O . LEU B 1 373 ? -34.551 14.751 -66.313 1.00 21.56 373 LEU B O 1
ATOM 6320 N N . ALA B 1 374 ? -32.796 14.037 -65.093 1.00 21.78 374 ALA B N 1
ATOM 6321 C CA . ALA B 1 374 ? -31.855 14.076 -66.217 1.00 22.03 374 ALA B CA 1
ATOM 6322 C C . ALA B 1 374 ? -32.145 12.940 -67.199 1.00 22.19 374 ALA B C 1
ATOM 6323 O O . ALA B 1 374 ? -32.005 13.113 -68.409 1.00 22.43 374 ALA B O 1
ATOM 6325 N N . ALA B 1 375 ? -32.558 11.788 -66.671 1.00 22.24 375 ALA B N 1
ATOM 6326 C CA . ALA B 1 375 ? -32.929 10.633 -67.494 1.00 22.21 375 ALA B CA 1
ATOM 6327 C C . ALA B 1 375 ? -34.255 10.849 -68.220 1.00 22.26 375 ALA B C 1
ATOM 6328 O O . ALA B 1 375 ? -34.374 10.543 -69.411 1.00 22.40 375 ALA B O 1
ATOM 6330 N N . ARG B 1 376 ? -35.240 11.383 -67.500 1.00 22.29 376 ARG B N 1
ATOM 6331 C CA . ARG B 1 376 ? -36.569 11.672 -68.053 1.00 22.31 376 ARG B CA 1
ATOM 6332 C C . ARG B 1 376 ? -36.511 12.576 -69.283 1.00 22.32 376 ARG B C 1
ATOM 6333 O O . ARG B 1 376 ? -37.167 12.304 -70.287 1.00 22.45 376 ARG B O 1
ATOM 6341 N N . GLY B 1 377 ? -35.717 13.643 -69.197 1.00 22.46 377 GLY B N 1
ATOM 6342 C CA . GLY B 1 377 ? -35.572 14.608 -70.287 1.00 22.30 377 GLY B CA 1
ATOM 6343 C C . GLY B 1 377 ? -34.668 14.206 -71.441 1.00 22.35 377 GLY B C 1
ATOM 6344 O O . GLY B 1 377 ? -34.605 14.915 -72.444 1.00 22.51 377 GLY B O 1
ATOM 6345 N N . THR B 1 378 ? -33.975 13.076 -71.316 1.00 22.55 378 THR B N 1
ATOM 6346 C CA . THR B 1 378 ? -33.038 12.623 -72.358 1.00 22.60 378 THR B CA 1
ATOM 6347 C C . THR B 1 378 ? -33.395 11.300 -73.024 1.00 22.88 378 THR B C 1
ATOM 6348 O O . THR B 1 378 ? -33.023 11.074 -74.183 1.00 22.94 378 THR B O 1
ATOM 6352 N N . PHE B 1 379 ? -34.092 10.422 -72.299 1.00 23.20 379 PHE B N 1
ATOM 6353 C CA . PHE B 1 379 ? -34.413 9.088 -72.819 1.00 23.61 379 PHE B CA 1
ATOM 6354 C C . PHE B 1 379 ? -35.465 9.083 -73.928 1.00 24.24 379 PHE B C 1
ATOM 6355 O O . PHE B 1 379 ? -35.497 8.160 -74.743 1.00 24.62 379 PHE B O 1
ATOM 6363 N N . THR B 1 380 ? -36.316 10.106 -73.961 1.00 24.90 380 THR B N 1
ATOM 6364 C CA . THR B 1 380 ? -37.286 10.270 -75.045 1.00 25.62 380 THR B CA 1
ATOM 6365 C C . THR B 1 380 ? -36.560 10.358 -76.387 1.00 26.01 380 THR B C 1
ATOM 6366 O O . THR B 1 380 ? -36.874 9.621 -77.328 1.00 26.05 380 THR B O 1
ATOM 6370 N N . GLU B 1 381 ? -35.584 11.263 -76.446 1.00 26.42 381 GLU B N 1
ATOM 6371 C CA . GLU B 1 381 ? -34.789 11.512 -77.640 1.00 26.93 381 GLU B CA 1
ATOM 6372 C C . GLU B 1 381 ? -33.835 10.361 -77.960 1.00 26.61 381 GLU B C 1
ATOM 6373 O O . GLU B 1 381 ? -33.615 10.051 -79.130 1.00 26.82 381 GLU B O 1
ATOM 6379 N N . GLN B 1 382 ? -33.279 9.730 -76.929 1.00 26.43 382 GLN B N 1
ATOM 6380 C CA . GLN B 1 382 ? -32.393 8.578 -77.126 1.00 26.41 382 GLN B CA 1
ATOM 6381 C C . GLN B 1 382 ? -33.124 7.382 -77.735 1.00 26.36 382 GLN B C 1
ATOM 6382 O O . GLN B 1 382 ? -32.592 6.710 -78.617 1.00 26.23 382 GLN B O 1
ATOM 6388 N N . LEU B 1 383 ? -34.347 7.131 -77.275 1.00 26.36 383 LEU B N 1
ATOM 6389 C CA . LEU B 1 383 ? -35.140 6.020 -77.801 1.00 26.51 383 LEU B CA 1
ATOM 6390 C C . LEU B 1 383 ? -35.689 6.297 -79.194 1.00 26.55 383 LEU B C 1
ATOM 6391 O O . LEU B 1 383 ? -35.847 5.379 -79.991 1.00 26.62 383 LEU B O 1
ATOM 6396 N N . GLN B 1 384 ? -35.965 7.562 -79.487 1.00 26.84 384 GLN B N 1
ATOM 6397 C CA . GLN B 1 384 ? -36.393 7.956 -80.822 1.00 27.21 384 GLN B CA 1
ATOM 6398 C C . GLN B 1 384 ? -35.253 7.753 -81.815 1.00 27.29 384 GLN B C 1
ATOM 6399 O O . GLN B 1 384 ? -35.461 7.209 -82.894 1.00 27.57 384 GLN B O 1
ATOM 6405 N N . ALA B 1 385 ? -34.049 8.175 -81.435 1.00 27.66 385 ALA B N 1
ATOM 6406 C CA . ALA B 1 385 ? -32.856 7.995 -82.270 1.00 27.83 385 ALA B CA 1
ATOM 6407 C C . ALA B 1 385 ? -32.478 6.524 -82.458 1.00 27.94 385 ALA B C 1
ATOM 6408 O O . ALA B 1 385 ? -32.012 6.135 -83.530 1.00 28.04 385 ALA B O 1
ATOM 6410 N N . GLN B 1 386 ? -32.677 5.718 -81.416 1.00 28.17 386 GLN B N 1
ATOM 6411 C CA . GLN B 1 386 ? -32.393 4.280 -81.470 1.00 28.37 386 GLN B CA 1
ATOM 6412 C C . GLN B 1 386 ? -33.431 3.531 -82.307 1.00 28.62 386 GLN B C 1
ATOM 6413 O O . GLN B 1 386 ? -33.081 2.601 -83.032 1.00 28.48 386 GLN B O 1
ATOM 6419 N N . ARG B 1 387 ? -34.697 3.945 -82.209 1.00 29.18 387 ARG B N 1
ATOM 6420 C CA . ARG B 1 387 ? -35.772 3.415 -83.060 1.00 29.74 387 ARG B CA 1
ATOM 6421 C C . ARG B 1 387 ? -35.523 3.738 -84.534 1.00 29.85 387 ARG B C 1
ATOM 6422 O O . ARG B 1 387 ? -35.677 2.875 -85.398 1.00 29.92 387 ARG B O 1
ATOM 6430 N N . ASP B 1 388 ? -35.136 4.986 -84.806 1.00 30.02 388 ASP B N 1
ATOM 6431 C CA . ASP B 1 388 ? -34.824 5.440 -86.161 1.00 30.12 388 ASP B CA 1
ATOM 6432 C C . ASP B 1 388 ? -33.606 4.721 -86.745 1.00 29.96 388 ASP B C 1
ATOM 6433 O O . ASP B 1 388 ? -33.567 4.428 -87.939 1.00 29.88 388 ASP B O 1
ATOM 6438 N N . LEU B 1 389 ? -32.621 4.439 -85.893 1.00 29.93 389 LEU B N 1
ATOM 6439 C CA . LEU B 1 389 ? -31.465 3.627 -86.271 1.00 29.84 389 LEU B CA 1
ATOM 6440 C C . LEU B 1 389 ? -31.893 2.216 -86.684 1.00 29.87 389 LEU B C 1
ATOM 6441 O O . LEU B 1 389 ? -31.403 1.689 -87.680 1.00 29.92 389 LEU B O 1
ATOM 6446 N N . VAL B 1 390 ? -32.812 1.623 -85.919 1.00 29.89 390 VAL B N 1
ATOM 6447 C CA . VAL B 1 390 ? -33.301 0.265 -86.178 1.00 29.79 390 VAL B CA 1
ATOM 6448 C C . VAL B 1 390 ? -34.026 0.187 -87.521 1.00 30.08 390 VAL B C 1
ATOM 6449 O O . VAL B 1 390 ? -33.800 -0.743 -88.302 1.00 30.10 390 VAL B O 1
ATOM 6453 N N . LYS B 1 391 ? -34.876 1.179 -87.783 1.00 30.39 391 LYS B N 1
ATOM 6454 C CA . LYS B 1 391 ? -35.620 1.272 -89.034 1.00 30.71 391 LYS B CA 1
ATOM 6455 C C . LYS B 1 391 ? -34.673 1.391 -90.223 1.00 30.77 391 LYS B C 1
ATOM 6456 O O . LYS B 1 391 ? -34.806 0.656 -91.200 1.00 30.69 391 LYS B O 1
ATOM 6462 N N . ALA B 1 392 ? -33.715 2.313 -90.118 1.00 30.92 392 ALA B N 1
ATOM 6463 C CA . ALA B 1 392 ? -32.714 2.546 -91.152 1.00 31.08 392 ALA B CA 1
ATOM 6464 C C . ALA B 1 392 ? -31.827 1.322 -91.362 1.00 31.33 392 ALA B C 1
ATOM 6465 O O . ALA B 1 392 ? -31.457 1.012 -92.495 1.00 31.42 392 ALA B O 1
ATOM 6467 N N . SER B 1 393 ? -31.490 0.639 -90.267 1.00 31.45 393 SER B N 1
ATOM 6468 C CA . SER B 1 393 ? -30.682 -0.578 -90.320 1.00 31.60 393 SER B CA 1
ATOM 6469 C C . SER B 1 393 ? -31.413 -1.735 -91.000 1.00 31.88 393 SER B C 1
ATOM 6470 O O . SER B 1 393 ? -30.791 -2.535 -91.696 1.00 31.87 393 SER B O 1
ATOM 6473 N N . ASP B 1 394 ? -32.727 -1.817 -90.804 1.00 32.32 394 ASP B N 1
ATOM 6474 C CA . ASP B 1 394 ? -33.530 -2.859 -91.447 1.00 32.69 394 ASP B CA 1
ATOM 6475 C C . ASP B 1 394 ? -33.621 -2.648 -92.961 1.00 32.84 394 ASP B C 1
ATOM 6476 O O . ASP B 1 394 ? -33.574 -3.611 -93.727 1.00 32.99 394 ASP B O 1
ATOM 6481 N N . GLU B 1 395 ? -33.738 -1.389 -93.379 1.00 32.98 395 GLU B N 1
ATOM 6482 C CA . GLU B 1 395 ? -33.738 -1.031 -94.797 1.00 33.19 395 GLU B CA 1
ATOM 6483 C C . GLU B 1 395 ? -32.358 -1.276 -95.421 1.00 32.93 395 GLU B C 1
ATOM 6484 O O . GLU B 1 395 ? -32.257 -1.830 -96.515 1.00 32.99 395 GLU B O 1
ATOM 6490 N N . TYR B 1 396 ? -31.309 -0.862 -94.713 1.00 32.64 396 TYR B N 1
ATOM 6491 C CA . TYR B 1 396 ? -29.921 -1.123 -95.100 1.00 32.45 396 TYR B CA 1
ATOM 6492 C C . TYR B 1 396 ? -29.661 -2.627 -95.267 1.00 32.48 396 TYR B C 1
ATOM 6493 O O . TYR B 1 396 ? -29.056 -3.049 -96.254 1.00 32.21 396 TYR B O 1
ATOM 6502 N N . TYR B 1 397 ? -30.144 -3.426 -94.318 1.00 32.71 397 TYR B N 1
ATOM 6503 C CA . TYR B 1 397 ? -30.037 -4.886 -94.400 1.00 32.94 397 TYR B CA 1
ATOM 6504 C C . TYR B 1 397 ? -30.683 -5.471 -95.659 1.00 33.08 397 TYR B C 1
ATOM 6505 O O . TYR B 1 397 ? -30.094 -6.327 -96.321 1.00 33.07 397 TYR B O 1
ATOM 6514 N N . GLN B 1 398 ? -31.888 -5.010 -95.980 1.00 33.37 398 GLN B N 1
ATOM 6515 C CA . GLN B 1 398 ? -32.664 -5.591 -97.078 1.00 33.74 398 GLN B CA 1
ATOM 6516 C C . GLN B 1 398 ? -32.109 -5.260 -98.456 1.00 33.76 398 GLN B C 1
ATOM 6517 O O . GLN B 1 398 ? -32.145 -6.099 -99.354 1.00 33.72 398 GLN B O 1
ATOM 6523 N N . LEU B 1 399 ? -31.594 -4.040 -98.606 1.00 34.02 399 LEU B N 1
ATOM 6524 C CA . LEU B 1 399 ? -30.978 -3.590 -99.855 1.00 34.15 399 LEU B CA 1
ATOM 6525 C C . LEU B 1 399 ? -29.668 -4.319 -100.112 1.00 34.18 399 LEU B C 1
ATOM 6526 O O . LEU B 1 399 ? -29.408 -4.758 -101.231 1.00 34.28 399 LEU B O 1
ATOM 6531 N N . ALA B 1 400 ? -28.857 -4.440 -99.064 1.00 34.30 400 ALA B N 1
ATOM 6532 C CA . ALA B 1 400 ? -27.573 -5.132 -99.124 1.00 34.48 400 ALA B CA 1
ATOM 6533 C C . ALA B 1 400 ? -27.735 -6.625 -99.415 1.00 34.70 400 ALA B C 1
ATOM 6534 O O . ALA B 1 400 ? -26.918 -7.212 -100.125 1.00 34.81 400 ALA B O 1
ATOM 6536 N N . ASP B 1 401 ? -28.788 -7.230 -98.863 1.00 34.83 401 ASP B N 1
ATOM 6537 C CA . ASP B 1 401 ? -29.103 -8.635 -99.118 1.00 35.02 401 ASP B CA 1
ATOM 6538 C C . ASP B 1 401 ? -29.545 -8.827 -100.563 1.00 35.01 401 ASP B C 1
ATOM 6539 O O . ASP B 1 401 ? -29.086 -9.750 -101.237 1.00 35.02 401 ASP B O 1
ATOM 6544 N N . LYS B 1 402 ? -30.429 -7.942 -101.024 1.00 34.95 402 LYS B N 1
ATOM 6545 C CA . LYS B 1 402 ? -30.901 -7.924 -102.408 1.00 34.98 402 LYS B CA 1
ATOM 6546 C C . LYS B 1 402 ? -29.731 -7.735 -103.380 1.00 35.03 402 LYS B C 1
ATOM 6547 O O . LYS B 1 402 ? -29.653 -8.414 -104.411 1.00 35.03 402 LYS B O 1
ATOM 6553 N N . ARG B 1 403 ? -28.823 -6.825 -103.028 1.00 34.85 403 ARG B N 1
ATOM 6554 C CA . ARG B 1 403 ? -27.646 -6.526 -103.838 1.00 34.83 403 ARG B CA 1
ATOM 6555 C C . ARG B 1 403 ? -26.602 -7.642 -103.849 1.00 34.52 403 ARG B C 1
ATOM 6556 O O . ARG B 1 403 ? -25.873 -7.795 -104.828 1.00 34.34 403 ARG B O 1
ATOM 6564 N N . TYR B 1 404 ? -26.527 -8.419 -102.773 1.00 34.32 404 TYR B N 1
ATOM 6565 C CA . TYR B 1 404 ? -25.617 -9.562 -102.756 1.00 34.15 404 TYR B CA 1
ATOM 6566 C C . TYR B 1 404 ? -26.114 -10.741 -103.605 1.00 34.26 404 TYR B C 1
ATOM 6567 O O . TYR B 1 404 ? -25.331 -11.342 -104.347 1.00 34.32 404 TYR B O 1
ATOM 6576 N N . ARG B 1 405 ? -27.401 -11.072 -103.488 1.00 34.28 405 ARG B N 1
ATOM 6577 C CA . ARG B 1 405 ? -27.974 -12.224 -104.200 1.00 34.28 405 ARG B CA 1
ATOM 6578 C C . ARG B 1 405 ? -27.960 -12.039 -105.722 1.00 34.51 405 ARG B C 1
ATOM 6579 O O . ARG B 1 405 ? -28.004 -13.016 -106.474 1.00 34.33 405 ARG B O 1
ATOM 6587 N N . THR B 1 406 ? -27.888 -10.781 -106.155 1.00 34.82 406 THR B N 1
ATOM 6588 C CA . THR B 1 406 ? -27.836 -10.421 -107.571 1.00 35.37 406 THR B CA 1
ATOM 6589 C C . THR B 1 406 ? -26.401 -10.444 -108.101 1.00 35.52 406 THR B C 1
ATOM 6590 O O . THR B 1 406 ? -26.172 -10.682 -109.287 1.00 35.63 406 THR B O 1
ATOM 6594 N N . GLY B 1 407 ? -25.442 -10.190 -107.217 1.00 35.87 407 GLY B N 1
ATOM 6595 C CA . GLY B 1 407 ? -24.030 -10.206 -107.580 1.00 36.26 407 GLY B CA 1
ATOM 6596 C C . GLY B 1 407 ? -23.472 -8.829 -107.875 1.00 36.63 407 GLY B C 1
ATOM 6597 O O . GLY B 1 407 ? -22.321 -8.700 -108.305 1.00 36.73 407 GLY B O 1
ATOM 6598 N N . VAL B 1 408 ? -24.281 -7.798 -107.639 1.00 36.83 408 VAL B N 1
ATOM 6599 C CA . VAL B 1 408 ? -23.856 -6.419 -107.889 1.00 37.14 408 VAL B CA 1
ATOM 6600 C C . VAL B 1 408 ? -22.879 -5.865 -106.829 1.00 37.32 408 VAL B C 1
ATOM 6601 O O . VAL B 1 408 ? -22.250 -4.830 -107.058 1.00 37.50 408 VAL B O 1
ATOM 6605 N N . ASP B 1 409 ? -22.753 -6.548 -105.686 1.00 37.43 409 ASP B N 1
ATOM 6606 C CA . ASP B 1 409 ? -21.684 -6.251 -104.711 1.00 37.50 409 ASP B CA 1
ATOM 6607 C C . ASP B 1 409 ? -21.346 -7.382 -103.721 1.00 37.17 409 ASP B C 1
ATOM 6608 O O . ASP B 1 409 ? -22.064 -8.385 -103.633 1.00 37.26 409 ASP B O 1
ATOM 6613 N N . ASN B 1 410 ? -20.251 -7.189 -102.980 1.00 36.64 410 ASN B N 1
ATOM 6614 C CA . ASN B 1 410 ? -19.672 -8.197 -102.080 1.00 36.06 410 ASN B CA 1
ATOM 6615 C C . ASN B 1 410 ? -20.498 -8.555 -100.835 1.00 35.42 410 ASN B C 1
ATOM 6616 O O . ASN B 1 410 ? -21.491 -7.895 -100.518 1.00 35.29 410 ASN B O 1
ATOM 6621 N N . TYR B 1 411 ? -20.065 -9.601 -100.133 1.00 34.63 411 TYR B N 1
ATOM 6622 C CA . TYR B 1 411 ? -20.755 -10.085 -98.934 1.00 33.81 411 TYR B CA 1
ATOM 6623 C C . TYR B 1 411 ? -20.450 -9.239 -97.692 1.00 33.21 411 TYR B C 1
ATOM 6624 O O . TYR B 1 411 ? -21.207 -9.269 -96.723 1.00 32.93 411 TYR B O 1
ATOM 6633 N N . LEU B 1 412 ? -19.355 -8.479 -97.734 1.00 32.65 412 LEU B N 1
ATOM 6634 C CA . LEU B 1 412 ? -18.929 -7.633 -96.609 1.00 32.09 412 LEU B CA 1
ATOM 6635 C C . LEU B 1 412 ? -19.945 -6.543 -96.244 1.00 31.73 412 LEU B C 1
ATOM 6636 O O . LEU B 1 412 ? -20.055 -6.155 -95.076 1.00 31.82 412 LEU B O 1
ATOM 6641 N N . THR B 1 413 ? -20.677 -6.058 -97.245 1.00 31.10 413 THR B N 1
ATOM 6642 C CA . THR B 1 413 ? -21.732 -5.063 -97.043 1.00 30.57 413 THR B CA 1
ATOM 6643 C C . THR B 1 413 ? -22.936 -5.686 -96.331 1.00 30.30 413 THR B C 1
ATOM 6644 O O . THR B 1 413 ? -23.576 -5.036 -95.500 1.00 30.27 413 THR B O 1
ATOM 6648 N N . LEU B 1 414 ? -23.231 -6.944 -96.663 1.00 29.85 414 LEU B N 1
ATOM 6649 C CA . LEU B 1 414 ? -24.331 -7.682 -96.046 1.00 29.40 414 LEU B CA 1
ATOM 6650 C C . LEU B 1 414 ? -23.996 -8.048 -94.604 1.00 29.18 414 LEU B C 1
ATOM 6651 O O . LEU B 1 414 ? -24.825 -7.878 -93.707 1.00 29.22 414 LEU B O 1
ATOM 6656 N N . LEU B 1 415 ? -22.778 -8.541 -94.390 1.00 28.75 415 LEU B N 1
ATOM 6657 C CA . LEU B 1 415 ? -22.291 -8.865 -93.052 1.00 28.36 415 LEU B CA 1
ATOM 6658 C C . LEU B 1 415 ? -22.372 -7.646 -92.136 1.00 28.07 415 LEU B C 1
ATOM 6659 O O . LEU B 1 415 ? -22.839 -7.748 -91.006 1.00 28.25 415 LEU B O 1
ATOM 6664 N N . ASP B 1 416 ? -21.925 -6.499 -92.645 1.00 27.79 416 ASP B N 1
ATOM 6665 C CA . ASP B 1 416 ? -21.977 -5.231 -91.921 1.00 27.56 416 ASP B CA 1
ATOM 6666 C C . ASP B 1 416 ? -23.409 -4.790 -91.623 1.00 27.25 416 ASP B C 1
ATOM 6667 O O . ASP B 1 416 ? -23.685 -4.242 -90.557 1.00 27.16 416 ASP B O 1
ATOM 6672 N N . ALA B 1 417 ? -24.308 -5.022 -92.576 1.00 27.13 417 ALA B N 1
ATOM 6673 C CA . ALA B 1 417 ? -25.729 -4.709 -92.407 1.00 26.93 417 ALA B CA 1
ATOM 6674 C C . ALA B 1 417 ? -26.403 -5.625 -91.381 1.00 26.78 417 ALA B C 1
ATOM 6675 O O . ALA B 1 417 ? -27.277 -5.183 -90.630 1.00 26.56 417 ALA B O 1
ATOM 6677 N N . GLN B 1 418 ? -25.981 -6.893 -91.360 1.00 26.80 418 GLN B N 1
ATOM 6678 C CA . GLN B 1 418 ? -26.483 -7.898 -90.410 1.00 26.77 418 GLN B CA 1
ATOM 6679 C C . GLN B 1 418 ? -26.059 -7.585 -88.972 1.00 26.65 418 GLN B C 1
ATOM 6680 O O . GLN B 1 418 ? -26.841 -7.761 -88.032 1.00 26.55 418 GLN B O 1
ATOM 6686 N N . ARG B 1 419 ? -24.814 -7.144 -88.811 1.00 26.43 419 ARG B N 1
ATOM 6687 C CA . ARG B 1 419 ? -24.263 -6.857 -87.493 1.00 26.34 419 ARG B CA 1
ATOM 6688 C C . ARG B 1 419 ? -24.816 -5.558 -86.934 1.00 26.08 419 ARG B C 1
ATOM 6689 O O . ARG B 1 419 ? -25.133 -5.481 -85.747 1.00 26.25 419 ARG B O 1
ATOM 6697 N N . SER B 1 420 ? -24.941 -4.546 -87.792 1.00 25.76 420 SER B N 1
ATOM 6698 C CA . SER B 1 420 ? -25.482 -3.242 -87.392 1.00 25.48 420 SER B CA 1
ATOM 6699 C C . SER B 1 420 ? -26.929 -3.356 -86.937 1.00 25.00 420 SER B C 1
ATOM 6700 O O . SER B 1 420 ? -27.321 -2.717 -85.966 1.00 25.10 420 SER B O 1
ATOM 6703 N N . LEU B 1 421 ? -27.714 -4.168 -87.641 1.00 24.52 421 LEU B N 1
ATOM 6704 C CA . LEU B 1 421 ? -29.114 -4.381 -87.275 1.00 24.23 421 LEU B CA 1
ATOM 6705 C C . LEU B 1 421 ? -29.244 -5.102 -85.929 1.00 24.09 421 LEU B C 1
ATOM 6706 O O . LEU B 1 421 ? -29.982 -4.643 -85.049 1.00 23.99 421 LEU B O 1
ATOM 6711 N N . PHE B 1 422 ? -28.507 -6.202 -85.767 1.00 23.85 422 PHE B N 1
ATOM 6712 C CA . PHE B 1 422 ? -28.560 -7.005 -84.544 1.00 23.79 422 PHE B CA 1
ATOM 6713 C C . PHE B 1 422 ? -28.025 -6.256 -83.331 1.00 23.92 422 PHE B C 1
ATOM 6714 O O . PHE B 1 422 ? -28.635 -6.289 -82.261 1.00 24.19 422 PHE B O 1
ATOM 6722 N N . THR B 1 423 ? -26.904 -5.563 -83.499 1.00 23.85 423 THR B N 1
ATOM 6723 C CA . THR B 1 423 ? -26.381 -4.713 -82.437 1.00 23.85 423 THR B CA 1
ATOM 6724 C C . THR B 1 423 ? -27.399 -3.642 -82.032 1.00 23.75 423 THR B C 1
ATOM 6725 O O . THR B 1 423 ? -27.610 -3.408 -80.843 1.00 24.05 423 THR B O 1
ATOM 6729 N N . ALA B 1 424 ? -28.043 -3.022 -83.016 1.00 23.60 424 ALA B N 1
ATOM 6730 C CA . ALA B 1 424 ? -28.990 -1.932 -82.765 1.00 23.65 424 ALA B CA 1
ATOM 6731 C C . ALA B 1 424 ? -30.280 -2.381 -82.072 1.00 23.60 424 ALA B C 1
ATOM 6732 O O . ALA B 1 424 ? -30.834 -1.642 -81.260 1.00 23.70 424 ALA B O 1
ATOM 6734 N N . GLN B 1 425 ? -30.751 -3.584 -82.398 1.00 23.68 425 GLN B N 1
ATOM 6735 C CA . GLN B 1 425 ? -31.968 -4.137 -81.794 1.00 23.61 425 GLN B CA 1
ATOM 6736 C C . GLN B 1 425 ? -31.743 -4.519 -80.332 1.00 23.47 425 GLN B C 1
ATOM 6737 O O . GLN B 1 425 ? -32.598 -4.254 -79.483 1.00 23.43 425 GLN B O 1
ATOM 6743 N N . GLN B 1 426 ? -30.586 -5.119 -80.050 1.00 23.24 426 GLN B N 1
ATOM 6744 C CA . GLN B 1 426 ? -30.169 -5.436 -78.683 1.00 23.13 426 GLN B CA 1
ATOM 6745 C C . GLN B 1 426 ? -30.102 -4.170 -77.834 1.00 23.18 426 GLN B C 1
ATOM 6746 O O . GLN B 1 426 ? -30.624 -4.132 -76.721 1.00 23.07 426 GLN B O 1
ATOM 6752 N N . GLN B 1 427 ? -29.447 -3.146 -78.376 1.00 23.40 427 GLN B N 1
ATOM 6753 C CA . GLN B 1 427 ? -29.229 -1.874 -77.690 1.00 23.60 427 GLN B CA 1
ATOM 6754 C C . GLN B 1 427 ? -30.543 -1.137 -77.384 1.00 23.68 427 GLN B C 1
ATOM 6755 O O . GLN B 1 427 ? -30.656 -0.473 -76.352 1.00 23.76 427 GLN B O 1
ATOM 6761 N N . LEU B 1 428 ? -31.530 -1.270 -78.268 1.00 23.75 428 LEU B N 1
ATOM 6762 C CA . LEU B 1 428 ? -32.848 -0.665 -78.055 1.00 24.05 428 LEU B CA 1
ATOM 6763 C C . LEU B 1 428 ? -33.555 -1.266 -76.835 1.00 24.22 428 LEU B C 1
ATOM 6764 O O . LEU B 1 428 ? -34.188 -0.546 -76.062 1.00 24.59 428 LEU B O 1
ATOM 6769 N N . ILE B 1 429 ? -33.439 -2.584 -76.680 1.00 24.23 429 ILE B N 1
ATOM 6770 C CA . ILE B 1 429 ? -33.983 -3.313 -75.533 1.00 24.19 429 ILE B CA 1
ATOM 6771 C C . ILE B 1 429 ? -33.318 -2.832 -74.240 1.00 24.45 429 ILE B C 1
ATOM 6772 O O . ILE B 1 429 ? -33.997 -2.569 -73.243 1.00 24.61 429 ILE B O 1
ATOM 6777 N N . THR B 1 430 ? -31.994 -2.697 -74.280 1.00 24.60 430 THR B N 1
ATOM 6778 C CA . THR B 1 430 ? -31.209 -2.194 -73.152 1.00 24.73 430 THR B CA 1
ATOM 6779 C C . THR B 1 430 ? -31.526 -0.735 -72.787 1.00 25.06 430 THR B C 1
ATOM 6780 O O . THR B 1 430 ? -31.622 -0.402 -71.604 1.00 25.28 430 THR B O 1
ATOM 6784 N N . ASP B 1 431 ? -31.690 0.122 -73.792 1.00 25.40 431 ASP B N 1
ATOM 6785 C CA . ASP B 1 431 ? -32.044 1.529 -73.563 1.00 25.76 431 ASP B CA 1
ATOM 6786 C C . ASP B 1 431 ? -33.406 1.684 -72.898 1.00 25.65 431 ASP B C 1
ATOM 6787 O O . ASP B 1 431 ? -33.557 2.475 -71.968 1.00 25.46 431 ASP B O 1
ATOM 6792 N N . ARG B 1 432 ? -34.385 0.923 -73.384 1.00 25.82 432 ARG B N 1
ATOM 6793 C CA . ARG B 1 432 ? -35.738 0.908 -72.821 1.00 26.10 432 ARG B CA 1
ATOM 6794 C C . ARG B 1 432 ? -35.722 0.475 -71.358 1.00 26.23 432 ARG B C 1
ATOM 6795 O O . ARG B 1 432 ? -36.441 1.045 -70.532 1.00 26.41 432 ARG B O 1
ATOM 6803 N N . LEU B 1 433 ? -34.886 -0.519 -71.051 1.00 26.38 433 LEU B N 1
ATOM 6804 C CA . LEU B 1 433 ? -34.692 -1.010 -69.687 1.00 26.46 433 LEU B CA 1
ATOM 6805 C C . LEU B 1 433 ? -34.032 0.037 -68.795 1.00 26.63 433 LEU B C 1
ATOM 6806 O O . LEU B 1 433 ? -34.440 0.217 -67.647 1.00 27.07 433 LEU B O 1
ATOM 6811 N N . ASN B 1 434 ? -33.013 0.716 -69.317 1.00 26.67 434 ASN B N 1
ATOM 6812 C CA . ASN B 1 434 ? -32.369 1.815 -68.603 1.00 26.78 434 ASN B CA 1
ATOM 6813 C C . ASN B 1 434 ? -33.335 2.972 -68.337 1.00 26.61 434 ASN B C 1
ATOM 6814 O O . ASN B 1 434 ? -33.305 3.586 -67.269 1.00 26.48 434 ASN B O 1
ATOM 6819 N N . GLN B 1 435 ? -34.193 3.252 -69.314 1.00 26.58 435 GLN B N 1
ATOM 6820 C CA . GLN B 1 435 ? -35.200 4.304 -69.202 1.00 26.69 435 GLN B CA 1
ATOM 6821 C C . GLN B 1 435 ? -36.235 3.975 -68.130 1.00 26.40 435 GLN B C 1
ATOM 6822 O O . GLN B 1 435 ? -36.546 4.816 -67.283 1.00 26.36 435 GLN B O 1
ATOM 6828 N N . LEU B 1 436 ? -36.760 2.751 -68.178 1.00 26.20 436 LEU B N 1
ATOM 6829 C CA . LEU B 1 436 ? -37.811 2.312 -67.264 1.00 25.90 436 LEU B CA 1
ATOM 6830 C C . LEU B 1 436 ? -37.331 2.268 -65.822 1.00 25.81 436 LEU B C 1
ATOM 6831 O O . LEU B 1 436 ? -38.019 2.741 -64.920 1.00 25.75 436 LEU B O 1
ATOM 6836 N N . THR B 1 437 ? -36.144 1.705 -65.613 1.00 25.58 437 THR B N 1
ATOM 6837 C CA . THR B 1 437 ? -35.595 1.558 -64.267 1.00 25.42 437 THR B CA 1
ATOM 6838 C C . THR B 1 437 ? -35.225 2.906 -63.634 1.00 25.18 437 THR B C 1
ATOM 6839 O O . THR B 1 437 ? -35.304 3.061 -62.414 1.00 25.10 437 THR B O 1
ATOM 6843 N N . SER B 1 438 ? -34.849 3.881 -64.465 1.00 25.00 438 SER B N 1
ATOM 6844 C CA . SER B 1 438 ? -34.625 5.264 -64.010 1.00 25.02 438 SER B CA 1
ATOM 6845 C C . SER B 1 438 ? -35.915 5.912 -63.518 1.00 24.86 438 SER B C 1
ATOM 6846 O O . SER B 1 438 ? -35.896 6.748 -62.617 1.00 24.82 438 SER B O 1
ATOM 6849 N N . GLU B 1 439 ? -37.028 5.524 -64.130 1.00 24.81 439 GLU B N 1
ATOM 6850 C CA . GLU B 1 439 ? -38.344 6.017 -63.757 1.00 24.81 439 GLU B CA 1
ATOM 6851 C C . GLU B 1 439 ? -38.809 5.352 -62.458 1.00 24.42 439 GLU B C 1
ATOM 6852 O O . GLU B 1 439 ? -39.393 6.007 -61.592 1.00 24.30 439 GLU B O 1
ATOM 6858 N N . VAL B 1 440 ? -38.525 4.054 -62.335 1.00 23.92 440 VAL B N 1
ATOM 6859 C CA . VAL B 1 440 ? -38.831 3.265 -61.142 1.00 23.59 440 VAL B CA 1
ATOM 6860 C C . VAL B 1 440 ? -38.106 3.827 -59.910 1.00 23.51 440 VAL B C 1
ATOM 6861 O O . VAL B 1 440 ? -38.711 4.001 -58.843 1.00 23.68 440 VAL B O 1
ATOM 6865 N N . ASN B 1 441 ? -36.820 4.125 -60.077 1.00 23.14 441 ASN B N 1
ATOM 6866 C CA . ASN B 1 441 ? -35.999 4.734 -59.029 1.00 22.73 441 ASN B CA 1
ATOM 6867 C C . ASN B 1 441 ? -36.364 6.187 -58.718 1.00 22.36 441 ASN B C 1
ATOM 6868 O O . ASN B 1 441 ? -36.179 6.641 -57.588 1.00 22.15 441 ASN B O 1
ATOM 6873 N N . LEU B 1 442 ? -36.863 6.915 -59.718 1.00 22.05 442 LEU B N 1
ATOM 6874 C CA . LEU B 1 442 ? -37.348 8.286 -59.512 1.00 21.85 442 LEU B CA 1
ATOM 6875 C C . LEU B 1 442 ? -38.546 8.285 -58.563 1.00 21.67 442 LEU B C 1
ATOM 6876 O O . LEU B 1 442 ? -38.621 9.099 -57.644 1.00 21.60 442 LEU B O 1
ATOM 6881 N N . TYR B 1 443 ? -39.462 7.349 -58.797 1.00 21.54 443 TYR B N 1
ATOM 6882 C CA . TYR B 1 443 ? -40.618 7.111 -57.939 1.00 21.52 443 TYR B CA 1
ATOM 6883 C C . TYR B 1 443 ? -40.214 6.848 -56.479 1.00 21.38 443 TYR B C 1
ATOM 6884 O O . TYR B 1 443 ? -40.789 7.438 -55.558 1.00 21.28 443 TYR B O 1
ATOM 6893 N N . LYS B 1 444 ? -39.224 5.974 -56.280 1.00 21.25 444 LYS B N 1
ATOM 6894 C CA . LYS B 1 444 ? -38.679 5.679 -54.945 1.00 21.21 444 LYS B CA 1
ATOM 6895 C C . LYS B 1 444 ? -37.966 6.892 -54.340 1.00 21.03 444 LYS B C 1
ATOM 6896 O O . LYS B 1 444 ? -38.052 7.127 -53.129 1.00 20.94 444 LYS B O 1
ATOM 6902 N N . ALA B 1 445 ? -37.273 7.651 -55.191 1.00 20.83 445 ALA B N 1
ATOM 6903 C CA . ALA B 1 445 ? -36.519 8.840 -54.780 1.00 20.91 445 ALA B CA 1
ATOM 6904 C C . ALA B 1 445 ? -37.398 9.934 -54.170 1.00 21.13 445 ALA B C 1
ATOM 6905 O O . ALA B 1 445 ? -36.972 10.653 -53.268 1.00 20.95 445 ALA B O 1
ATOM 6907 N N . LEU B 1 446 ? -38.622 10.062 -54.668 1.00 21.56 446 LEU B N 1
ATOM 6908 C CA . LEU B 1 446 ? -39.579 11.002 -54.087 1.00 22.02 446 LEU B CA 1
ATOM 6909 C C . LEU B 1 446 ? -40.325 10.383 -52.888 1.00 22.43 446 LEU B C 1
ATOM 6910 O O . LEU B 1 446 ? -41.131 11.054 -52.233 1.00 22.25 446 LEU B O 1
ATOM 6915 N N . GLY B 1 447 ? -40.038 9.108 -52.614 1.00 22.78 447 GLY B N 1
ATOM 6916 C CA . GLY B 1 447 ? -40.607 8.377 -51.480 1.00 23.66 447 GLY B CA 1
ATOM 6917 C C . GLY B 1 447 ? -41.940 7.698 -51.752 1.00 24.36 447 GLY B C 1
ATOM 6918 O O . GLY B 1 447 ? -42.749 7.540 -50.844 1.00 24.48 447 GLY B O 1
ATOM 6919 N N . GLY B 1 448 ? -42.147 7.256 -52.990 1.00 25.14 448 GLY B N 1
ATOM 6920 C CA . GLY B 1 448 ? -43.456 6.792 -53.456 1.00 26.18 448 GLY B CA 1
ATOM 6921 C C . GLY B 1 448 ? -44.035 5.445 -53.036 1.00 26.87 448 GLY B C 1
ATOM 6922 O O . GLY B 1 448 ? -45.259 5.328 -52.860 1.00 27.44 448 GLY B O 1
ATOM 6923 N N . GLY B 1 449 ? -43.188 4.429 -52.878 1.00 27.15 449 GLY B N 1
ATOM 6924 C CA . GLY B 1 449 ? -43.659 3.032 -52.768 1.00 27.54 449 GLY B CA 1
ATOM 6925 C C . GLY B 1 449 ? -44.434 2.528 -51.551 1.00 27.81 449 GLY B C 1
ATOM 6926 O O . GLY B 1 449 ? -44.709 1.332 -51.453 1.00 27.92 449 GLY B O 1
ATOM 6927 N N . TRP B 1 450 ? -44.807 3.419 -50.636 1.00 28.17 450 TRP B N 1
ATOM 6928 C CA . TRP B 1 450 ? -45.424 3.023 -49.359 1.00 28.61 450 TRP B CA 1
ATOM 6929 C C . TRP B 1 450 ? -46.927 2.690 -49.434 1.00 29.08 450 TRP B C 1
ATOM 6930 O O . TRP B 1 450 ? -47.390 1.713 -48.830 1.00 29.13 450 TRP B O 1
ATOM 6941 N N . ASN B 1 451 ? -47.681 3.497 -50.170 1.00 29.48 451 ASN B N 1
ATOM 6942 C CA . ASN B 1 451 ? -49.120 3.298 -50.302 1.00 29.87 451 ASN B CA 1
ATOM 6943 C C . ASN B 1 451 ? -49.464 2.367 -51.453 1.00 30.23 451 ASN B C 1
ATOM 6944 O O . ASN B 1 451 ? -48.859 2.447 -52.518 1.00 30.25 451 ASN B O 1
ATOM 6949 N N . GLN B 1 452 ? -50.435 1.487 -51.232 1.00 30.82 452 GLN B N 1
ATOM 6950 C CA . GLN B 1 452 ? -50.935 0.603 -52.282 1.00 31.46 452 GLN B CA 1
ATOM 6951 C C . GLN B 1 452 ? -51.865 1.361 -53.229 1.00 32.08 452 GLN B C 1
ATOM 6952 O O . GLN B 1 452 ? -51.764 1.234 -54.445 1.00 32.14 452 GLN B O 1
ATOM 6958 N N . GLN B 1 453 ? -52.774 2.142 -52.653 1.00 32.91 453 GLN B N 1
ATOM 6959 C CA . GLN B 1 453 ? -53.691 2.980 -53.416 1.00 33.69 453 GLN B CA 1
ATOM 6960 C C . GLN B 1 453 ? -53.389 4.442 -53.093 1.00 34.29 453 GLN B C 1
ATOM 6961 O O . GLN B 1 453 ? -52.896 4.745 -52.006 1.00 34.43 453 GLN B O 1
ATOM 6967 N N . THR B 1 454 ? -53.675 5.345 -54.029 1.00 35.15 454 THR B N 1
ATOM 6968 C CA . THR B 1 454 ? -53.367 6.766 -53.829 1.00 36.02 454 THR B CA 1
ATOM 6969 C C . THR B 1 454 ? -54.177 7.391 -52.686 1.00 36.46 454 THR B C 1
ATOM 6970 O O . THR B 1 454 ? -55.397 7.209 -52.603 1.00 36.65 454 THR B O 1
ATOM 6974 N N . VAL B 1 455 ? -53.481 8.108 -51.803 1.00 36.89 455 VAL B N 1
ATOM 6975 C CA . VAL B 1 455 ? -54.102 8.716 -50.625 1.00 37.28 455 VAL B CA 1
ATOM 6976 C C . VAL B 1 455 ? -54.501 10.173 -50.875 1.00 37.51 455 VAL B C 1
ATOM 6977 O O . VAL B 1 455 ? -54.253 10.722 -51.952 1.00 37.73 455 VAL B O 1
ATOM 6990 N N . SER C 1 2 ? -35.326 -23.972 -15.673 1.00 36.86 2 SER C N 1
ATOM 6991 C CA . SER C 1 2 ? -35.032 -23.450 -17.040 1.00 35.96 2 SER C CA 1
ATOM 6992 C C . SER C 1 2 ? -36.319 -23.119 -17.789 1.00 35.69 2 SER C C 1
ATOM 6993 O O . SER C 1 2 ? -37.144 -24.002 -18.042 1.00 35.39 2 SER C O 1
ATOM 6996 N N . LEU C 1 3 ? -36.477 -21.845 -18.148 1.00 35.18 3 LEU C N 1
ATOM 6997 C CA . LEU C 1 3 ? -37.683 -21.382 -18.834 1.00 34.84 3 LEU C CA 1
ATOM 6998 C C . LEU C 1 3 ? -37.461 -21.110 -20.327 1.00 34.70 3 LEU C C 1
ATOM 6999 O O . LEU C 1 3 ? -38.307 -20.493 -20.985 1.00 34.63 3 LEU C O 1
ATOM 7004 N N . ILE C 1 4 ? -36.328 -21.581 -20.852 1.00 34.56 4 ILE C N 1
ATOM 7005 C CA . ILE C 1 4 ? -36.026 -21.514 -22.285 1.00 34.40 4 ILE C CA 1
ATOM 7006 C C . ILE C 1 4 ? -37.052 -22.342 -23.062 1.00 34.49 4 ILE C C 1
ATOM 7007 O O . ILE C 1 4 ? -37.245 -23.525 -22.762 1.00 34.57 4 ILE C O 1
ATOM 7012 N N . PRO C 1 5 ? -37.721 -21.722 -24.056 1.00 34.51 5 PRO C N 1
ATOM 7013 C CA . PRO C 1 5 ? -38.648 -22.466 -24.912 1.00 34.54 5 PRO C CA 1
ATOM 7014 C C . PRO C 1 5 ? -37.949 -23.603 -25.657 1.00 34.76 5 PRO C C 1
ATOM 7015 O O . PRO C 1 5 ? -36.758 -23.502 -25.974 1.00 34.59 5 PRO C O 1
ATOM 7019 N N . ASP C 1 6 ? -38.684 -24.682 -25.916 1.00 35.06 6 ASP C N 1
ATOM 7020 C CA . ASP C 1 6 ? -38.153 -25.811 -26.671 1.00 35.31 6 ASP C CA 1
ATOM 7021 C C . ASP C 1 6 ? -37.885 -25.399 -28.113 1.00 35.29 6 ASP C C 1
ATOM 7022 O O . ASP C 1 6 ? -38.732 -24.777 -28.757 1.00 35.25 6 ASP C O 1
ATOM 7027 N N . TYR C 1 7 ? -36.694 -25.727 -28.605 1.00 35.29 7 TYR C N 1
ATOM 7028 C CA . TYR C 1 7 ? -36.286 -25.279 -29.929 1.00 35.15 7 TYR C CA 1
ATOM 7029 C C . TYR C 1 7 ? -36.739 -26.223 -31.033 1.00 35.24 7 TYR C C 1
ATOM 7030 O O . TYR C 1 7 ? -36.527 -27.438 -30.956 1.00 35.22 7 TYR C O 1
ATOM 7039 N N . GLN C 1 8 ? -37.355 -25.642 -32.060 1.00 35.13 8 GLN C N 1
ATOM 7040 C CA . GLN C 1 8 ? -37.685 -26.358 -33.280 1.00 35.16 8 GLN C CA 1
ATOM 7041 C C . GLN C 1 8 ? -37.183 -25.554 -34.480 1.00 34.84 8 GLN C C 1
ATOM 7042 O O . GLN C 1 8 ? -37.443 -24.354 -34.584 1.00 34.90 8 GLN C O 1
ATOM 7048 N N . ARG C 1 9 ? -36.447 -26.221 -35.367 1.00 34.55 9 ARG C N 1
ATOM 7049 C CA . ARG C 1 9 ? -35.884 -25.592 -36.561 1.00 34.17 9 ARG C CA 1
ATOM 7050 C C . ARG C 1 9 ? -36.988 -25.231 -37.551 1.00 34.09 9 ARG C C 1
ATOM 7051 O O . ARG C 1 9 ? -37.790 -26.094 -37.919 1.00 34.23 9 ARG C O 1
ATOM 7059 N N . PRO C 1 10 ? -37.036 -23.951 -37.983 1.00 33.87 10 PRO C N 1
ATOM 7060 C CA . PRO C 1 10 ? -38.002 -23.508 -38.986 1.00 33.65 10 PRO C CA 1
ATOM 7061 C C . PRO C 1 10 ? -37.882 -24.330 -40.263 1.00 33.52 10 PRO C C 1
ATOM 7062 O O . PRO C 1 10 ? -36.821 -24.896 -40.544 1.00 33.47 10 PRO C O 1
ATOM 7066 N N . GLU C 1 11 ? -38.963 -24.402 -41.028 1.00 33.34 11 GLU C N 1
ATOM 7067 C CA . GLU C 1 11 ? -38.931 -25.136 -42.284 1.00 33.24 11 GLU C CA 1
ATOM 7068 C C . GLU C 1 11 ? -38.385 -24.252 -43.400 1.00 32.79 11 GLU C C 1
ATOM 7069 O O . GLU C 1 11 ? -38.594 -23.035 -43.397 1.00 32.82 11 GLU C O 1
ATOM 7075 N N . ALA C 1 12 ? -37.663 -24.878 -44.328 1.00 32.28 12 ALA C N 1
ATOM 7076 C CA . ALA C 1 12 ? -37.020 -24.195 -45.454 1.00 31.63 12 ALA C CA 1
ATOM 7077 C C . ALA C 1 12 ? -38.028 -23.545 -46.406 1.00 31.16 12 ALA C C 1
ATOM 7078 O O . ALA C 1 12 ? -38.858 -24.233 -46.995 1.00 31.05 12 ALA C O 1
ATOM 7080 N N . PRO C 1 13 ? -37.951 -22.211 -46.560 1.00 30.82 13 PRO C N 1
ATOM 7081 C CA . PRO C 1 13 ? -38.879 -21.481 -47.422 1.00 30.58 13 PRO C CA 1
ATOM 7082 C C . PRO C 1 13 ? -38.420 -21.426 -48.885 1.00 30.42 13 PRO C C 1
ATOM 7083 O O . PRO C 1 13 ? -38.457 -20.359 -49.513 1.00 30.44 13 PRO C O 1
ATOM 7087 N N . VAL C 1 14 ? -38.001 -22.576 -49.412 1.00 30.04 14 VAL C N 1
ATOM 7088 C CA . VAL C 1 14 ? -37.557 -22.701 -50.805 1.00 29.65 14 VAL C CA 1
ATOM 7089 C C . VAL C 1 14 ? -38.185 -23.923 -51.481 1.00 29.51 14 VAL C C 1
ATOM 7090 O O . VAL C 1 14 ? -38.992 -24.630 -50.872 1.00 29.52 14 VAL C O 1
ATOM 7094 N N . ALA C 1 15 ? -37.809 -24.161 -52.738 1.00 29.22 15 ALA C N 1
ATOM 7095 C CA . ALA C 1 15 ? -38.256 -25.340 -53.477 1.00 28.97 15 ALA C CA 1
ATOM 7096 C C . ALA C 1 15 ? -37.503 -26.584 -53.018 1.00 28.72 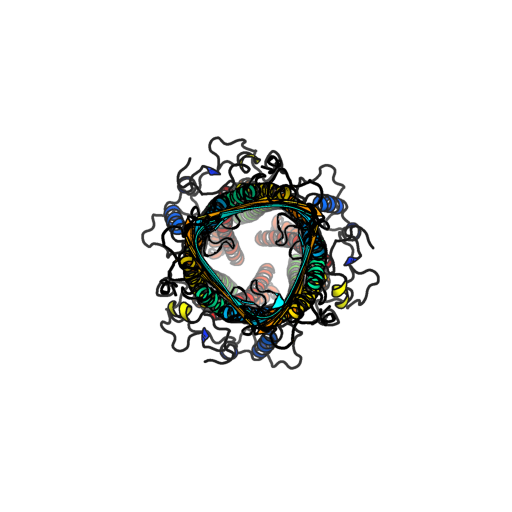15 ALA C C 1
ATOM 7097 O O . ALA C 1 15 ? -36.395 -26.482 -52.487 1.00 28.98 15 ALA C O 1
ATOM 7099 N N . ALA C 1 16 ? -38.113 -27.752 -53.223 1.00 28.25 16 ALA C N 1
ATOM 7100 C CA . ALA C 1 16 ? -37.509 -29.035 -52.865 1.00 27.70 16 ALA C CA 1
ATOM 7101 C C . ALA C 1 16 ? -36.526 -29.494 -53.934 1.00 27.40 16 ALA C C 1
ATOM 7102 O O . ALA C 1 16 ? -35.641 -30.315 -53.671 1.00 27.46 16 ALA C O 1
ATOM 7104 N N . ALA C 1 17 ? -36.697 -28.965 -55.142 1.00 26.76 17 ALA C N 1
ATOM 7105 C CA . ALA C 1 17 ? -35.808 -29.261 -56.252 1.00 26.18 17 ALA C CA 1
ATOM 7106 C C . ALA C 1 17 ? -35.204 -27.984 -56.814 1.00 25.69 17 ALA C C 1
ATOM 7107 O O . ALA C 1 17 ? -35.842 -26.932 -56.819 1.00 25.71 17 ALA C O 1
ATOM 7109 N N . TYR C 1 18 ? -33.970 -28.087 -57.289 1.00 25.25 18 TYR C N 1
ATOM 7110 C CA . TYR C 1 18 ? -33.314 -26.982 -57.969 1.00 24.91 18 TYR C CA 1
ATOM 7111 C C . TYR C 1 18 ? -33.981 -26.718 -59.322 1.00 24.96 18 TYR C C 1
ATOM 7112 O O . TYR C 1 18 ? -34.550 -27.637 -59.914 1.00 25.09 18 TYR C O 1
ATOM 7121 N N . PRO C 1 19 ? -33.944 -25.456 -59.797 1.00 24.85 19 PRO C N 1
ATOM 7122 C CA . PRO C 1 19 ? -34.686 -25.067 -60.994 1.00 25.02 19 PRO C CA 1
ATOM 7123 C C . PRO C 1 19 ? -34.411 -25.932 -62.220 1.00 25.38 19 PRO C C 1
ATOM 7124 O O . PRO C 1 19 ? -33.327 -26.507 -62.357 1.00 25.48 19 PRO C O 1
ATOM 7128 N N . GLN C 1 20 ? -35.411 -26.016 -63.091 1.00 25.72 20 GLN C N 1
ATOM 7129 C CA . GLN C 1 20 ? -35.286 -26.690 -64.373 1.00 26.19 20 GLN C CA 1
ATOM 7130 C C . GLN C 1 20 ? -35.684 -25.747 -65.496 1.00 26.21 20 GLN C C 1
ATOM 7131 O O . GLN C 1 20 ? -36.508 -24.849 -65.309 1.00 26.26 20 GLN C O 1
ATOM 7137 N N . GLY C 1 21 ? -35.085 -25.953 -66.662 1.00 26.36 21 GLY C N 1
ATOM 7138 C CA . GLY C 1 21 ? -35.373 -25.133 -67.827 1.00 26.52 21 GLY C CA 1
ATOM 7139 C C . GLY C 1 21 ? -34.333 -25.333 -68.902 1.00 26.65 21 GLY C C 1
ATOM 7140 O O . GLY C 1 21 ? -33.503 -26.239 -68.813 1.00 26.49 21 GLY C O 1
ATOM 7141 N N . GLN C 1 22 ? -34.381 -24.470 -69.913 1.00 26.93 22 GLN C N 1
ATOM 7142 C CA . GLN C 1 22 ? -33.455 -24.516 -71.042 1.00 27.24 22 GLN C CA 1
ATOM 7143 C C . GLN C 1 22 ? -31.989 -24.377 -70.606 1.00 26.94 22 GLN C C 1
ATOM 7144 O O . GLN C 1 22 ? -31.090 -24.925 -71.248 1.00 26.89 22 GLN C O 1
ATOM 7150 N N . ALA C 1 23 ? -31.768 -23.654 -69.509 1.00 26.63 23 ALA C N 1
ATOM 7151 C CA . ALA C 1 23 ? -30.423 -23.359 -69.010 1.00 26.47 23 ALA C CA 1
ATOM 7152 C C . ALA C 1 23 ? -29.875 -24.432 -68.074 1.00 26.35 23 ALA C C 1
ATOM 7153 O O . ALA C 1 23 ? -28.693 -24.419 -67.736 1.00 26.16 23 ALA C O 1
ATOM 7155 N N . TYR C 1 24 ? -30.737 -25.356 -67.659 1.00 26.47 24 TYR C N 1
ATOM 7156 C CA . TYR C 1 24 ? -30.386 -26.327 -66.633 1.00 26.73 24 TYR C CA 1
ATOM 7157 C C . TYR C 1 24 ? -30.317 -27.736 -67.175 1.00 27.38 24 TYR C C 1
ATOM 7158 O O . TYR C 1 24 ? -31.205 -28.172 -67.913 1.00 27.38 24 TYR C O 1
ATOM 7167 N N . GLY C 1 25 ? -29.259 -28.443 -66.788 1.00 28.14 25 GLY C N 1
ATOM 7168 C CA . GLY C 1 25 ? -29.185 -29.884 -66.974 1.00 29.39 25 GLY C CA 1
ATOM 7169 C C . GLY C 1 25 ? -30.108 -30.575 -65.989 1.00 30.29 25 GLY C C 1
ATOM 7170 O O . GLY C 1 25 ? -30.654 -29.937 -65.087 1.00 30.39 25 GLY C O 1
ATOM 7171 N N . GLN C 1 26 ? -30.279 -31.883 -66.156 1.00 31.38 26 GLN C N 1
ATOM 7172 C CA . GLN C 1 26 ? -31.179 -32.659 -65.304 1.00 32.28 26 GLN C CA 1
ATOM 7173 C C . GLN C 1 26 ? -30.726 -32.706 -63.851 1.00 32.69 26 GLN C C 1
ATOM 7174 O O . GLN C 1 26 ? -29.536 -32.871 -63.562 1.00 32.75 26 GLN C O 1
ATOM 7180 N N . ASN C 1 27 ? -31.690 -32.549 -62.946 1.00 33.20 27 ASN C N 1
ATOM 7181 C CA . ASN C 1 27 ? -31.443 -32.633 -61.514 1.00 33.54 27 ASN C CA 1
ATOM 7182 C C . ASN C 1 27 ? -30.938 -34.016 -61.120 1.00 34.06 27 ASN C C 1
ATOM 7183 O O . ASN C 1 27 ? -31.503 -35.039 -61.524 1.00 33.97 27 ASN C O 1
ATOM 7188 N N . THR C 1 28 ? -29.862 -34.033 -60.339 1.00 34.72 28 THR C N 1
ATOM 7189 C CA . THR C 1 28 ? -29.136 -35.267 -60.037 1.00 35.21 28 THR C CA 1
ATOM 7190 C C . THR C 1 28 ? -29.468 -35.857 -58.664 1.00 35.57 28 THR C C 1
ATOM 7191 O O . THR C 1 28 ? -29.038 -36.966 -58.343 1.00 35.79 28 THR C O 1
ATOM 7195 N N . GLY C 1 29 ? -30.235 -35.121 -57.863 1.00 35.93 29 GLY C N 1
ATOM 7196 C CA . GLY C 1 29 ? -30.681 -35.602 -56.553 1.00 36.45 29 GLY C CA 1
ATOM 7197 C C . GLY C 1 29 ? -29.566 -35.777 -55.537 1.00 36.80 29 GLY C C 1
ATOM 7198 O O . GLY C 1 29 ? -28.475 -35.226 -55.700 1.00 36.89 29 GLY C O 1
ATOM 7199 N N . ALA C 1 30 ? -29.842 -36.563 -54.497 1.00 37.04 30 ALA C N 1
ATOM 7200 C CA . ALA C 1 30 ? -28.920 -36.735 -53.369 1.00 37.25 30 ALA C CA 1
ATOM 7201 C C . ALA C 1 30 ? -27.569 -37.319 -53.774 1.00 37.42 30 ALA C C 1
ATOM 7202 O O . ALA C 1 30 ? -27.485 -38.150 -54.684 1.00 37.68 30 ALA C O 1
ATOM 7204 N N . ALA C 1 31 ? -26.517 -36.875 -53.089 1.00 37.45 31 ALA C N 1
ATOM 7205 C CA . ALA C 1 31 ? -25.168 -37.398 -53.293 1.00 37.35 31 ALA C CA 1
ATOM 7206 C C . ALA C 1 31 ? -24.596 -37.923 -51.980 1.00 37.30 31 ALA C C 1
ATOM 7207 O O . ALA C 1 31 ? -24.802 -37.321 -50.921 1.00 37.46 31 ALA C O 1
ATOM 7209 N N . ALA C 1 32 ? -23.885 -39.047 -52.059 1.00 37.14 32 ALA C N 1
ATOM 7210 C CA . ALA C 1 32 ? -23.275 -39.681 -50.887 1.00 36.98 32 ALA C CA 1
ATOM 7211 C C . ALA C 1 32 ? -22.186 -38.806 -50.254 1.00 36.77 32 ALA C C 1
ATOM 7212 O O . ALA C 1 32 ? -22.094 -38.704 -49.023 1.00 36.64 32 ALA C O 1
ATOM 7214 N N . VAL C 1 33 ? -21.371 -38.184 -51.105 1.00 36.36 33 VAL C N 1
ATOM 7215 C CA . VAL C 1 33 ? -20.366 -37.211 -50.672 1.00 35.97 33 VAL C CA 1
ATOM 7216 C C . VAL C 1 33 ? -20.754 -35.832 -51.223 1.00 35.74 33 VAL C C 1
ATOM 7217 O O . VAL C 1 33 ? -20.494 -35.538 -52.391 1.00 35.91 33 VAL C O 1
ATOM 7221 N N . PRO C 1 34 ? -21.410 -34.996 -50.392 1.00 35.52 34 PRO C N 1
ATOM 7222 C CA . PRO C 1 34 ? -21.787 -33.636 -50.776 1.00 35.20 34 PRO C CA 1
ATOM 7223 C C . PRO C 1 34 ? -20.575 -32.735 -50.951 1.00 34.90 34 PRO C C 1
ATOM 7224 O O . PRO C 1 34 ? -19.535 -32.971 -50.329 1.00 34.98 34 PRO C O 1
ATOM 7228 N N . ALA C 1 35 ? -20.731 -31.709 -51.785 1.00 34.52 35 ALA C N 1
ATOM 7229 C CA . ALA C 1 35 ? -19.685 -30.724 -52.095 1.00 34.18 35 ALA C CA 1
ATOM 7230 C C . ALA C 1 35 ? -18.910 -30.190 -50.882 1.00 33.94 35 ALA C C 1
ATOM 7231 O O . ALA C 1 35 ? -17.702 -29.956 -50.964 1.00 33.84 35 ALA C O 1
ATOM 7233 N N . ALA C 1 36 ? -19.615 -29.999 -49.769 1.00 33.67 36 ALA C N 1
ATOM 7234 C CA . ALA C 1 36 ? -19.017 -29.530 -48.521 1.00 33.37 36 ALA C CA 1
ATOM 7235 C C . ALA C 1 36 ? -17.977 -30.497 -47.958 1.00 33.28 36 ALA C C 1
ATOM 7236 O O . ALA C 1 36 ? -17.018 -30.074 -47.309 1.00 33.46 36 ALA C O 1
ATOM 7238 N N . ASP C 1 37 ? -18.179 -31.792 -48.199 1.00 33.02 37 ASP C N 1
ATOM 7239 C CA . ASP C 1 37 ? -17.272 -32.830 -47.711 1.00 32.73 37 ASP C CA 1
ATOM 7240 C C . ASP C 1 37 ? -16.054 -33.033 -48.616 1.00 32.34 37 ASP C C 1
ATOM 7241 O O . ASP C 1 37 ? -15.059 -33.613 -48.190 1.00 32.42 37 ASP C O 1
ATOM 7246 N N . ILE C 1 38 ? -16.139 -32.546 -49.853 1.00 31.76 38 ILE C N 1
ATOM 7247 C CA . ILE C 1 38 ? -15.028 -32.615 -50.804 1.00 31.12 38 ILE C CA 1
ATOM 7248 C C . ILE C 1 38 ? -13.972 -31.557 -50.474 1.00 30.91 38 ILE C C 1
ATOM 7249 O O . ILE C 1 38 ? -14.281 -30.365 -50.382 1.00 30.81 38 ILE C O 1
ATOM 7254 N N . GLY C 1 39 ? -12.730 -32.001 -50.290 1.00 30.51 39 GLY C N 1
ATOM 7255 C CA . GLY C 1 39 ? -11.619 -31.100 -49.984 1.00 30.15 39 GLY C CA 1
ATOM 7256 C C . GLY C 1 39 ? -11.224 -30.184 -51.130 1.00 29.79 39 GLY C C 1
ATOM 7257 O O . GLY C 1 39 ? -11.410 -30.530 -52.299 1.00 29.81 39 GLY C O 1
ATOM 7258 N N . TRP C 1 40 ? -10.686 -29.010 -50.799 1.00 29.38 40 TRP C N 1
ATOM 7259 C CA . TRP C 1 40 ? -10.176 -28.086 -51.822 1.00 29.08 40 TRP C CA 1
ATOM 7260 C C . TRP C 1 40 ? -8.896 -28.615 -52.491 1.00 29.16 40 TRP C C 1
ATOM 7261 O O . TRP C 1 40 ? -8.569 -28.237 -53.614 1.00 29.04 40 TRP C O 1
ATOM 7272 N N . ARG C 1 41 ? -8.190 -29.500 -51.796 1.00 29.41 41 ARG C N 1
ATOM 7273 C CA . ARG C 1 41 ? -7.053 -30.217 -52.367 1.00 29.82 41 ARG C CA 1
ATOM 7274 C C . ARG C 1 41 ? -7.532 -31.202 -53.452 1.00 29.76 41 ARG C C 1
ATOM 7275 O O . ARG C 1 41 ? -6.803 -31.496 -54.405 1.00 29.82 41 ARG C O 1
ATOM 7283 N N . GLU C 1 42 ? -8.767 -31.683 -53.307 1.00 29.66 42 GLU C N 1
ATOM 7284 C CA . GLU C 1 42 ? -9.418 -32.527 -54.314 1.00 29.67 42 GLU C CA 1
ATOM 7285 C C . GLU C 1 42 ? -10.120 -31.708 -55.410 1.00 29.28 42 GLU C C 1
ATOM 7286 O O . GLU C 1 42 ? -10.013 -32.034 -56.598 1.00 29.35 42 GLU C O 1
ATOM 7292 N N . PHE C 1 43 ? -10.835 -30.655 -55.006 1.00 28.69 43 PHE C N 1
ATOM 7293 C CA . PHE C 1 43 ? -11.580 -29.800 -55.939 1.00 28.13 43 PHE C CA 1
ATOM 7294 C C . PHE C 1 43 ? -10.685 -29.066 -56.937 1.00 28.06 43 PHE C C 1
ATOM 7295 O O . PHE C 1 43 ? -10.956 -29.069 -58.137 1.00 27.95 43 PHE C O 1
ATOM 7303 N N . PHE C 1 44 ? -9.633 -28.427 -56.430 1.00 28.04 44 PHE C N 1
ATOM 7304 C CA . PHE C 1 44 ? -8.679 -27.719 -57.267 1.00 28.15 44 PHE C CA 1
ATOM 7305 C C . PHE C 1 44 ? -7.572 -28.673 -57.676 1.00 28.38 44 PHE C C 1
ATOM 7306 O O . PHE C 1 44 ? -6.870 -29.210 -56.825 1.00 28.56 44 PHE C O 1
ATOM 7314 N N . ARG C 1 45 ? -7.413 -28.875 -58.980 1.00 28.74 45 ARG C N 1
ATOM 7315 C CA . ARG C 1 45 ? -6.460 -29.862 -59.497 1.00 29.26 45 ARG C CA 1
ATOM 7316 C C . ARG C 1 45 ? -5.094 -29.269 -59.874 1.00 29.35 45 ARG C C 1
ATOM 7317 O O . ARG C 1 45 ? -4.113 -30.004 -60.031 1.00 29.36 45 ARG C O 1
ATOM 7325 N N . ASP C 1 46 ? -5.046 -27.943 -60.006 1.00 29.29 46 ASP C N 1
ATOM 7326 C CA . ASP C 1 46 ? -3.805 -27.206 -60.203 1.00 29.21 46 ASP C CA 1
ATOM 7327 C C . ASP C 1 46 ? -2.985 -27.230 -58.907 1.00 29.23 46 ASP C C 1
ATOM 7328 O O . ASP C 1 46 ? -3.426 -26.691 -57.888 1.00 29.46 46 ASP C O 1
ATOM 7333 N N . PRO C 1 47 ? -1.796 -27.870 -58.935 1.00 29.12 47 PRO C N 1
ATOM 7334 C CA . PRO C 1 47 ? -0.935 -27.954 -57.751 1.00 28.85 47 PRO C CA 1
ATOM 7335 C C . PRO C 1 47 ? -0.314 -26.618 -57.323 1.00 28.68 47 PRO C C 1
ATOM 7336 O O . PRO C 1 47 ? 0.047 -26.459 -56.153 1.00 28.60 47 PRO C O 1
ATOM 7340 N N . GLN C 1 48 ? -0.179 -25.681 -58.264 1.00 28.50 48 GLN C N 1
ATOM 7341 C CA . GLN C 1 48 ? 0.282 -24.324 -57.956 1.00 28.23 48 GLN C CA 1
ATOM 7342 C C . GLN C 1 48 ? -0.779 -23.558 -57.160 1.00 28.08 48 GLN C C 1
ATOM 7343 O O . GLN C 1 48 ? -0.452 -22.821 -56.226 1.00 28.18 48 GLN C O 1
ATOM 7349 N N . LEU C 1 49 ? -2.044 -23.747 -57.531 1.00 27.72 49 LEU C N 1
ATOM 7350 C CA . LEU C 1 49 ? -3.161 -23.157 -56.801 1.00 27.51 49 LEU C CA 1
ATOM 7351 C C . LEU C 1 49 ? -3.261 -23.739 -55.392 1.00 27.43 49 LEU C C 1
ATOM 7352 O O . LEU C 1 49 ? -3.458 -22.995 -54.427 1.00 27.51 49 LEU C O 1
ATOM 7357 N N . GLN C 1 50 ? -3.106 -25.060 -55.285 1.00 27.18 50 GLN C N 1
ATOM 7358 C CA . GLN C 1 50 ? -3.189 -25.775 -54.008 1.00 27.04 50 GLN C CA 1
ATOM 7359 C C . GLN C 1 50 ? -2.200 -25.221 -52.985 1.00 26.94 50 GLN C C 1
ATOM 7360 O O . GLN C 1 50 ? -2.527 -25.117 -51.803 1.00 26.90 50 GLN C O 1
ATOM 7366 N N . GLN C 1 51 ? -0.999 -24.871 -53.451 1.00 26.77 51 GLN C N 1
ATOM 7367 C CA . GLN C 1 51 ? 0.031 -24.268 -52.604 1.00 26.69 51 GLN C CA 1
ATOM 7368 C C . GLN C 1 51 ? -0.325 -22.829 -52.234 1.00 26.32 51 GLN C C 1
ATOM 7369 O O . GLN C 1 51 ? -0.204 -22.432 -51.073 1.00 26.33 51 GLN C O 1
ATOM 7375 N N . LEU C 1 52 ? -0.765 -22.056 -53.223 1.00 25.96 52 LEU C N 1
ATOM 7376 C CA . LEU C 1 52 ? -1.207 -20.676 -52.996 1.00 25.69 52 LEU C CA 1
ATOM 7377 C C . LEU C 1 52 ? -2.320 -20.577 -51.954 1.00 25.23 52 LEU C C 1
ATOM 7378 O O . LEU C 1 52 ? -2.269 -19.713 -51.080 1.00 25.11 52 LEU C O 1
ATOM 7383 N N . ILE C 1 53 ? -3.301 -21.475 -52.043 1.00 24.80 53 ILE C N 1
ATOM 7384 C CA . ILE C 1 53 ? -4.395 -21.546 -51.069 1.00 24.67 53 ILE C CA 1
ATOM 7385 C C . ILE C 1 53 ? -3.874 -21.835 -49.656 1.00 24.71 53 ILE C C 1
ATOM 7386 O O . ILE C 1 53 ? -4.370 -21.270 -48.683 1.00 24.83 53 ILE C O 1
ATOM 7391 N N . GLY C 1 54 ? -2.864 -22.702 -49.556 1.00 24.76 54 GLY C N 1
ATOM 7392 C CA . GLY C 1 54 ? -2.228 -23.037 -48.279 1.00 24.42 54 GLY C CA 1
ATOM 7393 C C . GLY C 1 54 ? -1.460 -21.882 -47.660 1.00 24.39 54 GLY C C 1
ATOM 7394 O O . GLY C 1 54 ? -1.431 -21.736 -46.439 1.00 24.21 54 GLY C O 1
ATOM 7395 N N . VAL C 1 55 ? -0.825 -21.072 -48.506 1.00 24.58 55 VAL C N 1
ATOM 7396 C CA . VAL C 1 55 ? -0.129 -19.857 -48.067 1.00 24.72 55 VAL C CA 1
ATOM 7397 C C . VAL C 1 55 ? -1.139 -18.859 -47.509 1.00 24.93 55 VAL C C 1
ATOM 7398 O O . VAL C 1 55 ? -0.916 -18.267 -46.454 1.00 25.18 55 VAL C O 1
ATOM 7402 N N . ALA C 1 56 ? -2.254 -18.708 -48.223 1.00 25.13 56 ALA C N 1
ATOM 7403 C CA . ALA C 1 56 ? -3.346 -17.814 -47.849 1.00 25.38 56 ALA C CA 1
ATOM 7404 C C . ALA C 1 56 ? -4.065 -18.241 -46.573 1.00 25.63 56 ALA C C 1
ATOM 7405 O O . ALA C 1 56 ? -4.505 -17.393 -45.797 1.00 25.78 56 ALA C O 1
ATOM 7407 N N . LEU C 1 57 ? -4.186 -19.548 -46.350 1.00 25.88 57 LEU C N 1
ATOM 7408 C CA . LEU C 1 57 ? -4.860 -20.047 -45.148 1.00 26.23 57 LEU C CA 1
ATOM 7409 C C . LEU C 1 57 ? -4.069 -19.729 -43.888 1.00 26.55 57 LEU C C 1
ATOM 7410 O O . LEU C 1 57 ? -4.608 -19.746 -42.780 1.00 26.65 57 LEU C O 1
ATOM 7415 N N . GLU C 1 58 ? -2.791 -19.420 -44.072 1.00 26.90 58 GLU C N 1
ATOM 7416 C CA . GLU C 1 58 ? -1.896 -19.162 -42.961 1.00 27.31 58 GLU C CA 1
ATOM 7417 C C . GLU C 1 58 ? -1.603 -17.674 -42.772 1.00 27.09 58 GLU C C 1
ATOM 7418 O O . GLU C 1 58 ? -1.398 -17.224 -41.646 1.00 27.19 58 GLU C O 1
ATOM 7424 N N . ASN C 1 59 ? -1.600 -16.910 -43.862 1.00 26.92 59 ASN C N 1
ATOM 7425 C CA . ASN C 1 59 ? -1.135 -15.518 -43.809 1.00 26.80 59 ASN C CA 1
ATOM 7426 C C . ASN C 1 59 ? -2.181 -14.425 -43.996 1.00 26.52 59 ASN C C 1
ATOM 7427 O O . ASN C 1 59 ? -1.931 -13.277 -43.629 1.00 26.65 59 ASN C O 1
ATOM 7432 N N . ASN C 1 60 ? -3.335 -14.764 -44.571 1.00 26.15 60 ASN C N 1
ATOM 7433 C CA . ASN C 1 60 ? -4.403 -13.783 -44.761 1.00 25.76 60 ASN C CA 1
ATOM 7434 C C . ASN C 1 60 ? -4.872 -13.236 -43.418 1.00 25.81 60 ASN C C 1
ATOM 7435 O O . ASN C 1 60 ? -5.171 -13.994 -42.495 1.00 25.76 60 ASN C O 1
ATOM 7440 N N . ARG C 1 61 ? -4.927 -11.912 -43.327 1.00 25.98 61 ARG C N 1
ATOM 7441 C CA . ARG C 1 61 ? -5.239 -11.229 -42.073 1.00 26.13 61 ARG C CA 1
ATOM 7442 C C . ARG C 1 61 ? -6.730 -11.218 -41.723 1.00 26.02 61 ARG C C 1
ATOM 7443 O O . ARG C 1 61 ? -7.080 -11.212 -40.548 1.00 25.90 61 ARG C O 1
ATOM 7451 N N . ASP C 1 62 ? -7.597 -11.225 -42.734 1.00 26.18 62 ASP C N 1
ATOM 7452 C CA . ASP C 1 62 ? -9.046 -11.284 -42.507 1.00 26.48 62 ASP C CA 1
ATOM 7453 C C . ASP C 1 62 ? -9.484 -12.602 -41.847 1.00 26.28 62 ASP C C 1
ATOM 7454 O O . ASP C 1 62 ? -10.286 -12.595 -40.913 1.00 25.97 62 ASP C O 1
ATOM 7459 N N . LEU C 1 63 ? -8.944 -13.720 -42.329 1.00 26.40 63 LEU C N 1
ATOM 7460 C CA . LEU C 1 63 ? -9.241 -15.045 -41.766 1.00 26.36 63 LEU C CA 1
ATOM 7461 C C . LEU C 1 63 ? -8.596 -15.215 -40.390 1.00 26.34 63 LEU C C 1
ATOM 7462 O O . LEU C 1 63 ? -9.095 -15.964 -39.547 1.00 26.42 63 LEU C O 1
ATOM 7467 N N . ARG C 1 64 ? -7.489 -14.511 -40.172 1.00 26.18 64 ARG C N 1
ATOM 7468 C CA . ARG C 1 64 ? -6.819 -14.499 -38.879 1.00 26.07 64 ARG C CA 1
ATOM 7469 C C . ARG C 1 64 ? -7.703 -13.835 -37.816 1.00 25.86 64 ARG C C 1
ATOM 7470 O O . ARG C 1 64 ? -7.754 -14.298 -36.678 1.00 25.93 64 ARG C O 1
ATOM 7478 N N . VAL C 1 65 ? -8.402 -12.764 -38.203 1.00 25.58 65 VAL C N 1
ATOM 7479 C CA . VAL C 1 65 ? -9.367 -12.078 -37.331 1.00 25.26 65 VAL C CA 1
ATOM 7480 C C . VAL C 1 65 ? -10.556 -12.991 -37.036 1.00 25.07 65 VAL C C 1
ATOM 7481 O O . VAL C 1 65 ? -10.988 -13.109 -35.890 1.00 24.93 65 VAL C O 1
ATOM 7485 N N . ALA C 1 66 ? -11.063 -13.648 -38.076 1.00 25.18 66 ALA C N 1
ATOM 7486 C CA . ALA C 1 66 ? -12.165 -14.601 -37.946 1.00 25.27 66 ALA C CA 1
ATOM 7487 C C . ALA C 1 66 ? -11.867 -15.703 -36.924 1.00 25.38 66 ALA C C 1
ATOM 7488 O O . ALA C 1 66 ? -12.741 -16.084 -36.143 1.00 25.66 66 ALA C O 1
ATOM 7490 N N . ALA C 1 67 ? -10.631 -16.200 -36.931 1.00 25.34 67 ALA C N 1
ATOM 7491 C CA . ALA C 1 67 ? -10.193 -17.236 -35.999 1.00 25.16 67 ALA C CA 1
ATOM 7492 C C . ALA C 1 67 ? -10.163 -16.696 -34.573 1.00 25.09 67 ALA C C 1
ATOM 7493 O O . ALA C 1 67 ? -10.611 -17.364 -33.635 1.00 25.32 67 ALA C O 1
ATOM 7495 N N . LEU C 1 68 ? -9.651 -15.475 -34.428 1.00 24.89 68 LEU C N 1
ATOM 7496 C CA . LEU C 1 68 ? -9.530 -14.814 -33.129 1.00 24.67 68 LEU C CA 1
ATOM 7497 C C . LEU C 1 68 ? -10.883 -14.400 -32.538 1.00 24.78 68 LEU C C 1
ATOM 7498 O O . LEU C 1 68 ? -11.022 -14.312 -31.316 1.00 24.63 68 LEU C O 1
ATOM 7503 N N . ASN C 1 69 ? -11.867 -14.151 -33.405 1.00 24.90 69 ASN C N 1
ATOM 7504 C CA . ASN C 1 69 ? -13.237 -13.873 -32.969 1.00 25.14 69 ASN C CA 1
ATOM 7505 C C . ASN C 1 69 ? -13.860 -15.049 -32.229 1.00 25.24 69 ASN C C 1
ATOM 7506 O O . ASN C 1 69 ? -14.475 -14.865 -31.181 1.00 25.26 69 ASN C O 1
ATOM 7511 N N . VAL C 1 70 ? -13.695 -16.252 -32.779 1.00 25.67 70 VAL C N 1
ATOM 7512 C CA . VAL C 1 70 ? -14.145 -17.486 -32.127 1.00 25.84 70 VAL C CA 1
ATOM 7513 C C . VAL C 1 70 ? -13.582 -17.547 -30.708 1.00 26.15 70 VAL C C 1
ATOM 7514 O O . VAL C 1 70 ? -14.321 -17.796 -29.756 1.00 26.16 70 VAL C O 1
ATOM 7518 N N . GLU C 1 71 ? -12.275 -17.300 -30.582 1.00 26.41 71 GLU C N 1
ATOM 7519 C CA . GLU C 1 71 ? -11.598 -17.264 -29.285 1.00 26.65 71 GLU C CA 1
ATOM 7520 C C . GLU C 1 71 ? -12.237 -16.239 -28.351 1.00 26.60 71 GLU C C 1
ATOM 7521 O O . GLU C 1 71 ? -12.451 -16.516 -27.170 1.00 26.64 71 GLU C O 1
ATOM 7527 N N . ALA C 1 72 ? -12.534 -15.058 -28.896 1.00 26.67 72 ALA C N 1
ATOM 7528 C CA . ALA C 1 72 ? -13.125 -13.953 -28.136 1.00 26.53 72 ALA C CA 1
ATOM 7529 C C . ALA C 1 72 ? -14.533 -14.264 -27.648 1.00 26.47 72 ALA C C 1
ATOM 7530 O O . ALA C 1 72 ? -14.929 -13.814 -26.576 1.00 26.66 72 ALA C O 1
ATOM 7532 N N . PHE C 1 73 ? -15.284 -15.025 -28.439 1.00 26.41 73 PHE C N 1
ATOM 7533 C CA . PHE C 1 73 ? -16.642 -15.413 -28.068 1.00 26.46 73 PHE C CA 1
ATOM 7534 C C . PHE C 1 73 ? -16.669 -16.588 -27.094 1.00 26.56 73 PHE C C 1
ATOM 7535 O O . PHE C 1 73 ? -17.572 -16.676 -26.259 1.00 26.61 73 PHE C O 1
ATOM 7543 N N . ARG C 1 74 ? -15.681 -17.476 -27.200 1.00 26.64 74 ARG C N 1
ATOM 7544 C CA . ARG C 1 74 ? -15.468 -18.527 -26.208 1.00 27.02 74 ARG C CA 1
ATOM 7545 C C . ARG C 1 74 ? -15.176 -17.893 -24.847 1.00 27.09 74 ARG C C 1
ATOM 7546 O O . ARG C 1 74 ? -15.740 -18.306 -23.829 1.00 26.84 74 ARG C O 1
ATOM 7554 N N . ALA C 1 75 ? -14.298 -16.888 -24.847 1.00 27.25 75 ALA C N 1
ATOM 7555 C CA . ALA C 1 75 ? -13.929 -16.160 -23.635 1.00 27.61 75 ALA C CA 1
ATOM 7556 C C . ALA C 1 75 ? -15.137 -15.503 -22.971 1.00 27.84 75 ALA C C 1
ATOM 7557 O O . ALA C 1 75 ? -15.240 -15.483 -21.745 1.00 27.86 75 ALA C O 1
ATOM 7559 N N . GLN C 1 76 ? -16.053 -14.980 -23.782 1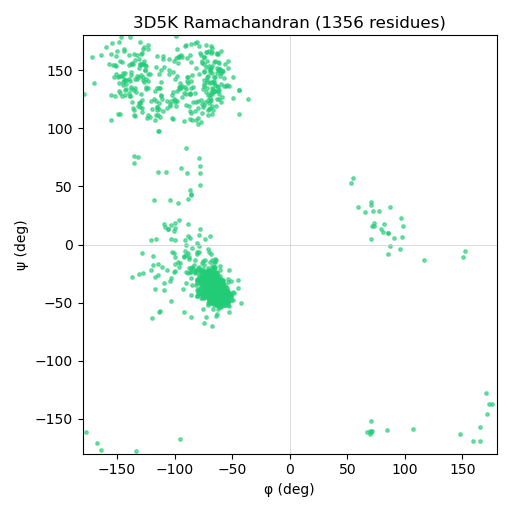.00 28.18 76 GLN C N 1
ATOM 7560 C CA . GLN C 1 76 ? -17.259 -14.339 -23.269 1.00 28.65 76 GLN C CA 1
ATOM 7561 C C . GLN C 1 76 ? -18.245 -15.354 -22.689 1.00 28.75 76 GLN C C 1
ATOM 7562 O O . GLN C 1 76 ? -19.037 -15.022 -21.801 1.00 28.84 76 GLN C O 1
ATOM 7568 N N . TYR C 1 77 ? -18.196 -16.584 -23.198 1.00 28.86 77 TYR C N 1
ATOM 7569 C CA . TYR C 1 77 ? -18.967 -17.691 -22.639 1.00 29.07 77 TYR C CA 1
ATOM 7570 C C . TYR C 1 77 ? -18.363 -18.173 -21.317 1.00 29.36 77 TYR C C 1
ATOM 7571 O O . TYR C 1 77 ? -19.086 -18.602 -20.418 1.00 29.32 77 TYR C O 1
ATOM 7580 N N . ARG C 1 78 ? -17.039 -18.099 -21.208 1.00 29.86 78 ARG C N 1
ATOM 7581 C CA . ARG C 1 78 ? -16.337 -18.493 -19.987 1.00 30.25 78 ARG C CA 1
ATOM 7582 C C . ARG C 1 78 ? -16.616 -17.531 -18.841 1.00 30.58 78 ARG C C 1
ATOM 7583 O O . ARG C 1 78 ? -16.656 -17.936 -17.682 1.00 30.72 78 ARG C O 1
ATOM 7591 N N . ILE C 1 79 ? -16.819 -16.259 -19.180 1.00 31.20 79 ILE C N 1
ATOM 7592 C CA . ILE C 1 79 ? -17.254 -15.245 -18.219 1.00 31.71 79 ILE C CA 1
ATOM 7593 C C . ILE C 1 79 ? -18.682 -15.530 -17.737 1.00 32.19 79 ILE C C 1
ATOM 7594 O O . ILE C 1 79 ? -18.934 -15.569 -16.536 1.00 32.41 79 ILE C O 1
ATOM 7599 N N . GLN C 1 80 ? -19.600 -15.746 -18.674 1.00 32.89 80 GLN C N 1
ATOM 7600 C CA . GLN C 1 80 ? -21.003 -16.044 -18.348 1.00 33.72 80 GLN C CA 1
ATOM 7601 C C . GLN C 1 80 ? -21.191 -17.357 -17.577 1.00 34.07 80 GLN C C 1
ATOM 7602 O O . GLN C 1 80 ? -22.147 -17.501 -16.810 1.00 34.07 80 GLN C O 1
ATOM 7608 N N . ARG C 1 81 ? -20.279 -18.304 -17.792 1.00 34.59 81 ARG C N 1
ATOM 7609 C CA . ARG C 1 81 ? -20.285 -19.587 -17.093 1.00 35.03 81 ARG C CA 1
ATOM 7610 C C . ARG C 1 81 ? -19.837 -19.434 -15.634 1.00 35.39 81 ARG C C 1
ATOM 7611 O O . ARG C 1 81 ? -20.293 -20.169 -14.750 1.00 35.13 81 ARG C O 1
ATOM 7619 N N . ALA C 1 82 ? -18.943 -18.473 -15.401 1.00 36.04 82 ALA C N 1
ATOM 7620 C CA . ALA C 1 82 ? -18.374 -18.212 -14.080 1.00 36.65 82 ALA C CA 1
ATOM 7621 C C . ALA C 1 82 ? -19.268 -17.341 -13.197 1.00 37.11 82 ALA C C 1
ATOM 7622 O O . ALA C 1 82 ? -19.043 -17.244 -11.991 1.00 37.31 82 ALA C O 1
ATOM 7624 N N . ASP C 1 83 ? -20.274 -16.711 -13.798 1.00 37.67 83 ASP C N 1
ATOM 7625 C CA . ASP C 1 83 ? -21.276 -15.946 -13.054 1.00 38.30 83 ASP C CA 1
ATOM 7626 C C . ASP C 1 83 ? -22.136 -16.830 -12.151 1.00 38.44 83 ASP C C 1
ATOM 7627 O O . ASP C 1 83 ? -22.777 -16.334 -11.219 1.00 38.50 83 ASP C O 1
ATOM 7632 N N . LEU C 1 84 ? -22.146 -18.132 -12.440 1.00 38.67 84 LEU C N 1
ATOM 7633 C CA . LEU C 1 84 ? -22.954 -19.112 -11.704 1.00 38.99 84 LEU C CA 1
ATOM 7634 C C . LEU C 1 84 ? -22.332 -19.551 -10.376 1.00 39.27 84 LEU C C 1
ATOM 7635 O O . LEU C 1 84 ? -23.029 -20.061 -9.496 1.00 39.22 84 LEU C O 1
ATOM 7640 N N . PHE C 1 85 ? -21.023 -19.353 -10.245 1.00 39.66 85 PHE C N 1
ATOM 7641 C CA . PHE C 1 85 ? -20.289 -19.692 -9.030 1.00 40.12 85 PHE C CA 1
ATOM 7642 C C . PHE C 1 85 ? -20.039 -18.434 -8.192 1.00 40.46 85 PHE C C 1
ATOM 7643 O O . PHE C 1 85 ? -20.066 -17.326 -8.730 1.00 40.40 85 PHE C O 1
ATOM 7651 N N . PRO C 1 86 ? -19.800 -18.596 -6.872 1.00 40.91 86 PRO C N 1
ATOM 7652 C CA . PRO C 1 86 ? -19.611 -17.423 -6.017 1.00 41.36 86 PRO C CA 1
ATOM 7653 C C . PRO C 1 86 ? -18.253 -16.751 -6.203 1.00 41.92 86 PRO C C 1
ATOM 7654 O O . PRO C 1 86 ? -17.229 -17.427 -6.326 1.00 41.91 86 PRO C O 1
ATOM 7658 N N . ARG C 1 87 ? -18.262 -15.422 -6.228 1.00 42.59 87 ARG C N 1
ATOM 7659 C CA . ARG C 1 87 ? -17.036 -14.642 -6.217 1.00 43.28 87 ARG C CA 1
ATOM 7660 C C . ARG C 1 87 ? -16.540 -14.589 -4.775 1.00 43.57 87 ARG C C 1
ATOM 7661 O O . ARG C 1 87 ? -17.102 -13.873 -3.943 1.00 43.65 87 ARG C O 1
ATOM 7669 N N . ILE C 1 88 ? -15.509 -15.377 -4.481 1.00 43.98 88 ILE C N 1
ATOM 7670 C CA . ILE C 1 88 ? -14.937 -15.439 -3.139 1.00 44.37 88 ILE C CA 1
ATOM 7671 C C . ILE C 1 88 ? -13.635 -14.635 -3.064 1.00 44.73 88 ILE C C 1
ATOM 7672 O O . ILE C 1 88 ? -12.735 -14.803 -3.889 1.00 44.74 88 ILE C O 1
ATOM 7677 N N . GLY C 1 89 ? -13.556 -13.752 -2.074 1.00 45.18 89 GLY C N 1
ATOM 7678 C CA . GLY C 1 89 ? -12.392 -12.896 -1.888 1.00 45.73 89 GLY C CA 1
ATOM 7679 C C . GLY C 1 89 ? -12.201 -12.425 -0.458 1.00 46.16 89 GLY C C 1
ATOM 7680 O O . GLY C 1 89 ? -13.044 -12.669 0.411 1.00 46.08 89 GLY C O 1
ATOM 7681 N N . VAL C 1 90 ? -11.079 -11.751 -0.223 1.00 46.65 90 VAL C N 1
ATOM 7682 C CA . VAL C 1 90 ? -10.742 -11.209 1.087 1.00 47.22 90 VAL C CA 1
ATOM 7683 C C . VAL C 1 90 ? -11.205 -9.754 1.154 1.00 47.72 90 VAL C C 1
ATOM 7684 O O . VAL C 1 90 ? -10.988 -8.983 0.216 1.00 47.78 90 VAL C O 1
ATOM 7688 N N . ASP C 1 91 ? -11.851 -9.395 2.261 1.00 48.36 91 ASP C N 1
ATOM 7689 C CA . ASP C 1 91 ? -12.366 -8.043 2.459 1.00 49.04 91 ASP C CA 1
ATOM 7690 C C . ASP C 1 91 ? -11.774 -7.395 3.708 1.00 49.43 91 ASP C C 1
ATOM 7691 O O . ASP C 1 91 ? -12.080 -7.797 4.834 1.00 49.36 91 ASP C O 1
ATOM 7696 N N . GLY C 1 92 ? -10.917 -6.400 3.492 1.00 49.99 92 GLY C N 1
ATOM 7697 C CA . GLY C 1 92 ? -10.383 -5.576 4.574 1.00 50.67 92 GLY C CA 1
ATOM 7698 C C . GLY C 1 92 ? -11.241 -4.336 4.741 1.00 51.13 92 GLY C C 1
ATOM 7699 O O . GLY C 1 92 ? -11.484 -3.611 3.777 1.00 51.10 92 GLY C O 1
ATOM 7700 N N . SER C 1 93 ? -11.702 -4.097 5.966 1.00 51.75 93 SER C N 1
ATOM 7701 C CA . SER C 1 93 ? -12.640 -3.011 6.242 1.00 52.33 93 SER C CA 1
ATOM 7702 C C . SER C 1 93 ? -12.197 -2.111 7.392 1.00 52.69 93 SER C C 1
ATOM 7703 O O . SER C 1 93 ? -11.584 -2.566 8.357 1.00 52.69 93 SER C O 1
ATOM 7706 N N . GLY C 1 94 ? -12.521 -0.828 7.270 1.00 53.23 94 GLY C N 1
ATOM 7707 C CA . GLY C 1 94 ? -12.246 0.156 8.309 1.00 53.87 94 GLY C CA 1
ATOM 7708 C C . GLY C 1 94 ? -13.376 1.162 8.397 1.00 54.29 94 GLY C C 1
ATOM 7709 O O . GLY C 1 94 ? -13.843 1.669 7.380 1.00 54.31 94 GLY C O 1
ATOM 7710 N N . THR C 1 95 ? -13.823 1.438 9.618 1.00 54.76 95 THR C N 1
ATOM 7711 C CA . THR C 1 95 ? -14.893 2.405 9.853 1.00 55.22 95 THR C CA 1
ATOM 7712 C C . THR C 1 95 ? -14.571 3.230 11.096 1.00 55.56 95 THR C C 1
ATOM 7713 O O . THR C 1 95 ? -14.217 2.677 12.138 1.00 55.65 95 THR C O 1
ATOM 7717 N N . ARG C 1 96 ? -14.673 4.551 10.968 1.00 55.94 96 ARG C N 1
ATOM 7718 C CA . ARG C 1 96 ? -14.476 5.463 12.093 1.00 56.30 96 ARG C CA 1
ATOM 7719 C C . ARG C 1 96 ? -15.348 6.701 11.907 1.00 56.44 96 ARG C C 1
ATOM 7720 O O . ARG C 1 96 ? -15.121 7.496 10.993 1.00 56.39 96 ARG C O 1
ATOM 7728 N N . GLN C 1 97 ? -16.349 6.851 12.774 1.00 56.71 97 GLN C N 1
ATOM 7729 C CA . GLN C 1 97 ? -17.340 7.920 12.636 1.00 57.00 97 GLN C CA 1
ATOM 7730 C C . GLN C 1 97 ? -17.716 8.606 13.949 1.00 57.19 97 GLN C C 1
ATOM 7731 O O . GLN C 1 97 ? -17.968 7.945 14.961 1.00 57.20 97 GLN C O 1
ATOM 7737 N N . ARG C 1 98 ? -17.750 9.937 13.912 1.00 57.39 98 ARG C N 1
ATOM 7738 C CA . ARG C 1 98 ? -18.254 10.736 15.025 1.00 57.59 98 ARG C CA 1
ATOM 7739 C C . ARG C 1 98 ? -19.751 10.973 14.845 1.00 57.52 98 ARG C C 1
ATOM 7740 O O . ARG C 1 98 ? -20.201 11.396 13.779 1.00 57.41 98 ARG C O 1
ATOM 7748 N N . LEU C 1 99 ? -20.511 10.685 15.898 1.00 57.57 99 LEU C N 1
ATOM 7749 C CA . LEU C 1 99 ? -21.962 10.849 15.888 1.00 57.59 99 LEU C CA 1
ATOM 7750 C C . LEU C 1 99 ? -22.423 11.699 17.070 1.00 57.57 99 LEU C C 1
ATOM 7751 O O . LEU C 1 99 ? -21.896 11.555 18.176 1.00 57.45 99 LEU C O 1
ATOM 7756 N N . PRO C 1 100 ? -23.409 12.590 16.840 1.00 57.64 100 PRO C N 1
ATOM 7757 C CA . PRO C 1 100 ? -23.976 13.444 17.889 1.00 57.64 100 PRO C CA 1
ATOM 7758 C C . PRO C 1 100 ? -24.652 12.653 19.010 1.00 57.72 100 PRO C C 1
ATOM 7759 O O . PRO C 1 100 ? -24.955 11.469 18.841 1.00 57.73 100 PRO C O 1
ATOM 7763 N N . GLY C 1 101 ? -24.884 13.318 20.141 1.00 57.83 101 GLY C N 1
ATOM 7764 C CA . GLY C 1 101 ? -25.475 12.697 21.327 1.00 57.98 101 GLY C CA 1
ATOM 7765 C C . GLY C 1 101 ? -26.876 12.136 21.162 1.00 58.16 101 GLY C C 1
ATOM 7766 O O . GLY C 1 101 ? -27.240 11.164 21.830 1.00 58.10 101 GLY C O 1
ATOM 7767 N N . ASP C 1 102 ? -27.664 12.744 20.278 1.00 58.36 102 ASP C N 1
ATOM 7768 C CA . ASP C 1 102 ? -29.024 12.268 19.999 1.00 58.59 102 ASP C CA 1
ATOM 7769 C C . ASP C 1 102 ? -29.059 11.053 19.059 1.00 58.75 102 ASP C C 1
ATOM 7770 O O . ASP C 1 102 ? -30.131 10.517 18.766 1.00 58.75 102 ASP C O 1
ATOM 7775 N N . LEU C 1 103 ? -27.881 10.623 18.607 1.00 59.03 103 LEU C N 1
ATOM 7776 C CA . LEU C 1 103 ? -27.737 9.431 17.764 1.00 59.36 103 LEU C CA 1
ATOM 7777 C C . LEU C 1 103 ? -26.911 8.333 18.435 1.00 59.62 103 LEU C C 1
ATOM 7778 O O . LEU C 1 103 ? -27.212 7.148 18.279 1.00 59.73 103 LEU C O 1
ATOM 7783 N N . SER C 1 104 ? -25.867 8.728 19.163 1.00 59.94 104 SER C N 1
ATOM 7784 C CA . SER C 1 104 ? -25.084 7.790 19.966 1.00 60.28 104 SER C CA 1
ATOM 7785 C C . SER C 1 104 ? -25.879 7.398 21.209 1.00 60.47 104 SER C C 1
ATOM 7786 O O . SER C 1 104 ? -26.487 8.255 21.857 1.00 60.58 104 SER C O 1
ATOM 7789 N N . THR C 1 105 ? -25.865 6.106 21.534 1.00 60.68 105 THR C N 1
ATOM 7790 C CA . THR C 1 105 ? -26.676 5.550 22.625 1.00 60.85 105 THR C CA 1
ATOM 7791 C C . THR C 1 105 ? -26.341 6.145 24.001 1.00 60.99 105 THR C C 1
ATOM 7792 O O . THR C 1 105 ? -27.233 6.310 24.841 1.00 61.04 105 THR C O 1
ATOM 7796 N N . THR C 1 106 ? -25.066 6.479 24.214 1.00 61.10 106 THR C N 1
ATOM 7797 C CA . THR C 1 106 ? -24.593 7.036 25.491 1.00 61.12 106 THR C CA 1
ATOM 7798 C C . THR C 1 106 ? -25.275 8.353 25.880 1.00 61.18 106 THR C C 1
ATOM 7799 O O . THR C 1 106 ? -25.538 8.594 27.062 1.00 61.24 106 THR C O 1
ATOM 7803 N N . GLY C 1 107 ? -25.557 9.197 24.888 1.00 61.15 107 GLY C N 1
ATOM 7804 C CA . GLY C 1 107 ? -26.241 10.470 25.120 1.00 61.11 107 GLY C CA 1
ATOM 7805 C C . GLY C 1 107 ? -25.417 11.701 24.783 1.00 61.07 107 GLY C C 1
ATOM 7806 O O . GLY C 1 107 ? -25.952 12.810 24.704 1.00 61.11 107 GLY C O 1
ATOM 7807 N N . SER C 1 108 ? -24.114 11.506 24.589 1.00 61.02 108 SER C N 1
ATOM 7808 C CA . SER C 1 108 ? -23.198 12.588 24.226 1.00 60.91 108 SER C CA 1
ATOM 7809 C C . SER C 1 108 ? -22.346 12.194 23.009 1.00 60.78 108 SER C C 1
ATOM 7810 O O . SER C 1 108 ? -22.147 10.998 22.762 1.00 60.84 108 SER C O 1
ATOM 7813 N N . PRO C 1 109 ? -21.862 13.192 22.233 1.00 60.57 109 PRO C N 1
ATOM 7814 C CA . PRO C 1 109 ? -21.001 12.941 21.069 1.00 60.41 109 PRO C CA 1
ATOM 7815 C C . PRO C 1 109 ? -19.894 11.913 21.330 1.00 60.19 109 PRO C C 1
ATOM 7816 O O . PRO C 1 109 ? -19.205 11.991 22.351 1.00 60.23 109 PRO C O 1
ATOM 7820 N N . ALA C 1 110 ? -19.745 10.961 20.409 1.00 59.88 110 ALA C N 1
ATOM 7821 C CA . ALA C 1 110 ? -18.794 9.858 20.557 1.00 59.53 110 ALA C CA 1
ATOM 7822 C C . ALA C 1 110 ? -18.282 9.335 19.214 1.00 59.29 110 ALA C C 1
ATOM 7823 O O . ALA C 1 110 ? -18.963 9.442 18.191 1.00 59.24 110 ALA C O 1
ATOM 7825 N N . ILE C 1 111 ? -17.078 8.766 19.232 1.00 58.95 111 ILE C N 1
ATOM 7826 C CA . ILE C 1 111 ? -16.488 8.141 18.049 1.00 58.49 111 ILE C CA 1
ATOM 7827 C C . ILE C 1 111 ? -16.565 6.618 18.164 1.00 58.18 111 ILE C C 1
ATOM 7828 O O . ILE C 1 111 ? -16.014 6.025 19.096 1.00 58.23 111 ILE C O 1
ATOM 7833 N N . SER C 1 112 ? -17.267 6.000 17.218 1.00 57.69 112 SER C N 1
ATOM 7834 C CA . SER C 1 112 ? -17.353 4.545 17.131 1.00 57.13 112 SER C CA 1
ATOM 7835 C C . SER C 1 112 ? -16.517 4.046 15.953 1.00 56.76 112 SER C C 1
ATOM 7836 O O . SER C 1 112 ? -16.781 4.392 14.798 1.00 56.73 112 SER C O 1
ATOM 7839 N N . SER C 1 113 ? -15.496 3.247 16.256 1.00 56.23 113 SER C N 1
ATOM 7840 C CA . SER C 1 113 ? -14.571 2.757 15.238 1.00 55.69 113 SER C CA 1
ATOM 7841 C C . SER C 1 113 ? -14.485 1.238 15.240 1.00 55.24 113 SER C C 1
ATOM 7842 O O . SER C 1 113 ? -14.354 0.621 16.296 1.00 55.24 113 SER C O 1
ATOM 7845 N N . GLN C 1 114 ? -14.560 0.647 14.052 1.00 54.63 114 GLN C N 1
ATOM 7846 C CA . GLN C 1 114 ? -14.452 -0.804 13.901 1.00 54.04 114 GLN C CA 1
ATOM 7847 C C . GLN C 1 114 ? -13.700 -1.206 12.634 1.00 53.52 114 GLN C C 1
ATOM 7848 O O . GLN C 1 114 ? -13.757 -0.516 11.612 1.00 53.43 114 GLN C O 1
ATOM 7854 N N . TYR C 1 115 ? -12.995 -2.330 12.727 1.00 52.79 115 TYR C N 1
ATOM 7855 C CA . TYR C 1 115 ? -12.194 -2.861 11.634 1.00 52.01 115 TYR C CA 1
ATOM 7856 C C . TYR C 1 115 ? -12.600 -4.306 11.368 1.00 51.42 115 TYR C C 1
ATOM 7857 O O . TYR C 1 115 ? -13.352 -4.897 12.145 1.00 51.31 115 TYR C O 1
ATOM 7866 N N . GLY C 1 116 ? -12.103 -4.868 10.268 1.00 50.75 116 GLY C N 1
ATOM 7867 C CA . GLY C 1 116 ? -12.418 -6.243 9.895 1.00 49.78 116 GLY C CA 1
ATOM 7868 C C . GLY C 1 116 ? -11.587 -6.783 8.748 1.00 49.16 116 GLY C C 1
ATOM 7869 O O . GLY C 1 116 ? -11.313 -6.075 7.779 1.00 49.01 116 GLY C O 1
ATOM 7870 N N . VAL C 1 117 ? -11.167 -8.040 8.879 1.00 48.48 117 VAL C N 1
ATOM 7871 C CA . VAL C 1 117 ? -10.556 -8.788 7.787 1.00 47.80 117 VAL C CA 1
ATOM 7872 C C . VAL C 1 117 ? -11.390 -10.052 7.618 1.00 47.45 117 VAL C C 1
ATOM 7873 O O . VAL C 1 117 ? -11.357 -10.947 8.466 1.00 47.35 117 VAL C O 1
ATOM 7877 N N . THR C 1 118 ? -12.149 -10.112 6.529 1.00 47.00 118 THR C N 1
ATOM 7878 C CA . THR C 1 118 ? -13.128 -11.178 6.343 1.00 46.64 118 THR C CA 1
ATOM 7879 C C . THR C 1 118 ? -12.951 -11.895 4.998 1.00 46.31 118 THR C C 1
ATOM 7880 O O . THR C 1 118 ? -12.400 -11.332 4.051 1.00 46.31 118 THR C O 1
ATOM 7884 N N . LEU C 1 119 ? -13.400 -13.146 4.936 1.00 45.87 119 LEU C N 1
ATOM 7885 C CA . LEU C 1 119 ? -13.326 -13.939 3.716 1.00 45.45 119 LEU C CA 1
ATOM 7886 C C . LEU C 1 119 ? -14.693 -14.523 3.388 1.00 45.27 119 LEU C C 1
ATOM 7887 O O . LEU C 1 119 ? -15.296 -15.207 4.216 1.00 45.10 119 LEU C O 1
ATOM 7892 N N . GLY C 1 120 ? -15.173 -14.250 2.175 1.00 45.10 120 GLY C N 1
ATOM 7893 C CA . GLY C 1 120 ? -16.467 -14.755 1.720 1.00 44.76 120 GLY C CA 1
ATOM 7894 C C . GLY C 1 120 ? -16.930 -14.178 0.395 1.00 44.60 120 GLY C C 1
ATOM 7895 O O . GLY C 1 120 ? -16.116 -13.898 -0.489 1.00 44.39 120 GLY C O 1
ATOM 7896 N N . THR C 1 121 ? -18.244 -13.999 0.265 1.00 44.42 121 THR C N 1
ATOM 7897 C CA . THR C 1 121 ? -18.850 -13.551 -0.990 1.00 44.20 121 THR C CA 1
ATOM 7898 C C . THR C 1 121 ? -19.862 -12.409 -0.805 1.00 43.98 121 THR C C 1
ATOM 7899 O O . THR C 1 121 ? -20.333 -12.156 0.303 1.00 43.97 121 THR C O 1
ATOM 7903 N N . THR C 1 122 ? -20.178 -11.722 -1.900 1.00 43.76 122 THR C N 1
ATOM 7904 C CA . THR C 1 122 ? -21.122 -10.609 -1.881 1.00 43.53 122 THR C CA 1
ATOM 7905 C C . THR C 1 122 ? -22.044 -10.667 -3.099 1.00 43.33 122 THR C C 1
ATOM 7906 O O . THR C 1 122 ? -21.581 -10.765 -4.239 1.00 43.32 122 THR C O 1
ATOM 7910 N N . ALA C 1 123 ? -23.349 -10.617 -2.835 1.00 43.05 123 ALA C N 1
ATOM 7911 C CA . ALA C 1 123 ? -24.396 -10.565 -3.867 1.00 42.72 123 ALA C CA 1
ATOM 7912 C C . ALA C 1 123 ? -24.407 -11.752 -4.840 1.00 42.42 123 ALA C C 1
ATOM 7913 O O . ALA C 1 123 ? -24.773 -11.599 -6.009 1.00 42.57 123 ALA C O 1
ATOM 7915 N N . TRP C 1 124 ? -24.022 -12.931 -4.352 1.00 41.93 124 TRP C N 1
ATOM 7916 C CA . TRP C 1 124 ? -24.058 -14.146 -5.162 1.00 41.50 124 TRP C CA 1
ATOM 7917 C C . TRP C 1 124 ? -25.500 -14.545 -5.477 1.00 41.30 124 TRP C C 1
ATOM 7918 O O . TRP C 1 124 ? -26.261 -14.928 -4.585 1.00 41.34 124 TRP C O 1
ATOM 7929 N N . GLU C 1 125 ? -25.861 -14.438 -6.754 1.00 41.03 125 GLU C N 1
ATOM 7930 C CA . GLU C 1 125 ? -27.193 -14.804 -7.224 1.00 40.75 125 GLU C CA 1
ATOM 7931 C C . GLU C 1 125 ? -27.297 -16.310 -7.426 1.00 40.53 125 GLU C C 1
ATOM 7932 O O . GLU C 1 125 ? -26.521 -16.899 -8.178 1.00 40.51 125 GLU C O 1
ATOM 7938 N N . LEU C 1 126 ? -28.256 -16.921 -6.739 1.00 40.38 126 LEU C N 1
ATOM 7939 C CA . LEU C 1 126 ? -28.543 -18.344 -6.893 1.00 40.19 126 LEU C CA 1
ATOM 7940 C C . LEU C 1 126 ? -29.528 -18.541 -8.038 1.00 39.90 126 LEU C C 1
ATOM 7941 O O . LEU C 1 126 ? -30.570 -17.879 -8.099 1.00 40.09 126 LEU C O 1
ATOM 7946 N N . ASP C 1 127 ? -29.186 -19.453 -8.944 1.00 39.36 127 ASP C N 1
ATOM 7947 C CA . ASP C 1 127 ? -29.885 -19.587 -10.216 1.00 38.81 127 ASP C CA 1
ATOM 7948 C C . ASP C 1 127 ? -30.990 -20.645 -10.175 1.00 38.44 127 ASP C C 1
ATOM 7949 O O . ASP C 1 127 ? -30.918 -21.673 -10.855 1.00 38.42 127 ASP C O 1
ATOM 7954 N N . LEU C 1 128 ? -32.018 -20.377 -9.374 1.00 37.97 128 LEU C N 1
ATOM 7955 C CA . LEU C 1 128 ? -33.126 -21.312 -9.216 1.00 37.40 128 LEU C CA 1
ATOM 7956 C C . LEU C 1 128 ? -33.991 -21.395 -10.472 1.00 36.72 128 LEU C C 1
ATOM 7957 O O . LEU C 1 128 ? -34.351 -22.489 -10.902 1.00 36.73 128 LEU C O 1
ATOM 7962 N N . PHE C 1 129 ? -34.315 -20.246 -11.058 1.00 35.97 129 PHE C N 1
ATOM 7963 C CA . PHE C 1 129 ? -35.184 -20.213 -12.236 1.00 35.30 129 PHE C CA 1
ATOM 7964 C C . PHE C 1 129 ? -34.437 -20.056 -13.563 1.00 34.70 129 PHE C C 1
ATOM 7965 O O . PHE C 1 129 ? -35.044 -19.804 -14.607 1.00 34.51 129 PHE C O 1
ATOM 7973 N N . GLY C 1 130 ? -33.117 -20.214 -13.501 1.00 34.01 130 GLY C N 1
ATOM 7974 C CA . GLY C 1 130 ? -32.281 -20.313 -14.688 1.00 33.06 130 GLY C CA 1
ATOM 7975 C C . GLY C 1 130 ? -32.119 -19.045 -15.498 1.00 32.38 130 GLY C C 1
ATOM 7976 O O . GLY C 1 130 ? -32.064 -19.103 -16.724 1.00 32.38 130 GLY C O 1
ATOM 7977 N N . ARG C 1 131 ? -32.041 -17.902 -14.824 1.00 31.66 131 ARG C N 1
ATOM 7978 C CA . ARG C 1 131 ? -31.802 -16.633 -15.511 1.00 30.99 131 ARG C CA 1
ATOM 7979 C C . ARG C 1 131 ? -30.364 -16.558 -16.007 1.00 30.47 131 ARG C C 1
ATOM 7980 O O . ARG C 1 131 ? -30.111 -16.124 -17.125 1.00 30.53 131 ARG C O 1
ATOM 7988 N N . LEU C 1 132 ? -29.435 -16.994 -15.163 1.00 29.95 132 LEU C N 1
ATOM 7989 C CA . LEU C 1 132 ? -28.012 -16.954 -15.468 1.00 29.31 132 LEU C CA 1
ATOM 7990 C C . LEU C 1 132 ? -27.579 -18.110 -16.363 1.00 28.99 132 LEU C C 1
ATOM 7991 O O . LEU C 1 132 ? -26.680 -17.945 -17.183 1.00 28.87 132 LEU C O 1
ATOM 7996 N N . ARG C 1 133 ? -28.217 -19.272 -16.203 1.00 28.62 133 ARG C N 1
ATOM 7997 C CA . ARG C 1 133 ? -27.976 -20.426 -17.078 1.00 28.22 133 ARG C CA 1
ATOM 7998 C C . ARG C 1 133 ? -28.434 -20.149 -18.506 1.00 27.66 133 ARG C C 1
ATOM 7999 O O . ARG C 1 133 ? -27.782 -20.569 -19.462 1.00 27.55 133 ARG C O 1
ATOM 8007 N N . SER C 1 134 ? -29.559 -19.445 -18.636 1.00 27.16 134 SER C N 1
ATOM 8008 C CA . SER C 1 134 ? -30.098 -19.051 -19.939 1.00 26.46 134 SER C CA 1
ATOM 8009 C C . SER C 1 134 ? -29.154 -18.090 -20.661 1.00 26.05 134 SER C C 1
ATOM 8010 O O . SER C 1 134 ? -28.911 -18.236 -21.860 1.00 25.86 134 SER C O 1
ATOM 8013 N N . LEU C 1 135 ? -28.622 -17.120 -19.921 1.00 25.69 135 LEU C N 1
ATOM 8014 C CA . LEU C 1 135 ? -27.629 -16.188 -20.455 1.00 25.53 135 LEU C CA 1
ATOM 8015 C C . LEU C 1 135 ? -26.333 -16.902 -20.837 1.00 25.37 135 LEU C C 1
ATOM 8016 O O . LEU C 1 135 ? -25.691 -16.539 -21.822 1.00 25.52 135 LEU C O 1
ATOM 8021 N N . ARG C 1 136 ? -25.960 -17.915 -20.056 1.00 25.19 136 ARG C N 1
ATOM 8022 C CA . ARG C 1 136 ? -24.818 -18.771 -20.377 1.00 25.03 136 ARG C CA 1
ATOM 8023 C C . ARG C 1 136 ? -25.069 -19.538 -21.674 1.00 25.00 136 ARG C C 1
ATOM 8024 O O . ARG C 1 136 ? -24.194 -19.594 -22.544 1.00 25.00 136 ARG C O 1
ATOM 8032 N N . ASP C 1 137 ? -26.268 -20.111 -21.797 1.00 24.80 137 ASP C N 1
ATOM 8033 C CA . ASP C 1 137 ? -26.662 -20.858 -22.990 1.00 24.82 137 ASP C CA 1
ATOM 8034 C C . ASP C 1 137 ? -26.787 -19.968 -24.231 1.00 24.45 137 ASP C C 1
ATOM 8035 O O . ASP C 1 137 ? -26.562 -20.429 -25.352 1.00 24.45 137 ASP C O 1
ATOM 8040 N N . GLN C 1 138 ? -27.146 -18.702 -24.021 1.00 23.98 138 GLN C N 1
ATOM 8041 C CA . GLN C 1 138 ? -27.140 -17.695 -25.081 1.00 23.63 138 GLN C CA 1
ATOM 8042 C C . GLN C 1 138 ? -25.713 -17.412 -25.552 1.00 23.81 138 GLN C C 1
ATOM 8043 O O . GLN C 1 138 ? -25.442 -17.388 -26.754 1.00 23.62 138 GLN C O 1
ATOM 8049 N N . ALA C 1 139 ? -24.813 -17.204 -24.591 1.00 24.11 139 ALA C N 1
ATOM 8050 C CA . ALA C 1 139 ? -23.398 -16.968 -24.862 1.00 24.36 139 ALA C CA 1
ATOM 8051 C C . ALA C 1 139 ? -22.708 -18.176 -25.507 1.00 24.66 139 ALA C C 1
ATOM 8052 O O . ALA C 1 139 ? -21.763 -18.007 -26.285 1.00 24.71 139 ALA C O 1
ATOM 8054 N N . LEU C 1 140 ? -23.182 -19.384 -25.193 1.00 24.78 140 LEU C N 1
ATOM 8055 C CA . LEU C 1 140 ? -22.632 -20.607 -25.790 1.00 25.03 140 LEU C CA 1
ATOM 8056 C C . LEU C 1 140 ? -22.979 -20.732 -27.273 1.00 25.06 140 LEU C C 1
ATOM 8057 O O . LEU C 1 140 ? -22.131 -21.105 -28.085 1.00 25.29 140 LEU C O 1
ATOM 8062 N N . GLU C 1 141 ? -24.221 -20.420 -27.624 1.00 25.13 141 GLU C N 1
ATOM 8063 C CA . GLU C 1 141 ? -24.654 -20.501 -29.018 1.00 25.32 141 GLU C CA 1
ATOM 8064 C C . GLU C 1 141 ? -24.019 -19.415 -29.888 1.00 25.01 141 GLU C C 1
ATOM 8065 O O . GLU C 1 141 ? -23.746 -19.641 -31.064 1.00 25.03 141 GLU C O 1
ATOM 8071 N N . GLN C 1 142 ? -23.791 -18.241 -29.303 1.00 24.88 142 GLN C N 1
ATOM 8072 C CA . GLN C 1 142 ? -23.117 -17.143 -29.997 1.00 24.65 142 GLN C CA 1
ATOM 8073 C C . GLN C 1 142 ? -21.681 -17.524 -30.346 1.00 24.52 142 GLN C C 1
ATOM 8074 O O . GLN C 1 142 ? -21.194 -17.193 -31.428 1.00 24.48 142 GLN C O 1
ATOM 8080 N N . TYR C 1 143 ? -21.023 -18.239 -29.433 1.00 24.38 143 TYR C N 1
ATOM 8081 C CA . TYR C 1 143 ? -19.715 -18.839 -29.695 1.00 24.11 143 TYR C CA 1
ATOM 8082 C C . TYR C 1 143 ? -19.802 -19.855 -30.836 1.00 23.77 143 TYR C C 1
ATOM 8083 O O . TYR C 1 143 ? -19.036 -19.782 -31.799 1.00 23.70 143 TYR C O 1
ATOM 8092 N N . LEU C 1 144 ? -20.743 -20.789 -30.726 1.00 23.36 144 LEU C N 1
ATOM 8093 C CA . LEU C 1 144 ? -20.979 -21.790 -31.767 1.00 22.98 144 LEU C CA 1
ATOM 8094 C C . LEU C 1 144 ? -21.241 -21.181 -33.149 1.00 22.68 144 LEU C C 1
ATOM 8095 O O . LEU C 1 144 ? -20.746 -21.695 -34.159 1.00 22.50 144 LEU C O 1
ATOM 8100 N N . ALA C 1 145 ? -22.006 -20.087 -33.181 1.00 22.27 145 ALA C N 1
ATOM 8101 C CA . ALA C 1 145 ? -22.264 -19.331 -34.410 1.00 22.06 145 ALA C CA 1
ATOM 8102 C C . ALA C 1 145 ? -21.008 -18.660 -34.982 1.00 22.04 145 ALA C C 1
ATOM 8103 O O . ALA C 1 145 ? -20.850 -18.568 -36.197 1.00 21.88 145 ALA C O 1
ATOM 8105 N N . THR C 1 146 ? -20.128 -18.188 -34.105 1.00 22.14 146 THR C N 1
ATOM 8106 C CA . THR C 1 146 ? -18.875 -17.563 -34.527 1.00 22.48 146 THR C CA 1
ATOM 8107 C C . THR C 1 146 ? -17.945 -18.598 -35.161 1.00 22.69 146 THR C C 1
ATOM 8108 O O . THR C 1 146 ? -17.229 -18.293 -36.115 1.00 22.42 146 THR C O 1
ATOM 8112 N N . GLU C 1 147 ? -17.997 -19.827 -34.646 1.00 23.18 147 GLU C N 1
ATOM 8113 C CA . GLU C 1 147 ? -17.217 -20.939 -35.184 1.00 23.75 147 GLU C CA 1
ATOM 8114 C C . GLU C 1 147 ? -17.612 -21.254 -36.628 1.00 23.58 147 GLU C C 1
ATOM 8115 O O . GLU C 1 147 ? -16.750 -21.541 -37.465 1.00 23.87 147 GLU C O 1
ATOM 8121 N N . GLN C 1 148 ? -18.909 -21.184 -36.918 1.00 23.35 148 GLN C N 1
ATOM 8122 C CA . GLN C 1 148 ? -19.415 -21.372 -38.277 1.00 23.24 148 GLN C CA 1
ATOM 8123 C C . GLN C 1 148 ? -19.093 -20.163 -39.153 1.00 23.12 148 GLN C C 1
ATOM 8124 O O . GLN C 1 148 ? -18.897 -20.304 -40.359 1.00 23.23 148 GLN C O 1
ATOM 8130 N N . ALA C 1 149 ? -19.049 -18.979 -38.540 1.00 22.84 149 ALA C N 1
ATOM 8131 C CA . ALA C 1 149 ? -18.670 -17.747 -39.234 1.00 22.45 149 ALA C CA 1
ATOM 8132 C C . ALA C 1 149 ? -17.210 -17.789 -39.706 1.00 22.23 149 ALA C C 1
ATOM 8133 O O . ALA C 1 149 ? -16.875 -17.236 -40.753 1.00 22.09 149 ALA C O 1
ATOM 8135 N N . GLN C 1 150 ? -16.356 -18.450 -38.926 1.00 22.15 150 GLN C N 1
ATOM 8136 C CA . GLN C 1 150 ? -14.976 -18.721 -39.316 1.00 22.23 150 GLN C CA 1
ATOM 8137 C C . GLN C 1 150 ? -14.913 -19.656 -40.522 1.00 22.20 150 GLN C C 1
ATOM 8138 O O . GLN C 1 150 ? -14.183 -19.397 -41.477 1.00 22.40 150 GLN C O 1
ATOM 8144 N N . ARG C 1 151 ? -15.679 -20.743 -40.467 1.00 22.32 151 ARG C N 1
ATOM 8145 C CA . ARG C 1 151 ? -15.724 -21.722 -41.547 1.00 22.27 151 ARG C CA 1
ATOM 8146 C C . ARG C 1 151 ? -16.232 -21.095 -42.839 1.00 22.34 151 ARG C C 1
ATOM 8147 O O . ARG C 1 151 ? -15.727 -21.399 -43.920 1.00 22.74 151 ARG C O 1
ATOM 8155 N N . SER C 1 152 ? -17.221 -20.213 -42.718 1.00 22.08 152 SER C N 1
ATOM 8156 C CA . SER C 1 152 ? -17.721 -19.448 -43.855 1.00 21.88 152 SER C CA 1
ATOM 8157 C C . SER C 1 152 ? -16.660 -18.492 -44.417 1.00 21.60 152 SER C C 1
ATOM 8158 O O . SER C 1 152 ? -16.569 -18.305 -45.633 1.00 21.81 152 SER C O 1
ATOM 8161 N N . ALA C 1 153 ? -15.862 -17.898 -43.533 1.00 21.11 153 ALA C N 1
ATOM 8162 C CA . ALA C 1 153 ? -14.836 -16.943 -43.945 1.00 20.84 153 ALA C CA 1
ATOM 8163 C C . ALA C 1 153 ? -13.707 -17.625 -44.725 1.00 20.60 153 ALA C C 1
ATOM 8164 O O . ALA C 1 153 ? -13.155 -17.032 -45.655 1.00 20.44 153 ALA C O 1
ATOM 8166 N N . GLN C 1 154 ? -13.387 -18.867 -44.350 1.00 20.31 154 GLN C N 1
ATOM 8167 C CA . GLN C 1 154 ? -12.434 -19.704 -45.098 1.00 19.88 154 GLN C CA 1
ATOM 8168 C C . GLN C 1 154 ? -12.949 -20.066 -46.489 1.00 19.85 154 GLN C C 1
ATOM 8169 O O . GLN C 1 154 ? -12.204 -19.970 -47.462 1.00 19.66 154 GLN C O 1
ATOM 8175 N N . THR C 1 155 ? -14.215 -20.477 -46.586 1.00 20.00 155 THR C N 1
ATOM 8176 C CA . THR C 1 155 ? -14.828 -20.748 -47.897 1.00 20.27 155 THR C CA 1
ATOM 8177 C C . THR C 1 155 ? -14.838 -19.505 -48.795 1.00 20.31 155 THR C C 1
ATOM 8178 O O . THR C 1 155 ? -14.758 -19.621 -50.014 1.00 20.68 155 THR C O 1
ATOM 8182 N N . THR C 1 156 ? -14.944 -18.324 -48.184 1.00 20.46 156 THR C N 1
ATOM 8183 C CA . THR C 1 156 ? -14.826 -17.050 -48.907 1.00 20.31 156 THR C CA 1
ATOM 8184 C C . THR C 1 156 ? -13.391 -16.823 -49.393 1.00 20.18 156 THR C C 1
ATOM 8185 O O . THR C 1 156 ? -13.179 -16.506 -50.564 1.00 20.25 156 THR C O 1
ATOM 8189 N N . LEU C 1 157 ? -12.414 -17.004 -48.505 1.00 20.16 157 LEU C N 1
ATOM 8190 C CA . LEU C 1 157 ? -11.005 -16.826 -48.867 1.00 20.24 157 LEU C CA 1
ATOM 8191 C C . LEU C 1 157 ? -10.543 -17.794 -49.960 1.00 20.30 157 LEU C C 1
ATOM 8192 O O . LEU C 1 157 ? -9.892 -17.378 -50.924 1.00 20.39 157 LEU C O 1
ATOM 8197 N N . VAL C 1 158 ? -10.888 -19.071 -49.809 1.00 20.14 158 VAL C N 1
ATOM 8198 C CA . VAL C 1 158 ? -10.559 -20.092 -50.808 1.00 19.93 158 VAL C CA 1
ATOM 8199 C C . VAL C 1 158 ? -11.050 -19.661 -52.188 1.00 19.89 158 VAL C C 1
ATOM 8200 O O . VAL C 1 158 ? -10.276 -19.647 -53.153 1.00 20.07 158 VAL C O 1
ATOM 8204 N N . ALA C 1 159 ? -12.327 -19.289 -52.272 1.00 19.65 159 ALA C N 1
ATOM 8205 C CA . ALA C 1 159 ? -12.933 -18.887 -53.547 1.00 19.30 159 ALA C CA 1
ATOM 8206 C C . ALA C 1 159 ? -12.283 -17.627 -54.115 1.00 19.00 159 ALA C C 1
ATOM 8207 O O . ALA C 1 159 ? -12.108 -17.508 -55.328 1.00 19.30 159 ALA C O 1
ATOM 8209 N N . SER C 1 160 ? -11.925 -16.700 -53.229 1.00 18.68 160 SER C N 1
ATOM 8210 C CA . SER C 1 160 ? -11.251 -15.457 -53.609 1.00 18.33 160 SER C CA 1
ATOM 8211 C C . SER C 1 160 ? -9.867 -15.692 -54.210 1.00 17.97 160 SER C C 1
ATOM 8212 O O . SER C 1 160 ? -9.555 -15.156 -55.269 1.00 18.00 160 SER C O 1
ATOM 8215 N N . VAL C 1 161 ? -9.050 -16.488 -53.527 1.00 17.73 161 VAL C N 1
ATOM 8216 C CA . VAL C 1 161 ? -7.718 -16.848 -54.017 1.00 17.87 161 VAL C CA 1
ATOM 8217 C C . VAL C 1 161 ? -7.801 -17.572 -55.365 1.00 17.90 161 VAL C C 1
ATOM 8218 O O . VAL C 1 161 ? -7.054 -17.258 -56.286 1.00 17.94 161 VAL C O 1
ATOM 8222 N N . ALA C 1 162 ? -8.729 -18.519 -55.478 1.00 18.15 162 ALA C N 1
ATOM 8223 C CA . ALA C 1 162 ? -8.952 -19.239 -56.728 1.00 18.10 162 ALA C CA 1
ATOM 8224 C C . ALA C 1 162 ? -9.328 -18.301 -57.878 1.00 18.24 162 ALA C C 1
ATOM 8225 O O . ALA C 1 162 ? -8.737 -18.372 -58.956 1.00 18.04 162 ALA C O 1
ATOM 8227 N N . THR C 1 163 ? -10.302 -17.420 -57.641 1.00 18.67 163 THR C N 1
ATOM 8228 C CA . THR C 1 163 ? -10.748 -16.446 -58.645 1.00 18.92 163 THR C CA 1
ATOM 8229 C C . THR C 1 163 ? -9.613 -15.514 -59.076 1.00 19.02 163 THR C C 1
ATOM 8230 O O . THR C 1 163 ? -9.421 -15.273 -60.269 1.00 19.06 163 THR C O 1
ATOM 8234 N N . ALA C 1 164 ? -8.867 -15.003 -58.101 1.00 19.22 164 ALA C N 1
ATOM 8235 C CA . ALA C 1 164 ? -7.754 -14.088 -58.358 1.00 19.65 164 ALA C CA 1
ATOM 8236 C C . ALA C 1 164 ? -6.628 -14.763 -59.144 1.00 19.93 164 ALA C C 1
ATOM 8237 O O . ALA C 1 164 ? -6.049 -14.157 -60.041 1.00 20.34 164 ALA C O 1
ATOM 8239 N N . TYR C 1 165 ? -6.335 -16.017 -58.802 1.00 20.09 165 TYR C N 1
ATOM 8240 C CA . TYR C 1 165 ? -5.355 -16.839 -59.514 1.00 20.43 165 TYR C CA 1
ATOM 8241 C C . TYR C 1 165 ? -5.751 -17.077 -60.968 1.00 20.36 165 TYR C C 1
ATOM 8242 O O . TYR C 1 165 ? -4.909 -16.987 -61.869 1.00 20.34 165 TYR C O 1
ATOM 8251 N N . LEU C 1 166 ? -7.032 -17.377 -61.183 1.00 20.32 166 LEU C N 1
ATOM 8252 C CA . LEU C 1 166 ? -7.575 -17.637 -62.515 1.00 20.21 166 LEU C CA 1
ATOM 8253 C C . LEU C 1 166 ? -7.713 -16.380 -63.369 1.00 20.33 166 LEU C C 1
ATOM 8254 O O . LEU C 1 166 ? -7.658 -16.458 -64.598 1.00 20.20 166 LEU C O 1
ATOM 8259 N N . THR C 1 167 ? -7.900 -15.230 -62.719 1.00 20.74 167 THR C N 1
ATOM 8260 C CA . THR C 1 167 ? -8.001 -13.937 -63.410 1.00 21.10 167 THR C CA 1
ATOM 8261 C C . THR C 1 167 ? -6.627 -13.498 -63.918 1.00 21.14 167 THR C C 1
ATOM 8262 O O . THR C 1 167 ? -6.502 -12.975 -65.025 1.00 21.03 167 THR C O 1
ATOM 8266 N N . LEU C 1 168 ? -5.608 -13.713 -63.092 1.00 21.33 168 LEU C N 1
ATOM 8267 C CA . LEU C 1 168 ? -4.227 -13.430 -63.459 1.00 21.62 168 LEU C CA 1
ATOM 8268 C C . LEU C 1 168 ? -3.781 -14.312 -64.632 1.00 22.08 168 LEU C C 1
ATOM 8269 O O . LEU C 1 168 ? -3.067 -13.854 -65.530 1.00 22.15 168 LEU C O 1
ATOM 8274 N N . LYS C 1 169 ? -4.229 -15.568 -64.617 1.00 22.48 169 LYS C N 1
ATOM 8275 C CA . LYS C 1 169 ? -3.937 -16.540 -65.667 1.00 22.81 169 LYS C CA 1
ATOM 8276 C C . LYS C 1 169 ? -4.603 -16.165 -66.993 1.00 22.80 169 LYS C C 1
ATOM 8277 O O . LYS C 1 169 ? -3.955 -16.185 -68.043 1.00 23.15 169 LYS C O 1
ATOM 8283 N N . ALA C 1 170 ? -5.889 -15.821 -66.943 1.00 22.80 170 ALA C N 1
ATOM 8284 C CA . ALA C 1 170 ? -6.617 -15.328 -68.118 1.00 22.74 170 ALA C CA 1
ATOM 8285 C C . ALA C 1 170 ? -6.011 -14.046 -68.699 1.00 22.81 170 ALA C C 1
ATOM 8286 O O . ALA C 1 170 ? -5.850 -13.927 -69.914 1.00 22.79 170 ALA C O 1
ATOM 8288 N N . ASP C 1 171 ? -5.669 -13.096 -67.831 1.00 23.10 171 ASP C N 1
ATOM 8289 C CA . ASP C 1 171 ? -5.022 -11.853 -68.264 1.00 23.21 171 ASP C CA 1
ATOM 8290 C C . ASP C 1 171 ? -3.589 -12.041 -68.776 1.00 23.15 171 ASP C C 1
ATOM 8291 O O . ASP C 1 171 ? -3.131 -11.266 -69.611 1.00 23.26 171 ASP C O 1
ATOM 8296 N N . GLN C 1 172 ? -2.894 -13.068 -68.284 1.00 23.17 172 GLN C N 1
ATOM 8297 C CA . GLN C 1 172 ? -1.583 -13.452 -68.828 1.00 23.07 172 GLN C CA 1
ATOM 8298 C C . GLN C 1 172 ? -1.696 -14.080 -70.217 1.00 23.03 172 GLN C C 1
ATOM 8299 O O . GLN C 1 172 ? -0.792 -13.941 -71.044 1.00 23.20 172 GLN C O 1
ATOM 8305 N N . ALA C 1 173 ? -2.808 -14.768 -70.462 1.00 22.85 173 ALA C N 1
ATOM 8306 C CA . ALA C 1 173 ? -3.112 -15.311 -71.780 1.00 22.64 173 ALA C CA 1
ATOM 8307 C C . ALA C 1 173 ? -3.565 -14.208 -72.741 1.00 22.60 173 ALA C C 1
ATOM 8308 O O . ALA C 1 173 ? -3.251 -14.250 -73.932 1.00 22.51 173 ALA C O 1
ATOM 8310 N N . GLN C 1 174 ? -4.303 -13.226 -72.221 1.00 22.60 174 GLN C N 1
ATOM 8311 C CA . GLN C 1 174 ? -4.689 -12.046 -73.001 1.00 22.53 174 GLN C CA 1
ATOM 8312 C C . GLN C 1 174 ? -3.454 -11.274 -73.461 1.00 22.66 174 GLN C C 1
ATOM 8313 O O . GLN C 1 174 ? -3.386 -10.827 -74.606 1.00 22.57 174 GLN C O 1
ATOM 8319 N N . LEU C 1 175 ? -2.484 -11.132 -72.558 1.00 22.93 175 LEU C N 1
ATOM 8320 C CA . LEU C 1 175 ? -1.250 -10.399 -72.830 1.00 23.21 175 LEU C CA 1
ATOM 8321 C C . LEU C 1 175 ? -0.383 -11.056 -73.903 1.00 23.48 175 LEU C C 1
ATOM 8322 O O . LEU C 1 175 ? 0.076 -10.377 -74.827 1.00 23.72 175 LEU C O 1
ATOM 8327 N N . GLN C 1 176 ? -0.161 -12.366 -73.775 1.00 23.80 176 GLN C N 1
ATOM 8328 C CA . GLN C 1 176 ? 0.665 -13.123 -74.722 1.00 24.01 176 GLN C CA 1
ATOM 8329 C C . GLN C 1 176 ? 0.017 -13.163 -76.104 1.00 24.02 176 GLN C C 1
ATOM 8330 O O . GLN C 1 176 ? 0.702 -13.104 -77.125 1.00 24.15 176 GLN C O 1
ATOM 8336 N N . LEU C 1 177 ? -1.309 -13.253 -76.122 1.00 24.04 177 LEU C N 1
ATOM 8337 C CA . LEU C 1 177 ? -2.083 -13.160 -77.354 1.00 24.05 177 LEU C CA 1
ATOM 8338 C C . LEU C 1 177 ? -1.894 -11.814 -78.057 1.00 24.07 177 LEU C C 1
ATOM 8339 O O . LEU C 1 177 ? -1.784 -11.764 -79.281 1.00 24.06 177 LEU C O 1
ATOM 8344 N N . THR C 1 178 ? -1.856 -10.729 -77.284 1.00 24.20 178 THR C N 1
ATOM 8345 C CA . THR C 1 178 ? -1.676 -9.385 -77.847 1.00 24.39 178 THR C CA 1
ATOM 8346 C C . THR C 1 178 ? -0.259 -9.172 -78.412 1.00 24.61 178 THR C C 1
ATOM 8347 O O . THR C 1 178 ? -0.093 -8.514 -79.438 1.00 24.59 178 THR C O 1
ATOM 8351 N N . LYS C 1 179 ? 0.747 -9.729 -77.739 1.00 24.94 179 LYS C N 1
ATOM 8352 C CA . LYS C 1 179 ? 2.125 -9.697 -78.231 1.00 25.33 179 LYS C CA 1
ATOM 8353 C C . LYS C 1 179 ? 2.259 -10.380 -79.592 1.00 25.46 179 LYS C C 1
ATOM 8354 O O . LYS C 1 179 ? 2.902 -9.844 -80.502 1.00 25.66 179 LYS C O 1
ATOM 8360 N N . ASP C 1 180 ? 1.642 -11.555 -79.723 1.00 25.53 180 ASP C N 1
ATOM 8361 C CA . ASP C 1 180 ? 1.660 -12.322 -80.968 1.00 25.52 180 ASP C CA 1
ATOM 8362 C C . ASP C 1 180 ? 0.885 -11.640 -82.081 1.00 25.39 180 ASP C C 1
ATOM 8363 O O . ASP C 1 180 ? 1.270 -11.729 -83.250 1.00 25.64 180 ASP C O 1
ATOM 8368 N N . THR C 1 181 ? -0.204 -10.967 -81.712 1.00 25.25 181 THR C N 1
ATOM 8369 C CA . THR C 1 181 ? -1.075 -10.287 -82.674 1.00 24.81 181 THR C CA 1
ATOM 8370 C C . THR C 1 181 ? -0.460 -8.972 -83.156 1.00 24.64 181 THR C C 1
ATOM 8371 O O . THR C 1 181 ? -0.594 -8.613 -84.324 1.00 24.49 181 THR C O 1
ATOM 8375 N N . LEU C 1 182 ? 0.220 -8.264 -82.258 1.00 24.87 182 LEU C N 1
ATOM 8376 C CA . LEU C 1 182 ? 0.992 -7.077 -82.629 1.00 24.80 182 LEU C CA 1
ATOM 8377 C C . LEU C 1 182 ? 2.070 -7.426 -83.658 1.00 24.91 182 LEU C C 1
ATOM 8378 O O . LEU C 1 182 ? 2.127 -6.819 -84.725 1.00 25.01 182 LEU C O 1
ATOM 8383 N N . GLY C 1 183 ? 2.903 -8.416 -83.337 1.00 25.13 183 GLY C N 1
ATOM 8384 C CA . GLY C 1 183 ? 3.964 -8.879 -84.236 1.00 25.39 183 GLY C CA 1
ATOM 8385 C C . GLY C 1 183 ? 3.458 -9.280 -85.611 1.00 25.67 183 GLY C C 1
ATOM 8386 O O . GLY C 1 183 ? 4.119 -9.035 -86.625 1.00 25.83 183 GLY C O 1
ATOM 8387 N N . THR C 1 184 ? 2.276 -9.890 -85.638 1.00 25.74 184 THR C N 1
ATOM 8388 C CA . THR C 1 184 ? 1.615 -10.279 -86.879 1.00 25.72 184 THR C CA 1
ATOM 8389 C C . THR C 1 184 ? 1.116 -9.063 -87.661 1.00 25.83 184 THR C C 1
ATOM 8390 O O . THR C 1 184 ? 1.256 -9.014 -88.885 1.00 26.01 184 THR C O 1
ATOM 8394 N N . TYR C 1 185 ? 0.532 -8.090 -86.959 1.00 25.89 185 TYR C N 1
ATOM 8395 C CA . TYR C 1 185 ? 0.073 -6.852 -87.592 1.00 25.88 185 TYR C CA 1
ATOM 8396 C C . TYR C 1 185 ? 1.255 -6.033 -88.118 1.00 26.19 185 TYR C C 1
ATOM 8397 O O . TYR C 1 185 ? 1.174 -5.452 -89.199 1.00 26.36 185 TYR C O 1
ATOM 8406 N N . GLN C 1 186 ? 2.342 -5.992 -87.345 1.00 26.43 186 GLN C N 1
ATOM 8407 C CA . GLN C 1 186 ? 3.559 -5.276 -87.727 1.00 26.83 186 GLN C CA 1
ATOM 8408 C C . GLN C 1 186 ? 4.164 -5.847 -89.008 1.00 27.02 186 GLN C C 1
ATOM 8409 O O . GLN C 1 186 ? 4.488 -5.100 -89.934 1.00 26.99 186 GLN C O 1
ATOM 8415 N N . LYS C 1 187 ? 4.299 -7.173 -89.045 1.00 27.13 187 LYS C N 1
ATOM 8416 C CA . LYS C 1 187 ? 4.814 -7.898 -90.204 1.00 27.19 187 LYS C CA 1
ATOM 8417 C C . LYS C 1 187 ? 3.941 -7.638 -91.430 1.00 27.03 187 LYS C C 1
ATOM 8418 O O . LYS C 1 187 ? 4.448 -7.369 -92.523 1.00 27.04 187 LYS C O 1
ATOM 8424 N N . SER C 1 188 ? 2.629 -7.704 -91.228 1.00 26.80 188 SER C N 1
ATOM 8425 C CA . SER C 1 188 ? 1.652 -7.389 -92.262 1.00 26.56 188 SER C CA 1
ATOM 8426 C C . SER C 1 188 ? 1.795 -5.943 -92.741 1.00 26.30 188 SER C C 1
ATOM 8427 O O . SER C 1 188 ? 1.692 -5.668 -93.936 1.00 26.21 188 SER C O 1
ATOM 8430 N N . PHE C 1 189 ? 2.046 -5.030 -91.805 1.00 26.19 189 PHE C N 1
ATOM 8431 C CA . PHE C 1 189 ? 2.183 -3.608 -92.124 1.00 26.21 189 PHE C CA 1
ATOM 8432 C C . PHE C 1 189 ? 3.403 -3.336 -93.000 1.00 26.04 189 PHE C C 1
ATOM 8433 O O . PHE C 1 189 ? 3.344 -2.510 -93.913 1.00 25.87 189 PHE C O 1
ATOM 8441 N N . ASP C 1 190 ? 4.496 -4.046 -92.713 1.00 26.10 190 ASP C N 1
ATOM 8442 C CA . ASP C 1 190 ? 5.767 -3.888 -93.425 1.00 25.98 190 ASP C CA 1
ATOM 8443 C C . ASP C 1 190 ? 5.677 -4.283 -94.899 1.00 25.93 190 ASP C C 1
ATOM 8444 O O . ASP C 1 190 ? 6.320 -3.665 -95.747 1.00 26.20 190 ASP C O 1
ATOM 8449 N N . LEU C 1 191 ? 4.883 -5.306 -95.199 1.00 25.88 191 LEU C N 1
ATOM 8450 C CA . LEU C 1 191 ? 4.613 -5.688 -96.582 1.00 25.83 191 LEU C CA 1
ATOM 8451 C C . LEU C 1 191 ? 3.775 -4.634 -97.298 1.00 25.75 191 LEU C C 1
ATOM 8452 O O . LEU C 1 191 ? 3.999 -4.356 -98.476 1.00 25.93 191 LEU C O 1
ATOM 8457 N N . THR C 1 192 ? 2.810 -4.058 -96.586 1.00 25.77 192 THR C N 1
ATOM 8458 C CA . THR C 1 192 ? 1.951 -3.013 -97.148 1.00 25.90 192 THR C CA 1
ATOM 8459 C C . THR C 1 192 ? 2.758 -1.743 -97.421 1.00 25.92 192 THR C C 1
ATOM 8460 O O . THR C 1 192 ? 2.645 -1.156 -98.495 1.00 25.78 192 THR C O 1
ATOM 8464 N N . GLN C 1 193 ? 3.579 -1.340 -96.454 1.00 26.31 193 GLN C N 1
ATOM 8465 C CA . GLN C 1 193 ? 4.520 -0.240 -96.647 1.00 26.85 193 GLN C CA 1
ATOM 8466 C C . GLN C 1 193 ? 5.358 -0.487 -97.902 1.00 27.18 193 GLN C C 1
ATOM 8467 O O . GLN C 1 193 ? 5.342 0.317 -98.834 1.00 27.23 193 GLN C O 1
ATOM 8473 N N . ARG C 1 194 ? 6.057 -1.622 -97.921 1.00 27.60 194 ARG C N 1
ATOM 8474 C CA . ARG C 1 194 ? 6.862 -2.073 -99.061 1.00 27.94 194 ARG C CA 1
ATOM 8475 C C . ARG C 1 194 ? 6.108 -2.006 -100.403 1.00 27.75 194 ARG C C 1
ATOM 8476 O O . ARG C 1 194 ? 6.666 -1.593 -101.424 1.00 27.68 194 ARG C O 1
ATOM 8484 N N . SER C 1 195 ? 4.838 -2.404 -100.388 1.00 27.66 195 SER C N 1
ATOM 8485 C CA . SER C 1 195 ? 3.986 -2.353 -101.578 1.00 27.40 195 SER C CA 1
ATOM 8486 C C . SER C 1 195 ? 3.575 -0.921 -101.943 1.00 27.53 195 SER C C 1
ATOM 8487 O O . SER C 1 195 ? 3.487 -0.572 -103.125 1.00 27.50 195 SER C O 1
ATOM 8490 N N . TYR C 1 196 ? 3.314 -0.104 -100.924 1.00 27.53 196 TYR C N 1
ATOM 8491 C CA . TYR C 1 196 ? 2.968 1.306 -101.117 1.00 27.66 196 TYR C CA 1
ATOM 8492 C C . TYR C 1 196 ? 4.080 2.058 -101.851 1.00 28.04 196 TYR C C 1
ATOM 8493 O O . TYR C 1 196 ? 3.819 2.744 -102.841 1.00 27.89 196 TYR C O 1
ATOM 8502 N N . ASP C 1 197 ? 5.313 1.902 -101.362 1.00 28.59 197 ASP C N 1
ATOM 8503 C CA . ASP C 1 197 ? 6.503 2.553 -101.929 1.00 29.11 197 ASP C CA 1
ATOM 8504 C C . ASP C 1 197 ? 6.684 2.289 -103.421 1.00 29.27 197 ASP C C 1
ATOM 8505 O O . ASP C 1 197 ? 6.994 3.202 -104.183 1.00 29.63 197 ASP C O 1
ATOM 8510 N N . VAL C 1 198 ? 6.481 1.037 -103.822 1.00 29.38 198 VAL C N 1
ATOM 8511 C CA . VAL C 1 198 ? 6.611 0.613 -105.216 1.00 29.53 198 VAL C CA 1
ATOM 8512 C C . VAL C 1 198 ? 5.352 0.957 -106.044 1.00 29.55 198 VAL C C 1
ATOM 8513 O O . VAL C 1 198 ? 5.270 0.649 -107.240 1.00 29.81 198 VAL C O 1
ATOM 8517 N N . GLY C 1 199 ? 4.377 1.599 -105.402 1.00 29.49 199 GLY C N 1
ATOM 8518 C CA . GLY C 1 199 ? 3.183 2.094 -106.087 1.00 29.27 199 GLY C CA 1
ATOM 8519 C C . GLY C 1 199 ? 2.037 1.112 -106.275 1.00 29.25 199 GLY C C 1
ATOM 8520 O O . GLY C 1 199 ? 1.085 1.413 -107.000 1.00 29.21 199 GLY C O 1
ATOM 8521 N N . VAL C 1 200 ? 2.115 -0.058 -105.639 1.00 29.12 200 VAL C N 1
ATOM 8522 C CA . VAL C 1 200 ? 1.042 -1.062 -105.744 1.00 29.11 200 VAL C CA 1
ATOM 8523 C C . VAL C 1 200 ? -0.054 -0.781 -104.712 1.00 28.91 200 VAL C C 1
ATOM 8524 O O . VAL C 1 200 ? -1.195 -0.510 -105.080 1.00 29.08 200 VAL C O 1
ATOM 8528 N N . ALA C 1 201 ? 0.298 -0.834 -103.428 1.00 28.60 201 ALA C N 1
ATOM 8529 C CA . ALA C 1 201 ? -0.641 -0.502 -102.359 1.00 28.35 201 ALA C CA 1
ATOM 8530 C C . ALA C 1 201 ? -0.912 0.998 -102.329 1.00 28.32 201 ALA C C 1
ATOM 8531 O O . ALA C 1 201 ? 0.002 1.807 -102.521 1.00 28.37 201 ALA C O 1
ATOM 8533 N N . SER C 1 202 ? -2.170 1.359 -102.092 1.00 28.05 202 SER C N 1
ATOM 8534 C CA . SER C 1 202 ? -2.580 2.760 -102.046 1.00 27.69 202 SER C CA 1
ATOM 8535 C C . SER C 1 202 ? -2.290 3.374 -100.678 1.00 27.50 202 SER C C 1
ATOM 8536 O O . SER C 1 202 ? -1.891 2.672 -99.744 1.00 27.72 202 SER C O 1
ATOM 8539 N N . ALA C 1 203 ? -2.500 4.683 -100.570 1.00 27.15 203 ALA C N 1
ATOM 8540 C CA . ALA C 1 203 ? -2.324 5.408 -99.313 1.00 26.75 203 ALA C CA 1
ATOM 8541 C C . ALA C 1 203 ? -3.351 5.002 -98.265 1.00 26.54 203 ALA C C 1
ATOM 8542 O O . ALA C 1 203 ? -3.035 4.948 -97.076 1.00 26.66 203 ALA C O 1
ATOM 8544 N N . LEU C 1 204 ? -4.577 4.729 -98.713 1.00 26.26 204 LEU C N 1
ATOM 8545 C CA . LEU C 1 204 ? -5.657 4.271 -97.839 1.00 26.07 204 LEU C CA 1
ATOM 8546 C C . LEU C 1 204 ? -5.317 2.939 -97.180 1.00 25.70 204 LEU C C 1
ATOM 8547 O O . LEU C 1 204 ? -5.443 2.792 -95.964 1.00 25.60 204 LEU C O 1
ATOM 8552 N N . ASP C 1 205 ? -4.891 1.976 -97.995 1.00 25.56 205 ASP C N 1
ATOM 8553 C CA . ASP C 1 205 ? -4.494 0.652 -97.514 1.00 25.36 205 ASP C CA 1
ATOM 8554 C C . ASP C 1 205 ? -3.492 0.764 -96.374 1.00 24.97 205 ASP C C 1
ATOM 8555 O O . ASP C 1 205 ? -3.616 0.078 -95.361 1.00 25.03 205 ASP C O 1
ATOM 8560 N N . LEU C 1 206 ? -2.517 1.652 -96.543 1.00 24.71 206 LEU C N 1
ATOM 8561 C CA . LEU C 1 206 ? -1.450 1.840 -95.568 1.00 24.60 206 LEU C CA 1
ATOM 8562 C C . LEU C 1 206 ? -1.937 2.369 -94.213 1.00 24.55 206 LEU C C 1
ATOM 8563 O O . LEU C 1 206 ? -1.528 1.856 -93.173 1.00 24.48 206 LEU C O 1
ATOM 8568 N N . ARG C 1 207 ? -2.804 3.384 -94.232 1.00 24.60 207 ARG C N 1
ATOM 8569 C CA . ARG C 1 207 ? -3.366 3.960 -93.001 1.00 24.80 207 ARG C CA 1
ATOM 8570 C C . ARG C 1 207 ? -4.319 2.998 -92.289 1.00 24.66 207 ARG C C 1
ATOM 8571 O O . ARG C 1 207 ? -4.386 2.988 -91.059 1.00 24.45 207 ARG C O 1
ATOM 8579 N N . GLN C 1 208 ? -5.054 2.202 -93.072 1.00 24.67 208 GLN C N 1
ATOM 8580 C CA . GLN C 1 208 ? -5.869 1.096 -92.546 1.00 24.55 208 GLN C CA 1
ATOM 8581 C C . GLN C 1 208 ? -5.004 0.084 -91.812 1.00 24.61 208 GLN C C 1
ATOM 8582 O O . GLN C 1 208 ? -5.337 -0.341 -90.709 1.00 24.85 208 GLN C O 1
ATOM 8588 N N . ALA C 1 209 ? -3.891 -0.302 -92.430 1.00 24.71 209 ALA C N 1
ATOM 8589 C CA . ALA C 1 209 ? -2.934 -1.216 -91.800 1.00 24.92 209 ALA C CA 1
ATOM 8590 C C . ALA C 1 209 ? -2.275 -0.589 -90.566 1.00 24.98 209 ALA C C 1
ATOM 8591 O O . ALA C 1 209 ? -1.878 -1.292 -89.639 1.00 25.07 209 ALA C O 1
ATOM 8593 N N . GLN C 1 210 ? -2.165 0.738 -90.573 1.00 25.32 210 GLN C N 1
ATOM 8594 C CA . GLN C 1 210 ? -1.574 1.504 -89.475 1.00 25.54 210 GLN C CA 1
ATOM 8595 C C . GLN C 1 210 ? -2.486 1.484 -88.249 1.00 25.51 210 GLN C C 1
ATOM 8596 O O . GLN C 1 210 ? -2.024 1.382 -87.112 1.00 25.62 210 GLN C O 1
ATOM 8602 N N . THR C 1 211 ? -3.785 1.574 -88.510 1.00 25.65 211 THR C N 1
ATOM 8603 C CA . THR C 1 211 ? -4.838 1.494 -87.498 1.00 25.58 211 THR C CA 1
ATOM 8604 C C . THR C 1 211 ? -4.814 0.161 -86.733 1.00 25.38 211 THR C C 1
ATOM 8605 O O . THR C 1 211 ? -5.011 0.134 -85.515 1.00 25.40 211 THR C O 1
ATOM 8609 N N . ALA C 1 212 ? -4.559 -0.933 -87.448 1.00 25.19 212 ALA C N 1
ATOM 8610 C CA . ALA C 1 212 ? -4.477 -2.260 -86.834 1.00 25.26 212 ALA C CA 1
ATOM 8611 C C . ALA C 1 212 ? -3.292 -2.379 -85.872 1.00 25.26 212 ALA C C 1
ATOM 8612 O O . ALA C 1 212 ? -3.400 -3.013 -84.824 1.00 25.28 212 ALA C O 1
ATOM 8614 N N . VAL C 1 213 ? -2.174 -1.751 -86.236 1.00 25.30 213 VAL C N 1
ATOM 8615 C CA . VAL C 1 213 ? -0.952 -1.746 -85.423 1.00 25.13 213 VAL C CA 1
ATOM 8616 C C . VAL C 1 213 ? -1.092 -0.907 -84.148 1.00 24.97 213 VAL C C 1
ATOM 8617 O O . VAL C 1 213 ? -0.730 -1.371 -83.066 1.00 24.86 213 VAL C O 1
ATOM 8621 N N . GLU C 1 214 ? -1.616 0.316 -84.278 1.00 24.81 214 GLU C N 1
ATOM 8622 C CA . GLU C 1 214 ? -1.756 1.230 -83.137 1.00 24.54 214 GLU C CA 1
ATOM 8623 C C . GLU C 1 214 ? -2.799 0.742 -82.131 1.00 24.20 214 GLU C C 1
ATOM 8624 O O . GLU C 1 214 ? -2.640 0.927 -80.920 1.00 24.26 214 GLU C O 1
ATOM 8630 N N . GLY C 1 215 ? -3.867 0.131 -82.639 1.00 24.00 215 GLY C N 1
ATOM 8631 C CA . GLY C 1 215 ? -4.895 -0.483 -81.799 1.00 23.41 215 GLY C CA 1
ATOM 8632 C C . GLY C 1 215 ? -4.339 -1.594 -80.929 1.00 23.11 215 GLY C C 1
ATOM 8633 O O . GLY C 1 215 ? -4.569 -1.612 -79.720 1.00 23.16 215 GLY C O 1
ATOM 8634 N N . ALA C 1 216 ? -3.601 -2.516 -81.546 1.00 23.00 216 ALA C N 1
ATOM 8635 C CA . ALA C 1 216 ? -2.973 -3.641 -80.837 1.00 23.06 216 ALA C CA 1
ATOM 8636 C C . ALA C 1 216 ? -1.954 -3.173 -79.808 1.00 23.06 216 ALA C C 1
ATOM 8637 O O . ALA C 1 216 ? -1.828 -3.766 -78.735 1.00 22.98 216 ALA C O 1
ATOM 8639 N N . ARG C 1 217 ? -1.236 -2.106 -80.150 1.00 23.14 217 ARG C N 1
ATOM 8640 C CA . ARG C 1 217 ? -0.227 -1.516 -79.285 1.00 23.45 217 ARG C CA 1
ATOM 8641 C C . ARG C 1 217 ? -0.846 -0.905 -78.031 1.00 23.41 217 ARG C C 1
ATOM 8642 O O . ARG C 1 217 ? -0.296 -1.032 -76.935 1.00 23.44 217 ARG C O 1
ATOM 8650 N N . ALA C 1 218 ? -1.989 -0.243 -78.197 1.00 23.59 218 ALA C N 1
ATOM 8651 C CA . ALA C 1 218 ? -2.730 0.312 -77.066 1.00 23.64 218 ALA C CA 1
ATOM 8652 C C . ALA C 1 218 ? -3.278 -0.808 -76.174 1.00 23.74 218 ALA C C 1
ATOM 8653 O O . ALA C 1 218 ? -3.244 -0.709 -74.945 1.00 23.70 218 ALA C O 1
ATOM 8655 N N . THR C 1 219 ? -3.759 -1.878 -76.804 1.00 23.95 219 THR C N 1
ATOM 8656 C CA . THR C 1 219 ? -4.230 -3.073 -76.093 1.00 24.22 219 THR C CA 1
ATOM 8657 C C . THR C 1 219 ? -3.105 -3.755 -75.308 1.00 24.37 219 THR C C 1
ATOM 8658 O O . THR C 1 219 ? -3.333 -4.296 -74.226 1.00 24.54 219 THR C O 1
ATOM 8662 N N . LEU C 1 220 ? -1.891 -3.716 -75.848 1.00 24.61 220 LEU C N 1
ATOM 8663 C CA . LEU C 1 220 ? -0.739 -4.329 -75.181 1.00 24.89 220 LEU C CA 1
ATOM 8664 C C . LEU C 1 220 ? -0.433 -3.664 -73.839 1.00 24.64 220 LEU C C 1
ATOM 8665 O O . LEU C 1 220 ? -0.170 -4.346 -72.844 1.00 24.86 220 LEU C O 1
ATOM 8670 N N . ALA C 1 221 ? -0.479 -2.335 -73.828 1.00 24.33 221 ALA C N 1
ATOM 8671 C CA . ALA C 1 221 ? -0.252 -1.542 -72.624 1.00 24.08 221 ALA C CA 1
ATOM 8672 C C . ALA C 1 221 ? -1.318 -1.787 -71.549 1.00 23.96 221 ALA C C 1
ATOM 8673 O O . ALA C 1 221 ? -1.005 -1.798 -70.360 1.00 24.09 221 ALA C O 1
ATOM 8675 N N . GLN C 1 222 ? -2.568 -1.983 -71.971 1.00 23.67 222 GLN C N 1
ATOM 8676 C CA . GLN C 1 222 ? -3.673 -2.251 -71.046 1.00 23.50 222 GLN C CA 1
ATOM 8677 C C . GLN C 1 222 ? -3.481 -3.557 -70.279 1.00 22.86 222 GLN C C 1
ATOM 8678 O O . GLN C 1 222 ? -3.575 -3.572 -69.055 1.00 22.62 222 GLN C O 1
ATOM 8684 N N . TYR C 1 223 ? -3.205 -4.645 -70.997 1.00 22.43 223 TYR C N 1
ATOM 8685 C CA . TYR C 1 223 ? -3.036 -5.957 -70.362 1.00 21.81 223 TYR C CA 1
ATOM 8686 C C . TYR C 1 223 ? -1.741 -6.071 -69.556 1.00 21.36 223 TYR C C 1
ATOM 8687 O O . TYR C 1 223 ? -1.684 -6.798 -68.569 1.00 21.12 223 TYR C O 1
ATOM 8696 N N . THR C 1 224 ? -0.706 -5.343 -69.969 1.00 21.12 224 THR C N 1
ATOM 8697 C CA . THR C 1 224 ? 0.527 -5.250 -69.182 1.00 20.65 224 THR C CA 1
ATOM 8698 C C . THR C 1 224 ? 0.218 -4.699 -67.792 1.00 20.53 224 THR C C 1
ATOM 8699 O O . THR C 1 224 ? 0.734 -5.205 -66.789 1.00 20.46 224 THR C O 1
ATOM 8703 N N . ARG C 1 225 ? -0.639 -3.676 -67.741 1.00 20.33 225 ARG C N 1
ATOM 8704 C CA . ARG C 1 225 ? -1.086 -3.088 -66.478 1.00 20.09 225 ARG C CA 1
ATOM 8705 C C . ARG C 1 225 ? -2.012 -4.036 -65.712 1.00 20.02 225 ARG C C 1
ATOM 8706 O O . ARG C 1 225 ? -1.836 -4.237 -64.509 1.00 20.09 225 ARG C O 1
ATOM 8714 N N . LEU C 1 226 ? -2.988 -4.619 -66.408 1.00 20.04 226 LEU C N 1
ATOM 8715 C CA . LEU C 1 226 ? -3.933 -5.553 -65.782 1.00 20.30 226 LEU C CA 1
ATOM 8716 C C . LEU C 1 226 ? -3.250 -6.765 -65.146 1.00 20.56 226 LEU C C 1
ATOM 8717 O O . LEU C 1 226 ? -3.653 -7.197 -64.063 1.00 20.55 226 LEU C O 1
ATOM 8722 N N . VAL C 1 227 ? -2.225 -7.304 -65.814 1.00 20.67 227 VAL C N 1
ATOM 8723 C CA . VAL C 1 227 ? -1.450 -8.432 -65.277 1.00 21.03 227 VAL C CA 1
ATOM 8724 C C . VAL C 1 227 ? -0.799 -8.062 -63.942 1.00 21.42 227 VAL C C 1
ATOM 8725 O O . VAL C 1 227 ? -0.974 -8.769 -62.944 1.00 21.95 227 VAL C O 1
ATOM 8729 N N . ALA C 1 228 ? -0.071 -6.947 -63.928 1.00 21.63 228 ALA C N 1
ATOM 8730 C CA . ALA C 1 228 ? 0.593 -6.465 -62.724 1.00 21.76 228 ALA C CA 1
ATOM 8731 C C . ALA C 1 228 ? -0.410 -6.239 -61.598 1.00 21.98 228 ALA C C 1
ATOM 8732 O O . ALA C 1 228 ? -0.187 -6.667 -60.466 1.00 21.91 228 ALA C O 1
ATOM 8734 N N . GLN C 1 229 ? -1.515 -5.573 -61.928 1.00 22.36 229 GLN C N 1
ATOM 8735 C CA . GLN C 1 229 ? -2.602 -5.306 -60.978 1.00 22.80 229 GLN C CA 1
ATOM 8736 C C . GLN C 1 229 ? -3.318 -6.574 -60.485 1.00 23.11 229 GLN C C 1
ATOM 8737 O O . GLN C 1 229 ? -3.831 -6.606 -59.365 1.00 23.20 229 GLN C O 1
ATOM 8743 N N . ASP C 1 230 ? -3.331 -7.619 -61.310 1.00 23.67 230 ASP C N 1
ATOM 8744 C CA . ASP C 1 230 ? -3.811 -8.937 -60.878 1.00 24.17 230 ASP C CA 1
ATOM 8745 C C . ASP C 1 230 ? -2.849 -9.609 -59.907 1.00 24.18 230 ASP C C 1
ATOM 8746 O O . ASP C 1 230 ? -3.284 -10.335 -59.014 1.00 24.33 230 ASP C O 1
ATOM 8751 N N . GLN C 1 231 ? -1.550 -9.383 -60.098 1.00 24.39 231 GLN C N 1
ATOM 8752 C CA . GLN C 1 231 ? -0.522 -9.888 -59.175 1.00 24.68 231 GLN C CA 1
ATOM 8753 C C . GLN C 1 231 ? -0.665 -9.243 -57.793 1.00 24.45 231 GLN C C 1
ATOM 8754 O O . GLN C 1 231 ? -0.677 -9.934 -56.771 1.00 24.59 231 GLN C O 1
ATOM 8760 N N . ASN C 1 232 ? -0.790 -7.918 -57.780 1.00 24.20 232 ASN C N 1
ATOM 8761 C CA . ASN C 1 232 ? -0.961 -7.147 -56.552 1.00 23.89 232 ASN C CA 1
ATOM 8762 C C . ASN C 1 232 ? -2.170 -7.573 -55.709 1.00 23.74 232 ASN C C 1
ATOM 8763 O O . ASN C 1 232 ? -2.075 -7.670 -54.478 1.00 23.47 232 ASN C O 1
ATOM 8768 N N . ALA C 1 233 ? -3.291 -7.837 -56.381 1.00 23.47 233 ALA C N 1
ATOM 8769 C CA . ALA C 1 233 ? -4.504 -8.339 -55.724 1.00 23.53 233 ALA C CA 1
ATOM 8770 C C . ALA C 1 233 ? -4.322 -9.741 -55.140 1.00 23.39 233 ALA C C 1
ATOM 8771 O O . ALA C 1 233 ? -4.889 -10.058 -54.097 1.00 23.57 233 ALA C O 1
ATOM 8773 N N . LEU C 1 234 ? -3.534 -10.574 -55.812 1.00 23.36 234 LEU C N 1
ATOM 8774 C CA . LEU C 1 234 ? -3.275 -11.932 -55.334 1.00 23.33 234 LEU C CA 1
ATOM 8775 C C . LEU C 1 234 ? -2.417 -11.913 -54.068 1.00 23.46 234 LEU C C 1
ATOM 8776 O O . LEU C 1 234 ? -2.716 -12.618 -53.101 1.00 23.50 234 LEU C O 1
ATOM 8781 N N . VAL C 1 235 ? -1.367 -11.089 -54.080 1.00 23.63 235 VAL C N 1
ATOM 8782 C CA . VAL C 1 235 ? -0.473 -10.903 -52.932 1.00 23.51 235 VAL C CA 1
ATOM 8783 C C . VAL C 1 235 ? -1.247 -10.480 -51.673 1.00 23.78 235 VAL C C 1
ATOM 8784 O O . VAL C 1 235 ? -0.972 -10.973 -50.575 1.00 23.67 235 VAL C O 1
ATOM 8788 N N . LEU C 1 236 ? -2.218 -9.580 -51.849 1.00 24.05 236 LEU C N 1
ATOM 8789 C CA . LEU C 1 236 ? -3.057 -9.085 -50.749 1.00 24.32 236 LEU C CA 1
ATOM 8790 C C . LEU C 1 236 ? -3.868 -10.205 -50.091 1.00 24.67 236 LEU C C 1
ATOM 8791 O O . LEU C 1 236 ? -3.881 -10.322 -48.863 1.00 24.91 236 LEU C O 1
ATOM 8796 N N . LEU C 1 237 ? -4.530 -11.021 -50.912 1.00 24.88 237 LEU C N 1
ATOM 8797 C CA . LEU C 1 237 ? -5.280 -12.189 -50.435 1.00 25.31 237 LEU C CA 1
ATOM 8798 C C . LEU C 1 237 ? -4.400 -13.252 -49.775 1.00 25.61 237 LEU C C 1
ATOM 8799 O O . LEU C 1 237 ? -4.860 -13.963 -48.884 1.00 25.59 237 LEU C O 1
ATOM 8804 N N . LEU C 1 238 ? -3.145 -13.365 -50.214 1.00 26.11 238 LEU C N 1
ATOM 8805 C CA . LEU C 1 238 ? -2.216 -14.331 -49.620 1.00 26.49 238 LEU C CA 1
ATOM 8806 C C . LEU C 1 238 ? -1.697 -13.859 -48.266 1.00 26.97 238 LEU C C 1
ATOM 8807 O O . LEU C 1 238 ? -1.412 -14.674 -47.394 1.00 26.99 238 LEU C O 1
ATOM 8812 N N . GLY C 1 239 ? -1.571 -12.544 -48.099 1.00 27.70 239 GLY C N 1
ATOM 8813 C CA . GLY C 1 239 ? -0.992 -11.969 -46.886 1.00 28.56 239 GLY C CA 1
ATOM 8814 C C . GLY C 1 239 ? 0.529 -11.982 -46.885 1.00 29.33 239 GLY C C 1
ATOM 8815 O O . GLY C 1 239 ? 1.156 -11.720 -45.857 1.00 29.36 239 GLY C O 1
ATOM 8816 N N . SER C 1 240 ? 1.116 -12.285 -48.042 1.00 30.07 240 SER C N 1
ATOM 8817 C CA . SER C 1 240 ? 2.569 -12.305 -48.236 1.00 31.23 240 SER C CA 1
ATOM 8818 C C . SER C 1 240 ? 2.908 -12.381 -49.725 1.00 31.84 240 SER C C 1
ATOM 8819 O O . SER C 1 240 ? 2.027 -12.257 -50.580 1.00 32.02 240 SER C O 1
ATOM 8822 N N . GLY C 1 241 ? 4.184 -12.589 -50.031 1.00 32.69 241 GLY C N 1
ATOM 8823 C CA . GLY C 1 241 ? 4.639 -12.656 -51.418 1.00 33.68 241 GLY C CA 1
ATOM 8824 C C . GLY C 1 241 ? 4.265 -13.948 -52.116 1.00 34.31 241 GLY C C 1
ATOM 8825 O O . GLY C 1 241 ? 3.933 -14.944 -51.467 1.00 34.35 241 GLY C O 1
ATOM 8826 N N . ILE C 1 242 ? 4.302 -13.925 -53.445 1.00 35.08 242 ILE C N 1
ATOM 8827 C CA . ILE C 1 242 ? 4.180 -15.145 -54.236 1.00 35.82 242 ILE C CA 1
ATOM 8828 C C . ILE C 1 242 ? 5.454 -15.968 -54.018 1.00 36.37 242 ILE C C 1
ATOM 8829 O O . ILE C 1 242 ? 6.559 -15.453 -54.225 1.00 36.39 242 ILE C O 1
ATOM 8834 N N . PRO C 1 243 ? 5.307 -17.233 -53.566 1.00 36.94 243 PRO C N 1
ATOM 8835 C CA . PRO C 1 243 ? 6.462 -18.098 -53.298 1.00 37.46 243 PRO C CA 1
ATOM 8836 C C . PRO C 1 243 ? 7.319 -18.337 -54.539 1.00 37.94 243 PRO C C 1
ATOM 8837 O O . PRO C 1 243 ? 6.812 -18.307 -55.664 1.00 38.00 243 PRO C O 1
ATOM 8841 N N . ALA C 1 244 ? 8.610 -18.563 -54.322 1.00 38.62 244 ALA C N 1
ATOM 8842 C CA . ALA C 1 244 ? 9.565 -18.717 -55.414 1.00 39.11 244 ALA C CA 1
ATOM 8843 C C . ALA C 1 244 ? 9.540 -20.122 -56.014 1.00 39.40 244 ALA C C 1
ATOM 8844 O O . ALA C 1 244 ? 9.544 -20.273 -57.236 1.00 39.73 244 ALA C O 1
ATOM 8846 N N . ASN C 1 245 ? 9.504 -21.138 -55.152 1.00 39.69 245 ASN C N 1
ATOM 8847 C CA . ASN C 1 245 ? 9.536 -22.543 -55.581 1.00 40.04 245 ASN C CA 1
ATOM 8848 C C . ASN C 1 245 ? 8.144 -23.122 -55.850 1.00 39.88 245 ASN C C 1
ATOM 8849 O O . ASN C 1 245 ? 7.714 -24.082 -55.202 1.00 39.92 245 ASN C O 1
ATOM 8854 N N . LEU C 1 246 ? 7.443 -22.532 -56.812 1.00 39.75 246 LEU C N 1
ATOM 8855 C CA . LEU C 1 246 ? 6.095 -22.970 -57.144 1.00 39.52 246 LEU C CA 1
ATOM 8856 C C . LEU C 1 246 ? 6.098 -24.131 -58.138 1.00 39.51 246 LEU C C 1
ATOM 8857 O O . LEU C 1 246 ? 6.825 -24.095 -59.133 1.00 39.37 246 LEU C O 1
ATOM 8862 N N . PRO C 1 247 ? 5.274 -25.162 -57.874 1.00 39.52 247 PRO C N 1
ATOM 8863 C CA . PRO C 1 247 ? 5.112 -26.261 -58.822 1.00 39.58 247 PRO C CA 1
ATOM 8864 C C . PRO C 1 247 ? 4.535 -25.762 -60.143 1.00 39.67 247 PRO C C 1
ATOM 8865 O O . PRO C 1 247 ? 3.791 -24.777 -60.156 1.00 39.84 247 PRO C O 1
ATOM 8869 N N . GLN C 1 248 ? 4.891 -26.432 -61.238 1.00 39.60 248 GLN C N 1
ATOM 8870 C CA . GLN C 1 248 ? 4.303 -26.173 -62.550 1.00 39.50 248 GLN C CA 1
ATOM 8871 C C . GLN C 1 248 ? 2.778 -26.160 -62.438 1.00 39.17 248 GLN C C 1
ATOM 8872 O O . GLN C 1 248 ? 2.175 -27.107 -61.923 1.00 39.29 248 GLN C O 1
ATOM 8878 N N . GLY C 1 249 ? 2.169 -25.072 -62.901 1.00 38.65 249 GLY C N 1
ATOM 8879 C CA . GLY C 1 249 ? 0.717 -24.934 -62.889 1.00 37.88 249 GLY C CA 1
ATOM 8880 C C . GLY C 1 249 ? 0.084 -25.457 -64.162 1.00 37.34 249 GLY C C 1
ATOM 8881 O O . GLY C 1 249 ? 0.782 -25.787 -65.123 1.00 37.31 249 GLY C O 1
ATOM 8882 N N . LEU C 1 250 ? -1.245 -25.529 -64.168 1.00 36.70 250 LEU C N 1
ATOM 8883 C CA . LEU C 1 250 ? -1.984 -26.010 -65.332 1.00 36.02 250 LEU C CA 1
ATOM 8884 C C . LEU C 1 250 ? -2.466 -24.850 -66.201 1.00 35.64 250 LEU C C 1
ATOM 8885 O O . LEU C 1 250 ? -2.510 -23.705 -65.752 1.00 35.66 250 LEU C O 1
ATOM 8890 N N . GLY C 1 251 ? -2.819 -25.158 -67.447 1.00 35.15 251 GLY C N 1
ATOM 8891 C CA . GLY C 1 251 ? -3.296 -24.165 -68.403 1.00 34.40 251 GLY C CA 1
ATOM 8892 C C . GLY C 1 251 ? -4.807 -24.113 -68.482 1.00 33.98 251 GLY C C 1
ATOM 8893 O O . GLY C 1 251 ? -5.489 -25.057 -68.083 1.00 33.72 251 GLY C O 1
ATOM 8894 N N . LEU C 1 252 ? -5.327 -23.010 -69.019 1.00 33.60 252 LEU C N 1
ATOM 8895 C CA . LEU C 1 252 ? -6.770 -22.788 -69.121 1.00 33.33 252 LEU C CA 1
ATOM 8896 C C . LEU C 1 252 ? -7.489 -23.779 -70.045 1.00 33.22 252 LEU C C 1
ATOM 8897 O O . LEU C 1 252 ? -8.718 -23.880 -70.010 1.00 33.21 252 LEU C O 1
ATOM 8902 N N . ASP C 1 253 ? -6.723 -24.499 -70.866 1.00 32.95 253 ASP C N 1
ATOM 8903 C CA . ASP C 1 253 ? -7.280 -25.503 -71.776 1.00 32.57 253 ASP C CA 1
ATOM 8904 C C . ASP C 1 253 ? -7.356 -26.895 -71.147 1.00 32.26 253 ASP C C 1
ATOM 8905 O O . ASP C 1 253 ? -7.816 -27.842 -71.782 1.00 32.50 253 ASP C O 1
ATOM 8910 N N . GLN C 1 254 ? -6.910 -27.009 -69.901 1.00 31.89 254 GLN C N 1
ATOM 8911 C CA . GLN C 1 254 ? -6.965 -28.269 -69.165 1.00 31.56 254 GLN C CA 1
ATOM 8912 C C . GLN C 1 254 ? -8.082 -28.212 -68.126 1.00 31.63 254 GLN C C 1
ATOM 8913 O O . GLN C 1 254 ? -8.541 -27.124 -67.758 1.00 31.66 254 GLN C O 1
ATOM 8919 N N . THR C 1 255 ? -8.535 -29.376 -67.664 1.00 31.56 255 THR C N 1
ATOM 8920 C CA . THR C 1 255 ? -9.588 -29.413 -66.652 1.00 31.55 255 THR C CA 1
ATOM 8921 C C . THR C 1 255 ? -8.996 -29.081 -65.288 1.00 31.53 255 THR C C 1
ATOM 8922 O O . THR C 1 255 ? -8.297 -29.894 -64.676 1.00 31.51 255 THR C O 1
ATOM 8926 N N . LEU C 1 256 ? -9.290 -27.865 -64.834 1.00 31.56 256 LEU C N 1
ATOM 8927 C CA . LEU C 1 256 ? -8.685 -27.286 -63.638 1.00 31.41 256 LEU C CA 1
ATOM 8928 C C . LEU C 1 256 ? -9.421 -27.672 -62.363 1.00 31.48 256 LEU C C 1
ATOM 8929 O O . LEU C 1 256 ? -8.848 -27.649 -61.271 1.00 31.30 256 LEU C O 1
ATOM 8934 N N . LEU C 1 257 ? -10.691 -28.028 -62.510 1.00 31.74 257 LEU C N 1
ATOM 8935 C CA . LEU C 1 257 ? -11.551 -28.311 -61.369 1.00 32.12 257 LEU C CA 1
ATOM 8936 C C . LEU C 1 257 ? -12.185 -29.682 -61.499 1.00 32.48 257 LEU C C 1
ATOM 8937 O O . LEU C 1 257 ? -12.333 -30.199 -62.606 1.00 32.62 257 LEU C O 1
ATOM 8942 N N . THR C 1 258 ? -12.539 -30.273 -60.362 1.00 33.05 258 THR C N 1
ATOM 8943 C CA . THR C 1 258 ? -13.336 -31.496 -60.344 1.00 33.67 258 THR C CA 1
ATOM 8944 C C . THR C 1 258 ? -14.816 -31.115 -60.313 1.00 33.90 258 THR C C 1
ATOM 8945 O O . THR C 1 258 ? -15.201 -30.150 -59.647 1.00 34.13 258 THR C O 1
ATOM 8949 N N . GLU C 1 259 ? -15.639 -31.860 -61.045 1.00 34.17 259 GLU C N 1
ATOM 8950 C CA . GLU C 1 259 ? -17.072 -31.580 -61.091 1.00 34.30 259 GLU C CA 1
ATOM 8951 C C . GLU C 1 259 ? -17.723 -31.992 -59.776 1.00 34.11 259 GLU C C 1
ATOM 8952 O O . GLU C 1 259 ? -17.492 -33.087 -59.268 1.00 34.15 259 GLU C O 1
ATOM 8958 N N . VAL C 1 260 ? -18.524 -31.088 -59.228 1.00 33.96 260 VAL C N 1
ATOM 8959 C CA . VAL C 1 260 ? -19.062 -31.234 -57.885 1.00 33.60 260 VAL C CA 1
ATOM 8960 C C . VAL C 1 260 ? -20.585 -31.428 -57.953 1.00 33.36 260 VAL C C 1
ATOM 8961 O O . VAL C 1 260 ? -21.263 -30.728 -58.713 1.00 33.43 260 VAL C O 1
ATOM 8965 N N . PRO C 1 261 ? -21.124 -32.399 -57.189 1.00 33.00 261 PRO C N 1
ATOM 8966 C CA . PRO C 1 261 ? -22.565 -32.655 -57.259 1.00 32.82 261 PRO C CA 1
ATOM 8967 C C . PRO C 1 261 ? -23.395 -31.553 -56.598 1.00 32.49 261 PRO C C 1
ATOM 8968 O O . PRO C 1 261 ? -23.000 -31.017 -55.560 1.00 32.54 261 PRO C O 1
ATOM 8972 N N . ALA C 1 262 ? -24.532 -31.221 -57.208 1.00 32.15 262 ALA C N 1
ATOM 8973 C CA . ALA C 1 262 ? -25.441 -30.207 -56.668 1.00 31.84 262 ALA C CA 1
ATOM 8974 C C . ALA C 1 262 ? -26.112 -30.682 -55.386 1.00 31.73 262 ALA C C 1
ATOM 8975 O O . ALA C 1 262 ? -26.299 -29.901 -54.450 1.00 31.69 262 ALA C O 1
ATOM 8977 N N . GLY C 1 263 ? -26.454 -31.970 -55.348 1.00 31.59 263 GLY C N 1
ATOM 8978 C CA . GLY C 1 263 ? -27.196 -32.546 -54.230 1.00 31.11 263 GLY C CA 1
ATOM 8979 C C . GLY C 1 263 ? -28.630 -32.049 -54.216 1.00 30.76 263 GLY C C 1
ATOM 8980 O O . GLY C 1 263 ? -29.187 -31.707 -55.261 1.00 30.58 263 GLY C O 1
ATOM 8981 N N . LEU C 1 264 ? -29.221 -32.009 -53.028 1.00 30.59 264 LEU C N 1
ATOM 8982 C CA . LEU C 1 264 ? -30.571 -31.489 -52.843 1.00 30.47 264 LEU C CA 1
ATOM 8983 C C . LEU C 1 264 ? -30.495 -30.152 -52.111 1.00 30.62 264 LEU C C 1
ATOM 8984 O O . LEU C 1 264 ? -29.538 -29.910 -51.370 1.00 30.39 264 LEU C O 1
ATOM 8989 N N . PRO C 1 265 ? -31.492 -29.267 -52.324 1.00 30.87 265 PRO C N 1
ATOM 8990 C CA . PRO C 1 265 ? -31.545 -28.015 -51.562 1.00 31.11 265 PRO C CA 1
ATOM 8991 C C . PRO C 1 265 ? -31.431 -28.236 -50.047 1.00 31.56 265 PRO C C 1
ATOM 8992 O O . PRO C 1 265 ? -30.702 -27.502 -49.371 1.00 31.79 265 PRO C O 1
ATOM 8996 N N . SER C 1 266 ? -32.120 -29.256 -49.536 1.00 31.80 266 SER C N 1
ATOM 8997 C CA . SER C 1 266 ? -32.125 -29.583 -48.106 1.00 32.09 266 SER C CA 1
ATOM 8998 C C . SER C 1 266 ? -30.742 -29.934 -47.538 1.00 32.27 266 SER C C 1
ATOM 8999 O O . SER C 1 266 ? -30.540 -29.895 -46.318 1.00 32.40 266 SER C O 1
ATOM 9002 N N . ASP C 1 267 ? -29.800 -30.271 -48.421 1.00 32.44 267 ASP C N 1
ATOM 9003 C CA . ASP C 1 267 ? -28.403 -30.493 -48.039 1.00 32.60 267 ASP C CA 1
ATOM 9004 C C . ASP C 1 267 ? -27.760 -29.239 -47.444 1.00 32.40 267 ASP C C 1
ATOM 9005 O O . ASP C 1 267 ? -26.954 -29.331 -46.521 1.00 32.45 267 ASP C O 1
ATOM 9010 N N . LEU C 1 268 ? -28.125 -28.075 -47.979 1.00 32.24 268 LEU C N 1
ATOM 9011 C CA . LEU C 1 268 ? -27.551 -26.795 -47.559 1.00 32.07 268 LEU C CA 1
ATOM 9012 C C . LEU C 1 268 ? -27.700 -26.530 -46.059 1.00 31.94 268 LEU C C 1
ATOM 9013 O O . LEU C 1 268 ? -26.807 -25.944 -45.440 1.00 31.84 268 LEU C O 1
ATOM 9018 N N . LEU C 1 269 ? -28.822 -26.979 -45.492 1.00 31.74 269 LEU C N 1
ATOM 9019 C CA . LEU C 1 269 ? -29.183 -26.725 -44.090 1.00 31.70 269 LEU C CA 1
ATOM 9020 C C . LEU C 1 269 ? -28.255 -27.370 -43.065 1.00 31.74 269 LEU C C 1
ATOM 9021 O O . LEU C 1 269 ? -28.234 -26.971 -41.899 1.00 31.71 269 LEU C O 1
ATOM 9026 N N . GLN C 1 270 ? -27.498 -28.370 -43.502 1.00 31.78 270 GLN C N 1
ATOM 9027 C CA . GLN C 1 270 ? -26.587 -29.086 -42.621 1.00 31.84 270 GLN C CA 1
ATOM 9028 C C . GLN C 1 270 ? -25.131 -28.864 -43.021 1.00 31.58 270 GLN C C 1
ATOM 9029 O O . GLN C 1 270 ? -24.217 -29.103 -42.229 1.00 31.41 270 GLN C O 1
ATOM 9035 N N . ARG C 1 271 ? -24.930 -28.383 -44.245 1.00 31.41 271 ARG C N 1
ATOM 9036 C CA . ARG C 1 271 ? -23.599 -28.284 -44.835 1.00 31.33 271 ARG C CA 1
ATOM 9037 C C . ARG C 1 271 ? -23.071 -26.851 -44.973 1.00 30.93 271 ARG C C 1
ATOM 9038 O O . ARG C 1 271 ? -21.884 -26.609 -44.752 1.00 31.18 271 ARG C O 1
ATOM 9046 N N . ARG C 1 272 ? -23.941 -25.910 -45.338 1.00 30.34 272 ARG C N 1
ATOM 9047 C CA . ARG C 1 272 ? -23.512 -24.531 -45.569 1.00 29.81 272 ARG C CA 1
ATOM 9048 C C . ARG C 1 272 ? -23.330 -23.739 -44.267 1.00 29.44 272 ARG C C 1
ATOM 9049 O O . ARG C 1 272 ? -24.297 -23.532 -43.525 1.00 29.48 272 ARG C O 1
ATOM 9057 N N . PRO C 1 273 ? -22.086 -23.286 -43.999 1.00 28.83 273 PRO C N 1
ATOM 9058 C CA . PRO C 1 273 ? -21.704 -22.622 -42.747 1.00 28.39 273 PRO C CA 1
ATOM 9059 C C . PRO C 1 273 ? -22.559 -21.418 -42.341 1.00 27.95 273 PRO C C 1
ATOM 9060 O O . PRO C 1 273 ? -22.933 -21.318 -41.176 1.00 27.58 273 PRO C O 1
ATOM 9064 N N . ASP C 1 274 ? -22.870 -20.518 -43.275 1.00 27.65 274 ASP C N 1
ATOM 9065 C CA . ASP C 1 274 ? -23.599 -19.292 -42.916 1.00 27.43 274 ASP C CA 1
ATOM 9066 C C . ASP C 1 274 ? -25.101 -19.509 -42.675 1.00 27.01 274 ASP C C 1
ATOM 9067 O O . ASP C 1 274 ? -25.776 -18.653 -42.094 1.00 26.85 274 ASP C O 1
ATOM 9072 N N . ILE C 1 275 ? -25.607 -20.654 -43.125 1.00 26.53 275 ILE C N 1
ATOM 9073 C CA . ILE C 1 275 ? -26.940 -21.121 -42.746 1.00 26.18 275 ILE C CA 1
ATOM 9074 C C . ILE C 1 275 ? -26.898 -21.641 -41.303 1.00 25.95 275 ILE C C 1
ATOM 9075 O O . ILE C 1 275 ? -27.762 -21.303 -40.489 1.00 26.19 275 ILE C O 1
ATOM 9080 N N . LEU C 1 276 ? -25.881 -22.445 -40.996 1.00 25.48 276 LEU C N 1
ATOM 9081 C CA . LEU C 1 276 ? -25.668 -22.975 -39.649 1.00 25.14 276 LEU C CA 1
ATOM 9082 C C . LEU C 1 276 ? -25.296 -21.888 -38.640 1.00 24.98 276 LEU C C 1
ATOM 9083 O O . LEU C 1 276 ? -25.661 -21.978 -37.469 1.00 24.96 276 LEU C O 1
ATOM 9088 N N . GLU C 1 277 ? -24.561 -20.875 -39.101 1.00 24.80 277 GLU C N 1
ATOM 9089 C CA . GLU C 1 277 ? -24.237 -19.686 -38.305 1.00 24.54 277 GLU C CA 1
ATOM 9090 C C . GLU C 1 277 ? -25.514 -18.971 -37.865 1.00 24.26 277 GLU C C 1
ATOM 9091 O O . GLU C 1 277 ? -25.674 -18.653 -36.685 1.00 24.32 277 GLU C O 1
ATOM 9097 N N . ALA C 1 278 ? -26.417 -18.737 -38.817 1.00 23.99 278 ALA C N 1
ATOM 9098 C CA . ALA C 1 278 ? -27.713 -18.105 -38.552 1.00 23.70 278 ALA C CA 1
ATOM 9099 C C . ALA C 1 278 ? -28.618 -18.949 -37.657 1.00 23.69 278 ALA C C 1
ATOM 9100 O O . ALA C 1 278 ? -29.403 -18.401 -36.878 1.00 23.65 278 ALA C O 1
ATOM 9102 N N . GLU C 1 279 ? -28.515 -20.274 -37.766 1.00 23.54 279 GLU C N 1
ATOM 9103 C CA . GLU C 1 279 ? -29.318 -21.166 -36.926 1.00 23.53 279 GLU C CA 1
ATOM 9104 C C . GLU C 1 279 ? -28.880 -21.102 -35.469 1.00 23.42 279 GLU C C 1
ATOM 9105 O O . GLU C 1 279 ? -29.719 -21.056 -34.559 1.00 23.45 279 GLU C O 1
ATOM 9111 N N . HIS C 1 280 ? -27.594 -21.129 -35.271 1.00 23.21 280 HIS C N 1
ATOM 9112 C CA . HIS C 1 280 ? -27.018 -20.974 -33.981 1.00 23.21 280 HIS C CA 1
ATOM 9113 C C . HIS C 1 280 ? -27.329 -19.649 -33.328 1.00 23.13 280 HIS C C 1
ATOM 9114 O O . HIS C 1 280 ? -27.439 -19.599 -32.163 1.00 23.12 280 HIS C O 1
ATOM 9121 N N . GLN C 1 281 ? -27.481 -18.594 -34.100 1.00 23.29 281 GLN C N 1
ATOM 9122 C CA . GLN C 1 281 ? -27.880 -17.311 -33.588 1.00 23.62 281 GLN C CA 1
ATOM 9123 C C . GLN C 1 281 ? -29.348 -17.275 -33.266 1.00 23.53 281 GLN C C 1
ATOM 9124 O O . GLN C 1 281 ? -29.751 -16.593 -32.409 1.00 23.55 281 GLN C O 1
ATOM 9130 N N . LEU C 1 282 ? -30.135 -18.047 -33.965 1.00 23.43 282 LEU C N 1
ATOM 9131 C CA . LEU C 1 282 ? -31.549 -18.234 -33.633 1.00 23.50 282 LEU C CA 1
ATOM 9132 C C . LEU C 1 282 ? -31.724 -18.998 -32.317 1.00 23.77 282 LEU C C 1
ATOM 9133 O O . LEU C 1 282 ? -32.621 -18.695 -31.526 1.00 23.68 282 LEU C O 1
ATOM 9138 N N . MET C 1 283 ? -30.857 -19.984 -32.095 1.00 23.98 283 MET C N 1
ATOM 9139 C CA . MET C 1 283 ? -30.819 -20.730 -30.842 1.00 24.02 283 MET C CA 1
ATOM 9140 C C . MET C 1 283 ? -30.368 -19.840 -29.682 1.00 23.78 283 MET C C 1
ATOM 9141 O O . MET C 1 283 ? -30.799 -20.035 -28.547 1.00 23.81 283 MET C O 1
ATOM 9146 N N . ALA C 1 284 ? -29.518 -18.857 -29.981 1.00 23.63 284 ALA C N 1
ATOM 9147 C CA . ALA C 1 284 ? -29.025 -17.903 -28.985 1.00 23.46 284 ALA C CA 1
ATOM 9148 C C . ALA C 1 284 ? -30.126 -16.948 -28.518 1.00 23.56 284 ALA C C 1
ATOM 9149 O O . ALA C 1 284 ? -30.216 -16.634 -27.329 1.00 23.39 284 ALA C O 1
ATOM 9151 N N . ALA C 1 285 ? -30.948 -16.488 -29.464 1.00 23.70 285 ALA C N 1
ATOM 9152 C CA . ALA C 1 285 ? -32.123 -15.660 -29.169 1.00 23.87 285 ALA C CA 1
ATOM 9153 C C . ALA C 1 285 ? -33.191 -16.422 -28.381 1.00 23.89 285 ALA C C 1
ATOM 9154 O O . ALA C 1 285 ? -33.856 -15.848 -27.517 1.00 23.92 285 ALA C O 1
ATOM 9156 N N . ASN C 1 286 ? -33.352 -17.708 -28.689 1.00 23.99 286 ASN C N 1
ATOM 9157 C CA . ASN C 1 286 ? -34.294 -18.574 -27.975 1.00 24.07 286 ASN C CA 1
ATOM 9158 C C . ASN C 1 286 ? -33.920 -18.720 -26.498 1.00 24.01 286 ASN C C 1
ATOM 9159 O O . ASN C 1 286 ? -34.785 -18.689 -25.621 1.00 24.04 286 ASN C O 1
ATOM 9164 N N . ALA C 1 287 ? -32.623 -18.859 -26.235 1.00 24.03 287 ALA C N 1
ATOM 9165 C CA . ALA C 1 287 ? -32.103 -18.954 -24.871 1.00 24.07 287 ALA C CA 1
ATOM 9166 C C . ALA C 1 287 ? -32.304 -17.666 -24.074 1.00 24.18 287 ALA C C 1
ATOM 9167 O O . ALA C 1 287 ? -32.527 -17.707 -22.865 1.00 24.14 287 ALA C O 1
ATOM 9169 N N . SER C 1 288 ? -32.221 -16.527 -24.758 1.00 24.57 288 SER C N 1
ATOM 9170 C CA . SER C 1 288 ? -32.393 -15.217 -24.129 1.00 24.89 288 SER C CA 1
ATOM 9171 C C . SER C 1 288 ? -33.823 -14.987 -23.632 1.00 24.85 288 SER C C 1
ATOM 9172 O O . SER C 1 288 ? -34.032 -14.205 -22.706 1.00 24.93 288 SER C O 1
ATOM 9175 N N . ILE C 1 289 ? -34.790 -15.670 -24.251 1.00 24.96 289 ILE C N 1
ATOM 9176 C CA . ILE C 1 289 ? -36.187 -15.669 -23.790 1.00 24.99 289 ILE C CA 1
ATOM 9177 C C . ILE C 1 289 ? -36.304 -16.261 -22.383 1.00 25.02 289 ILE C C 1
ATOM 9178 O O . ILE C 1 289 ? -37.042 -15.742 -21.548 1.00 25.01 289 ILE C O 1
ATOM 9183 N N . GLY C 1 290 ? -35.558 -17.335 -22.130 1.00 25.18 290 GLY C N 1
ATOM 9184 C CA . GLY C 1 290 ? -35.534 -17.987 -20.821 1.00 25.24 290 GLY C CA 1
ATOM 9185 C C . GLY C 1 290 ? -35.002 -17.110 -19.703 1.00 25.41 290 GLY C C 1
ATOM 9186 O O . GLY C 1 290 ? -35.318 -17.328 -18.534 1.00 25.47 290 GLY C O 1
ATOM 9187 N N . ALA C 1 291 ? -34.184 -16.125 -20.064 1.00 25.77 291 ALA C N 1
ATOM 9188 C CA . ALA C 1 291 ? -33.684 -15.129 -19.115 1.00 26.13 291 ALA C CA 1
ATOM 9189 C C . ALA C 1 291 ? -34.720 -14.033 -18.843 1.00 26.41 291 ALA C C 1
ATOM 9190 O O . ALA C 1 291 ? -34.863 -13.582 -17.706 1.00 26.57 291 ALA C O 1
ATOM 9192 N N . ALA C 1 292 ? -35.442 -13.614 -19.883 1.00 26.72 292 ALA C N 1
ATOM 9193 C CA . ALA C 1 292 ? -36.497 -12.602 -19.745 1.00 27.19 292 ALA C CA 1
ATOM 9194 C C . ALA C 1 292 ? -37.724 -13.130 -18.990 1.00 27.50 292 ALA C C 1
ATOM 9195 O O . ALA C 1 292 ? -38.468 -12.354 -18.386 1.00 27.49 292 ALA C O 1
ATOM 9197 N N . ARG C 1 293 ? -37.928 -14.448 -19.038 1.00 27.89 293 ARG C N 1
ATOM 9198 C CA . ARG C 1 293 ? -38.997 -15.108 -18.293 1.00 28.28 293 ARG C CA 1
ATOM 9199 C C . ARG C 1 293 ? -38.649 -15.287 -16.816 1.00 28.35 293 ARG C C 1
ATOM 9200 O O . ARG C 1 293 ? -39.505 -15.119 -15.954 1.00 28.43 293 ARG C O 1
ATOM 9208 N N . ALA C 1 294 ? -37.396 -15.633 -16.531 1.00 28.58 294 ALA C N 1
ATOM 9209 C CA . ALA C 1 294 ? -36.926 -15.805 -15.152 1.00 28.90 294 ALA C CA 1
ATOM 9210 C C . ALA C 1 294 ? -36.857 -14.489 -14.368 1.00 29.14 294 ALA C C 1
ATOM 9211 O O . ALA C 1 294 ? -36.623 -14.494 -13.159 1.00 29.39 294 ALA C O 1
ATOM 9213 N N . ALA C 1 295 ? -37.065 -13.372 -15.063 1.00 29.38 295 ALA C N 1
ATOM 9214 C CA . ALA C 1 295 ? -37.123 -12.053 -14.439 1.00 29.65 295 ALA C CA 1
ATOM 9215 C C . ALA C 1 295 ? -38.425 -11.853 -13.659 1.00 29.92 295 ALA C C 1
ATOM 9216 O O . ALA C 1 295 ? -38.471 -11.078 -12.703 1.00 30.06 295 ALA C O 1
ATOM 9218 N N . PHE C 1 296 ? -39.475 -12.557 -14.077 1.00 30.29 296 PHE C N 1
ATOM 9219 C CA . PHE C 1 296 ? -40.776 -12.523 -13.407 1.00 30.52 296 PHE C CA 1
ATOM 9220 C C . PHE C 1 296 ? -40.771 -13.301 -12.095 1.00 30.87 296 PHE C C 1
ATOM 9221 O O . PHE C 1 296 ? -41.602 -13.062 -11.217 1.00 30.89 296 PHE C O 1
ATOM 9229 N N . PHE C 1 297 ? -39.837 -14.238 -11.977 1.00 31.40 297 PHE C N 1
ATOM 9230 C CA . PHE C 1 297 ? -39.785 -15.166 -10.852 1.00 31.89 297 PHE C CA 1
ATOM 9231 C C . PHE C 1 297 ? -38.845 -14.654 -9.751 1.00 32.28 297 PHE C C 1
ATOM 9232 O O . PHE C 1 297 ? -38.048 -13.748 -10.003 1.00 32.23 297 PHE C O 1
ATOM 9240 N N . PRO C 1 298 ? -38.950 -15.212 -8.523 1.00 32.68 298 PRO C N 1
ATOM 9241 C CA . PRO C 1 298 ? -38.141 -14.709 -7.409 1.00 33.04 298 PRO C CA 1
ATOM 9242 C C . PRO C 1 298 ? -36.635 -14.809 -7.660 1.00 33.53 298 PRO C C 1
ATOM 9243 O O . PRO C 1 298 ? -36.154 -15.816 -8.186 1.00 33.59 298 PRO C O 1
ATOM 9247 N N . SER C 1 299 ? -35.915 -13.755 -7.287 1.00 34.09 299 SER C N 1
ATOM 9248 C CA . SER C 1 299 ? -34.466 -13.694 -7.425 1.00 34.65 299 SER C CA 1
ATOM 9249 C C . SER C 1 299 ? -33.777 -13.940 -6.078 1.00 35.03 299 SER C C 1
ATOM 9250 O O . SER C 1 299 ? -33.821 -13.095 -5.178 1.00 35.27 299 SER C O 1
ATOM 9253 N N . ILE C 1 300 ? -33.138 -15.099 -5.950 1.00 35.39 300 ILE C N 1
ATOM 9254 C CA . ILE C 1 300 ? -32.478 -15.491 -4.705 1.00 35.73 300 ILE C CA 1
ATOM 9255 C C . ILE C 1 300 ? -31.014 -15.044 -4.690 1.00 35.99 300 ILE C C 1
ATOM 9256 O O . ILE C 1 300 ? -30.299 -15.198 -5.683 1.00 36.21 300 ILE C O 1
ATOM 9261 N N . SER C 1 301 ? -30.592 -14.483 -3.559 1.00 36.10 301 SER C N 1
ATOM 9262 C CA . SER C 1 301 ? -29.242 -13.960 -3.390 1.00 36.35 301 SER C CA 1
ATOM 9263 C C . SER C 1 301 ? -28.668 -14.355 -2.031 1.00 36.51 301 SER C C 1
ATOM 9264 O O . SER C 1 301 ? -29.415 -14.630 -1.089 1.00 36.47 301 SER C O 1
ATOM 9267 N N . LEU C 1 302 ? -27.339 -14.385 -1.937 1.00 36.57 302 LEU C N 1
ATOM 9268 C CA . LEU C 1 302 ? -26.665 -14.744 -0.691 1.00 36.71 302 LEU C CA 1
ATOM 9269 C C . LEU C 1 302 ? -25.356 -13.979 -0.481 1.00 36.81 302 LEU C C 1
ATOM 9270 O O . LEU C 1 302 ? -24.495 -13.943 -1.363 1.00 36.74 302 LEU C O 1
ATOM 9275 N N . THR C 1 303 ? -25.237 -13.361 0.693 1.00 37.01 303 THR C N 1
ATOM 9276 C CA . THR C 1 303 ? -23.992 -12.756 1.165 1.00 37.28 303 THR C CA 1
ATOM 9277 C C . THR C 1 303 ? -23.543 -13.503 2.419 1.00 37.51 303 THR C C 1
ATOM 9278 O O . THR C 1 303 ? -24.293 -13.603 3.390 1.00 37.60 303 THR C O 1
ATOM 9282 N N . ALA C 1 304 ? -22.325 -14.037 2.390 1.00 37.74 304 ALA C N 1
ATOM 9283 C CA . ALA C 1 304 ? -21.774 -14.767 3.529 1.00 37.95 304 ALA C CA 1
ATOM 9284 C C . ALA C 1 304 ? -20.269 -14.573 3.634 1.00 38.18 304 ALA C C 1
ATOM 9285 O O . ALA C 1 304 ? -19.575 -14.467 2.623 1.00 38.14 304 ALA C O 1
ATOM 9287 N N . ASN C 1 305 ? -19.776 -14.518 4.867 1.00 38.58 305 ASN C N 1
ATOM 9288 C CA . ASN C 1 305 ? -18.346 -14.390 5.132 1.00 38.95 305 ASN C CA 1
ATOM 9289 C C . ASN C 1 305 ? -17.954 -14.940 6.500 1.00 39.11 305 ASN C C 1
ATOM 9290 O O . ASN C 1 305 ? -18.805 -15.162 7.356 1.00 39.13 305 ASN C O 1
ATOM 9295 N N . ALA C 1 306 ? -16.657 -15.164 6.682 1.00 39.44 306 ALA C N 1
ATOM 9296 C CA . ALA C 1 306 ? -16.091 -15.557 7.964 1.00 39.68 306 ALA C CA 1
ATOM 9297 C C . ALA C 1 306 ? -14.731 -14.884 8.131 1.00 39.93 306 ALA C C 1
ATOM 9298 O O . ALA C 1 306 ? -13.974 -14.747 7.166 1.00 39.88 306 ALA C O 1
ATOM 9300 N N . GLY C 1 307 ? -14.421 -14.455 9.348 1.00 40.27 307 GLY C N 1
ATOM 9301 C CA . GLY C 1 307 ? -13.136 -13.820 9.604 1.00 40.76 307 GLY C CA 1
ATOM 9302 C C . GLY C 1 307 ? -12.972 -13.224 10.983 1.00 41.23 307 GLY C C 1
ATOM 9303 O O . GLY C 1 307 ? -13.358 -13.824 11.988 1.00 41.05 307 GLY C O 1
ATOM 9304 N N . THR C 1 308 ? -12.390 -12.031 11.016 1.00 41.84 308 THR C N 1
ATOM 9305 C CA . THR C 1 308 ? -12.030 -11.375 12.262 1.00 42.44 308 THR C CA 1
ATOM 9306 C C . THR C 1 308 ? -12.426 -9.899 12.259 1.00 43.14 308 THR C C 1
ATOM 9307 O O . THR C 1 308 ? -12.183 -9.179 11.289 1.00 43.18 308 THR C O 1
ATOM 9311 N N . MET C 1 309 ? -13.056 -9.467 13.349 1.00 43.98 309 MET C N 1
ATOM 9312 C CA . MET C 1 309 ? -13.527 -8.089 13.492 1.00 44.69 309 MET C CA 1
ATOM 9313 C C . MET C 1 309 ? -13.172 -7.532 14.865 1.00 45.12 309 MET C C 1
ATOM 9314 O O . MET C 1 309 ? -13.234 -8.245 15.868 1.00 45.23 309 MET C O 1
ATOM 9319 N N . SER C 1 310 ? -12.809 -6.253 14.901 1.00 45.68 310 SER C N 1
ATOM 9320 C CA . SER C 1 310 ? -12.333 -5.619 16.125 1.00 46.28 310 SER C CA 1
ATOM 9321 C C . SER C 1 310 ? -12.645 -4.128 16.155 1.00 46.83 310 SER C C 1
ATOM 9322 O O . SER C 1 310 ? -12.877 -3.511 15.117 1.00 46.90 310 SER C O 1
ATOM 9325 N N . ARG C 1 311 ? -12.594 -3.542 17.315 1.00 47.53 311 ARG C N 1
ATOM 9326 C CA . ARG C 1 311 ? -12.835 -2.153 17.428 1.00 48.28 311 ARG C CA 1
ATOM 9327 C C . ARG C 1 311 ? -11.548 -1.376 17.234 1.00 48.68 311 ARG C C 1
ATOM 9328 O O . ARG C 1 311 ? -11.587 -0.243 16.815 1.00 48.71 311 ARG C O 1
ATOM 9336 N N . GLN C 1 312 ? -10.413 -2.018 17.491 1.00 49.19 312 GLN C N 1
ATOM 9337 C CA . GLN C 1 312 ? -9.091 -1.449 17.220 1.00 49.80 312 GLN C CA 1
ATOM 9338 C C . GLN C 1 312 ? -8.302 -2.337 16.254 1.00 50.13 312 GLN C C 1
ATOM 9339 O O . GLN C 1 312 ? -8.434 -3.563 16.278 1.00 50.25 312 GLN C O 1
ATOM 9345 N N . LEU C 1 313 ? -7.477 -1.711 15.418 1.00 50.52 313 LEU C N 1
ATOM 9346 C CA . LEU C 1 313 ? -6.720 -2.412 14.375 1.00 50.99 313 LEU C CA 1
ATOM 9347 C C . LEU C 1 313 ? -5.773 -3.485 14.925 1.00 51.29 313 LEU C C 1
ATOM 9348 O O . LEU C 1 313 ? -5.603 -4.543 14.311 1.00 51.42 313 LEU C O 1
ATOM 9353 N N . SER C 1 314 ? -5.168 -3.211 16.081 1.00 51.55 314 SER C N 1
ATOM 9354 C CA . SER C 1 314 ? -4.226 -4.139 16.709 1.00 51.78 314 SER C CA 1
ATOM 9355 C C . SER C 1 314 ? -4.916 -5.364 17.321 1.00 51.81 314 SER C C 1
ATOM 9356 O O . SER C 1 314 ? -4.311 -6.434 17.434 1.00 51.84 314 SER C O 1
ATOM 9359 N N . GLY C 1 315 ? -6.179 -5.201 17.708 1.00 51.82 315 GLY C N 1
ATOM 9360 C CA . GLY C 1 315 ? -6.937 -6.273 18.346 1.00 51.93 315 GLY C CA 1
ATOM 9361 C C . GLY C 1 315 ? -7.677 -7.189 17.388 1.00 52.02 315 GLY C C 1
ATOM 9362 O O . GLY C 1 315 ? -8.585 -7.917 17.801 1.00 52.08 315 GLY C O 1
ATOM 9363 N N . LEU C 1 316 ? -7.284 -7.166 16.114 1.00 52.08 316 LEU C N 1
ATOM 9364 C CA . LEU C 1 316 ? -7.970 -7.938 15.075 1.00 52.02 316 LEU C CA 1
ATOM 9365 C C . LEU C 1 316 ? -7.822 -9.452 15.228 1.00 51.96 316 LEU C C 1
ATOM 9366 O O . LEU C 1 316 ? -8.788 -10.125 15.578 1.00 52.21 316 LEU C O 1
ATOM 9371 N N . PHE C 1 317 ? -6.626 -9.983 14.991 1.00 51.74 317 PHE C N 1
ATOM 9372 C CA . PHE C 1 317 ? -6.418 -11.436 15.025 1.00 51.48 317 PHE C CA 1
ATOM 9373 C C . PHE C 1 317 ? -6.320 -12.031 16.441 1.00 51.24 317 PHE C C 1
ATOM 9374 O O . PHE C 1 317 ? -5.927 -13.190 16.607 1.00 51.19 317 PHE C O 1
ATOM 9382 N N . ASP C 1 318 ? -6.702 -11.237 17.445 1.00 50.92 318 ASP C N 1
ATOM 9383 C CA . ASP C 1 318 ? -6.751 -11.667 18.851 1.00 50.56 318 ASP C CA 1
ATOM 9384 C C . ASP C 1 318 ? -7.768 -12.791 19.079 1.00 50.16 318 ASP C C 1
ATOM 9385 O O . ASP C 1 318 ? -8.636 -13.034 18.236 1.00 50.08 318 ASP C O 1
ATOM 9390 N N . ALA C 1 319 ? -7.655 -13.468 20.222 1.00 49.65 319 ALA C N 1
ATOM 9391 C CA . ALA C 1 319 ? -8.609 -14.509 20.603 1.00 49.17 319 ALA C CA 1
ATOM 9392 C C . ALA C 1 319 ? -9.955 -13.899 20.994 1.00 48.77 319 ALA C C 1
ATOM 9393 O O . ALA C 1 319 ? -10.009 -12.816 21.586 1.00 48.68 319 ALA C O 1
ATOM 9395 N N . GLY C 1 320 ? -11.033 -14.599 20.651 1.00 48.29 320 GLY C N 1
ATOM 9396 C CA . GLY C 1 320 ? -12.393 -14.127 20.909 1.00 47.73 320 GLY C CA 1
ATOM 9397 C C . GLY C 1 320 ? -12.821 -12.979 20.009 1.00 47.33 320 GLY C C 1
ATOM 9398 O O . GLY C 1 320 ? -13.651 -12.154 20.402 1.00 47.40 320 GLY C O 1
ATOM 9399 N N . SER C 1 321 ? -12.258 -12.931 18.801 1.00 46.83 321 SER C N 1
ATOM 9400 C CA . SER C 1 321 ? -12.525 -11.846 17.854 1.00 46.32 321 SER C CA 1
ATOM 9401 C C . SER C 1 321 ? -13.126 -12.340 16.535 1.00 46.03 321 SER C C 1
ATOM 9402 O O . SER C 1 321 ? -13.342 -11.552 15.612 1.00 45.97 321 SER C O 1
ATOM 9405 N N . GLY C 1 322 ? -13.394 -13.641 16.458 1.00 45.69 322 GLY C N 1
ATOM 9406 C CA . GLY C 1 322 ? -13.990 -14.249 15.270 1.00 45.43 322 GLY C CA 1
ATOM 9407 C C . GLY C 1 322 ? -15.389 -13.743 14.955 1.00 45.13 322 GLY C C 1
ATOM 9408 O O . GLY C 1 322 ? -16.156 -13.401 15.859 1.00 45.04 322 GLY C O 1
ATOM 9409 N N . SER C 1 323 ? -15.712 -13.697 13.663 1.00 44.81 323 SER C N 1
ATOM 9410 C CA . SER C 1 323 ? -17.010 -13.216 13.196 1.00 44.52 323 SER C CA 1
ATOM 9411 C C . SER C 1 323 ? -17.444 -13.924 11.919 1.00 44.30 323 SER C C 1
ATOM 9412 O O . SER C 1 323 ? -16.625 -14.162 11.031 1.00 44.29 323 SER C O 1
ATOM 9415 N N . TRP C 1 324 ? -18.730 -14.262 11.838 1.00 44.09 324 TRP C N 1
ATOM 9416 C CA . TRP C 1 324 ? -19.319 -14.789 10.605 1.00 43.86 324 TRP C CA 1
ATOM 9417 C C . TRP C 1 324 ? -20.584 -14.018 10.217 1.00 43.56 324 TRP C C 1
ATOM 9418 O O . TRP C 1 324 ? -21.147 -13.281 11.028 1.00 43.50 324 TRP C O 1
ATOM 9429 N N . LEU C 1 325 ? -21.018 -14.194 8.973 1.00 43.13 325 LEU C N 1
ATOM 9430 C CA . LEU C 1 325 ? -22.269 -13.615 8.492 1.00 42.59 325 LEU C CA 1
ATOM 9431 C C . LEU C 1 325 ? -22.991 -14.582 7.558 1.00 42.37 325 LEU C C 1
ATOM 9432 O O . LEU C 1 325 ? -22.360 -15.282 6.765 1.00 42.37 325 LEU C O 1
ATOM 9437 N N . PHE C 1 326 ? -24.316 -14.617 7.672 1.00 41.99 326 PHE C N 1
ATOM 9438 C CA . PHE C 1 326 ? -25.163 -15.333 6.730 1.00 41.50 326 PHE C CA 1
ATOM 9439 C C . PHE C 1 326 ? -26.342 -14.431 6.377 1.00 41.15 326 PHE C C 1
ATOM 9440 O O . PHE C 1 326 ? -27.201 -14.157 7.217 1.00 41.07 326 PHE C O 1
ATOM 9448 N N . GLN C 1 327 ? -26.365 -13.962 5.131 1.00 40.69 327 GLN C N 1
ATOM 9449 C CA . GLN C 1 327 ? -27.312 -12.936 4.698 1.00 40.23 327 GLN C CA 1
ATOM 9450 C C . GLN C 1 327 ? -28.018 -13.313 3.385 1.00 39.91 327 GLN C C 1
ATOM 9451 O O . GLN C 1 327 ? -27.684 -12.771 2.324 1.00 39.75 327 GLN C O 1
ATOM 9457 N N . PRO C 1 328 ? -28.992 -14.250 3.450 1.00 39.58 328 PRO C N 1
ATOM 9458 C CA . PRO C 1 328 ? -29.771 -14.615 2.267 1.00 39.29 328 PRO C CA 1
ATOM 9459 C C . PRO C 1 328 ? -30.898 -13.627 1.986 1.00 39.08 328 PRO C C 1
ATOM 9460 O O . PRO C 1 328 ? -31.415 -12.994 2.907 1.00 39.17 328 PRO C O 1
ATOM 9464 N N . SER C 1 329 ? -31.270 -13.502 0.716 1.00 38.83 329 SER C N 1
ATOM 9465 C CA . SER C 1 329 ? -32.315 -12.576 0.301 1.00 38.55 329 SER C CA 1
ATOM 9466 C C . SER C 1 329 ? -33.122 -13.151 -0.853 1.00 38.30 329 SER C C 1
ATOM 9467 O O . SER C 1 329 ? -32.589 -13.890 -1.679 1.00 38.38 329 SER C O 1
ATOM 9470 N N . ILE C 1 330 ? -34.410 -12.814 -0.895 1.00 37.95 330 ILE C N 1
ATOM 9471 C CA . ILE C 1 330 ? -35.288 -13.184 -2.004 1.00 37.56 330 ILE C CA 1
ATOM 9472 C C . ILE C 1 330 ? -36.117 -11.969 -2.411 1.00 37.21 330 ILE C C 1
ATOM 9473 O O . ILE C 1 330 ? -36.644 -11.261 -1.556 1.00 37.29 330 ILE C O 1
ATOM 9478 N N . ASN C 1 331 ? -36.219 -11.728 -3.715 1.00 36.74 331 ASN C N 1
ATOM 9479 C CA . ASN C 1 331 ? -37.018 -10.627 -4.239 1.00 36.32 331 ASN C CA 1
ATOM 9480 C C . ASN C 1 331 ? -37.952 -11.064 -5.371 1.00 36.04 331 ASN C C 1
ATOM 9481 O O . ASN C 1 331 ? -37.501 -11.585 -6.394 1.00 36.14 331 ASN C O 1
ATOM 9486 N N . LEU C 1 332 ? -39.249 -10.838 -5.176 1.00 35.55 332 LEU C N 1
ATOM 9487 C CA . LEU C 1 332 ? -40.270 -11.168 -6.167 1.00 35.14 332 LEU C CA 1
ATOM 9488 C C . LEU C 1 332 ? -40.933 -9.884 -6.663 1.00 34.86 332 LEU C C 1
ATOM 9489 O O . LEU C 1 332 ? -41.576 -9.185 -5.878 1.00 34.75 332 LEU C O 1
ATOM 9494 N N . PRO C 1 333 ? -40.773 -9.563 -7.964 1.00 34.63 333 PRO C N 1
ATOM 9495 C CA . PRO C 1 333 ? -41.478 -8.420 -8.559 1.00 34.47 333 PRO C CA 1
ATOM 9496 C C . PRO C 1 333 ? -43.002 -8.563 -8.518 1.00 34.19 333 PRO C C 1
ATOM 9497 O O . PRO C 1 333 ? -43.540 -9.621 -8.853 1.00 34.10 333 PRO C O 1
ATOM 9501 N N . ILE C 1 334 ? -43.677 -7.495 -8.099 1.00 33.99 334 ILE C N 1
ATOM 9502 C CA . ILE C 1 334 ? -45.136 -7.450 -8.042 1.00 33.84 334 ILE C CA 1
ATOM 9503 C C . ILE C 1 334 ? -45.645 -6.451 -9.078 1.00 33.74 334 ILE C C 1
ATOM 9504 O O . ILE C 1 334 ? -46.429 -6.806 -9.959 1.00 33.88 334 ILE C O 1
ATOM 9509 N N . PHE C 1 335 ? -45.188 -5.205 -8.970 1.00 33.48 335 PHE C N 1
ATOM 9510 C CA . PHE C 1 335 ? -45.584 -4.164 -9.905 1.00 33.08 335 PHE C CA 1
ATOM 9511 C C . PHE C 1 335 ? -44.390 -3.510 -10.596 1.00 33.10 335 PHE C C 1
ATOM 9512 O O . PHE C 1 335 ? -43.587 -2.813 -9.972 1.00 33.02 335 PHE C O 1
ATOM 9520 N N . THR C 1 336 ? -44.284 -3.775 -11.891 1.00 32.91 336 THR C N 1
ATOM 9521 C CA . THR C 1 336 ? -43.469 -2.982 -12.793 1.00 32.83 336 THR C CA 1
ATOM 9522 C C . THR C 1 336 ? -44.486 -2.335 -13.721 1.00 32.64 336 THR C C 1
ATOM 9523 O O . THR C 1 336 ? -45.534 -2.923 -14.011 1.00 32.96 336 THR C O 1
ATOM 9527 N N . ALA C 1 337 ? -44.211 -1.124 -14.178 1.00 32.13 337 ALA C N 1
ATOM 9528 C CA . ALA C 1 337 ? -45.198 -0.413 -14.981 1.00 31.78 337 ALA C CA 1
ATOM 9529 C C . ALA C 1 337 ? -45.223 -0.931 -16.427 1.00 31.53 337 ALA C C 1
ATOM 9530 O O . ALA C 1 337 ? -45.156 -0.150 -17.382 1.00 31.63 337 ALA C O 1
ATOM 9532 N N . GLY C 1 338 ? -45.335 -2.255 -16.568 1.00 31.03 338 GLY C N 1
ATOM 9533 C CA . GLY C 1 338 ? -45.272 -2.933 -17.866 1.00 30.36 338 GLY C CA 1
ATOM 9534 C C . GLY C 1 338 ? -43.852 -3.176 -18.354 1.00 29.78 338 GLY C C 1
ATOM 9535 O O . GLY C 1 338 ? -43.630 -3.438 -19.537 1.00 29.82 338 GLY C O 1
ATOM 9536 N N . SER C 1 339 ? -42.894 -3.104 -17.434 1.00 29.30 339 SER C N 1
ATOM 9537 C CA . SER C 1 339 ? -41.468 -3.168 -17.763 1.00 28.88 339 SER C CA 1
ATOM 9538 C C . SER C 1 339 ? -40.984 -4.582 -18.080 1.00 28.51 339 SER C C 1
ATOM 9539 O O . SER C 1 339 ? -40.271 -4.790 -19.058 1.00 28.47 339 SER C O 1
ATOM 9542 N N . LEU C 1 340 ? -41.370 -5.549 -17.255 1.00 28.22 340 LEU C N 1
ATOM 9543 C CA . LEU C 1 340 ? -40.939 -6.938 -17.449 1.00 27.98 340 LEU C CA 1
ATOM 9544 C C . LEU C 1 340 ? -41.563 -7.585 -18.682 1.00 27.70 340 LEU C C 1
ATOM 9545 O O . LEU C 1 340 ? -40.910 -8.387 -19.359 1.00 27.66 340 LEU C O 1
ATOM 9550 N N . ARG C 1 341 ? -42.820 -7.227 -18.957 1.00 27.33 341 ARG C N 1
ATOM 9551 C CA . ARG C 1 341 ? -43.553 -7.694 -20.135 1.00 26.99 341 ARG C CA 1
ATOM 9552 C C . ARG C 1 341 ? -42.914 -7.180 -21.425 1.00 26.28 341 ARG C C 1
ATOM 9553 O O . ARG C 1 341 ? -42.834 -7.904 -22.418 1.00 26.35 341 ARG C O 1
ATOM 9561 N N . ALA C 1 342 ? -42.461 -5.929 -21.401 1.00 25.43 342 ALA C N 1
ATOM 9562 C CA . ALA C 1 342 ? -41.790 -5.320 -22.544 1.00 24.56 342 ALA C CA 1
ATOM 9563 C C . ALA C 1 342 ? -40.444 -5.992 -22.822 1.00 24.15 342 ALA C C 1
ATOM 9564 O O . ALA C 1 342 ? -40.059 -6.171 -23.980 1.00 23.89 342 ALA C O 1
ATOM 9566 N N . SER C 1 343 ? -39.745 -6.365 -21.751 1.00 23.71 343 SER C N 1
ATOM 9567 C CA . SER C 1 343 ? -38.468 -7.071 -21.845 1.00 23.40 343 SER C CA 1
ATOM 9568 C C . SER C 1 343 ? -38.620 -8.500 -22.373 1.00 23.20 343 SER C C 1
ATOM 9569 O O . SER C 1 343 ? -37.718 -9.013 -23.042 1.00 22.89 343 SER C O 1
ATOM 9572 N N . LEU C 1 344 ? -39.758 -9.130 -22.069 1.00 22.90 344 LEU C N 1
ATOM 9573 C CA . LEU C 1 344 ? -40.090 -10.446 -22.616 1.00 22.85 344 LEU C CA 1
ATOM 9574 C C . LEU C 1 344 ? -40.582 -10.331 -24.056 1.00 22.85 344 LEU C C 1
ATOM 9575 O O . LEU C 1 344 ? -40.195 -11.129 -24.912 1.00 22.97 344 LEU C O 1
ATOM 9580 N N . ASP C 1 345 ? -41.431 -9.337 -24.316 1.00 22.93 345 ASP C N 1
ATOM 9581 C CA . ASP C 1 345 ? -41.856 -9.007 -25.673 1.00 23.01 345 ASP C CA 1
ATOM 9582 C C . ASP C 1 345 ? -40.648 -8.785 -26.585 1.00 23.11 345 ASP C C 1
ATOM 9583 O O . ASP C 1 345 ? -40.640 -9.236 -27.732 1.00 23.34 345 ASP C O 1
ATOM 9588 N N . TYR C 1 346 ? -39.631 -8.099 -26.058 1.00 22.93 346 TYR C N 1
ATOM 9589 C CA . TYR C 1 346 ? -38.431 -7.750 -26.813 1.00 22.81 346 TYR C CA 1
ATOM 9590 C C . TYR C 1 346 ? -37.610 -8.984 -27.176 1.00 22.70 346 TYR C C 1
ATOM 9591 O O . TYR C 1 346 ? -37.218 -9.152 -28.330 1.00 22.72 346 TYR C O 1
ATOM 9600 N N . ALA C 1 347 ? -37.354 -9.842 -26.191 1.00 22.69 347 ALA C N 1
ATOM 9601 C CA . ALA C 1 347 ? -36.633 -11.098 -26.426 1.00 22.74 347 ALA C CA 1
ATOM 9602 C C . ALA C 1 347 ? -37.377 -12.010 -27.410 1.00 22.85 347 ALA C C 1
ATOM 9603 O O . ALA C 1 347 ? -36.746 -12.757 -28.159 1.00 23.03 347 ALA C O 1
ATOM 9605 N N . LYS C 1 348 ? -38.709 -11.937 -27.406 1.00 22.86 348 LYS C N 1
ATOM 9606 C CA . LYS C 1 348 ? -39.549 -12.688 -28.345 1.00 22.74 348 LYS C CA 1
ATOM 9607 C C . LYS C 1 348 ? -39.483 -12.126 -29.762 1.00 22.52 348 LYS C C 1
ATOM 9608 O O . LYS C 1 348 ? -39.563 -12.874 -30.736 1.00 22.81 348 LYS C O 1
ATOM 9614 N N . ILE C 1 349 ? -39.350 -10.808 -29.869 1.00 22.27 349 ILE C N 1
ATOM 9615 C CA . ILE C 1 349 ? -39.160 -10.141 -31.161 1.00 21.95 349 ILE C CA 1
ATOM 9616 C C . ILE C 1 349 ? -37.797 -10.494 -31.758 1.00 21.68 349 ILE C C 1
ATOM 9617 O O . ILE C 1 349 ? -37.690 -10.746 -32.954 1.00 21.48 349 ILE C O 1
ATOM 9622 N N . GLN C 1 350 ? -36.771 -10.515 -30.911 1.00 21.87 350 GLN C N 1
ATOM 9623 C CA . GLN C 1 350 ? -35.407 -10.873 -31.321 1.00 22.36 350 GLN C CA 1
ATOM 9624 C C . GLN C 1 350 ? -35.291 -12.299 -31.850 1.00 22.56 350 GLN C C 1
ATOM 9625 O O . GLN C 1 350 ? -34.429 -12.578 -32.689 1.00 22.71 350 GLN C O 1
ATOM 9631 N N . LYS C 1 351 ? -36.150 -13.194 -31.358 1.00 22.74 351 LYS C N 1
ATOM 9632 C CA . LYS C 1 351 ? -36.212 -14.563 -31.865 1.00 22.75 351 LYS C CA 1
ATOM 9633 C C . LYS C 1 351 ? -36.810 -14.608 -33.268 1.00 22.79 351 LYS C C 1
ATOM 9634 O O . LYS C 1 351 ? -36.312 -15.335 -34.132 1.00 23.09 351 LYS C O 1
ATOM 9640 N N . ASP C 1 352 ? -37.872 -13.835 -33.490 1.00 22.61 352 ASP C N 1
ATOM 9641 C CA . ASP C 1 352 ? -38.540 -13.782 -34.793 1.00 22.71 352 ASP C CA 1
ATOM 9642 C C . ASP C 1 352 ? -37.711 -13.099 -35.883 1.00 22.31 352 ASP C C 1
ATOM 9643 O O . ASP C 1 352 ? -37.853 -13.416 -37.067 1.00 22.04 352 ASP C O 1
ATOM 9648 N N . ILE C 1 353 ? -36.870 -12.148 -35.478 1.00 21.97 353 ILE C N 1
ATOM 9649 C CA . ILE C 1 353 ? -35.904 -11.521 -36.374 1.00 21.59 353 ILE C CA 1
ATOM 9650 C C . ILE C 1 353 ? -34.914 -12.589 -36.831 1.00 21.60 353 ILE C C 1
ATOM 9651 O O . ILE C 1 353 ? -34.584 -12.678 -38.016 1.00 21.66 353 ILE C O 1
ATOM 9656 N N . ASN C 1 354 ? -34.475 -13.417 -35.886 1.00 21.69 354 ASN C N 1
ATOM 9657 C CA . ASN C 1 354 ? -33.563 -14.521 -36.176 1.00 21.84 354 ASN C CA 1
ATOM 9658 C C . ASN C 1 354 ? -34.193 -15.649 -36.985 1.00 21.72 354 ASN C C 1
ATOM 9659 O O . ASN C 1 354 ? -33.500 -16.317 -37.748 1.00 21.80 354 ASN C O 1
ATOM 9664 N N . VAL C 1 355 ? -35.500 -15.850 -36.836 1.00 21.59 355 VAL C N 1
ATOM 9665 C CA . VAL C 1 355 ? -36.217 -16.791 -37.692 1.00 21.35 355 VAL C CA 1
ATOM 9666 C C . VAL C 1 355 ? -36.117 -16.312 -39.140 1.00 21.37 355 VAL C C 1
ATOM 9667 O O . VAL C 1 355 ? -35.671 -17.061 -40.017 1.00 21.40 355 VAL C O 1
ATOM 9671 N N . ALA C 1 356 ? -36.507 -15.056 -39.365 1.00 21.15 356 ALA C N 1
ATOM 9672 C CA . ALA C 1 356 ? -36.486 -14.434 -40.688 1.00 21.07 356 ALA C CA 1
ATOM 9673 C C . ALA C 1 356 ? -35.085 -14.381 -41.301 1.00 21.11 356 ALA C C 1
ATOM 9674 O O . ALA C 1 356 ? -34.919 -14.633 -42.490 1.00 21.11 356 ALA C O 1
ATOM 9676 N N . GLN C 1 357 ? -34.088 -14.048 -40.489 1.00 21.36 357 GLN C N 1
ATOM 9677 C CA . GLN C 1 357 ? -32.700 -13.980 -40.949 1.00 21.70 357 GLN C CA 1
ATOM 9678 C C . GLN C 1 357 ? -32.174 -15.356 -41.362 1.00 21.54 357 GLN C C 1
ATOM 9679 O O . GLN C 1 357 ? -31.472 -15.493 -42.368 1.00 21.65 357 GLN C O 1
ATOM 9685 N N . TYR C 1 358 ? -32.544 -16.374 -40.593 1.00 21.47 358 TYR C N 1
ATOM 9686 C CA . TYR C 1 358 ? -32.185 -17.756 -40.902 1.00 21.36 358 TYR C CA 1
ATOM 9687 C C . TYR C 1 358 ? -32.856 -18.225 -42.196 1.00 21.47 358 TYR C C 1
ATOM 9688 O O . TYR C 1 358 ? -32.254 -18.952 -42.988 1.00 21.75 358 TYR C O 1
ATOM 9697 N N . GLU C 1 359 ? -34.094 -17.790 -42.413 1.00 21.44 359 GLU C N 1
ATOM 9698 C CA . GLU C 1 359 ? -34.840 -18.131 -43.622 1.00 21.37 359 GLU C CA 1
ATOM 9699 C C . GLU C 1 359 ? -34.276 -17.437 -44.864 1.00 21.06 359 GLU C C 1
ATOM 9700 O O . GLU C 1 359 ? -34.149 -18.052 -45.923 1.00 20.89 359 GLU C O 1
ATOM 9706 N N . LYS C 1 360 ? -33.952 -16.155 -44.728 1.00 20.97 360 LYS C N 1
ATOM 9707 C CA . LYS C 1 360 ? -33.321 -15.389 -45.801 1.00 21.02 360 LYS C CA 1
ATOM 9708 C C . LYS C 1 360 ? -31.976 -16.018 -46.177 1.00 20.73 360 LYS C C 1
ATOM 9709 O O . LYS C 1 360 ? -31.611 -16.058 -47.353 1.00 20.75 360 LYS C O 1
ATOM 9715 N N . ALA C 1 361 ? -31.263 -16.517 -45.170 1.00 20.72 361 ALA C N 1
ATOM 9716 C CA . ALA C 1 361 ? -30.013 -17.254 -45.369 1.00 20.75 361 ALA C CA 1
ATOM 9717 C C . ALA C 1 361 ? -30.202 -18.470 -46.271 1.00 20.73 361 ALA C C 1
ATOM 9718 O O . ALA C 1 361 ? -29.361 -18.743 -47.128 1.00 21.01 361 ALA C O 1
ATOM 9720 N N . ILE C 1 362 ? -31.307 -19.186 -46.082 1.00 20.51 362 ILE C N 1
ATOM 9721 C CA . ILE C 1 362 ? -31.638 -20.348 -46.906 1.00 20.23 362 ILE C CA 1
ATOM 9722 C C . ILE C 1 362 ? -31.987 -19.929 -48.333 1.00 20.33 362 ILE C C 1
ATOM 9723 O O . ILE C 1 362 ? -31.500 -20.529 -49.300 1.00 20.43 362 ILE C O 1
ATOM 9728 N N . GLN C 1 363 ? -32.817 -18.893 -48.454 1.00 20.27 363 GLN C N 1
ATOM 9729 C CA . GLN C 1 363 ? -33.271 -18.389 -49.751 1.00 19.99 363 GLN C CA 1
ATOM 9730 C C . GLN C 1 363 ? -32.119 -17.808 -50.577 1.00 20.16 363 GLN C C 1
ATOM 9731 O O . GLN C 1 363 ? -32.114 -17.921 -51.804 1.00 20.04 363 GLN C O 1
ATOM 9737 N N . THR C 1 364 ? -31.151 -17.186 -49.903 1.00 20.27 364 THR C N 1
ATOM 9738 C CA . THR C 1 364 ? -29.955 -16.655 -50.573 1.00 20.53 364 THR C CA 1
ATOM 9739 C C . THR C 1 364 ? -29.090 -17.778 -51.159 1.00 20.50 364 THR C C 1
ATOM 9740 O O . THR C 1 364 ? -28.664 -17.701 -52.310 1.00 20.63 364 THR C O 1
ATOM 9744 N N . ALA C 1 365 ? -28.854 -18.819 -50.361 1.00 20.41 365 ALA C N 1
ATOM 9745 C CA . ALA C 1 365 ? -28.068 -19.978 -50.780 1.00 20.23 365 ALA C CA 1
ATOM 9746 C C . ALA C 1 365 ? -28.683 -20.679 -51.986 1.00 20.27 365 ALA C C 1
ATOM 9747 O O . ALA C 1 365 ? -27.969 -21.050 -52.918 1.00 20.45 365 ALA C O 1
ATOM 9749 N N . PHE C 1 366 ? -30.006 -20.855 -51.961 1.00 20.14 366 PHE C N 1
ATOM 9750 C CA . PHE C 1 366 ? -30.746 -21.452 -53.073 1.00 19.90 366 PHE C CA 1
ATOM 9751 C C . PHE C 1 366 ? -30.499 -20.681 -54.362 1.00 19.95 366 PHE C C 1
ATOM 9752 O O . PHE C 1 366 ? -30.204 -21.277 -55.399 1.00 20.16 366 PHE C O 1
ATOM 9760 N N . GLN C 1 367 ? -30.616 -19.356 -54.284 1.00 19.96 367 GLN C N 1
ATOM 9761 C CA . GLN C 1 367 ? -30.378 -18.471 -55.421 1.00 19.92 367 GLN C CA 1
ATOM 9762 C C . GLN C 1 367 ? -28.957 -18.610 -55.962 1.00 19.88 367 GLN C C 1
ATOM 9763 O O . GLN C 1 367 ? -28.755 -18.690 -57.169 1.00 20.07 367 GLN C O 1
ATOM 9769 N N . GLU C 1 368 ? -27.982 -18.657 -55.060 1.00 19.85 368 GLU C N 1
ATOM 9770 C CA . GLU C 1 368 ? -26.582 -18.714 -55.443 1.00 19.90 368 GLU C CA 1
ATOM 9771 C C . GLU C 1 368 ? -26.228 -20.030 -56.134 1.00 19.88 368 GLU C C 1
ATOM 9772 O O . GLU C 1 368 ? -25.516 -20.026 -57.139 1.00 19.91 368 GLU C O 1
ATOM 9778 N N . VAL C 1 369 ? -26.748 -21.143 -55.610 1.00 19.86 369 VAL C N 1
ATOM 9779 C CA . VAL C 1 369 ? -26.535 -22.469 -56.208 1.00 19.48 369 VAL C CA 1
ATOM 9780 C C . VAL C 1 369 ? -27.229 -22.573 -57.570 1.00 19.61 369 VAL C C 1
ATOM 9781 O O . VAL C 1 369 ? -26.637 -23.075 -58.533 1.00 19.42 369 VAL C O 1
ATOM 9785 N N . ALA C 1 370 ? -28.471 -22.086 -57.646 1.00 19.56 370 ALA C N 1
ATOM 9786 C CA . ALA C 1 370 ? -29.248 -22.103 -58.894 1.00 19.60 370 ALA C CA 1
ATOM 9787 C C . ALA C 1 370 ? -28.566 -21.326 -60.020 1.00 19.90 370 ALA C C 1
ATOM 9788 O O . ALA C 1 370 ? -28.638 -21.724 -61.190 1.00 20.07 370 ALA C O 1
ATOM 9790 N N . ASP C 1 371 ? -27.928 -20.213 -59.654 1.00 19.99 371 ASP C N 1
ATOM 9791 C CA . ASP C 1 371 ? -27.132 -19.400 -60.571 1.00 20.22 371 ASP C CA 1
ATOM 9792 C C . ASP C 1 371 ? -25.937 -20.192 -61.109 1.00 20.03 371 ASP C C 1
ATOM 9793 O O . ASP C 1 371 ? -25.711 -20.251 -62.319 1.00 19.76 371 ASP C O 1
ATOM 9798 N N . GLY C 1 372 ? -25.182 -20.795 -60.194 1.00 20.07 372 GLY C N 1
ATOM 9799 C CA . GLY C 1 372 ? -24.090 -21.702 -60.540 1.00 20.21 372 GLY C CA 1
ATOM 9800 C C . GLY C 1 372 ? -24.506 -22.825 -61.474 1.00 20.42 372 GLY C C 1
ATOM 9801 O O . GLY C 1 372 ? -23.765 -23.161 -62.393 1.00 20.66 372 GLY C O 1
ATOM 9802 N N . LEU C 1 373 ? -25.695 -23.389 -61.252 1.00 20.46 373 LEU C N 1
ATOM 9803 C CA . LEU C 1 373 ? -26.214 -24.471 -62.090 1.00 20.69 373 LEU C CA 1
ATOM 9804 C C . LEU C 1 373 ? -26.683 -23.997 -63.464 1.00 21.16 373 LEU C C 1
ATOM 9805 O O . LEU C 1 373 ? -26.738 -24.782 -64.407 1.00 21.47 373 LEU C O 1
ATOM 9810 N N . ALA C 1 374 ? -27.028 -22.718 -63.577 1.00 21.76 374 ALA C N 1
ATOM 9811 C CA . ALA C 1 374 ? -27.399 -22.140 -64.867 1.00 22.14 374 ALA C CA 1
ATOM 9812 C C . ALA C 1 374 ? -26.151 -21.875 -65.710 1.00 22.47 374 ALA C C 1
ATOM 9813 O O . ALA C 1 374 ? -26.199 -21.915 -66.937 1.00 22.68 374 ALA C O 1
ATOM 9815 N N . ALA C 1 375 ? -25.036 -21.603 -65.041 1.00 22.93 375 ALA C N 1
ATOM 9816 C CA . ALA C 1 375 ? -23.743 -21.471 -65.707 1.00 23.35 375 ALA C CA 1
ATOM 9817 C C . ALA C 1 375 ? -23.238 -22.837 -66.183 1.00 23.51 375 ALA C C 1
ATOM 9818 O O . ALA C 1 375 ? -22.699 -22.959 -67.287 1.00 23.70 375 ALA C O 1
ATOM 9820 N N . ARG C 1 376 ? -23.434 -23.857 -65.351 1.00 23.71 376 ARG C N 1
ATOM 9821 C CA . ARG C 1 376 ? -23.083 -25.240 -65.695 1.00 23.97 376 ARG C CA 1
ATOM 9822 C C . ARG C 1 376 ? -23.835 -25.777 -66.928 1.00 24.12 376 ARG C C 1
ATOM 9823 O O . ARG C 1 376 ? -23.271 -26.527 -67.730 1.00 24.21 376 ARG C O 1
ATOM 9831 N N . GLY C 1 377 ? -25.095 -25.382 -67.087 1.00 24.26 377 GLY C N 1
ATOM 9832 C CA . GLY C 1 377 ? -25.898 -25.837 -68.218 1.00 24.49 377 GLY C CA 1
ATOM 9833 C C . GLY C 1 377 ? -25.862 -24.979 -69.473 1.00 24.70 377 GLY C C 1
ATOM 9834 O O . GLY C 1 377 ? -26.571 -25.270 -70.440 1.00 24.89 377 GLY C O 1
ATOM 9835 N N . THR C 1 378 ? -25.046 -23.925 -69.473 1.00 24.82 378 THR C N 1
ATOM 9836 C CA . THR C 1 378 ? -24.964 -23.014 -70.628 1.00 24.91 378 THR C CA 1
ATOM 9837 C C . THR C 1 378 ? -23.547 -22.698 -71.124 1.00 25.13 378 THR C C 1
ATOM 9838 O O . THR C 1 378 ? -23.374 -22.339 -72.289 1.00 25.07 378 THR C O 1
ATOM 9842 N N . PHE C 1 379 ? -22.543 -22.804 -70.255 1.00 25.41 379 PHE C N 1
ATOM 9843 C CA . PHE C 1 379 ? -21.184 -22.398 -70.649 1.00 25.80 379 PHE C CA 1
ATOM 9844 C C . PHE C 1 379 ? -20.454 -23.369 -71.586 1.00 26.01 379 PHE C C 1
ATOM 9845 O O . PHE C 1 379 ? -19.572 -22.953 -72.338 1.00 26.19 379 PHE C O 1
ATOM 9853 N N . THR C 1 380 ? -20.819 -24.648 -71.549 1.00 26.33 380 THR C N 1
ATOM 9854 C CA . THR C 1 380 ? -20.212 -25.640 -72.443 1.00 26.59 380 THR C CA 1
ATOM 9855 C C . THR C 1 380 ? -20.610 -25.348 -73.888 1.00 26.89 380 THR C C 1
ATOM 9856 O O . THR C 1 380 ? -19.763 -25.323 -74.788 1.00 26.88 380 THR C O 1
ATOM 9860 N N . GLU C 1 381 ? -21.905 -25.114 -74.084 1.00 26.98 381 GLU C N 1
ATOM 9861 C CA . GLU C 1 381 ? -22.464 -24.733 -75.372 1.00 27.14 381 GLU C CA 1
ATOM 9862 C C . GLU C 1 381 ? -21.896 -23.398 -75.874 1.00 26.78 381 GLU C C 1
ATOM 9863 O O . GLU C 1 381 ? -21.538 -23.272 -77.050 1.00 26.71 381 GLU C O 1
ATOM 9869 N N . GLN C 1 382 ? -21.800 -22.415 -74.979 1.00 26.51 382 GLN C N 1
ATOM 9870 C CA . GLN C 1 382 ? -21.287 -21.087 -75.333 1.00 26.22 382 GLN C CA 1
ATOM 9871 C C . GLN C 1 382 ? -19.812 -21.109 -75.725 1.00 25.98 382 GLN C C 1
ATOM 9872 O O . GLN C 1 382 ? -19.430 -20.498 -76.721 1.00 25.85 382 GLN C O 1
ATOM 9878 N N . LEU C 1 383 ? -18.993 -21.810 -74.944 1.00 26.00 383 LEU C N 1
ATOM 9879 C CA . LEU C 1 383 ? -17.569 -21.957 -75.250 1.00 26.18 383 LEU C CA 1
ATOM 9880 C C . LEU C 1 383 ? -17.325 -22.643 -76.588 1.00 26.19 383 LEU C C 1
ATOM 9881 O O . LEU C 1 383 ? -16.431 -22.239 -77.341 1.00 26.36 383 LEU C O 1
ATOM 9886 N N . GLN C 1 384 ? -18.126 -23.668 -76.878 1.00 26.08 384 GLN C N 1
ATOM 9887 C CA . GLN C 1 384 ? -18.041 -24.407 -78.137 1.00 26.26 384 GLN C CA 1
ATOM 9888 C C . GLN C 1 384 ? -18.423 -23.539 -79.337 1.00 26.06 384 GLN C C 1
ATOM 9889 O O . GLN C 1 384 ? -17.837 -23.668 -80.414 1.00 26.07 384 GLN C O 1
ATOM 9895 N N . ALA C 1 385 ? -19.407 -22.664 -79.144 1.00 25.87 385 ALA C N 1
ATOM 9896 C CA . ALA C 1 385 ? -19.816 -21.714 -80.171 1.00 25.69 385 ALA C CA 1
ATOM 9897 C C . ALA C 1 385 ? -18.745 -20.649 -80.387 1.00 25.72 385 ALA C C 1
ATOM 9898 O O . ALA C 1 385 ? -18.565 -20.162 -81.503 1.00 25.62 385 ALA C O 1
ATOM 9900 N N . GLN C 1 386 ? -18.040 -20.293 -79.315 1.00 25.92 386 GLN C N 1
ATOM 9901 C CA . GLN C 1 386 ? -16.956 -19.315 -79.386 1.00 26.20 386 GLN C CA 1
ATOM 9902 C C . GLN C 1 386 ? -15.696 -19.913 -80.026 1.00 26.39 386 GLN C C 1
ATOM 9903 O O . GLN C 1 386 ? -15.001 -19.228 -80.776 1.00 26.25 386 GLN C O 1
ATOM 9909 N N . ARG C 1 387 ? -15.419 -21.187 -79.729 1.00 26.81 387 ARG C N 1
ATOM 9910 C CA . ARG C 1 387 ? -14.351 -21.954 -80.387 1.00 27.06 387 ARG C CA 1
ATOM 9911 C C . ARG C 1 387 ? -14.560 -22.026 -81.897 1.00 27.03 387 ARG C C 1
ATOM 9912 O O . ARG C 1 387 ? -13.616 -21.868 -82.669 1.00 27.11 387 ARG C O 1
ATOM 9920 N N . ASP C 1 388 ? -15.803 -22.276 -82.302 1.00 27.04 388 ASP C N 1
ATOM 9921 C CA . ASP C 1 388 ? -16.182 -22.323 -83.710 1.00 27.05 388 ASP C CA 1
ATOM 9922 C C . ASP C 1 388 ? -16.156 -20.946 -84.360 1.00 26.87 388 ASP C C 1
ATOM 9923 O O . ASP C 1 388 ? -15.945 -20.835 -85.567 1.00 26.95 388 ASP C O 1
ATOM 9928 N N . LEU C 1 389 ? -16.376 -19.902 -83.566 1.00 26.78 389 LEU C N 1
ATOM 9929 C CA . LEU C 1 389 ? -16.229 -18.535 -84.066 1.00 26.81 389 LEU C CA 1
ATOM 9930 C C . LEU C 1 389 ? -14.756 -18.220 -84.338 1.00 26.72 389 LEU C C 1
ATOM 9931 O O . LEU C 1 389 ? -14.429 -17.641 -85.372 1.00 26.56 389 LEU C O 1
ATOM 9936 N N . VAL C 1 390 ? -13.879 -18.616 -83.416 1.00 26.90 390 VAL C N 1
ATOM 9937 C CA . VAL C 1 390 ? -12.432 -18.424 -83.579 1.00 27.14 390 VAL C CA 1
ATOM 9938 C C . VAL C 1 390 ? -11.898 -19.184 -84.804 1.00 27.63 390 VAL C C 1
ATOM 9939 O O . VAL C 1 390 ? -11.131 -18.628 -85.596 1.00 27.60 390 VAL C O 1
ATOM 9943 N N . LYS C 1 391 ? -12.328 -20.438 -84.961 1.00 28.18 391 LYS C N 1
ATOM 9944 C CA . LYS C 1 391 ? -11.921 -21.285 -86.088 1.00 28.72 391 LYS C CA 1
ATOM 9945 C C . LYS C 1 391 ? -12.386 -20.730 -87.439 1.00 28.75 391 LYS C C 1
ATOM 9946 O O . LYS C 1 391 ? -11.625 -20.732 -88.407 1.00 28.88 391 LYS C O 1
ATOM 9952 N N . ALA C 1 392 ? -13.625 -20.255 -87.498 1.00 28.77 392 ALA C N 1
ATOM 9953 C CA . ALA C 1 392 ? -14.156 -19.658 -88.719 1.00 28.89 392 ALA C CA 1
ATOM 9954 C C . ALA C 1 392 ? -13.478 -18.325 -89.029 1.00 29.05 392 ALA C C 1
ATOM 9955 O O . ALA C 1 392 ? -13.159 -18.040 -90.183 1.00 29.18 392 ALA C O 1
ATOM 9957 N N . SER C 1 393 ? -13.256 -17.517 -87.995 1.00 29.29 393 SER C N 1
ATOM 9958 C CA . SER C 1 393 ? -12.612 -16.210 -88.154 1.00 29.62 393 SER C CA 1
ATOM 9959 C C . SER C 1 393 ? -11.175 -16.330 -88.660 1.00 29.88 393 SER C C 1
ATOM 9960 O O . SER C 1 393 ? -10.716 -15.494 -89.440 1.00 29.79 393 SER C O 1
ATOM 9963 N N . ASP C 1 394 ? -10.479 -17.376 -88.216 1.00 30.38 394 ASP C N 1
ATOM 9964 C CA . ASP C 1 394 ? -9.106 -17.642 -88.642 1.00 30.95 394 ASP C CA 1
ATOM 9965 C C . ASP C 1 394 ? -9.041 -18.009 -90.124 1.00 31.03 394 ASP C C 1
ATOM 9966 O O . ASP C 1 394 ? -8.197 -17.484 -90.850 1.00 31.18 394 ASP C O 1
ATOM 9971 N N . GLU C 1 395 ? -9.935 -18.897 -90.563 1.00 31.08 395 GLU C N 1
ATOM 9972 C CA . GLU C 1 395 ? -10.078 -19.244 -91.982 1.00 31.20 395 GLU C CA 1
ATOM 9973 C C . GLU C 1 395 ? -10.442 -18.010 -92.817 1.00 31.12 395 GLU C C 1
ATOM 9974 O O . GLU C 1 395 ? -9.957 -17.847 -93.938 1.00 31.13 395 GLU C O 1
ATOM 9980 N N . TYR C 1 396 ? -11.297 -17.152 -92.260 1.00 31.06 396 TYR C N 1
ATOM 9981 C CA . TYR C 1 396 ? -11.713 -15.897 -92.899 1.00 31.01 396 TYR C CA 1
ATOM 9982 C C . TYR C 1 396 ? -10.531 -14.943 -93.107 1.00 31.18 396 TYR C C 1
ATOM 9983 O O . TYR C 1 396 ? -10.388 -14.360 -94.184 1.00 31.07 396 TYR C O 1
ATOM 9992 N N . TYR C 1 397 ? -9.688 -14.805 -92.084 1.00 31.50 397 TYR C N 1
ATOM 9993 C CA . TYR C 1 397 ? -8.479 -13.983 -92.163 1.00 31.86 397 TYR C CA 1
ATOM 9994 C C . TYR C 1 397 ? -7.489 -14.475 -93.226 1.00 32.15 397 TYR C C 1
ATOM 9995 O O . TYR C 1 397 ? -6.915 -13.671 -93.965 1.00 32.09 397 TYR C O 1
ATOM 10004 N N . GLN C 1 398 ? -7.295 -15.791 -93.296 1.00 32.41 398 GLN C N 1
ATOM 10005 C CA . GLN C 1 398 ? -6.304 -16.381 -94.198 1.00 32.88 398 GLN C CA 1
ATOM 10006 C C . GLN C 1 398 ? -6.650 -16.151 -95.668 1.00 32.93 398 GLN C C 1
ATOM 10007 O O . GLN C 1 398 ? -5.776 -15.820 -96.469 1.00 32.93 398 GLN C O 1
ATOM 10013 N N . LEU C 1 399 ? -7.927 -16.314 -96.008 1.00 33.04 399 LEU C N 1
ATOM 10014 C CA . LEU C 1 399 ? -8.415 -16.026 -97.353 1.00 33.27 399 LEU C CA 1
ATOM 10015 C C . LEU C 1 399 ? -8.348 -14.531 -97.673 1.00 33.43 399 LEU C C 1
ATOM 10016 O O . LEU C 1 399 ? -7.989 -14.150 -98.788 1.00 33.38 399 LEU C O 1
ATOM 10021 N N . ALA C 1 400 ? -8.688 -13.696 -96.690 1.00 33.59 400 ALA C N 1
ATOM 10022 C CA . ALA C 1 400 ? -8.670 -12.240 -96.848 1.00 33.77 400 ALA C CA 1
ATOM 10023 C C . ALA C 1 400 ? -7.259 -11.696 -97.080 1.00 33.95 400 ALA C C 1
ATOM 10024 O O . ALA C 1 400 ? -7.060 -10.827 -97.929 1.00 33.95 400 ALA C O 1
ATOM 10026 N N . ASP C 1 401 ? -6.288 -12.214 -96.327 1.00 34.31 401 ASP C N 1
ATOM 10027 C CA . ASP C 1 401 ? -4.885 -11.818 -96.479 1.00 34.65 401 ASP C CA 1
ATOM 10028 C C . ASP C 1 401 ? -4.358 -12.192 -97.860 1.00 34.64 401 ASP C C 1
ATOM 10029 O O . ASP C 1 401 ? -3.626 -11.423 -98.483 1.00 34.59 401 ASP C O 1
ATOM 10034 N N . LYS C 1 402 ? -4.757 -13.374 -98.326 1.00 34.75 402 LYS C N 1
ATOM 10035 C CA . LYS C 1 402 ? -4.362 -13.897 -99.627 1.00 34.86 402 LYS C CA 1
ATOM 10036 C C . LYS C 1 402 ? -4.972 -13.107 -100.787 1.00 34.77 402 LYS C C 1
ATOM 10037 O O . LYS C 1 402 ? -4.316 -12.905 -101.807 1.00 34.96 402 LYS C O 1
ATOM 10043 N N . ARG C 1 403 ? -6.217 -12.664 -100.634 1.00 34.69 403 ARG C N 1
ATOM 10044 C CA . ARG C 1 403 ? -6.902 -11.926 -101.705 1.00 34.77 403 ARG C CA 1
ATOM 10045 C C . ARG C 1 403 ? -6.475 -10.460 -101.802 1.00 34.61 403 ARG C C 1
ATOM 10046 O O . ARG C 1 403 ? -6.587 -9.853 -102.868 1.00 34.45 403 ARG C O 1
ATOM 10054 N N . TYR C 1 404 ? -5.996 -9.889 -100.698 1.00 34.56 404 TYR C N 1
ATOM 10055 C CA . TYR C 1 404 ? -5.444 -8.538 -100.747 1.00 34.60 404 TYR C CA 1
ATOM 10056 C C . TYR C 1 404 ? -4.092 -8.493 -101.479 1.00 34.62 404 TYR C C 1
ATOM 10057 O O . TYR C 1 404 ? -3.915 -7.693 -102.402 1.00 34.53 404 TYR C O 1
ATOM 10066 N N . ARG C 1 405 ? -3.155 -9.345 -101.061 1.00 34.64 405 ARG C N 1
ATOM 10067 C CA . ARG C 1 405 ? -1.806 -9.376 -101.641 1.00 34.93 405 ARG C CA 1
ATOM 10068 C C . ARG C 1 405 ? -1.832 -9.675 -103.140 1.00 35.07 405 ARG C C 1
ATOM 10069 O O . ARG C 1 405 ? -0.961 -9.227 -103.892 1.00 35.04 405 ARG C O 1
ATOM 10077 N N . THR C 1 406 ? -2.851 -10.426 -103.549 1.00 35.27 406 THR C N 1
ATOM 10078 C CA . THR C 1 406 ? -3.089 -10.804 -104.937 1.00 35.54 406 THR C CA 1
ATOM 10079 C C . THR C 1 406 ? -3.770 -9.675 -105.722 1.00 35.76 406 THR C C 1
ATOM 10080 O O . THR C 1 406 ? -3.563 -9.540 -106.931 1.00 35.92 406 THR C O 1
ATOM 10084 N N . GLY C 1 407 ? -4.577 -8.870 -105.033 1.00 35.95 407 GLY C N 1
ATOM 10085 C CA . GLY C 1 407 ? -5.255 -7.727 -105.652 1.00 36.20 407 GLY C CA 1
ATOM 10086 C C . GLY C 1 407 ? -6.688 -7.992 -106.092 1.00 36.45 407 GLY C C 1
ATOM 10087 O O . GLY C 1 407 ? -7.215 -7.293 -106.958 1.00 36.42 407 GLY C O 1
ATOM 10088 N N . VAL C 1 408 ? -7.321 -8.996 -105.488 1.00 36.69 408 VAL C N 1
ATOM 10089 C CA . VAL C 1 408 ? -8.701 -9.364 -105.820 1.00 37.01 408 VAL C CA 1
ATOM 10090 C C . VAL C 1 408 ? -9.703 -8.596 -104.953 1.00 37.14 408 VAL C C 1
ATOM 10091 O O . VAL C 1 408 ? -10.804 -8.270 -105.404 1.00 37.40 408 VAL C O 1
ATOM 10095 N N . ASP C 1 409 ? -9.310 -8.313 -103.712 1.00 37.08 409 ASP C N 1
ATOM 10096 C CA . ASP C 1 409 ? -10.158 -7.601 -102.761 1.00 36.99 409 ASP C CA 1
ATOM 10097 C C . ASP C 1 409 ? -9.494 -6.325 -102.233 1.00 36.77 409 ASP C C 1
ATOM 10098 O O . ASP C 1 409 ? -8.299 -6.096 -102.449 1.00 36.68 409 ASP C O 1
ATOM 10103 N N . ASN C 1 410 ? -10.287 -5.497 -101.552 1.00 36.40 410 ASN C N 1
ATOM 10104 C CA . ASN C 1 410 ? -9.787 -4.303 -100.868 1.00 35.73 410 ASN C CA 1
ATOM 10105 C C . ASN C 1 410 ? -9.181 -4.662 -99.513 1.00 35.16 410 ASN C C 1
ATOM 10106 O O . ASN C 1 410 ? -9.264 -5.821 -99.081 1.00 35.39 410 ASN C O 1
ATOM 10111 N N . TYR C 1 411 ? -8.577 -3.675 -98.847 1.00 34.19 411 TYR C N 1
ATOM 10112 C CA . TYR C 1 411 ? -7.971 -3.887 -97.529 1.00 33.13 411 TYR C CA 1
ATOM 10113 C C . TYR C 1 411 ? -9.021 -3.919 -96.420 1.00 32.34 411 TYR C C 1
ATOM 10114 O O . TYR C 1 411 ? -8.790 -4.484 -95.348 1.00 32.12 411 TYR C O 1
ATOM 10123 N N . LEU C 1 412 ? -10.172 -3.312 -96.684 1.00 31.46 412 LEU C N 1
ATOM 10124 C CA . LEU C 1 412 ? -11.271 -3.283 -95.723 1.00 30.85 412 LEU C CA 1
ATOM 10125 C C . LEU C 1 412 ? -11.694 -4.692 -95.278 1.00 30.42 412 LEU C C 1
ATOM 10126 O O . LEU C 1 412 ? -12.010 -4.908 -94.106 1.00 30.56 412 LEU C O 1
ATOM 10131 N N . THR C 1 413 ? -11.682 -5.640 -96.216 1.00 29.75 413 THR C N 1
ATOM 10132 C CA . THR C 1 413 ? -11.986 -7.042 -95.923 1.00 29.05 413 THR C CA 1
ATOM 10133 C C . THR C 1 413 ? -10.957 -7.653 -94.969 1.00 28.57 413 THR C C 1
ATOM 10134 O O . THR C 1 413 ? -11.327 -8.320 -93.995 1.00 28.50 413 THR C O 1
ATOM 10138 N N . LEU C 1 414 ? -9.675 -7.418 -95.244 1.00 27.92 414 LEU C N 1
ATOM 10139 C CA . LEU C 1 414 ? -8.600 -7.929 -94.396 1.00 27.50 414 LEU C CA 1
ATOM 10140 C C . LEU C 1 414 ? -8.626 -7.277 -93.015 1.00 27.26 414 LEU C C 1
ATOM 10141 O O . LEU C 1 414 ? -8.352 -7.933 -92.013 1.00 27.33 414 LEU C O 1
ATOM 10146 N N . LEU C 1 415 ? -8.963 -5.988 -92.979 1.00 26.97 415 LEU C N 1
ATOM 10147 C CA . LEU C 1 415 ? -9.136 -5.242 -91.736 1.00 26.57 415 LEU C CA 1
ATOM 10148 C C . LEU C 1 415 ? -10.277 -5.833 -90.901 1.00 26.36 415 LEU C C 1
ATOM 10149 O O . LEU C 1 415 ? -10.108 -6.104 -89.710 1.00 26.20 415 LEU C O 1
ATOM 10154 N N . ASP C 1 416 ? -11.428 -6.044 -91.539 1.00 26.17 416 ASP C N 1
ATOM 10155 C CA . ASP C 1 416 ? -12.575 -6.685 -90.897 1.00 26.18 416 ASP C CA 1
ATOM 10156 C C . ASP C 1 416 ? -12.189 -8.042 -90.312 1.00 26.02 416 ASP C C 1
ATOM 10157 O O . ASP C 1 416 ? -12.521 -8.342 -89.166 1.00 26.06 416 ASP C O 1
ATOM 10162 N N . ALA C 1 417 ? -11.477 -8.844 -91.103 1.00 25.96 417 ALA C N 1
ATOM 10163 C CA . ALA C 1 417 ? -11.011 -10.171 -90.686 1.00 25.87 417 ALA C CA 1
ATOM 10164 C C . ALA C 1 417 ? -9.992 -10.130 -89.546 1.00 25.90 417 ALA C C 1
ATOM 10165 O O . ALA C 1 417 ? -9.982 -11.011 -88.684 1.00 25.99 417 ALA C O 1
ATOM 10167 N N . GLN C 1 418 ? -9.140 -9.108 -89.546 1.00 26.02 418 GLN C N 1
ATOM 10168 C CA . GLN C 1 418 ? -8.160 -8.908 -88.481 1.00 26.08 418 GLN C CA 1
ATOM 10169 C C . GLN C 1 418 ? -8.823 -8.627 -87.135 1.00 26.01 418 GLN C C 1
ATOM 10170 O O . GLN C 1 418 ? -8.494 -9.268 -86.135 1.00 26.20 418 GLN C O 1
ATOM 10176 N N . ARG C 1 419 ? -9.752 -7.671 -87.117 1.00 25.92 419 ARG C N 1
ATOM 10177 C CA . ARG C 1 419 ? -10.480 -7.306 -85.898 1.00 25.95 419 ARG C CA 1
ATOM 10178 C C . ARG C 1 419 ? -11.311 -8.474 -85.383 1.00 25.83 419 ARG C C 1
ATOM 10179 O O . ARG C 1 419 ? -11.280 -8.785 -84.190 1.00 25.81 419 ARG C O 1
ATOM 10187 N N . SER C 1 420 ? -12.058 -9.102 -86.293 1.00 25.63 420 SER C N 1
ATOM 10188 C CA . SER C 1 420 ? -13.005 -10.162 -85.943 1.00 25.40 420 SER C CA 1
ATOM 10189 C C . SER C 1 420 ? -12.334 -11.355 -85.284 1.00 25.13 420 SER C C 1
ATOM 10190 O O . SER C 1 420 ? -12.830 -11.858 -84.281 1.00 25.20 420 SER C O 1
ATOM 10193 N N . LEU C 1 421 ? -11.212 -11.803 -85.846 1.00 24.85 421 LEU C N 1
ATOM 10194 C CA . LEU C 1 421 ? -10.433 -12.887 -85.242 1.00 24.61 421 LEU C CA 1
ATOM 10195 C C . LEU C 1 421 ? -9.927 -12.494 -83.853 1.00 24.21 421 LEU C C 1
ATOM 10196 O O . LEU C 1 421 ? -10.107 -13.243 -82.894 1.00 24.25 421 LEU C O 1
ATOM 10201 N N . PHE C 1 422 ? -9.317 -11.313 -83.758 1.00 23.85 422 PHE C N 1
ATOM 10202 C CA . PHE C 1 422 ? -8.738 -10.819 -82.507 1.00 23.67 422 PHE C CA 1
ATOM 10203 C C . PHE C 1 422 ? -9.771 -10.615 -81.390 1.00 23.60 422 PHE C C 1
ATOM 10204 O O . PHE C 1 422 ? -9.512 -10.987 -80.245 1.00 23.41 422 PHE C O 1
ATOM 10212 N N . THR C 1 423 ? -10.929 -10.036 -81.711 1.00 23.41 423 THR C N 1
ATOM 10213 C CA . THR C 1 423 ? -11.980 -9.886 -80.699 1.00 23.60 423 THR C CA 1
ATOM 10214 C C . THR C 1 423 ? -12.574 -11.227 -80.261 1.00 23.28 423 THR C C 1
ATOM 10215 O O . THR C 1 423 ? -12.933 -11.394 -79.098 1.00 23.56 423 THR C O 1
ATOM 10219 N N . ALA C 1 424 ? -12.653 -12.179 -81.185 1.00 22.96 424 ALA C N 1
ATOM 10220 C CA . ALA C 1 424 ? -13.211 -13.500 -80.893 1.00 22.72 424 ALA C CA 1
ATOM 10221 C C . ALA C 1 424 ? -12.315 -14.307 -79.957 1.00 22.52 424 ALA C C 1
ATOM 10222 O O . ALA C 1 424 ? -12.810 -15.033 -79.090 1.00 22.47 424 ALA C O 1
ATOM 10224 N N . GLN C 1 425 ? -11.001 -14.160 -80.130 1.00 22.40 425 GLN C N 1
ATOM 10225 C CA . GLN C 1 425 ? -10.003 -14.864 -79.314 1.00 22.28 425 GLN C CA 1
ATOM 10226 C C . GLN C 1 425 ? -9.926 -14.306 -77.898 1.00 22.10 425 GLN C C 1
ATOM 10227 O O . GLN C 1 425 ? -9.816 -15.064 -76.934 1.00 22.20 425 GLN C O 1
ATOM 10233 N N . GLN C 1 426 ? -9.962 -12.978 -77.786 1.00 22.13 426 GLN C N 1
ATOM 10234 C CA . GLN C 1 426 ? -10.019 -12.288 -76.496 1.00 21.98 426 GLN C CA 1
ATOM 10235 C C . GLN C 1 426 ? -11.251 -12.731 -75.720 1.00 21.91 426 GLN C C 1
ATOM 10236 O O . GLN C 1 426 ? -11.199 -12.908 -74.503 1.00 21.50 426 GLN C O 1
ATOM 10242 N N . GLN C 1 427 ? -12.354 -12.892 -76.449 1.00 22.09 427 GLN C N 1
ATOM 10243 C CA . GLN C 1 427 ? -13.638 -13.279 -75.876 1.00 22.59 427 GLN C CA 1
ATOM 10244 C C . GLN C 1 427 ? -13.621 -14.719 -75.368 1.00 22.57 427 GLN C C 1
ATOM 10245 O O . GLN C 1 427 ? -14.138 -14.999 -74.290 1.00 22.60 427 GLN C O 1
ATOM 10251 N N . LEU C 1 428 ? -13.009 -15.623 -76.129 1.00 22.78 428 LEU C N 1
ATOM 10252 C CA . LEU C 1 428 ? -12.900 -17.026 -75.710 1.00 22.96 428 LEU C CA 1
ATOM 10253 C C . LEU C 1 428 ? -12.201 -17.160 -74.347 1.00 23.09 428 LEU C C 1
ATOM 10254 O O . LEU C 1 428 ? -12.644 -17.938 -73.491 1.00 23.26 428 LEU C O 1
ATOM 10259 N N . ILE C 1 429 ? -11.134 -16.385 -74.149 1.00 23.11 429 ILE C N 1
ATOM 10260 C CA . ILE C 1 429 ? -10.394 -16.361 -72.883 1.00 23.21 429 ILE C CA 1
ATOM 10261 C C . ILE C 1 429 ? -11.276 -15.864 -71.731 1.00 23.49 429 ILE C C 1
ATOM 10262 O O . ILE C 1 429 ? -11.281 -16.458 -70.649 1.00 23.42 429 ILE C O 1
ATOM 10267 N N . THR C 1 430 ? -12.022 -14.783 -71.980 1.00 23.74 430 THR C N 1
ATOM 10268 C CA . THR C 1 430 ? -12.940 -14.197 -70.997 1.00 23.85 430 THR C CA 1
ATOM 10269 C C . THR C 1 430 ? -14.059 -15.170 -70.621 1.00 23.82 430 THR C C 1
ATOM 10270 O O . THR C 1 430 ? -14.326 -15.387 -69.437 1.00 23.67 430 THR C O 1
ATOM 10274 N N . ASP C 1 431 ? -14.685 -15.767 -71.636 1.00 24.01 431 ASP C N 1
ATOM 10275 C CA . ASP C 1 431 ? -15.744 -16.765 -71.447 1.00 24.17 431 ASP C CA 1
ATOM 10276 C C . ASP C 1 431 ? -15.290 -17.966 -70.621 1.00 23.86 431 ASP C C 1
ATOM 10277 O O . ASP C 1 431 ? -16.046 -18.462 -69.785 1.00 23.99 431 ASP C O 1
ATOM 10282 N N . ARG C 1 432 ? -14.062 -18.428 -70.866 1.00 23.45 432 ARG C N 1
ATOM 10283 C CA . ARG C 1 432 ? -13.482 -19.554 -70.132 1.00 23.00 432 ARG C CA 1
ATOM 10284 C C . ARG C 1 432 ? -13.273 -19.194 -68.667 1.00 22.83 432 ARG C C 1
ATOM 10285 O O . ARG C 1 432 ? -13.541 -20.007 -67.785 1.00 23.06 432 ARG C O 1
ATOM 10293 N N . LEU C 1 433 ? -12.808 -17.970 -68.420 1.00 22.52 433 LEU C N 1
ATOM 10294 C CA . LEU C 1 433 ? -12.645 -17.449 -67.064 1.00 22.27 433 LEU C CA 1
ATOM 10295 C C . LEU C 1 433 ? -13.985 -17.331 -66.331 1.00 22.33 433 LEU C C 1
ATOM 10296 O O . LEU C 1 433 ? -14.062 -17.625 -65.139 1.00 22.34 433 LEU C O 1
ATOM 10301 N N . ASN C 1 434 ? -15.022 -16.897 -67.045 1.00 22.33 434 ASN C N 1
ATOM 10302 C CA . ASN C 1 434 ? -16.365 -16.778 -66.483 1.00 22.57 434 ASN C CA 1
ATOM 10303 C C . ASN C 1 434 ? -16.960 -18.136 -66.110 1.00 22.55 434 ASN C C 1
ATOM 10304 O O . ASN C 1 434 ? -17.600 -18.277 -65.070 1.00 22.54 434 ASN C O 1
ATOM 10309 N N . GLN C 1 435 ? -16.737 -19.133 -66.958 1.00 22.60 435 GLN C N 1
ATOM 10310 C CA . GLN C 1 435 ? -17.181 -20.497 -66.688 1.00 22.68 435 GLN C CA 1
ATOM 10311 C C . GLN C 1 435 ? -16.509 -21.074 -65.442 1.00 22.53 435 GLN C C 1
ATOM 10312 O O . GLN C 1 435 ? -17.173 -21.687 -64.599 1.00 22.53 435 GLN C O 1
ATOM 10318 N N . LEU C 1 436 ? -15.193 -20.875 -65.341 1.00 22.21 436 LEU C N 1
ATOM 10319 C CA . LEU C 1 436 ? -14.403 -21.384 -64.220 1.00 21.83 436 LEU C CA 1
ATOM 10320 C C . LEU C 1 436 ? -14.686 -20.651 -62.914 1.00 21.85 436 LEU C C 1
ATOM 10321 O O . LEU C 1 436 ? -14.695 -21.267 -61.850 1.00 21.95 436 LEU C O 1
ATOM 10326 N N . THR C 1 437 ? -14.903 -19.338 -63.002 1.00 21.72 437 THR C N 1
ATOM 10327 C CA . THR C 1 437 ? -15.243 -18.508 -61.843 1.00 21.69 437 THR C CA 1
ATOM 10328 C C . THR C 1 437 ? -16.593 -18.930 -61.270 1.00 21.63 437 THR C C 1
ATOM 10329 O O . THR C 1 437 ? -16.763 -18.997 -60.051 1.00 21.64 437 THR C O 1
ATOM 10333 N N . SER C 1 438 ? -17.539 -19.208 -62.170 1.00 21.63 438 SER C N 1
ATOM 10334 C CA . SER C 1 438 ? -18.870 -19.682 -61.821 1.00 21.52 438 SER C CA 1
ATOM 10335 C C . SER C 1 438 ? -18.820 -21.021 -61.100 1.00 21.37 438 SER C C 1
ATOM 10336 O O . SER C 1 438 ? -19.496 -21.209 -60.095 1.00 21.39 438 SER C O 1
ATOM 10339 N N . GLU C 1 439 ? -18.011 -21.943 -61.615 1.00 21.42 439 GLU C N 1
ATOM 10340 C CA . GLU C 1 439 ? -17.836 -23.253 -60.985 1.00 21.49 439 GLU C CA 1
ATOM 10341 C C . GLU C 1 439 ? -17.239 -23.117 -59.575 1.00 21.19 439 GLU C C 1
ATOM 10342 O O . GLU C 1 439 ? -17.730 -23.737 -58.623 1.00 20.84 439 GLU C O 1
ATOM 10348 N N . VAL C 1 440 ? -16.215 -22.270 -59.442 1.00 20.87 440 VAL C N 1
ATOM 10349 C CA . VAL C 1 440 ? -15.587 -21.989 -58.145 1.00 20.53 440 VAL C CA 1
ATOM 10350 C C . VAL C 1 440 ? -16.577 -21.401 -57.128 1.00 20.44 440 VAL C C 1
ATOM 10351 O O . VAL C 1 440 ? -16.563 -21.779 -55.952 1.00 20.44 440 VAL C O 1
ATOM 10355 N N . ASN C 1 441 ? -17.433 -20.487 -57.582 1.00 20.18 441 ASN C N 1
ATOM 10356 C CA . ASN C 1 441 ? -18.438 -19.881 -56.709 1.00 20.20 441 ASN C CA 1
ATOM 10357 C C . ASN C 1 441 ? -19.560 -20.842 -56.324 1.00 20.25 441 ASN C C 1
ATOM 10358 O O . ASN C 1 441 ? -20.063 -20.783 -55.209 1.00 20.27 441 ASN C O 1
ATOM 10363 N N . LEU C 1 442 ? -19.936 -21.729 -57.247 1.00 20.43 442 LEU C N 1
ATOM 10364 C CA . LEU C 1 442 ? -20.899 -22.804 -56.975 1.00 20.48 442 LEU C CA 1
ATOM 10365 C C . LEU C 1 442 ? -20.401 -23.738 -55.869 1.00 20.60 442 LEU C C 1
ATOM 10366 O O . LEU C 1 442 ? -21.161 -24.111 -54.973 1.00 20.62 442 LEU C O 1
ATOM 10371 N N . TYR C 1 443 ? -19.122 -24.101 -55.934 1.00 20.94 443 TYR C N 1
ATOM 10372 C CA . TYR C 1 443 ? -18.476 -24.899 -54.890 1.00 21.18 443 TYR C CA 1
ATOM 10373 C C . TYR C 1 443 ? -18.613 -24.213 -53.528 1.00 21.73 443 TYR C C 1
ATOM 10374 O O . TYR C 1 443 ? -19.077 -24.830 -52.562 1.00 21.74 443 TYR C O 1
ATOM 10383 N N . LYS C 1 444 ? -18.225 -22.936 -53.477 1.00 22.21 444 LYS C N 1
ATOM 10384 C CA . LYS C 1 444 ? -18.410 -22.070 -52.304 1.00 22.76 444 LYS C CA 1
ATOM 10385 C C . LYS C 1 444 ? -19.868 -22.027 -51.820 1.00 22.86 444 LYS C C 1
ATOM 10386 O O . LYS C 1 444 ? -20.129 -22.136 -50.627 1.00 22.77 444 LYS C O 1
ATOM 10392 N N . ALA C 1 445 ? -20.802 -21.883 -52.757 1.00 23.29 445 ALA C N 1
ATOM 10393 C CA . ALA C 1 445 ? -22.235 -21.762 -52.450 1.00 23.83 445 ALA C CA 1
ATOM 10394 C C . ALA C 1 445 ? -22.879 -23.049 -51.912 1.00 24.23 445 ALA C C 1
ATOM 10395 O O . ALA C 1 445 ? -23.983 -23.011 -51.364 1.00 24.23 445 ALA C O 1
ATOM 10397 N N . LEU C 1 446 ? -22.191 -24.178 -52.076 1.00 24.69 446 LEU C N 1
ATOM 10398 C CA . LEU C 1 446 ? -22.692 -25.470 -51.601 1.00 25.03 446 LEU C CA 1
ATOM 10399 C C . LEU C 1 446 ? -22.118 -25.872 -50.241 1.00 25.31 446 LEU C C 1
ATOM 10400 O O . LEU C 1 446 ? -22.637 -26.777 -49.584 1.00 25.28 446 LEU C O 1
ATOM 10405 N N . GLY C 1 447 ? -21.053 -25.196 -49.821 1.00 25.64 447 GLY C N 1
ATOM 10406 C CA . GLY C 1 447 ? -20.415 -25.503 -48.548 1.00 26.16 447 GLY C CA 1
ATOM 10407 C C . GLY C 1 447 ? -18.938 -25.196 -48.544 1.00 26.56 447 GLY C C 1
ATOM 10408 O O . GLY C 1 447 ? -18.293 -25.234 -47.489 1.00 26.60 447 GLY C O 1
ATOM 10409 N N . GLY C 1 448 ? -18.405 -24.922 -49.736 1.00 27.09 448 GLY C N 1
ATOM 10410 C CA . GLY C 1 448 ? -17.077 -24.319 -49.911 1.00 27.26 448 GLY C CA 1
ATOM 10411 C C . GLY C 1 448 ? -15.897 -25.198 -49.572 1.00 27.51 448 GLY C C 1
ATOM 10412 O O . GLY C 1 448 ? -16.018 -26.423 -49.512 1.00 27.79 448 GLY C O 1
ATOM 10413 N N . GLY C 1 449 ? -14.752 -24.560 -49.349 1.00 27.67 449 GLY C N 1
ATOM 10414 C CA . GLY C 1 449 ? -13.512 -25.260 -49.030 1.00 27.71 449 GLY C CA 1
ATOM 10415 C C . GLY C 1 449 ? -13.075 -25.122 -47.585 1.00 27.83 449 GLY C C 1
ATOM 10416 O O . GLY C 1 449 ? -12.009 -24.580 -47.300 1.00 27.61 449 GLY C O 1
ATOM 10417 N N . TRP C 1 450 ? -13.903 -25.618 -46.672 1.00 28.22 450 TRP C N 1
ATOM 10418 C CA . TRP C 1 450 ? -13.537 -25.699 -45.259 1.00 28.65 450 TRP C CA 1
ATOM 10419 C C . TRP C 1 450 ? -12.591 -26.883 -44.994 1.00 29.16 450 TRP C C 1
ATOM 10420 O O . TRP C 1 450 ? -11.651 -26.771 -44.206 1.00 29.37 450 TRP C O 1
ATOM 10431 N N . ASN C 1 451 ? -12.837 -28.004 -45.669 1.00 29.72 451 ASN C N 1
ATOM 10432 C CA . ASN C 1 451 ? -11.998 -29.196 -45.552 1.00 30.32 451 ASN C CA 1
ATOM 10433 C C . ASN C 1 451 ? -10.862 -29.190 -46.570 1.00 30.64 451 ASN C C 1
ATOM 10434 O O . ASN C 1 451 ? -11.084 -28.911 -47.748 1.00 30.65 451 ASN C O 1
ATOM 10439 N N . GLN C 1 452 ? -9.649 -29.496 -46.113 1.00 31.13 452 GLN C N 1
ATOM 10440 C CA . GLN C 1 452 ? -8.506 -29.640 -47.014 1.00 31.64 452 GLN C CA 1
ATOM 10441 C C . GLN C 1 452 ? -8.603 -30.961 -47.764 1.00 32.03 452 GLN C C 1
ATOM 10442 O O . GLN C 1 452 ? -8.442 -31.002 -48.984 1.00 32.02 452 GLN C O 1
ATOM 10448 N N . GLN C 1 453 ? -8.949 -32.024 -47.094 1.00 32.52 453 GLN C N 1
ATOM 10449 C CA . GLN C 1 453 ? -9.302 -33.340 -47.624 1.00 33.02 453 GLN C CA 1
ATOM 10450 C C . GLN C 1 453 ? -10.761 -33.679 -47.329 1.00 33.15 453 GLN C C 1
ATOM 10451 O O . GLN C 1 453 ? -11.353 -33.140 -46.393 1.00 32.94 453 GLN C O 1
ATOM 10457 N N . THR C 1 454 ? -10.989 -34.718 -48.262 1.00 33.44 454 THR C N 1
ATOM 10458 C CA . THR C 1 454 ? -12.352 -35.248 -48.222 1.00 33.76 454 THR C CA 1
ATOM 10459 C C . THR C 1 454 ? -12.642 -35.977 -46.909 1.00 33.99 454 THR C C 1
ATOM 10460 O O . THR C 1 454 ? -11.785 -36.685 -46.379 1.00 34.05 454 THR C O 1
ATOM 10464 N N . VAL C 1 455 ? -13.850 -35.776 -46.387 1.00 34.31 455 VAL C N 1
ATOM 10465 C CA . VAL C 1 455 ? -14.250 -36.326 -45.090 1.00 34.55 455 VAL C CA 1
ATOM 10466 C C . VAL C 1 455 ? -14.569 -37.817 -45.194 1.00 34.57 455 VAL C C 1
ATOM 10467 O O . VAL C 1 455 ? -14.736 -38.351 -46.290 1.00 34.61 455 VAL C O 1
#

Sequence (1362 aa):
SLIPDYQRPEAPVAAAYPQGQAYGQNTGAAAVPAADIGWREFFRDPQLQQLIGVALENNRDLRVAALNVEAFRAQYRIQRADLFPRIGVDGSGTRQRLPGDLSTTGSPAISSQYGVTLGTTAWELDLFGRLRSLRDQALEQYLATEQAQRSAQTTLVASVATAYLTLKADQAQLQLTKDTLGTYQKSFDLTQRSYDVGVASALDLRQAQTAVEGARATLAQYTRLVAQDQNALVLLLGSGIPANLPQGLGLDQTLLTEVPAGLPSDLLQRRPDILEAEHQLMAANASIGAARAAFFPSISLTANAGTMSRQLSGLFDAGSGSWLFQPSINLPIFTAGSLRASLDYAKIQKDINVAQYEKAIQTAFQEVADGLAARGTFTEQLQAQRDLVKASDEYYQLADKRYRTGVDNYLTLLDAQRSLFTAQQQLITDRLNQLTSEVNLYKALGGGWNQQTVSLIPDYQRPEAPVAAAYPQGQAYGQNTGAAAVPAADIGWREFFRDPQLQQLIGVALENNRDLRVAALNVEAFRAQYRIQRADLFPRIGVDGSGTRQRLPGDLSTTGSPAISSQYGVTLGTTAWELDLFGRLRSLRDQALEQYLATEQAQRSAQTTLVASVATAYLTLKADQAQLQLTKDTLGTYQKSFDLTQRSYDVGVASALDLRQAQTAVEGARATLAQYTRLVAQDQNALVLLLGSGIPANLPQGLGLDQTLLTEVPAGLPSDLLQRRPDILEAEHQLMAANASIGAARAAFFPSISLTANAGTMSRQLSGLFDAGSGSWLFQPSINLPIFTAGSLRASLDYAKIQKDINVAQYEKAIQTAFQEVADGLAARGTFTEQLQAQRDLVKASDEYYQLADKRYRTGVDNYLTLLDAQRSLFTAQQQLITDRLNQLTSEVNLYKALGGGWNQQTVSLIPDYQRPEAPVAAAYPQGQAYGQNTGAAAVPAADIGWREFFRDPQLQQLIGVALENNRDLRVAALNVEAFRAQYRIQRADLFPRIGVDGSGTRQRLPGDLSTTGSPAISSQYGVTLGTTAWELDLFGRLRSLRDQALEQYLATEQAQRSAQTTLVASVATAYLTLKADQAQLQLTKDTLGTYQKSFDLTQRSYDVGVASALDLRQAQTAVEGARATLAQYTRLVAQDQNALVLLLGSGIPANLPQGLGLDQTLLTEVPAGLPSDLLQRRPDILEAEHQLMAANASIGAARAAFFPSISLTANAGTMSRQLSGLFDAGSGSWLFQPSINLPIFTAGSLRASLDYAKIQKDINVAQYEKAIQTAFQEVADGLAARGTFTEQLQAQRDLVKASDEYYQLADKRYRTGVDNYLTLLDAQRSLFTAQQQLITDRLNQLTSEVNLYKALGGGWNQQTV

Nearest PDB structures (foldseek):
  1wp1-assembly1_A  TM=9.994E-01  e=8.013E-64  Pseudomonas aeruginosa
  7akz-assembly1_A  TM=9.947E-01  e=4.972E-63  Pseudomonas aeruginosa PAO1
  6zre-assembly2_B  TM=9.941E-01  e=4.142E-63  Pseudomonas aeruginosa PAO1
  5azs-assembly1_B  TM=9.626E-01  e=1.784E-36  Pseudomonas aeruginosa PAO1
  4k7r-assembly1_A  TM=9.350E-01  e=8.448E-34  Escherichia coli K-12

Solvent-accessible surface area: 59016 Å² total

CATH classification: 1.20.1600.10 (+1 more: 2.20.200.10)

InterPro domains:
  IPR003423 Outer membrane efflux protein [PF02321] (69-257)
  IPR003423 Outer membrane efflux protein [PF02321] (281-465)
  IPR010131 Multidrug resistance outer membrane protein MdtP/Nodulation protein T-like [PTHR30203] (1-476)
  IPR010131 Multidrug resistance outer membrane protein MdtP/Nodulation protein T-like [TIGR01845] (9-466)

GO terms:
  GO:0009279 cell outer membrane (C, EXP)

B-factor: mean 31.72, std 8.77, range [13.8, 67.28]

Organism: Pseudomonas aeruginosa (strain ATCC 15692 / DSM 22644 / CIP 104116 / JCM 14847 / LMG 12228 / 1C / PRS 101 / PAO1) (NCBI:txid208964)

Foldseek 3Di:
DQQDDDDADDQPDDFFFDDDPLFDDAPAADPFALLQAAPLAFFVWQLLLVLLVLLCPQAVLLVVLVVVLVVLVVVLVVLVCLQDFDKDKDWDWDWDWDAQVPDPVNHTDIFIKTWIWIWGDWRWNCPLCLSVLLSLLSVLLSVLSVLVSLLSSLVLSLQLVLLVLQLQLLVVLLVLLVVLLVVLVVVLVVLVVCVVVPNHDPVLNVLSVVSNVVSVVSNVVSVVSNVVSLVSNCNSSSHHNDPDGDDTDHLPDPGGDDGRLRTLVLCCPFASNLSSLVSNLVSLSSNLSNLVCLQPKIKIWIKIKAFMDRDPVCTPHPPRIDMDIDIDIDHDDDDPCPSVVSSVVSVVSSVVSSVVSSVLSVVLSVLLSVLSSLVSPLVVVLVVLVVQLVVLVVQLVVLVVCDVVPNDHCVSNSVSSVSNSVSVSVSSVSSSVSVSSSSSNSSSSHGRSHNHRD/DQQDDDDADDQPDDFFFDDDLLFDDAPAADPFALQLAAPLAFFPWQLLLVLLVLLCVFAVQLVVLVVVLVVLVVVLVVLVPLLDFDKDKDKDKDWDWDALVVDDVSHIDIFMKIAIWIGGDWRWNCPLCLSVLLSLLSVLLSVLSVLVSLLSLLVLSLQLVLLVLQLQLLVVLLVLLVVLLVVLVVLLVLLVVCVVVPNHDPVLNVLSVVSNVVSVVSNVVSVVSNVVSLVSNCNSSNHHRDDDGDDTDHLVDDTTDQGRLYILVLLCVRASLLSSLVSNLSSLSSNLSNLVCLQDKIKIWDKIWAFMDSDPVCTRPPPRIDIDIDMDIDHDDDDPCVSVVSNVVSVVSSVVSSVVSNVSSVVLSVLLNQLSSLVSPLVVVLVVLVVQLVVLVVQLVVLSVCVVVPVDDSVSNSVSSCSNSVSVSVSSVSSSVSVSSSSSSSVSSSNHNHNRRD/DQQDDDDADDFPDDFFFDDDLLFDDADAADPFALQQAFPLAFFVWQLLLVLLVLLCPAAPVLVVLVVVLVVLVVVLVVLVCLQDFDKDKDKDKDWDWDALVPDPVRGIDIFIKIWIKIFGDWRWHQPLCLSVLLSQLSVLLSVLSVLVSLLVSLVLSLQLVLLVLQLQLLVVLLVLLVVLLVVLVVLLVVLVVCVVVPRHDPVLNVLSVVSNVVSVVSNVVSVVVNVVSLVSNCNSSNHHSDDPGDDTDHLVDDRGDAGRLYTLVLCCVFASNLSSLVSNLSSLSSNLSNLVCLQPKIKTWTKIKAFMDRDPVCTVPPPGIDIDTDIDIDHDDDDPCVSVVSSVVSVVSSVVSSVVSNVVSVVLSVLLSQLSSLVSPLVVVLVVLVVQLVVLVVQLVVLSVCVVVVNDDSVSNSVSSVSNSVSVSVSSVSSSVSSSSSSSSSSSRRGNSDNRRD

Secondary structure (DSSP, 8-state):
--PPPP-PPP--S-SS---STT-PPP--S-SS-TTTS-HHHHB--HHHHHHHHHHHHH-HHHHHHHHHHHHHHHHHHHHHHTTS--EEEEEEEEEEEE-TTTSSSSS-EEEEEEEEEEEEEEEEE-TTSHHHHHHHHHHHHHHHHHHHHHHHHHHHHHHHHHHHHHHHHHHHHHHHHHHHHHHHHHHHHHHHHHHTTTSS-HHHHHHHHHHHHHHHHHHHHHHHHHHHHHHHHHHHHTSPPPTTPPPPPPTTS--BPPPP---GGGHHHH-HHHHHHHHHHHHHHHHHHHHHTTSS-EEEEEEEEEEEESSSTTSSSTT-EEEEEEEEEEEEEE-SSHHHHHHHHHHHHHHHHHHHHHHHHHHHHHHHHHHHHHHHHHHHHHHHHHHHHHHHHHHHHHHHHHHHTTSS-HHHHHHHHHHHHHHHHHHHHHHHHHHHHHHHHHHHHT-S--SS--/--PPPP-PPPP-S-SS---BTTBPPP--S-SS-GGGS-HHHHB--HHHHHHHHHHHHH-HHHHHHHHHHHHHHHHHHHHHHTTS--EEEEEEEEEEEE-TTTSSSSS-EEEEEEEEEEEEEEEEE-SSSHHHHHHHHHHHHHHHHHHHHHHHHHHHHHHHHHHHHHHHHHHHHHHHHHHHHHHHHHHHHHHHHHHHHTSS-HHHHHHHHHHHHHHHHHHHHHHHHHHHHHHHHHHHHTSPPPTTPPPP--TTS--B-------GGGHHHH-HHHHHHHHHHHHHHHHHHHHHGGGSPEEEEEEEEEEEESSGGGSSSTT-EEEEEEEEEEEEEE-TTHHHHHHHHHHHHHHHHHHHHHHHHHHHHHHHHHHHHHHHHHHHHHHHHHHHHHHHHHHHHHHHHHHHHTSS-THHHHHHHHHHHHHHHHHHHHHHHHHHHHHHHHHHTT-TT-SS--/--PPPP-PPPP-S-SS---STT-PPP----SS-GGGS-HHHHB--HHHHHHHHHHHHH-HHHHHHHHHHHHHHHHHHHHHHTTS--EEEEEEEEEEEE-TTTSTTSS-EEEEEEEEEEEEEEEEE-SS-HHHHHHHHHHHHHHHHHHHHHHHHHHHHHHHHHHHHHHHHHHHHHHHHHHHHHHHHHHHHHHHHHHHTTSS-HHHHHHHHHHHHHHHHHHHHHHHHHHHHHHHHHHHHTSPPPSSPPPPPPTTS--B-------GGGHHHH-HHHHHHHHHHHHHHHHHHHHHTTSS-EEEEEEEEEEEESSGGGSSSTT-EEEEEEEEEEEEEE-SSHHHHHHHHHHHHHHHHHHHHHHHHHHHHHHHHHHHHHHTTHHHHHHHHHHHHHHHHHHHHHHHHHHHHTSS-HHHHHHHHHHHHHHHHHHHHHHHHHHHHHHHHHHHHT-S--SS--